Protein 3OX8 (pdb70)

CATH classification: 3.30.500.10 (+1 more: 2.60.40.10)

Radius of gyration: 34.82 Å; Cα contacts (8 Å, |Δi|>4): 1731; chains: 6; bounding box: 60×102×90 Å

Structure (mmCIF, N/CA/C/O backbone):
data_3OX8
#
_entry.id   3OX8
#
_cell.length_a   60.279
_cell.length_b   68.269
_cell.length_c   68.318
_cell.angle_alpha   70.20
_cell.angle_beta   84.40
_cell.angle_gamma   84.45
#
_symmetry.space_group_name_H-M   'P 1'
#
loop_
_entity.id
_entity.type
_entity.pdbx_description
1 polymer 'MHC class I antigen'
2 polymer Beta-2-microglobulin
3 polymer '10mer peptide from Pre-core-protein'
4 water water
#
loop_
_atom_site.group_PDB
_atom_site.id
_atom_site.type_symbol
_atom_site.label_atom_id
_atom_site.label_alt_id
_atom_site.label_comp_id
_atom_site.label_asym_id
_atom_site.label_entity_id
_atom_site.label_seq_id
_atom_site.pdbx_PDB_ins_code
_atom_site.Cartn_x
_atom_site.Cartn_y
_atom_site.Cartn_z
_atom_site.occupancy
_atom_site.B_iso_or_equiv
_atom_site.auth_seq_id
_atom_site.auth_comp_id
_atom_site.auth_asym_id
_atom_site.auth_atom_id
_atom_site.pdbx_PDB_model_num
ATOM 1 N N . GLY A 1 1 ? 0.808 -20.251 6.061 1.00 25.37 1 GLY A N 1
ATOM 2 C CA . GLY A 1 1 ? -0.305 -19.372 5.576 1.00 25.61 1 GLY A CA 1
ATOM 3 C C . GLY A 1 1 ? -0.215 -19.142 4.066 1.00 25.38 1 GLY A C 1
ATOM 4 O O . GLY A 1 1 ? 0.714 -19.630 3.414 1.00 25.73 1 GLY A O 1
ATOM 5 N N . SER A 1 2 ? -1.164 -18.365 3.539 1.00 23.83 2 SER A N 1
ATOM 6 C CA . SER A 1 2 ? -1.222 -17.932 2.141 1.00 21.88 2 SER A CA 1
ATOM 7 C C . SER A 1 2 ? -0.169 -16.851 1.769 1.00 19.97 2 SER A C 1
ATOM 8 O O . SER A 1 2 ? 0.181 -16.006 2.591 1.00 18.18 2 SER A O 1
ATOM 11 N N . HIS A 1 3 ? 0.257 -16.804 0.506 1.00 17.20 3 HIS A N 1
ATOM 12 C CA . HIS A 1 3 ? 1.224 -15.788 0.089 1.00 16.18 3 HIS A CA 1
ATOM 13 C C . HIS A 1 3 ? 0.941 -15.118 -1.252 1.00 14.10 3 HIS A C 1
ATOM 14 O O . HIS A 1 3 ? 0.262 -15.680 -2.092 1.00 15.31 3 HIS A O 1
ATOM 21 N N . SER A 1 4 ? 1.534 -13.951 -1.474 1.00 12.78 4 SER A N 1
ATOM 22 C CA . SER A 1 4 ? 1.475 -13.311 -2.782 1.00 12.30 4 SER A CA 1
ATOM 23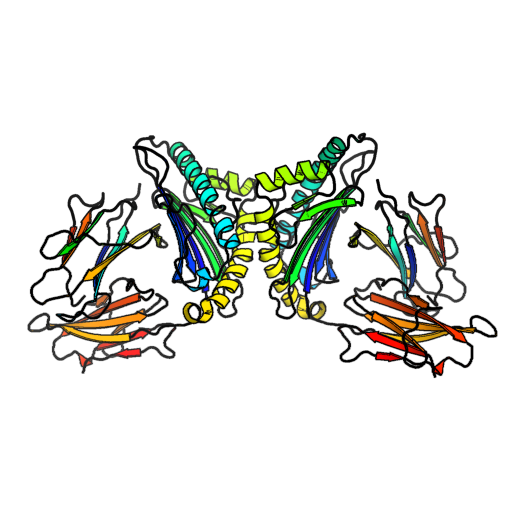 C C . SER A 1 4 ? 2.757 -12.560 -3.163 1.00 10.62 4 SER A C 1
ATOM 24 O O . SER A 1 4 ? 3.541 -12.132 -2.305 1.00 7.78 4 SER A O 1
ATOM 27 N N . MET A 1 5 ? 2.975 -12.435 -4.468 1.00 9.52 5 MET A N 1
ATOM 28 C CA . MET A 1 5 ? 3.925 -11.473 -4.985 1.00 7.47 5 MET A CA 1
ATOM 29 C C . MET A 1 5 ? 3.213 -10.513 -5.912 1.00 8.78 5 MET A C 1
ATOM 30 O O . MET A 1 5 ? 2.437 -10.944 -6.774 1.00 6.10 5 MET A O 1
ATOM 35 N N . ARG A 1 6 ? 3.450 -9.216 -5.721 1.00 7.15 6 ARG A N 1
ATOM 36 C CA . ARG A 1 6 ? 2.787 -8.216 -6.554 1.00 9.14 6 ARG A CA 1
ATOM 37 C C . ARG A 1 6 ? 3.758 -7.108 -6.920 1.00 8.81 6 ARG A C 1
ATOM 38 O O . ARG A 1 6 ? 4.654 -6.759 -6.139 1.00 7.91 6 ARG A O 1
ATOM 46 N N . TYR A 1 7 ? 3.498 -6.494 -8.062 1.00 8.70 7 TYR A N 1
ATOM 47 C CA . TYR A 1 7 ? 4.156 -5.260 -8.475 1.00 6.52 7 TYR A CA 1
ATOM 48 C C . TYR A 1 7 ? 3.123 -4.184 -8.761 1.00 9.08 7 TYR A C 1
ATOM 49 O O . TYR A 1 7 ? 2.074 -4.453 -9.422 1.00 6.16 7 TYR A O 1
ATOM 58 N N . PHE A 1 8 ? 3.471 -2.969 -8.331 1.00 5.78 8 PHE A N 1
ATOM 59 C CA . PHE A 1 8 ? 2.675 -1.779 -8.541 1.00 8.45 8 PHE A CA 1
ATOM 60 C C . PHE A 1 8 ? 3.522 -0.806 -9.365 1.00 9.06 8 PHE A C 1
ATOM 61 O O . PHE A 1 8 ? 4.674 -0.514 -9.010 1.00 8.16 8 PHE A O 1
ATOM 69 N N . PHE A 1 9 ? 2.993 -0.397 -10.517 1.00 9.01 9 PHE A N 1
ATOM 70 C CA . PHE A 1 9 ? 3.667 0.582 -11.366 1.00 8.09 9 PHE A CA 1
ATOM 71 C C . PHE A 1 9 ? 2.768 1.793 -11.354 1.00 9.12 9 PHE A C 1
ATOM 72 O O . PHE A 1 9 ? 1.578 1.664 -11.660 1.00 10.67 9 PHE A O 1
ATOM 80 N N . THR A 1 10 ? 3.370 2.973 -11.209 1.00 8.89 10 THR A N 1
ATOM 81 C CA . THR A 1 10 ? 2.723 4.250 -11.450 1.00 8.66 10 THR A CA 1
ATOM 82 C C . THR A 1 10 ? 3.540 5.089 -12.441 1.00 9.82 10 THR A C 1
ATOM 83 O O . THR A 1 10 ? 4.745 5.263 -12.256 1.00 8.93 10 THR A O 1
ATOM 87 N N . SER A 1 11 ? 2.877 5.648 -13.452 1.00 8.16 11 SER A N 1
ATOM 88 C CA . SER A 1 11 ? 3.527 6.498 -14.446 1.00 8.93 11 SER A CA 1
ATOM 89 C C . SER A 1 11 ? 2.707 7.804 -14.577 1.00 8.91 11 SER A C 1
ATOM 90 O O . SER A 1 11 ? 1.472 7.752 -14.707 1.00 8.82 11 SER A O 1
ATOM 93 N N . VAL A 1 12 ? 3.354 8.961 -14.391 1.00 9.42 12 VAL A N 1
ATOM 94 C CA . VAL A 1 12 ? 2.644 10.272 -14.347 1.00 10.29 12 VAL A CA 1
ATOM 95 C C . VAL A 1 12 ? 3.293 11.224 -15.336 1.00 11.30 12 VAL A C 1
ATOM 96 O O . VAL A 1 12 ? 4.483 11.547 -15.195 1.00 11.29 12 VAL A O 1
ATOM 100 N N . SER A 1 13 ? 2.545 11.639 -16.358 1.00 8.93 13 SER A N 1
ATOM 101 C CA . SER A 1 13 ? 3.128 12.523 -17.374 1.00 9.47 13 SER A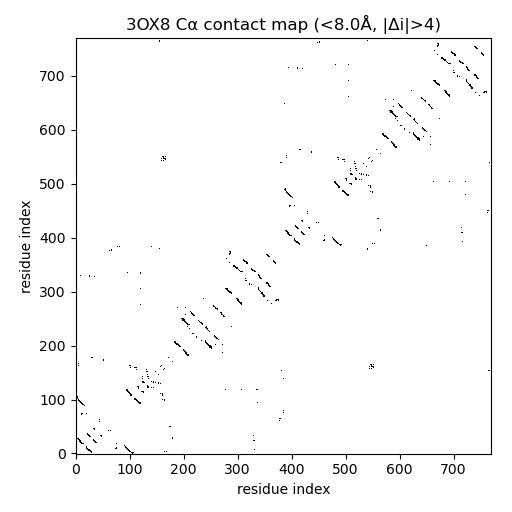 CA 1
ATOM 102 C C . SER A 1 13 ? 3.403 13.901 -16.805 1.00 10.66 13 SER A C 1
ATOM 103 O O . SER A 1 13 ? 2.709 14.354 -15.874 1.00 9.00 13 SER A O 1
ATOM 106 N N . ARG A 1 14 ? 4.450 14.545 -17.319 1.00 10.82 14 ARG A N 1
ATOM 107 C CA . ARG A 1 14 ? 4.829 15.865 -16.842 1.00 14.58 14 ARG A CA 1
ATOM 108 C C . ARG A 1 14 ? 4.834 16.849 -18.007 1.00 15.32 14 ARG A C 1
ATOM 109 O O . ARG A 1 14 ? 5.827 17.018 -18.683 1.00 15.72 14 ARG A O 1
ATOM 117 N N . PRO A 1 15 ? 3.689 17.438 -18.289 1.00 17.69 15 PRO A N 1
ATOM 118 C CA . PRO A 1 15 ? 3.571 18.246 -19.506 1.00 17.72 15 PRO A CA 1
ATOM 119 C C . PRO A 1 15 ? 4.495 19.486 -19.475 1.00 15.40 15 PRO A C 1
ATOM 120 O O . PRO A 1 15 ? 4.963 19.921 -20.504 1.00 16.64 15 PRO A O 1
ATOM 124 N N . GLY A 1 16 ? 4.824 19.985 -18.302 1.00 15.24 16 GLY A N 1
ATOM 125 C CA . GLY A 1 16 ? 5.682 21.160 -18.216 1.00 18.50 16 GLY A CA 1
ATOM 126 C C . GLY A 1 16 ? 7.031 20.983 -18.911 1.00 19.08 16 GLY A C 1
ATOM 127 O O . GLY A 1 16 ? 7.526 21.891 -19.582 1.00 20.19 16 GLY A O 1
ATOM 128 N N . ARG A 1 17 ? 7.638 19.819 -18.720 1.00 16.60 17 ARG A N 1
ATOM 129 C CA . ARG A 1 17 ? 9.008 19.551 -19.165 1.00 14.06 17 ARG A CA 1
ATOM 130 C C . ARG A 1 17 ? 9.354 18.107 -18.861 1.00 12.38 17 ARG A C 1
ATOM 131 O O . ARG A 1 17 ? 9.201 17.657 -17.737 1.00 11.11 17 ARG A O 1
ATOM 139 N N . GLY A 1 18 ? 9.956 17.441 -19.832 1.00 11.50 18 GLY A N 1
ATOM 140 C CA . GLY A 1 18 ? 10.643 16.198 -19.577 1.00 11.90 18 GLY A CA 1
ATOM 141 C C . GLY A 1 18 ? 9.681 15.021 -19.709 1.00 13.80 18 GLY A C 1
ATOM 142 O O . GLY A 1 18 ? 8.596 15.131 -20.316 1.00 12.63 18 GLY A O 1
ATOM 143 N N . GLU A 1 19 ? 10.044 13.902 -19.095 1.00 10.54 19 GLU A N 1
ATOM 144 C CA . GLU A 1 19 ? 9.336 12.678 -19.365 1.00 11.52 19 GLU A CA 1
ATOM 145 C C . GLU A 1 19 ? 8.607 12.195 -18.140 1.00 9.65 19 GLU A C 1
ATOM 146 O O . GLU A 1 19 ? 8.732 12.781 -17.069 1.00 8.93 19 GLU A O 1
ATOM 152 N N . PRO A 1 20 ? 7.702 11.231 -18.328 1.00 9.66 20 PRO A N 1
ATOM 153 C CA . PRO A 1 20 ? 6.861 10.824 -17.212 1.00 10.46 20 PRO A CA 1
ATOM 154 C C . PRO A 1 20 ? 7.731 10.376 -16.036 1.00 11.93 20 PRO A C 1
ATOM 155 O O . PRO A 1 20 ? 8.793 9.764 -16.236 1.00 10.30 20 PRO A O 1
ATOM 159 N N . ARG A 1 21 ? 7.276 10.679 -14.829 1.00 13.41 21 ARG A N 1
ATOM 160 C CA . ARG A 1 21 ? 7.764 10.003 -13.631 1.00 16.04 21 ARG A CA 1
ATOM 161 C C . ARG A 1 21 ? 7.243 8.561 -13.616 1.00 15.65 21 ARG A C 1
ATOM 162 O O . ARG A 1 21 ? 6.039 8.329 -13.725 1.00 15.51 21 ARG A O 1
ATOM 170 N N . PHE A 1 22 ? 8.151 7.605 -13.423 1.00 14.98 22 PHE A N 1
ATOM 171 C CA . PHE A 1 22 ? 7.794 6.209 -13.275 1.00 11.53 22 PHE A CA 1
ATOM 172 C C . PHE A 1 22 ? 8.332 5.616 -11.956 1.00 12.71 22 PHE A C 1
ATOM 173 O O . PHE A 1 22 ? 9.529 5.675 -11.701 1.00 12.24 22 PHE A O 1
ATOM 181 N N . ILE A 1 23 ? 7.441 4.997 -11.179 1.00 9.45 23 ILE A N 1
ATOM 182 C CA . ILE A 1 23 ? 7.752 4.366 -9.888 1.00 10.55 23 ILE A CA 1
ATOM 183 C C . ILE A 1 23 ? 7.222 2.951 -9.937 1.00 10.22 23 ILE A C 1
ATOM 184 O O . ILE A 1 23 ? 6.017 2.747 -10.210 1.00 10.36 23 ILE A O 1
ATOM 189 N N . ALA A 1 24 ? 8.114 1.968 -9.802 1.00 9.37 24 ALA A N 1
ATOM 190 C CA . ALA A 1 24 ? 7.710 0.584 -9.481 1.00 6.20 24 ALA A CA 1
ATOM 191 C C . ALA A 1 24 ? 8.059 0.183 -8.051 1.00 9.25 24 ALA A C 1
ATOM 192 O O . ALA A 1 24 ? 9.146 0.475 -7.565 1.00 8.77 24 ALA A O 1
ATOM 194 N N . VAL A 1 25 ? 7.154 -0.538 -7.394 1.00 8.72 25 VAL A N 1
ATOM 195 C CA . VAL A 1 25 ? 7.472 -1.171 -6.128 1.00 7.70 25 VAL A CA 1
ATOM 196 C C . VAL A 1 25 ? 7.065 -2.625 -6.183 1.00 8.58 25 VAL A C 1
ATOM 197 O O . VAL A 1 25 ? 6.079 -2.985 -6.881 1.00 9.25 25 VAL A O 1
ATOM 201 N N . GLY A 1 26 ? 7.886 -3.493 -5.591 1.00 4.24 26 GLY A N 1
ATOM 202 C CA . GLY A 1 26 ? 7.548 -4.916 -5.549 1.00 2.59 26 GLY A CA 1
ATOM 203 C C . GLY A 1 26 ? 7.321 -5.315 -4.104 1.00 8.85 26 GLY A C 1
ATOM 204 O O . GLY A 1 26 ? 8.075 -4.887 -3.217 1.00 9.07 26 GLY A O 1
ATOM 205 N N . TYR A 1 27 ? 6.360 -6.204 -3.876 1.00 6.29 27 TYR A N 1
ATOM 206 C CA . TYR A 1 27 ? 6.020 -6.639 -2.540 1.00 8.95 27 TYR A CA 1
ATOM 207 C C . TYR A 1 27 ? 6.031 -8.136 -2.541 1.00 8.09 27 TYR A C 1
ATOM 208 O O . TYR A 1 27 ? 5.550 -8.745 -3.501 1.00 7.03 27 TYR A O 1
ATOM 217 N N . VAL A 1 28 ? 6.448 -8.732 -1.422 1.00 6.38 28 VAL A N 1
ATOM 218 C CA . VAL A 1 28 ? 5.987 -10.086 -1.092 1.00 6.23 28 VAL A CA 1
ATOM 219 C C . VAL A 1 28 ? 5.091 -9.959 0.134 1.00 9.12 28 VAL A C 1
ATOM 220 O O . VAL A 1 28 ? 5.479 -9.316 1.120 1.00 9.39 28 VAL A O 1
ATOM 224 N N . ASP A 1 29 ? 3.837 -10.413 -0.006 1.00 9.51 29 ASP A N 1
ATOM 225 C CA . ASP A 1 29 ? 2.807 -10.174 1.003 1.00 8.55 29 ASP A CA 1
ATOM 226 C C . ASP A 1 29 ? 2.744 -8.686 1.342 1.00 10.51 29 ASP A C 1
ATOM 227 O O . ASP A 1 29 ? 2.585 -7.846 0.431 1.00 7.97 29 ASP A O 1
ATOM 232 N N . ASP A 1 30 ? 2.885 -8.336 2.621 1.00 6.74 30 ASP A N 1
ATOM 233 C CA . ASP A 1 30 ? 2.985 -6.918 2.990 1.00 9.35 30 ASP A CA 1
ATOM 234 C C . ASP A 1 30 ? 4.425 -6.394 3.131 1.00 10.61 30 ASP A C 1
ATOM 235 O O . ASP A 1 30 ? 4.661 -5.369 3.780 1.00 9.94 30 ASP A O 1
ATOM 240 N N . THR A 1 31 ? 5.380 -7.057 2.468 1.00 10.29 31 THR A N 1
ATOM 241 C CA . THR A 1 31 ? 6.771 -6.620 2.540 1.00 9.24 31 THR A CA 1
ATOM 242 C C . THR A 1 31 ? 7.273 -6.089 1.206 1.00 8.24 31 THR A C 1
ATOM 243 O O . THR A 1 31 ? 7.417 -6.851 0.248 1.00 10.67 31 THR A O 1
ATOM 247 N N . GLN A 1 32 ? 7.518 -4.788 1.140 1.00 5.94 32 GLN A N 1
ATOM 248 C CA . GLN A 1 32 ? 8.148 -4.205 -0.006 1.00 8.79 32 GLN A CA 1
ATOM 249 C C . GLN A 1 32 ? 9.568 -4.734 -0.071 1.00 9.06 32 GLN A C 1
ATOM 250 O O . GLN A 1 32 ? 10.304 -4.626 0.906 1.00 8.93 32 GLN A O 1
ATOM 256 N N . PHE A 1 33 ? 9.969 -5.278 -1.214 1.00 9.02 33 PHE A N 1
ATOM 257 C CA . PHE A 1 33 ? 11.349 -5.769 -1.361 1.00 9.15 33 PHE A CA 1
ATOM 258 C C . PHE A 1 33 ? 12.185 -5.044 -2.404 1.00 10.31 33 PHE A C 1
ATOM 259 O O . PHE A 1 33 ? 13.428 -5.057 -2.329 1.00 9.96 33 PHE A O 1
ATOM 267 N N . VAL A 1 34 ? 11.542 -4.464 -3.411 1.00 8.61 34 VAL A N 1
ATOM 268 C CA . VAL A 1 34 ? 12.302 -3.616 -4.350 1.00 5.94 34 VAL A CA 1
ATOM 269 C C . VAL A 1 34 ? 11.612 -2.305 -4.620 1.00 7.91 34 VAL A C 1
ATOM 270 O O . VAL A 1 34 ? 10.397 -2.162 -4.368 1.00 9.70 34 VAL A O 1
ATOM 274 N N . ARG A 1 35 ? 12.352 -1.379 -5.234 1.00 6.38 35 ARG A N 1
ATOM 275 C CA . ARG A 1 35 ? 11.733 -0.252 -5.882 1.00 8.73 35 ARG A CA 1
ATOM 276 C C . ARG A 1 35 ? 12.560 0.256 -7.044 1.00 9.23 35 ARG A C 1
ATOM 277 O O . ARG A 1 35 ? 13.799 0.103 -7.087 1.00 8.61 35 ARG A O 1
ATOM 285 N N . PHE A 1 36 ? 11.888 1.028 -7.881 1.00 8.04 36 PHE A N 1
ATOM 286 C CA . PHE A 1 36 ? 12.544 1.831 -8.891 1.00 8.19 36 PHE A CA 1
ATOM 287 C C . PHE A 1 36 ? 11.843 3.171 -8.937 1.00 11.63 36 PHE A C 1
ATOM 288 O O . PHE A 1 36 ? 10.596 3.270 -8.843 1.00 11.59 36 PHE A O 1
ATOM 296 N N . ASP A 1 37 ? 12.633 4.217 -9.074 1.00 11.26 37 ASP A N 1
ATOM 297 C CA . ASP A 1 37 ? 12.060 5.519 -9.199 1.00 12.75 37 ASP A CA 1
ATOM 298 C C . ASP A 1 37 ? 12.879 6.276 -10.228 1.00 14.99 37 ASP A C 1
ATOM 299 O O . ASP A 1 37 ? 14.073 6.484 -10.034 1.00 15.79 37 ASP A O 1
ATOM 304 N N . SER A 1 38 ? 12.221 6.703 -11.307 1.00 15.02 38 SER A N 1
ATOM 305 C CA . SER A 1 38 ? 12.909 7.223 -12.487 1.00 17.33 38 SER A CA 1
ATOM 306 C C . SER A 1 38 ? 13.587 8.556 -12.177 1.00 18.74 38 SER A C 1
ATOM 307 O O . SER A 1 38 ? 14.478 8.995 -12.893 1.00 21.99 38 SER A O 1
ATOM 310 N N . ASP A 1 39 ? 13.224 9.146 -11.051 1.00 20.47 39 ASP A N 1
ATOM 311 C CA . ASP A 1 39 ? 13.820 10.391 -10.623 1.00 22.35 39 ASP A CA 1
ATOM 312 C C . ASP A 1 39 ? 15.028 10.151 -9.697 1.00 24.24 39 ASP A C 1
ATOM 313 O O . ASP A 1 39 ? 15.645 11.107 -9.241 1.00 25.26 39 ASP A O 1
ATOM 318 N N . ALA A 1 40 ? 15.263 8.909 -9.282 1.00 21.52 40 ALA A N 1
ATOM 319 C CA . ALA A 1 40 ? 16.334 8.669 -8.326 1.00 21.35 40 ALA A CA 1
ATOM 320 C C . ALA A 1 40 ? 17.632 8.537 -9.108 1.00 20.61 40 ALA A C 1
ATOM 321 O O . ALA A 1 40 ? 17.626 8.467 -10.361 1.00 18.94 40 ALA A O 1
ATOM 323 N N . ALA A 1 41 ? 18.742 8.589 -8.375 1.00 19.80 41 ALA A N 1
ATOM 324 C CA . ALA A 1 41 ? 20.067 8.818 -8.967 1.00 19.66 41 ALA A CA 1
ATOM 325 C C . ALA A 1 41 ? 20.607 7.524 -9.548 1.00 18.36 41 ALA A C 1
ATOM 326 O O . ALA A 1 41 ? 21.330 7.527 -10.540 1.00 17.16 41 ALA A O 1
ATOM 328 N N . SER A 1 42 ? 20.255 6.411 -8.914 1.00 17.50 42 SER A N 1
ATOM 329 C CA . SER A 1 42 ? 20.852 5.132 -9.260 1.00 16.91 42 SER A CA 1
ATOM 330 C C . SER A 1 42 ? 20.445 4.708 -10.669 1.00 15.93 42 SER A C 1
ATOM 331 O O . SER A 1 42 ? 21.210 4.058 -11.382 1.00 15.78 42 SER A O 1
ATOM 334 N N . GLN A 1 43 ? 19.218 5.040 -11.052 1.00 14.57 43 GLN A N 1
ATOM 335 C CA . GLN A 1 43 ? 18.642 4.477 -12.271 1.00 11.36 43 GLN A CA 1
ATOM 336 C C . GLN A 1 43 ? 18.726 2.968 -12.243 1.00 10.36 43 GLN A C 1
ATOM 337 O O . GLN A 1 43 ? 18.944 2.326 -13.275 1.00 10.39 43 GLN A O 1
ATOM 343 N N . ARG A 1 44 ? 18.591 2.398 -11.046 1.00 9.74 44 ARG A N 1
ATOM 344 C CA . ARG A 1 44 ? 18.580 0.945 -10.882 1.00 9.57 44 ARG A CA 1
ATOM 345 C C . ARG A 1 44 ? 17.391 0.446 -10.054 1.00 9.18 44 ARG A C 1
ATOM 346 O O . ARG A 1 44 ? 16.935 1.115 -9.140 1.00 8.46 44 ARG A O 1
ATOM 354 N N . MET A 1 45 ? 16.949 -0.779 -10.303 1.00 10.11 45 MET A N 1
ATOM 355 C CA . MET A 1 45 ? 16.139 -1.458 -9.299 1.00 9.44 45 MET A CA 1
ATOM 356 C C . MET A 1 45 ? 16.952 -1.560 -8.002 1.00 12.16 45 MET A C 1
ATOM 357 O O . MET A 1 45 ? 18.103 -2.035 -8.019 1.00 11.46 45 MET A O 1
ATOM 362 N N . GLU A 1 46 ? 16.412 -1.049 -6.898 1.00 13.19 46 GLU A N 1
ATOM 363 C CA . GLU A 1 46 ? 17.129 -1.089 -5.612 1.00 13.50 46 GLU A CA 1
ATOM 364 C C . GLU A 1 46 ? 16.438 -2.001 -4.586 1.00 14.82 46 GLU A C 1
ATOM 365 O O . GLU A 1 46 ? 15.215 -2.175 -4.637 1.00 15.96 46 GLU A O 1
ATOM 371 N N . PRO A 1 47 ? 17.213 -2.559 -3.625 1.00 13.54 47 PRO A N 1
ATOM 372 C CA . PRO A 1 47 ? 16.643 -3.437 -2.594 1.00 12.12 47 PRO A CA 1
ATOM 373 C C . PRO A 1 47 ? 15.950 -2.651 -1.475 1.00 11.84 47 PRO A C 1
ATOM 374 O O . PRO A 1 47 ? 16.374 -1.541 -1.140 1.00 11.68 47 PRO A O 1
ATOM 378 N N . ARG A 1 48 ? 14.923 -3.241 -0.870 1.00 11.79 48 ARG A N 1
ATOM 379 C CA . ARG A 1 48 ? 14.208 -2.599 0.239 1.00 13.55 48 ARG A CA 1
ATOM 380 C C . ARG A 1 48 ? 13.992 -3.593 1.385 1.00 13.07 48 ARG A C 1
ATOM 381 O O . ARG A 1 48 ? 13.302 -3.290 2.348 1.00 15.10 48 ARG A O 1
ATOM 389 N N . ALA A 1 49 ? 14.519 -4.796 1.234 1.00 13.94 49 ALA A N 1
ATOM 390 C CA . ALA A 1 49 ? 14.431 -5.817 2.269 1.00 14.76 49 ALA A CA 1
ATOM 391 C C . ALA A 1 49 ? 15.751 -6.575 2.255 1.00 17.26 49 ALA A C 1
ATOM 392 O O . ALA A 1 49 ? 16.288 -6.838 1.176 1.00 15.70 49 ALA A O 1
ATOM 394 N N . PRO A 1 50 ? 16.270 -6.969 3.440 1.00 18.38 50 PRO A N 1
ATOM 395 C CA . PRO A 1 50 ? 17.605 -7.583 3.490 1.00 18.32 50 PRO A CA 1
ATOM 396 C C . PRO A 1 50 ? 17.753 -8.885 2.720 1.00 17.46 50 PRO A C 1
ATOM 397 O O . PRO A 1 50 ? 18.821 -9.180 2.193 1.00 19.12 50 PRO A O 1
ATOM 401 N N . TRP A 1 51 ? 16.705 -9.684 2.650 1.00 17.36 51 TRP A N 1
ATOM 402 C CA . TRP A 1 51 ? 16.847 -10.981 2.006 1.00 17.53 51 TRP A CA 1
ATOM 403 C C . TRP A 1 51 ? 17.054 -10.941 0.477 1.00 17.47 51 TRP A C 1
ATOM 404 O O . TRP A 1 51 ? 17.520 -11.927 -0.116 1.00 20.59 51 TRP A O 1
ATOM 415 N N . ILE A 1 52 ? 16.621 -9.864 -0.169 1.00 12.85 52 ILE A N 1
ATOM 416 C CA . ILE A 1 52 ? 16.787 -9.728 -1.617 1.00 15.17 52 ILE A CA 1
ATOM 417 C C . ILE A 1 52 ? 18.203 -9.224 -1.924 1.00 18.86 52 ILE A C 1
ATOM 418 O O . ILE A 1 52 ? 18.714 -9.431 -3.010 1.00 16.88 52 ILE A O 1
ATOM 423 N N . GLU A 1 53 ? 18.869 -8.629 -0.936 1.00 22.57 53 GLU A N 1
ATOM 424 C CA . GLU A 1 53 ? 20.273 -8.256 -1.133 1.00 26.17 53 GLU A CA 1
ATOM 425 C C . GLU A 1 53 ? 21.193 -9.465 -1.328 1.00 26.86 53 GLU A C 1
ATOM 426 O O . GLU A 1 53 ? 22.344 -9.321 -1.724 1.00 27.90 53 GLU A O 1
ATOM 432 N N . GLN A 1 54 ? 20.651 -10.656 -1.128 1.00 27.42 54 GLN A N 1
ATOM 433 C CA . GLN A 1 54 ? 21.415 -11.866 -1.341 1.00 29.57 54 GLN A CA 1
ATOM 434 C C . GLN A 1 54 ? 21.501 -12.223 -2.840 1.00 27.91 54 GLN A C 1
ATOM 435 O O . GLN A 1 54 ? 22.423 -12.917 -3.264 1.00 26.46 54 GLN A O 1
ATOM 441 N N . GLU A 1 55 ? 20.545 -11.754 -3.643 1.00 24.16 55 GLU A N 1
ATOM 442 C CA . GLU A 1 55 ? 20.698 -11.816 -5.096 1.00 22.89 55 GLU A CA 1
ATOM 443 C C . GLU A 1 55 ? 21.950 -11.079 -5.546 1.00 20.90 55 GLU A C 1
ATOM 444 O O . GLU A 1 55 ? 22.230 -9.982 -5.066 1.00 20.17 55 GLU A O 1
ATOM 450 N N . GLY A 1 56 ? 22.672 -11.668 -6.498 1.00 23.06 56 GLY A N 1
ATOM 451 C CA . GLY A 1 56 ? 23.956 -11.120 -6.966 1.00 25.15 56 GLY A CA 1
ATOM 452 C C . GLY A 1 56 ? 23.780 -10.140 -8.115 1.00 26.75 56 GLY A C 1
ATOM 453 O O . GLY A 1 56 ? 22.652 -9.838 -8.495 1.00 27.45 56 GLY A O 1
ATOM 454 N N . PRO A 1 57 ? 24.896 -9.611 -8.657 1.00 27.76 57 PRO A N 1
ATOM 455 C CA . PRO A 1 57 ? 24.865 -8.513 -9.632 1.00 25.94 57 PRO A CA 1
ATOM 456 C C . PRO A 1 57 ? 24.013 -8.826 -10.860 1.00 24.06 57 PRO A C 1
ATOM 457 O O . PRO A 1 57 ? 23.387 -7.939 -11.417 1.00 22.86 57 PRO A O 1
ATOM 461 N N . GLU A 1 58 ? 24.022 -10.077 -11.298 1.00 23.40 58 GLU A N 1
ATOM 462 C CA . GLU A 1 58 ? 23.206 -10.481 -12.425 1.00 24.26 58 GLU A CA 1
ATOM 463 C C . GLU A 1 58 ? 21.703 -10.181 -12.219 1.00 22.03 58 GLU A C 1
ATOM 464 O O . GLU A 1 58 ? 21.028 -9.719 -13.130 1.00 22.50 58 GLU A O 1
ATOM 470 N N . TYR A 1 59 ? 21.200 -10.428 -11.018 1.00 18.03 59 TYR A N 1
ATOM 471 C CA . TYR A 1 59 ? 19.791 -10.184 -10.715 1.00 16.98 59 TYR A CA 1
ATOM 472 C C . TYR A 1 59 ? 19.483 -8.681 -10.826 1.00 15.34 59 TYR A C 1
ATOM 473 O O . TYR A 1 59 ? 18.562 -8.256 -11.528 1.00 15.23 59 TYR A O 1
ATOM 482 N N . TRP A 1 60 ? 20.335 -7.871 -10.227 1.00 14.47 60 TRP A N 1
ATOM 483 C CA . TRP A 1 60 ? 20.095 -6.448 -10.208 1.00 15.23 60 TRP A CA 1
ATOM 484 C C . TRP A 1 60 ? 20.180 -5.837 -11.589 1.00 13.54 60 TRP A C 1
ATOM 485 O O . TRP A 1 60 ? 19.376 -4.973 -11.949 1.00 15.30 60 TRP A O 1
ATOM 496 N N . ASP A 1 61 ? 21.112 -6.335 -12.386 1.00 13.93 61 ASP A N 1
ATOM 497 C CA . ASP A 1 61 ? 21.226 -5.925 -13.789 1.00 14.38 61 ASP A CA 1
ATOM 498 C C . ASP A 1 61 ? 19.958 -6.260 -14.576 1.00 11.38 61 ASP A C 1
ATOM 499 O O . ASP A 1 61 ? 19.456 -5.442 -15.310 1.00 13.45 61 ASP A O 1
ATOM 504 N N . GLY A 1 62 ? 19.449 -7.469 -14.413 1.00 11.68 62 GLY A N 1
ATOM 505 C CA . GLY A 1 62 ? 18.306 -7.920 -15.203 1.00 11.75 62 GLY A CA 1
ATOM 506 C C . GLY A 1 62 ? 17.030 -7.216 -14.778 1.00 11.25 62 GLY A C 1
ATOM 507 O O . GLY A 1 62 ? 16.183 -6.922 -15.614 1.00 14.43 62 GLY A O 1
ATOM 508 N N . GLU A 1 63 ? 16.853 -7.001 -13.475 1.00 9.58 63 GLU A N 1
ATOM 509 C CA . GLU A 1 63 ? 15.627 -6.357 -12.963 1.00 10.55 63 GLU A CA 1
ATOM 510 C C . GLU A 1 63 ? 15.635 -4.875 -13.391 1.00 10.50 63 GLU A C 1
ATOM 511 O O . GLU A 1 63 ? 14.604 -4.286 -13.706 1.00 7.60 63 GLU A O 1
ATOM 517 N N . THR A 1 64 ? 16.822 -4.279 -13.386 1.00 10.49 64 THR A N 1
ATOM 518 C CA . THR A 1 64 ? 17.004 -2.913 -13.901 1.00 10.81 64 THR A CA 1
ATOM 519 C C . THR A 1 64 ? 16.658 -2.808 -15.393 1.00 12.06 64 THR A C 1
ATOM 520 O O . THR A 1 64 ? 15.849 -1.950 -15.790 1.00 12.87 64 THR A O 1
ATOM 524 N N . ARG A 1 65 ? 17.165 -3.735 -16.198 1.00 12.22 65 ARG A N 1
ATOM 525 C CA A ARG A 1 65 ? 16.840 -3.716 -17.624 0.50 13.35 65 ARG A CA 1
ATOM 526 C CA B ARG A 1 65 ? 16.850 -3.770 -17.632 0.50 13.32 65 ARG A CA 1
ATOM 527 C C . ARG A 1 65 ? 15.335 -3.809 -17.858 1.00 13.11 65 ARG A C 1
ATOM 528 O O . ARG A 1 65 ? 14.790 -3.069 -18.671 1.00 12.49 65 ARG A O 1
ATOM 543 N N . LYS A 1 66 ? 14.657 -4.714 -17.150 1.00 13.66 66 LYS A N 1
ATOM 544 C CA . LYS A 1 66 ? 13.240 -4.946 -17.393 1.00 9.93 66 LYS A CA 1
ATOM 545 C C . LYS A 1 66 ? 12.464 -3.748 -16.894 1.00 8.98 66 LYS A C 1
ATOM 546 O O . LYS A 1 66 ? 11.514 -3.296 -17.541 1.00 8.20 66 LYS A O 1
ATOM 552 N N . VAL A 1 67 ? 12.847 -3.203 -15.749 1.00 7.95 67 VAL A N 1
ATOM 553 C CA . VAL A 1 67 ? 12.003 -2.140 -15.191 1.00 7.57 67 VAL A CA 1
ATOM 554 C C . VAL A 1 67 ? 12.138 -0.871 -16.038 1.00 9.42 67 VAL A C 1
ATOM 555 O O . VAL A 1 67 ? 11.182 -0.103 -16.188 1.00 9.01 67 VAL A O 1
ATOM 559 N N . LYS A 1 68 ? 13.290 -0.686 -16.667 1.00 9.11 68 LYS A N 1
ATOM 560 C CA . LYS A 1 68 ? 13.437 0.511 -17.509 1.00 11.96 68 LYS A CA 1
ATOM 561 C C . LYS A 1 68 ? 12.672 0.323 -18.812 1.00 11.03 68 LYS A C 1
ATOM 562 O O . LYS A 1 68 ? 11.992 1.235 -19.256 1.00 12.16 68 LYS A O 1
ATOM 568 N N . ALA A 1 69 ? 12.632 -0.903 -19.320 1.00 11.78 69 ALA A N 1
ATOM 569 C CA . ALA A 1 69 ? 11.829 -1.157 -20.514 1.00 13.28 69 ALA A CA 1
ATOM 570 C C . ALA A 1 69 ? 10.346 -0.988 -20.206 1.00 12.73 69 ALA A C 1
ATOM 571 O O . ALA A 1 69 ? 9.624 -0.404 -21.012 1.00 14.03 69 ALA A O 1
ATOM 573 N N . HIS A 1 70 ? 9.898 -1.460 -19.034 1.00 12.22 70 HIS A N 1
ATOM 574 C CA . HIS A 1 70 ? 8.510 -1.190 -18.573 1.00 10.13 70 HIS A CA 1
ATOM 575 C C . HIS A 1 70 ? 8.142 0.277 -18.470 1.00 9.60 70 HIS A C 1
ATOM 576 O O . HIS A 1 70 ? 6.993 0.658 -18.764 1.00 6.91 70 HIS A O 1
ATOM 583 N N . SER A 1 71 ? 9.051 1.089 -17.936 1.00 8.11 71 SER A N 1
ATOM 584 C CA . SER A 1 71 ? 8.771 2.503 -17.859 1.00 7.42 71 SER A CA 1
ATOM 585 C C . SER A 1 71 ? 8.512 3.050 -19.265 1.00 7.54 71 SER A C 1
ATOM 586 O O . SER A 1 71 ? 7.623 3.870 -19.459 1.00 6.39 71 SER A O 1
ATOM 589 N N . GLN A 1 72 ? 9.239 2.553 -20.262 1.00 6.32 72 GLN A N 1
ATOM 590 C CA . GLN A 1 72 ? 9.056 3.096 -21.611 1.00 6.50 72 GLN A CA 1
ATOM 591 C C . GLN A 1 72 ? 7.672 2.750 -22.174 1.00 7.44 72 GLN A C 1
ATOM 592 O O . GLN A 1 72 ? 7.008 3.598 -22.766 1.00 9.07 72 GLN A O 1
ATOM 598 N N . THR A 1 73 ? 7.226 1.514 -21.967 1.00 7.34 73 THR A N 1
ATOM 599 C CA . THR A 1 73 ? 5.896 1.094 -22.440 1.00 6.70 73 THR A CA 1
ATOM 600 C C . THR A 1 73 ? 4.795 1.963 -21.822 1.00 10.22 73 THR A C 1
ATOM 601 O O . THR A 1 73 ? 3.818 2.331 -22.490 1.00 12.47 73 THR A O 1
ATOM 605 N N . HIS A 1 74 ? 4.903 2.242 -20.521 1.00 9.72 74 HIS A N 1
ATOM 606 C CA . HIS A 1 74 ? 3.973 3.204 -19.888 1.00 10.27 74 HIS A CA 1
ATOM 607 C C . HIS A 1 74 ? 4.064 4.621 -20.451 1.00 9.45 74 HIS A C 1
ATOM 608 O O . HIS A 1 74 ? 3.053 5.352 -20.509 1.00 7.07 74 HIS A O 1
ATOM 615 N N . ARG A 1 75 ? 5.269 5.025 -20.833 1.00 5.55 75 ARG A N 1
ATOM 616 C CA . ARG A 1 75 ? 5.419 6.343 -21.455 1.00 8.73 75 ARG A CA 1
ATOM 617 C C . ARG A 1 75 ? 4.608 6.385 -22.772 1.00 8.57 75 ARG A C 1
ATOM 618 O O . ARG A 1 75 ? 3.747 7.236 -22.927 1.00 11.87 75 ARG A O 1
ATOM 626 N N . VAL A 1 76 ? 4.776 5.367 -23.619 1.00 10.29 76 VAL A N 1
ATOM 627 C CA . VAL A 1 76 ? 3.982 5.228 -24.840 1.00 10.13 76 VAL A CA 1
ATOM 628 C C . VAL A 1 76 ? 2.502 5.217 -24.519 1.00 11.46 76 VAL A C 1
ATOM 629 O O . VAL A 1 76 ? 1.702 5.734 -25.280 1.00 11.00 76 VAL A O 1
ATOM 633 N N . ASP A 1 77 ? 2.125 4.484 -23.470 1.00 12.91 77 ASP A N 1
ATOM 634 C CA . ASP A 1 77 ? 0.708 4.327 -23.159 1.00 11.38 77 ASP A CA 1
ATOM 635 C C . ASP A 1 77 ? 0.091 5.690 -22.899 1.00 9.04 77 ASP A C 1
ATOM 636 O O . ASP A 1 77 ? -0.947 6.009 -23.464 1.00 8.22 77 ASP A O 1
ATOM 641 N N . LEU A 1 78 ? 0.748 6.503 -22.075 1.00 8.19 78 LEU A N 1
ATOM 642 C CA . LEU A 1 78 ? 0.254 7.848 -21.740 1.00 8.40 78 LEU A CA 1
ATOM 643 C C . LEU A 1 78 ? -0.031 8.695 -22.980 1.00 10.38 78 LEU A C 1
ATOM 644 O O . LEU A 1 78 ? -1.023 9.429 -23.027 1.00 9.11 78 LEU A O 1
ATOM 649 N N . GLY A 1 79 ? 0.792 8.527 -24.015 1.00 10.96 79 GLY A N 1
ATOM 650 C CA . GLY A 1 79 ? 0.596 9.297 -25.251 1.00 12.97 79 GLY A CA 1
ATOM 651 C C . GLY A 1 79 ? -0.624 8.772 -25.992 1.00 12.93 79 GLY A C 1
ATOM 652 O O . GLY A 1 79 ? -1.522 9.528 -26.345 1.00 12.51 79 GLY A O 1
ATOM 653 N N . THR A 1 80 ? -0.717 7.452 -26.103 1.00 12.20 80 THR A N 1
ATOM 654 C CA . THR A 1 80 ? -1.841 6.845 -26.803 1.00 12.98 80 THR A CA 1
ATOM 655 C C . THR A 1 80 ? -3.168 7.185 -26.130 1.00 13.60 80 THR A C 1
ATOM 656 O O . THR A 1 80 ? -4.155 7.500 -26.802 1.00 13.13 80 THR A O 1
ATOM 660 N N . LEU A 1 81 ? -3.194 7.050 -24.804 1.00 11.82 81 LEU A N 1
ATOM 661 C CA . LEU A 1 81 ? -4.390 7.311 -24.005 1.00 12.33 81 LEU A CA 1
ATOM 662 C C . LEU A 1 81 ? -4.879 8.748 -24.136 1.00 11.73 81 LEU A C 1
ATOM 663 O O . LEU A 1 81 ? -6.078 8.980 -24.231 1.00 10.89 81 LEU A O 1
ATOM 668 N N . ARG A 1 82 ? -3.959 9.705 -24.059 1.00 11.40 82 ARG A N 1
ATOM 669 C CA . ARG A 1 82 ? -4.272 11.113 -24.358 1.00 14.49 82 ARG A CA 1
ATOM 670 C C . ARG A 1 82 ? -5.050 11.276 -25.674 1.00 14.92 82 ARG A C 1
ATOM 671 O O . ARG A 1 82 ? -6.077 11.942 -25.704 1.00 14.06 82 ARG A O 1
ATOM 679 N N . GLY A 1 83 ? -4.592 10.605 -26.725 1.00 15.13 83 GLY A N 1
ATOM 680 C CA . GLY A 1 83 ? -5.329 10.529 -27.990 1.00 16.83 83 GLY A CA 1
ATOM 681 C C . GLY A 1 83 ? -6.654 9.784 -27.958 1.00 17.82 83 GLY A C 1
ATOM 682 O O . GLY A 1 83 ? -7.648 10.266 -28.505 1.00 17.21 83 GLY A O 1
ATOM 683 N N . TYR A 1 84 ? -6.694 8.590 -27.370 1.00 16.66 84 TYR A N 1
ATOM 684 C CA . TYR A 1 84 ? -7.987 7.897 -27.251 1.00 16.52 84 TYR A CA 1
ATOM 685 C C . TYR A 1 84 ? -9.021 8.842 -26.611 1.00 17.36 84 TYR A C 1
ATOM 686 O O . TYR A 1 84 ? -10.216 8.750 -26.884 1.00 17.43 84 TYR A O 1
ATOM 695 N N . TYR A 1 85 ? -8.593 9.662 -25.663 1.00 16.33 85 TYR A N 1
ATOM 696 C CA . TYR A 1 85 ? -9.567 10.420 -24.874 1.00 17.21 85 TYR A CA 1
ATOM 697 C C . TYR A 1 85 ? -9.650 11.852 -25.348 1.00 17.50 85 TYR A C 1
ATOM 698 O O . TYR A 1 85 ? -10.263 12.694 -24.698 1.00 18.85 85 TYR A O 1
ATOM 707 N N . ASN A 1 86 ? -8.957 12.143 -26.439 1.00 19.65 86 ASN A N 1
ATOM 708 C CA . ASN A 1 86 ? -8.923 13.479 -27.003 1.00 21.74 86 ASN A CA 1
ATOM 709 C C . ASN A 1 86 ? -8.485 14.565 -26.019 1.00 21.54 86 ASN A C 1
ATOM 710 O O . ASN A 1 86 ? -9.066 15.652 -25.993 1.00 21.70 86 ASN A O 1
ATOM 715 N N . GLN A 1 87 ? -7.464 14.287 -25.214 1.00 19.64 87 GLN A N 1
ATOM 716 C CA . GLN A 1 87 ? -7.030 15.279 -24.222 1.00 19.65 87 GLN A CA 1
ATOM 717 C C . GLN A 1 87 ? -5.904 16.189 -24.733 1.00 19.32 87 GLN A C 1
ATOM 718 O O . GLN A 1 87 ? -5.210 15.851 -25.688 1.00 19.58 87 GLN A O 1
ATOM 724 N N . SER A 1 88 ? -5.768 17.388 -24.185 1.00 22.11 88 SER A N 1
ATOM 725 C CA . SER A 1 88 ? -4.660 18.239 -24.658 1.00 23.79 88 SER A CA 1
ATOM 726 C C . SER A 1 88 ? -3.347 17.772 -24.047 1.00 25.32 88 SER A C 1
ATOM 727 O O . SER A 1 88 ? -3.338 16.963 -23.111 1.00 21.63 88 SER A O 1
ATOM 730 N N . GLU A 1 89 ? -2.246 18.293 -24.572 1.00 25.44 89 GLU A N 1
ATOM 731 C CA . GLU A 1 89 ? -0.928 17.936 -24.077 1.00 26.52 89 GLU A CA 1
ATOM 732 C C . GLU A 1 89 ? -0.575 18.739 -22.848 1.00 23.93 89 GLU A C 1
ATOM 733 O O . GLU A 1 89 ? 0.517 18.624 -22.330 1.00 23.97 89 GLU A O 1
ATOM 739 N N . ALA A 1 90 ? -1.496 19.582 -22.405 1.00 22.51 90 ALA A N 1
ATOM 740 C CA . ALA A 1 90 ? -1.217 20.500 -21.331 1.00 21.98 90 ALA A CA 1
ATOM 741 C C . ALA A 1 90 ? -1.423 19.846 -19.967 1.00 22.40 90 ALA A C 1
ATOM 742 O O . ALA A 1 90 ? -0.877 20.321 -18.970 1.00 22.31 90 ALA A O 1
ATOM 744 N N . GLY A 1 91 ? -2.285 18.830 -19.889 1.00 20.53 91 GLY A N 1
ATOM 745 C CA . GLY A 1 91 ? -2.623 18.256 -18.566 1.00 16.96 91 GLY A CA 1
ATOM 746 C C . GLY A 1 91 ? -1.681 17.110 -18.172 1.00 15.83 91 GLY A C 1
ATOM 747 O O . GLY A 1 91 ? -1.226 16.355 -19.026 1.00 12.03 91 GLY A O 1
ATOM 748 N N . SER A 1 92 ? -1.480 16.921 -16.870 1.00 13.85 92 SER A N 1
ATOM 749 C CA . SER A 1 92 ? -0.795 15.736 -16.363 1.00 14.68 92 SER A CA 1
ATOM 750 C C . SER A 1 92 ? -1.772 14.553 -16.263 1.00 11.91 92 SER A C 1
ATOM 751 O O . SER A 1 92 ? -2.886 14.704 -15.773 1.00 14.32 92 SER A O 1
ATOM 754 N N . HIS A 1 93 ? -1.342 13.363 -16.661 1.00 11.90 93 HIS A N 1
ATOM 755 C CA . HIS A 1 93 ? -2.212 12.167 -16.517 1.00 10.71 93 HIS A CA 1
ATOM 756 C C . HIS A 1 93 ? -1.454 10.995 -15.911 1.00 10.39 93 HIS A C 1
ATOM 757 O O . HIS A 1 93 ? -0.227 11.042 -15.860 1.00 11.11 93 HIS A O 1
ATOM 764 N N . THR A 1 94 ? -2.178 9.980 -15.427 1.00 9.71 94 THR A N 1
ATOM 765 C CA . THR A 1 94 ? -1.598 8.912 -14.613 1.00 10.51 94 THR A CA 1
ATOM 766 C C . THR A 1 94 ? -2.008 7.555 -15.146 1.00 9.90 94 THR A C 1
ATOM 767 O O . THR A 1 94 ? -3.196 7.300 -15.273 1.00 11.33 94 THR A O 1
ATOM 771 N N . VAL A 1 95 ? -1.037 6.665 -15.393 1.00 8.88 95 VAL A N 1
ATOM 772 C CA . VAL A 1 95 ? -1.331 5.249 -15.604 1.00 7.73 95 VAL A CA 1
ATOM 773 C C . VAL A 1 95 ? -0.938 4.482 -14.321 1.00 7.87 95 VAL A C 1
ATOM 774 O O . VAL A 1 95 ? 0.072 4.793 -13.695 1.00 6.31 95 VAL A O 1
ATOM 778 N N . GLN A 1 96 ? -1.750 3.522 -13.914 1.00 5.62 96 GLN A N 1
ATOM 779 C CA . GLN A 1 96 ? -1.340 2.556 -12.893 1.00 4.96 96 GLN A CA 1
ATOM 780 C C . GLN A 1 96 ? -1.557 1.122 -13.372 1.00 6.48 96 GLN A C 1
ATOM 781 O O . GLN A 1 96 ? -2.569 0.811 -14.059 1.00 5.75 96 GLN A O 1
ATOM 787 N N . ARG A 1 97 ? -0.624 0.246 -12.986 1.00 4.32 97 ARG A N 1
ATOM 788 C CA . ARG A 1 97 ? -0.719 -1.172 -13.257 1.00 3.13 97 ARG A CA 1
ATOM 789 C C . ARG A 1 97 ? -0.344 -1.940 -11.999 1.00 5.34 97 ARG A C 1
ATOM 790 O O . ARG A 1 97 ? 0.618 -1.589 -11.297 1.00 4.76 97 ARG A O 1
ATOM 798 N N . MET A 1 98 ? -1.078 -3.010 -11.724 1.00 4.50 98 MET A N 1
ATOM 799 C CA . MET A 1 98 ? -0.749 -3.876 -10.600 1.00 4.16 98 MET A CA 1
ATOM 800 C C . MET A 1 98 ? -1.049 -5.260 -11.107 1.00 6.66 98 MET A C 1
ATOM 801 O O . MET A 1 98 ? -2.009 -5.443 -11.899 1.00 6.19 98 MET A O 1
ATOM 806 N N . TYR A 1 99 ? -0.134 -6.183 -10.828 1.00 3.67 99 TYR A N 1
ATOM 807 C CA . TYR A 1 99 ? -0.287 -7.562 -11.270 1.00 4.98 99 TYR A CA 1
ATOM 808 C C . TYR A 1 99 ? 0.450 -8.415 -10.276 1.00 6.03 99 TYR A C 1
ATOM 809 O O . TYR A 1 99 ? 1.366 -7.949 -9.598 1.00 4.99 99 TYR A O 1
ATOM 818 N N . GLY A 1 100 ? 0.101 -9.685 -10.218 1.00 5.35 100 GLY A N 1
ATOM 819 C CA . GLY A 1 100 ? 0.795 -10.533 -9.257 1.00 6.80 100 GLY A CA 1
ATOM 820 C C . GLY A 1 100 ? 0.126 -11.885 -9.153 1.00 7.22 100 GLY A C 1
ATOM 821 O O . GLY A 1 100 ? -0.812 -12.199 -9.920 1.00 6.42 100 GLY A O 1
ATOM 822 N N . CYS A 1 101 ? 0.629 -12.694 -8.236 1.00 5.17 101 CYS A N 1
ATOM 823 C CA . CYS A 1 101 ? 0.159 -14.064 -8.119 1.00 6.83 101 CYS A CA 1
ATOM 824 C C . CYS A 1 101 ? -0.027 -14.409 -6.642 1.00 7.49 101 CYS A C 1
ATOM 825 O O . CYS A 1 101 ? 0.710 -13.927 -5.779 1.00 6.84 101 CYS A O 1
ATOM 828 N N . ASP A 1 102 ? -1.002 -15.280 -6.383 1.00 11.70 102 ASP A N 1
ATOM 829 C CA . ASP A 1 102 ? -1.217 -15.858 -5.061 1.00 13.07 102 ASP A CA 1
ATOM 830 C C . ASP A 1 102 ? -0.923 -17.345 -5.061 1.00 14.05 102 ASP A C 1
ATOM 831 O O . ASP A 1 102 ? -1.278 -18.079 -5.987 1.00 14.98 102 ASP A O 1
ATOM 836 N N . VAL A 1 103 ? -0.529 -17.800 -3.883 1.00 14.26 103 VAL A N 1
ATOM 837 C CA . VAL A 1 103 ? -0.204 -19.187 -3.645 1.00 14.62 103 VAL A CA 1
ATOM 838 C C . VAL A 1 103 ? -0.799 -19.510 -2.266 1.00 15.80 103 VAL A C 1
ATOM 839 O O . VAL A 1 103 ? -0.949 -18.614 -1.442 1.00 12.31 103 VAL A O 1
ATOM 843 N N . GLY A 1 104 ? -1.312 -20.728 -2.093 1.00 18.63 104 GLY A N 1
ATOM 844 C CA . GLY A 1 104 ? -1.945 -21.139 -0.830 1.00 16.44 104 GLY A CA 1
ATOM 845 C C . GLY A 1 104 ? -0.893 -21.505 0.193 1.00 18.81 104 GLY A C 1
ATOM 846 O O . GLY A 1 104 ? 0.294 -21.339 -0.064 1.00 17.52 104 GLY A O 1
ATOM 847 N N . SER A 1 105 ? -1.318 -22.062 1.331 1.00 21.01 105 SER A N 1
ATOM 848 C CA . SER A 1 105 ? -0.397 -22.348 2.434 1.00 24.30 105 SER A CA 1
ATOM 849 C C . SER A 1 105 ? 0.517 -23.511 2.112 1.00 23.84 105 SER A C 1
ATOM 850 O O . SER A 1 105 ? 1.615 -23.615 2.660 1.00 24.59 105 SER A O 1
ATOM 853 N N . ASP A 1 106 ? 0.074 -24.357 1.189 1.00 22.96 106 ASP A N 1
ATOM 854 C CA . ASP A 1 106 ? 0.922 -25.361 0.560 1.00 22.71 106 ASP A CA 1
ATOM 855 C C . ASP A 1 106 ? 1.780 -24.842 -0.620 1.00 21.13 106 ASP A C 1
ATOM 856 O O . ASP A 1 106 ? 2.355 -25.635 -1.352 1.00 19.74 106 ASP A O 1
ATOM 861 N N . TRP A 1 107 ? 1.786 -23.533 -0.856 1.00 19.78 107 TRP A N 1
ATOM 862 C CA . TRP A 1 107 ? 2.585 -22.932 -1.931 1.00 19.39 107 TRP A CA 1
ATOM 863 C C . TRP A 1 107 ? 2.155 -23.296 -3.349 1.00 18.86 107 TRP A C 1
ATOM 864 O O . TRP A 1 107 ? 2.847 -22.961 -4.319 1.00 20.71 107 TRP A O 1
ATOM 875 N N . ARG A 1 108 ? 1.019 -23.962 -3.492 1.00 18.85 108 ARG A N 1
ATOM 876 C CA . ARG A 1 108 ? 0.474 -24.219 -4.835 1.00 20.93 108 ARG A CA 1
ATOM 877 C C . ARG A 1 108 ? -0.239 -22.984 -5.369 1.00 18.84 108 ARG A C 1
ATOM 878 O O . ARG A 1 108 ? -0.888 -22.255 -4.609 1.00 18.66 108 ARG A O 1
ATOM 886 N N . PHE A 1 109 ? -0.181 -22.787 -6.688 1.00 19.07 109 PHE A N 1
ATOM 887 C CA . PHE A 1 109 ? -0.842 -21.635 -7.325 1.00 14.96 109 PHE A CA 1
ATOM 888 C C . PHE A 1 109 ? -2.320 -21.543 -6.977 1.00 13.99 109 PHE A C 1
ATOM 889 O O . PHE A 1 109 ? -3.041 -22.514 -7.065 1.00 13.08 109 PHE A O 1
ATOM 897 N N . LEU A 1 110 ? -2.768 -20.357 -6.573 1.00 15.31 110 LEU A N 1
ATOM 898 C CA . LEU A 1 110 ? -4.182 -20.125 -6.315 1.00 14.64 110 LEU A CA 1
ATOM 899 C C . LEU A 1 110 ? -4.808 -19.254 -7.405 1.00 16.66 110 LEU A C 1
ATOM 900 O O . LEU A 1 110 ? -5.873 -19.571 -7.937 1.00 16.01 110 LEU A O 1
ATOM 905 N N . ARG A 1 111 ? -4.177 -18.114 -7.683 1.00 15.87 111 ARG A N 1
ATOM 906 C CA . ARG A 1 111 ? -4.701 -17.187 -8.682 1.00 15.85 111 ARG A CA 1
ATOM 907 C C . ARG A 1 111 ? -3.647 -16.154 -9.102 1.00 13.31 111 ARG A C 1
ATOM 908 O O . ARG A 1 111 ? -2.650 -15.919 -8.392 1.00 10.47 111 ARG A O 1
ATOM 916 N N . GLY A 1 112 ? -3.834 -15.601 -10.296 1.00 14.72 112 GLY A N 1
ATOM 917 C CA . GLY A 1 112 ? -3.044 -14.447 -10.755 1.00 12.50 112 GLY A CA 1
ATOM 918 C C . GLY A 1 112 ? -3.951 -13.321 -11.201 1.00 14.24 112 GLY A C 1
ATOM 919 O O . GLY A 1 112 ? -5.147 -13.547 -11.448 1.00 10.26 112 GLY A O 1
ATOM 920 N N . TYR A 1 113 ? -3.400 -12.103 -11.264 1.00 10.48 113 TYR A N 1
ATOM 921 C CA . TYR A 1 113 ? -4.202 -10.963 -11.613 1.00 12.24 113 TYR A CA 1
ATOM 922 C C . TYR A 1 113 ? -3.356 -9.895 -12.306 1.00 12.38 113 TYR A C 1
ATOM 923 O O . TYR A 1 113 ? -2.147 -9.773 -12.048 1.00 12.16 113 TYR A O 1
ATOM 932 N N . HIS A 1 114 ? -3.962 -9.219 -13.276 1.00 11.82 114 HIS A N 1
ATOM 933 C CA . HIS A 1 114 ? -3.366 -8.008 -13.854 1.00 10.44 114 HIS A CA 1
ATOM 934 C C . HIS A 1 114 ? -4.487 -7.009 -14.060 1.00 12.75 114 HIS A C 1
ATOM 935 O O . HIS A 1 114 ? -5.545 -7.377 -14.626 1.00 13.63 114 HIS A O 1
ATOM 942 N N . GLN A 1 115 ? -4.272 -5.781 -13.564 1.00 9.41 115 GLN A N 1
ATOM 943 C CA . GLN A 1 115 ? -5.228 -4.684 -13.605 1.00 10.52 115 GLN A CA 1
ATOM 944 C C . GLN A 1 115 ? -4.521 -3.402 -14.084 1.00 9.65 115 GLN A C 1
ATOM 945 O O . GLN A 1 115 ? -3.431 -3.070 -13.610 1.00 8.55 115 GLN A O 1
ATOM 951 N N . TYR A 1 116 ? -5.234 -2.608 -14.873 1.00 7.69 116 TYR A N 1
ATOM 952 C CA . TYR A 1 116 ? -4.700 -1.359 -15.413 1.00 6.60 116 TYR A CA 1
ATOM 953 C C . TYR A 1 116 ? -5.717 -0.222 -15.269 1.00 8.34 116 TYR A C 1
ATOM 954 O O . TYR A 1 116 ? -6.911 -0.424 -15.521 1.00 8.29 116 TYR A O 1
ATOM 963 N N . ALA A 1 117 ? -5.261 0.945 -14.815 1.00 5.69 117 ALA A N 1
ATOM 964 C CA . ALA A 1 117 ? -6.116 2.121 -14.653 1.00 9.06 117 ALA A CA 1
ATOM 965 C C . ALA A 1 117 ? -5.536 3.332 -15.372 1.00 9.06 117 ALA A C 1
ATOM 966 O O . ALA A 1 117 ? -4.312 3.521 -15.423 1.00 9.27 117 ALA A O 1
ATOM 968 N N . TYR A 1 118 ? -6.417 4.189 -15.868 1.00 9.21 118 TYR A N 1
ATOM 969 C CA . TYR A 1 118 ? -5.995 5.501 -16.369 1.00 7.78 118 TYR A CA 1
ATOM 970 C C . TYR A 1 118 ? -6.699 6.549 -15.563 1.00 8.80 118 TYR A C 1
ATOM 971 O O . TYR A 1 118 ? -7.897 6.449 -15.364 1.00 11.69 118 TYR A O 1
ATOM 980 N N . ASP A 1 119 ? -5.945 7.544 -15.095 1.00 10.53 119 ASP A N 1
ATOM 981 C CA . ASP A 1 119 ? -6.471 8.637 -14.299 1.00 11.09 119 ASP A CA 1
ATOM 982 C C . ASP A 1 119 ? -7.304 8.176 -13.112 1.00 12.09 119 ASP A C 1
ATOM 983 O O . ASP A 1 119 ? -8.291 8.823 -12.747 1.00 11.43 119 ASP A O 1
ATOM 988 N N . GLY A 1 120 ? -6.886 7.067 -12.506 1.00 11.99 120 GLY A N 1
ATOM 989 C CA . GLY A 1 120 ? -7.467 6.650 -11.244 1.00 10.93 120 GLY A CA 1
ATOM 990 C C . GLY A 1 120 ? -8.707 5.788 -11.439 1.00 10.61 120 GLY A C 1
ATOM 991 O O . GLY A 1 120 ? -9.293 5.359 -10.459 1.00 10.06 120 GLY A O 1
ATOM 992 N N . LYS A 1 121 ? -9.084 5.511 -12.694 1.00 10.96 121 LYS A N 1
ATOM 993 C CA . LYS A 1 121 ? -10.230 4.628 -12.974 1.00 11.10 121 LYS A CA 1
ATOM 994 C C . LYS A 1 121 ? -9.850 3.336 -13.692 1.00 10.41 121 LYS A C 1
ATOM 995 O O . LYS A 1 121 ? -9.008 3.339 -14.593 1.00 10.47 121 LYS A O 1
ATOM 1001 N N . ASP A 1 122 ? -10.513 2.239 -13.327 1.00 10.31 122 ASP A N 1
ATOM 1002 C CA . ASP A 1 122 ? -10.408 1.010 -14.088 1.00 9.80 122 ASP A CA 1
ATOM 1003 C C . ASP A 1 122 ? -10.295 1.327 -15.559 1.00 11.72 122 ASP A C 1
ATOM 1004 O O . ASP A 1 122 ? -11.109 2.085 -16.100 1.00 7.86 122 ASP A O 1
ATOM 1009 N N . TYR A 1 123 ? -9.381 0.639 -16.246 1.00 9.45 123 TYR A N 1
ATOM 1010 C CA . TYR A 1 123 ? -9.315 0.770 -17.708 1.00 10.15 123 TYR A CA 1
ATOM 1011 C C . TYR A 1 123 ? -9.476 -0.603 -18.349 1.00 10.41 123 TYR A C 1
ATOM 1012 O O . TYR A 1 123 ? -10.529 -0.921 -18.912 1.00 10.70 123 TYR A O 1
ATOM 1021 N N . ILE A 1 124 ? -8.453 -1.433 -18.210 1.00 9.50 124 ILE A N 1
ATOM 1022 C CA . ILE A 1 124 ? -8.501 -2.804 -18.689 1.00 8.47 124 ILE A CA 1
ATOM 1023 C C . ILE A 1 124 ? -7.926 -3.779 -17.657 1.00 9.46 124 ILE A C 1
ATOM 1024 O O . ILE A 1 124 ? -7.007 -3.461 -16.890 1.00 11.22 124 ILE A O 1
ATOM 1029 N N . ALA A 1 125 ? -8.510 -4.956 -17.581 1.00 8.30 125 ALA A N 1
ATOM 1030 C CA . ALA A 1 125 ? -8.003 -5.929 -16.651 1.00 11.13 125 ALA A CA 1
ATOM 1031 C C . ALA A 1 125 ? -8.112 -7.313 -17.238 1.00 11.41 125 ALA A C 1
ATOM 1032 O O . ALA A 1 125 ? -9.011 -7.587 -18.029 1.00 11.15 125 ALA A O 1
ATOM 1034 N N . LEU A 1 126 ? -7.249 -8.206 -16.772 1.00 10.07 126 LEU A N 1
ATOM 1035 C CA . LEU A 1 126 ? -7.336 -9.607 -17.127 1.00 12.46 126 LEU A CA 1
ATOM 1036 C C . LEU A 1 126 ? -8.451 -10.215 -16.295 1.00 14.54 126 LEU A C 1
ATOM 1037 O O . LEU A 1 126 ? -8.580 -9.892 -15.102 1.00 13.43 126 LEU A O 1
ATOM 1042 N N . LYS A 1 127 ? -9.155 -11.190 -16.873 1.00 15.17 127 LYS A N 1
ATOM 1043 C CA . LYS A 1 127 ? -10.160 -11.942 -16.134 1.00 18.75 127 LYS A CA 1
ATOM 1044 C C . LYS A 1 127 ? -9.467 -12.908 -15.173 1.00 20.65 127 LYS A C 1
ATOM 1045 O O . LYS A 1 127 ? -8.299 -13.255 -15.380 1.00 19.51 127 LYS A O 1
ATOM 1051 N N . GLU A 1 128 ? -10.215 -13.421 -14.195 1.00 21.29 128 GLU A N 1
ATOM 1052 C CA . GLU A 1 128 ? -9.692 -14.467 -13.306 1.00 24.14 128 GLU A CA 1
ATOM 1053 C C . GLU A 1 128 ? -9.002 -15.605 -14.052 1.00 24.37 128 GLU A C 1
ATOM 1054 O O . GLU A 1 128 ? -7.962 -16.106 -13.608 1.00 24.15 128 GLU A O 1
ATOM 1060 N N . ASP A 1 129 ? -9.591 -16.038 -15.164 1.00 22.45 129 ASP A N 1
ATOM 1061 C CA . ASP A 1 129 ? -9.111 -17.233 -15.829 1.00 22.57 129 ASP A CA 1
ATOM 1062 C C . ASP A 1 129 ? -7.886 -16.934 -16.658 1.00 21.67 129 ASP A C 1
ATOM 1063 O O . ASP A 1 129 ? -7.369 -17.817 -17.341 1.00 20.11 129 ASP A O 1
ATOM 1068 N N . LEU A 1 130 ? -7.453 -15.672 -16.629 1.00 20.28 130 LEU A N 1
ATOM 1069 C CA . LEU A 1 130 ? -6.202 -15.262 -17.254 1.00 19.39 130 LEU A CA 1
ATOM 1070 C C . LEU A 1 130 ? -6.206 -15.496 -18.763 1.00 20.05 130 LEU A C 1
ATOM 1071 O O . LEU A 1 130 ? -5.159 -15.627 -19.387 1.00 20.24 130 LEU A O 1
ATOM 1076 N N . ARG A 1 131 ? -7.390 -15.518 -19.359 1.00 21.52 131 ARG A N 1
ATOM 1077 C CA . ARG A 1 131 ? -7.517 -15.975 -20.746 1.00 23.64 131 ARG A CA 1
ATOM 1078 C C . ARG A 1 131 ? -8.070 -14.881 -21.657 1.00 22.91 131 ARG A C 1
ATOM 1079 O O . ARG A 1 131 ? -7.755 -14.849 -22.843 1.00 23.25 131 ARG A O 1
ATOM 1087 N N . SER A 1 132 ? -8.834 -13.959 -21.077 1.00 22.71 132 SER A N 1
ATOM 1088 C CA . SER A 1 132 ? -9.366 -12.801 -21.806 1.00 24.55 132 SER A CA 1
ATOM 1089 C C . SER A 1 132 ? -9.389 -11.518 -20.951 1.00 22.41 132 SER A C 1
ATOM 1090 O O . SER A 1 132 ? -9.061 -11.537 -19.754 1.00 20.99 132 SER A O 1
ATOM 1093 N N . TRP A 1 133 ? -9.910 -10.444 -21.545 1.00 19.40 133 TRP A N 1
ATOM 1094 C CA . TRP A 1 133 ? -9.840 -9.121 -20.940 1.00 17.63 133 TRP A CA 1
ATOM 1095 C C . TRP A 1 133 ? -11.196 -8.510 -20.625 1.00 18.13 133 TRP A C 1
ATOM 1096 O O . TRP A 1 133 ? -12.188 -8.795 -21.291 1.00 18.92 133 TRP A O 1
ATOM 1107 N N . THR A 1 134 ? -11.198 -7.595 -19.664 1.00 16.58 134 THR A N 1
ATOM 1108 C CA . THR A 1 134 ? -12.354 -6.770 -19.352 1.00 15.29 134 THR A CA 1
ATOM 1109 C C . THR A 1 134 ? -12.022 -5.284 -19.522 1.00 12.68 134 THR A C 1
ATOM 1110 O O . THR A 1 134 ? -11.090 -4.780 -18.898 1.00 12.42 134 THR A O 1
ATOM 1114 N N . ALA A 1 135 ? -12.795 -4.592 -20.353 1.00 9.84 135 ALA A N 1
ATOM 1115 C CA . ALA A 1 135 ? -12.536 -3.194 -20.675 1.00 9.90 135 ALA A CA 1
ATOM 1116 C C . ALA A 1 135 ? -13.623 -2.414 -19.993 1.00 9.93 135 ALA A C 1
ATOM 1117 O O . ALA A 1 135 ? -14.792 -2.809 -20.058 1.00 13.69 135 ALA A O 1
ATOM 1119 N N . ALA A 1 136 ? -13.286 -1.269 -19.421 1.00 8.80 136 ALA A N 1
ATOM 1120 C CA . ALA A 1 136 ? -14.298 -0.485 -18.718 1.00 10.81 136 ALA A CA 1
ATOM 1121 C C . ALA A 1 136 ? -15.132 0.428 -19.634 1.00 10.96 136 ALA A C 1
ATOM 1122 O O . ALA A 1 136 ? -16.226 0.839 -19.275 1.00 11.12 136 ALA A O 1
ATOM 1124 N N . ASP A 1 137 ? -14.523 0.892 -20.720 1.00 11.51 137 ASP A N 1
ATOM 1125 C CA . ASP A 1 137 ? -15.126 1.897 -21.584 1.00 10.37 137 ASP A CA 1
ATOM 1126 C C . ASP A 1 137 ? -14.653 1.651 -23.022 1.00 11.36 137 ASP A C 1
ATOM 1127 O O . ASP A 1 137 ? -13.965 0.668 -23.266 1.00 13.11 137 ASP A O 1
ATOM 1132 N N . MET A 1 138 ? -14.992 2.531 -23.962 1.00 12.28 138 MET A N 1
ATOM 1133 C CA . MET A 1 138 ? -14.809 2.229 -25.374 1.00 12.18 138 MET A CA 1
ATOM 1134 C C . MET A 1 138 ? -13.358 2.411 -25.828 1.00 13.55 138 MET A C 1
ATOM 1135 O O . MET A 1 138 ? -12.923 1.787 -26.802 1.00 14.45 138 MET A O 1
ATOM 1140 N N . ALA A 1 139 ? -12.626 3.291 -25.153 1.00 12.99 139 ALA A N 1
ATOM 1141 C CA . ALA A 1 139 ? -11.170 3.339 -25.328 1.00 12.87 139 ALA A CA 1
ATOM 1142 C C . ALA A 1 139 ? -10.509 2.033 -24.890 1.00 11.01 139 ALA A C 1
ATOM 1143 O O . ALA A 1 139 ? -9.710 1.448 -25.616 1.00 11.57 139 ALA A O 1
ATOM 1145 N N . ALA A 1 140 ? -10.827 1.571 -23.694 1.00 12.37 140 ALA A N 1
ATOM 1146 C CA . ALA A 1 140 ? -10.287 0.290 -23.261 1.00 11.22 140 ALA A CA 1
ATOM 1147 C C . ALA A 1 140 ? -10.743 -0.833 -24.176 1.00 13.23 140 ALA A C 1
ATOM 1148 O O . ALA A 1 140 ? -9.990 -1.787 -24.435 1.00 13.19 140 ALA A O 1
ATOM 1150 N N . GLN A 1 141 ? -11.956 -0.711 -24.724 1.00 13.49 141 GLN A N 1
ATOM 1151 C CA . GLN A 1 141 ? -12.398 -1.637 -25.777 1.00 13.81 141 GLN A CA 1
ATOM 1152 C C . GLN A 1 141 ? -11.497 -1.727 -27.006 1.00 14.55 141 GLN A C 1
ATOM 1153 O O . GLN A 1 141 ? -11.343 -2.800 -27.623 1.00 11.47 141 GLN A O 1
ATOM 1159 N N . THR A 1 142 ? -11.065 -0.574 -27.485 1.00 12.88 142 THR A N 1
ATOM 1160 C CA . THR A 1 142 ? -10.091 -0.579 -28.558 1.00 14.03 142 THR A CA 1
ATOM 1161 C C . THR A 1 142 ? -8.849 -1.374 -28.163 1.00 14.68 142 THR A C 1
ATOM 1162 O O . THR A 1 142 ? -8.358 -2.186 -28.946 1.00 16.53 142 THR A O 1
ATOM 1166 N N . THR A 1 143 ? -8.329 -1.130 -26.956 1.00 14.36 143 THR A N 1
ATOM 1167 C CA . THR A 1 143 ? -7.168 -1.865 -26.472 1.00 12.94 143 THR A CA 1
ATOM 1168 C C . THR A 1 143 ? -7.471 -3.372 -26.399 1.00 14.37 143 THR A C 1
ATOM 1169 O O . THR A 1 143 ? -6.624 -4.234 -26.705 1.00 12.29 143 THR A O 1
ATOM 1173 N N . LYS A 1 144 ? -8.675 -3.707 -25.977 1.00 15.31 144 LYS A N 1
ATOM 1174 C CA . LYS A 1 144 ? -8.980 -5.121 -25.704 1.00 16.15 144 LYS A CA 1
ATOM 1175 C C . LYS A 1 144 ? -9.076 -5.928 -27.007 1.00 18.81 144 LYS A C 1
ATOM 1176 O O . LYS A 1 144 ? -8.696 -7.101 -27.057 1.00 21.00 144 LYS A O 1
ATOM 1182 N N . HIS A 1 145 ? -9.565 -5.298 -28.066 1.00 19.99 145 HIS A N 1
ATOM 1183 C CA . HIS A 1 145 ? -9.680 -5.981 -29.340 1.00 22.91 145 HIS A CA 1
ATOM 1184 C C . HIS A 1 145 ? -8.281 -6.272 -29.835 1.00 22.06 145 HIS A C 1
ATOM 1185 O O . HIS A 1 145 ? -8.019 -7.328 -30.400 1.00 20.40 145 HIS A O 1
ATOM 1192 N N . LYS A 1 146 ? -7.404 -5.291 -29.673 1.00 20.51 146 LYS A N 1
ATOM 1193 C CA . LYS A 1 146 ? -6.018 -5.443 -30.063 1.00 22.54 146 LYS A CA 1
ATOM 1194 C C . LYS A 1 146 ? -5.384 -6.632 -29.357 1.00 21.23 146 LYS A C 1
ATOM 1195 O O . LYS A 1 146 ? -4.702 -7.438 -29.977 1.00 22.50 146 LYS A O 1
ATOM 1201 N N . TRP A 1 147 ? -5.493 -6.639 -28.031 1.00 19.24 147 TRP A N 1
ATOM 1202 C CA . TRP A 1 147 ? -4.812 -7.612 -27.200 1.00 17.88 147 TRP A CA 1
ATOM 1203 C C . TRP A 1 147 ? -5.416 -9.011 -27.365 1.00 19.86 147 TRP A C 1
ATOM 1204 O O . TRP A 1 147 ? -4.707 -10.019 -27.292 1.00 21.56 147 TRP A O 1
ATOM 1215 N N . GLU A 1 148 ? -6.707 -9.094 -27.658 1.00 21.79 148 GLU A N 1
ATOM 1216 C CA . GLU A 1 148 ? -7.270 -10.412 -27.914 1.00 22.38 148 GLU A CA 1
ATOM 1217 C C . GLU A 1 148 ? -6.789 -10.940 -29.251 1.00 23.06 148 GLU A C 1
ATOM 1218 O O . GLU A 1 148 ? -6.382 -12.103 -29.347 1.00 21.53 148 GLU A O 1
ATOM 1224 N N . THR A 1 149 ? -6.855 -10.104 -30.292 1.00 23.71 149 THR A N 1
ATOM 1225 C CA . THR A 1 149 ? -6.509 -10.597 -31.631 1.00 25.03 149 THR A CA 1
ATOM 1226 C C . THR A 1 149 ? -5.039 -11.027 -31.677 1.00 25.57 149 THR A C 1
ATOM 1227 O O . THR A 1 149 ? -4.688 -11.984 -32.378 1.00 27.11 149 THR A O 1
ATOM 1231 N N . ALA A 1 150 ? -4.228 -10.443 -30.796 1.00 23.97 150 ALA A N 1
ATOM 1232 C CA . ALA A 1 150 ? -2.827 -10.824 -30.711 1.00 22.97 150 ALA A CA 1
ATOM 1233 C C . ALA A 1 150 ? -2.493 -11.774 -29.537 1.00 22.92 150 ALA A C 1
ATOM 1234 O O . ALA A 1 150 ? -1.308 -12.064 -29.296 1.00 21.08 150 ALA A O 1
ATOM 1236 N N . HIS A 1 151 ? -3.519 -12.272 -28.831 1.00 21.21 151 HIS A N 1
ATOM 1237 C CA . HIS A 1 151 ? -3.338 -13.352 -27.831 1.00 21.15 151 HIS A CA 1
ATOM 1238 C C . HIS A 1 151 ? -2.360 -12.967 -26.733 1.00 21.17 151 HIS A C 1
ATOM 1239 O O . HIS A 1 151 ? -1.614 -13.806 -26.187 1.00 18.84 151 HIS A O 1
ATOM 1246 N N . GLU A 1 152 ? -2.347 -11.670 -26.438 1.00 18.59 152 GLU A N 1
ATOM 1247 C CA . GLU A 1 152 ? -1.526 -11.126 -25.389 1.00 17.17 152 GLU A CA 1
ATOM 1248 C C . GLU A 1 152 ? -1.769 -11.779 -24.031 1.00 17.45 152 GLU A C 1
ATOM 1249 O O . GLU A 1 152 ? -0.907 -11.670 -23.161 1.00 17.09 152 GLU A O 1
ATOM 1255 N N . ALA A 1 153 ? -2.947 -12.361 -23.803 1.00 14.92 153 ALA A N 1
ATOM 1256 C CA . ALA A 1 153 ? -3.234 -12.993 -22.487 1.00 16.85 153 ALA A CA 1
ATOM 1257 C C . ALA A 1 153 ? -2.362 -14.216 -22.157 1.00 18.47 153 ALA A C 1
ATOM 1258 O O . ALA A 1 153 ? -2.137 -14.503 -20.979 1.00 18.53 153 ALA A O 1
ATOM 1260 N N . GLU A 1 154 ? -1.910 -14.933 -23.195 1.00 19.88 154 GLU A N 1
ATOM 1261 C CA . GLU A 1 154 ? -1.152 -16.191 -23.050 1.00 21.16 154 GLU A CA 1
ATOM 1262 C C . GLU A 1 154 ? 0.156 -15.914 -22.341 1.00 19.14 154 GLU A C 1
ATOM 1263 O O . GLU A 1 154 ? 0.546 -16.632 -21.431 1.00 19.20 154 GLU A O 1
ATOM 1269 N N . GLN A 1 155 ? 0.810 -14.831 -22.726 1.00 19.69 155 GLN A N 1
ATOM 1270 C CA . GLN A 1 155 ? 2.061 -14.469 -22.089 1.00 17.89 155 GLN A CA 1
ATOM 1271 C C . GLN A 1 155 ? 1.853 -14.010 -20.652 1.00 15.62 155 GLN A C 1
ATOM 1272 O O . GLN A 1 155 ? 2.703 -14.228 -19.797 1.00 14.49 155 GLN A O 1
ATOM 1278 N N . TRP A 1 156 ? 0.757 -13.305 -20.402 1.00 13.37 156 TRP A N 1
ATOM 1279 C CA . TRP A 1 156 ? 0.494 -12.825 -19.059 1.00 12.07 156 TRP A CA 1
ATOM 1280 C C . TRP A 1 156 ? 0.261 -14.021 -18.150 1.00 11.19 156 TRP A C 1
ATOM 1281 O O . TRP A 1 156 ? 0.866 -14.138 -17.094 1.00 10.76 156 TRP A O 1
ATOM 1292 N N . ARG A 1 157 ? -0.512 -14.978 -18.644 1.00 10.10 157 ARG A N 1
ATOM 1293 C CA . ARG A 1 157 ? -0.753 -16.204 -17.921 1.00 12.63 157 ARG A CA 1
ATOM 1294 C C . ARG A 1 157 ? 0.533 -17.012 -17.695 1.00 11.67 157 ARG A C 1
ATOM 1295 O O . ARG A 1 157 ? 0.807 -17.434 -16.579 1.00 11.99 157 ARG A O 1
ATOM 1303 N N . ALA A 1 158 ? 1.349 -17.158 -18.737 1.00 9.63 158 ALA A N 1
ATOM 1304 C CA . ALA A 1 158 ? 2.625 -17.803 -18.577 1.00 10.51 158 ALA A CA 1
ATOM 1305 C C . ALA A 1 158 ? 3.415 -17.156 -17.403 1.00 10.92 158 ALA A C 1
ATOM 1306 O O . ALA A 1 158 ? 3.943 -17.886 -16.541 1.00 11.16 158 ALA A O 1
ATOM 1308 N N . TYR A 1 159 ? 3.417 -15.822 -17.302 1.00 7.71 159 TYR A N 1
ATOM 1309 C CA . TYR A 1 159 ? 4.178 -15.172 -16.214 1.00 9.74 159 TYR A CA 1
ATOM 1310 C C . TYR A 1 159 ? 3.529 -15.393 -14.812 1.00 11.30 159 TYR A C 1
ATOM 1311 O O . TYR A 1 159 ? 4.201 -15.797 -13.848 1.00 10.53 159 TYR A O 1
ATOM 1320 N N . LEU A 1 160 ? 2.229 -15.151 -14.728 1.00 9.58 160 LEU A N 1
ATOM 1321 C CA . LEU A 1 160 ? 1.525 -15.083 -13.469 1.00 12.88 160 LEU A CA 1
ATOM 1322 C C . LEU A 1 160 ? 1.367 -16.458 -12.856 1.00 12.42 160 LEU A C 1
ATOM 1323 O O . LEU A 1 160 ? 1.404 -16.607 -11.623 1.00 10.15 160 LEU A O 1
ATOM 1328 N N . GLU A 1 161 ? 1.154 -17.456 -13.713 1.00 13.40 161 GLU A N 1
ATOM 1329 C CA . GLU A 1 161 ? 0.991 -18.847 -13.273 1.00 15.80 161 GLU A CA 1
ATOM 1330 C C . GLU A 1 161 ? 2.341 -19.524 -13.119 1.00 16.86 161 GLU A C 1
ATOM 1331 O O . GLU A 1 161 ? 2.461 -20.564 -12.448 1.00 18.54 161 GLU A O 1
ATOM 1337 N N . GLY A 1 162 ? 3.369 -18.914 -13.694 1.00 12.41 162 GLY A N 1
ATOM 1338 C CA . GLY A 1 162 ? 4.611 -19.642 -13.899 1.00 11.93 162 GLY A CA 1
ATOM 1339 C C . GLY A 1 162 ? 5.756 -18.995 -13.184 1.00 9.11 162 GLY A C 1
ATOM 1340 O O . GLY A 1 162 ? 6.098 -19.316 -12.042 1.00 8.90 162 GLY A O 1
ATOM 1341 N N . THR A 1 163 ? 6.379 -18.066 -13.862 1.00 9.95 163 THR A N 1
ATOM 1342 C CA . THR A 1 163 ? 7.523 -17.434 -13.261 1.00 9.95 163 THR A CA 1
ATOM 1343 C C . THR A 1 163 ? 7.228 -16.675 -11.960 1.00 8.58 163 THR A C 1
ATOM 1344 O O . THR A 1 163 ? 8.029 -16.712 -11.043 1.00 8.67 163 THR A O 1
ATOM 1348 N N . CYS A 1 164 ? 6.008 -16.171 -11.805 1.00 7.17 164 CYS A N 1
ATOM 1349 C CA . CYS A 1 164 ? 5.660 -15.376 -10.623 1.00 7.21 164 CYS A CA 1
ATOM 1350 C C . CYS A 1 164 ? 5.647 -16.267 -9.384 1.00 7.51 164 CYS A C 1
ATOM 1351 O O . CYS A 1 164 ? 6.315 -15.958 -8.402 1.00 7.25 164 CYS A O 1
ATOM 1354 N N . VAL A 1 165 ? 5.000 -17.422 -9.505 1.00 6.23 165 VAL A N 1
ATOM 1355 C CA . VAL A 1 165 ? 4.874 -18.400 -8.418 1.00 11.72 165 VAL A CA 1
ATOM 1356 C C . VAL A 1 165 ? 6.227 -19.024 -8.029 1.00 12.15 165 VAL A C 1
ATOM 1357 O O . VAL A 1 165 ? 6.504 -19.222 -6.858 1.00 12.38 165 VAL A O 1
ATOM 1361 N N . GLU A 1 166 ? 7.040 -19.375 -9.023 1.00 12.38 166 GLU A N 1
ATOM 1362 C CA . GLU A 1 166 ? 8.344 -19.996 -8.783 1.00 11.47 166 GLU A CA 1
ATOM 1363 C C . GLU A 1 166 ? 9.296 -19.038 -8.058 1.00 12.76 166 GLU A C 1
ATOM 1364 O O . GLU A 1 166 ? 9.960 -19.431 -7.099 1.00 11.06 166 GLU A O 1
ATOM 1370 N N . TRP A 1 167 ? 9.309 -17.764 -8.467 1.00 11.06 167 TRP A N 1
ATOM 1371 C CA . TRP A 1 167 ? 10.118 -16.764 -7.779 1.00 10.67 167 TRP A CA 1
ATOM 1372 C C . TRP A 1 167 ? 9.567 -16.349 -6.444 1.00 10.28 167 TRP A C 1
ATOM 1373 O O . TRP A 1 167 ? 10.326 -16.125 -5.486 1.00 8.03 167 TRP A O 1
ATOM 1384 N N . LEU A 1 168 ? 8.245 -16.289 -6.353 1.00 10.49 168 LEU A N 1
ATOM 1385 C CA . LEU A 1 168 ? 7.606 -16.101 -5.055 1.00 11.10 168 LEU A CA 1
ATOM 1386 C C . LEU A 1 168 ? 8.115 -17.180 -4.059 1.00 11.86 168 LEU A C 1
ATOM 1387 O O . LEU A 1 168 ? 8.553 -16.880 -2.957 1.00 12.89 168 LEU A O 1
ATOM 1392 N N . ARG A 1 169 ? 8.119 -18.431 -4.499 1.00 14.67 169 ARG A N 1
ATOM 1393 C CA . ARG A 1 169 ? 8.587 -19.525 -3.646 1.00 15.73 169 ARG A CA 1
ATOM 1394 C C . ARG A 1 169 ? 10.055 -19.358 -3.266 1.00 15.83 169 ARG A C 1
ATOM 1395 O O . ARG A 1 169 ? 10.462 -19.632 -2.136 1.00 13.72 169 ARG A O 1
ATOM 1403 N N . ARG A 1 170 ? 10.842 -18.898 -4.224 1.00 16.38 170 ARG A N 1
ATOM 1404 C CA . ARG A 1 170 ? 12.246 -18.651 -3.977 1.00 17.65 170 ARG A CA 1
ATOM 1405 C C . ARG A 1 170 ? 12.478 -17.541 -2.946 1.00 15.86 170 ARG A C 1
ATOM 1406 O O . ARG A 1 170 ? 13.329 -17.662 -2.052 1.00 17.29 170 ARG A O 1
ATOM 1414 N N . TYR A 1 171 ? 11.725 -16.455 -3.053 1.00 14.65 171 TYR A N 1
ATOM 1415 C CA . TYR A 1 171 ? 11.802 -15.400 -2.028 1.00 13.77 171 TYR A CA 1
ATOM 1416 C C . TYR A 1 171 ? 11.300 -15.923 -0.656 1.00 14.10 171 TYR A C 1
ATOM 1417 O O . TYR A 1 171 ? 11.884 -15.616 0.378 1.00 13.01 171 TYR A O 1
ATOM 1426 N N . LEU A 1 172 ? 10.188 -16.656 -0.645 1.00 12.83 172 LEU A N 1
ATOM 1427 C CA . LEU A 1 172 ? 9.682 -17.203 0.629 1.00 14.19 172 LEU A CA 1
ATOM 1428 C C . LEU A 1 172 ? 10.731 -18.031 1.353 1.00 13.85 172 LEU A C 1
ATOM 1429 O O . LEU A 1 172 ? 10.938 -17.866 2.551 1.00 12.86 172 LEU A O 1
ATOM 1434 N N . GLU A 1 173 ? 11.484 -18.822 0.595 1.00 16.72 173 GLU A N 1
ATOM 1435 C CA . GLU A 1 173 ? 12.632 -19.544 1.158 1.00 18.50 173 GLU A CA 1
ATOM 1436 C C . GLU A 1 173 ? 13.784 -18.654 1.599 1.00 16.81 173 GLU A C 1
ATOM 1437 O O . GLU A 1 173 ? 14.238 -18.749 2.735 1.00 19.69 173 GLU A O 1
ATOM 1443 N N . ASN A 1 174 ? 14.243 -17.775 0.726 1.00 14.65 174 ASN A N 1
ATOM 1444 C CA . ASN A 1 174 ? 15.367 -16.910 1.072 1.00 13.85 174 ASN A CA 1
ATOM 1445 C C . ASN A 1 174 ? 15.099 -15.973 2.216 1.00 14.83 174 ASN A C 1
ATOM 1446 O O . ASN A 1 174 ? 16.019 -15.620 2.974 1.00 12.63 174 ASN A O 1
ATOM 1451 N N . GLY A 1 175 ? 13.857 -15.500 2.305 1.00 13.13 175 GLY A N 1
ATOM 1452 C CA . GLY A 1 175 ? 13.508 -14.556 3.346 1.00 13.35 175 GLY A CA 1
ATOM 1453 C C . GLY A 1 175 ? 12.700 -15.187 4.463 1.00 16.52 175 GLY A C 1
ATOM 1454 O O . GLY A 1 175 ? 11.984 -14.479 5.185 1.00 18.21 175 GLY A O 1
ATOM 1455 N N . LYS A 1 176 ? 12.815 -16.508 4.608 1.00 18.32 176 LYS A N 1
ATOM 1456 C CA . LYS A 1 176 ? 12.084 -17.266 5.626 1.00 21.94 176 LYS A CA 1
ATOM 1457 C C . LYS A 1 176 ? 12.004 -16.542 6.975 1.00 22.96 176 LYS A C 1
ATOM 1458 O O . LYS A 1 176 ? 10.908 -16.347 7.509 1.00 23.97 176 LYS A O 1
ATOM 1464 N N . GLU A 1 177 ? 13.152 -16.165 7.536 1.00 21.20 177 GLU A N 1
ATOM 1465 C CA . GLU A 1 177 ? 13.200 -15.637 8.890 1.00 23.33 177 GLU A CA 1
ATOM 1466 C C . GLU A 1 177 ? 12.107 -14.585 9.121 1.00 22.75 177 GLU A C 1
ATOM 1467 O O . GLU A 1 177 ? 11.568 -14.472 10.224 1.00 19.20 177 GLU A O 1
ATOM 1473 N N . THR A 1 178 ? 11.804 -13.797 8.085 1.00 20.59 178 THR A N 1
ATOM 1474 C CA . THR A 1 178 ? 10.776 -12.756 8.207 1.00 17.78 178 THR A CA 1
ATOM 1475 C C . THR A 1 178 ? 9.480 -13.061 7.417 1.00 17.73 178 THR A C 1
ATOM 1476 O O . THR A 1 178 ? 8.382 -12.965 7.968 1.00 16.30 178 THR A O 1
ATOM 1480 N N . LEU A 1 179 ? 9.596 -13.450 6.151 1.00 15.67 179 LEU A N 1
ATOM 1481 C CA . LEU A 1 179 ? 8.389 -13.622 5.332 1.00 17.96 179 LEU A CA 1
ATOM 1482 C C . LEU A 1 179 ? 7.470 -14.722 5.827 1.00 17.41 179 LEU A C 1
ATOM 1483 O O . LEU A 1 179 ? 6.253 -14.575 5.793 1.00 16.98 179 LEU A O 1
ATOM 1488 N N . GLN A 1 180 ? 8.036 -15.821 6.313 1.00 17.69 180 GLN A N 1
ATOM 1489 C CA . GLN A 1 180 ? 7.188 -16.898 6.837 1.00 17.03 180 GLN A CA 1
ATOM 1490 C C . GLN A 1 180 ? 6.951 -16.728 8.336 1.00 19.06 180 GLN A C 1
ATOM 1491 O O . GLN A 1 180 ? 6.481 -17.644 9.010 1.00 20.50 180 GLN A O 1
ATOM 1497 N N . ARG A 1 181 ? 7.305 -15.558 8.864 1.00 19.74 181 ARG A N 1
ATOM 1498 C CA . ARG A 1 181 ? 7.080 -15.280 10.268 1.00 19.82 181 ARG A CA 1
ATOM 1499 C C . ARG A 1 181 ? 5.866 -14.379 10.408 1.00 18.97 181 ARG A C 1
ATOM 1500 O O . ARG A 1 181 ? 5.694 -13.428 9.658 1.00 17.34 181 ARG A O 1
ATOM 1508 N N . THR A 1 182 ? 5.074 -14.671 11.427 1.00 17.09 182 THR A N 1
ATOM 1509 C CA . THR A 1 182 ? 3.888 -13.940 11.794 1.00 17.19 182 THR A CA 1
ATOM 1510 C C . THR A 1 182 ? 4.191 -13.166 13.105 1.00 18.27 182 THR A C 1
ATOM 1511 O O . THR A 1 182 ? 4.877 -13.686 13.988 1.00 16.02 182 THR A 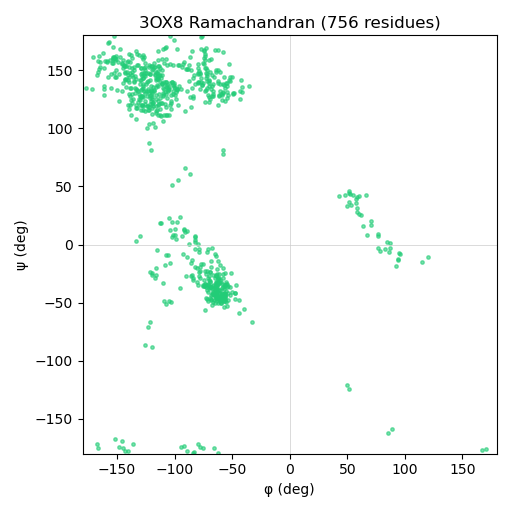O 1
ATOM 1515 N N . ASP A 1 183 ? 3.871 -11.869 13.153 1.00 16.06 183 ASP A N 1
ATOM 1516 C CA . ASP A 1 183 ? 4.012 -11.119 14.395 1.00 14.69 183 ASP A CA 1
ATOM 1517 C C . ASP A 1 183 ? 2.621 -10.766 14.883 1.00 14.57 183 ASP A C 1
ATOM 1518 O O . ASP A 1 183 ? 1.937 -9.939 14.250 1.00 11.08 183 ASP A O 1
ATOM 1523 N N . ALA A 1 184 ? 2.210 -11.393 15.992 1.00 12.85 184 ALA A N 1
ATOM 1524 C CA . ALA A 1 184 ? 0.904 -11.152 16.594 1.00 9.54 184 ALA A CA 1
ATOM 1525 C C . ALA A 1 184 ? 0.850 -9.728 17.110 1.00 10.41 184 ALA A C 1
ATOM 1526 O O . ALA A 1 184 ? 1.837 -9.227 17.672 1.00 11.66 184 ALA A O 1
ATOM 1528 N N . PRO A 1 185 ? -0.325 -9.090 17.001 1.00 9.16 185 PRO A N 1
ATOM 1529 C CA . PRO A 1 185 ? -0.460 -7.761 17.582 1.00 8.95 185 PRO A CA 1
ATOM 1530 C C . PRO A 1 185 ? -0.144 -7.761 19.057 1.00 10.83 185 PRO A C 1
ATOM 1531 O O . PRO A 1 185 ? -0.508 -8.705 19.786 1.00 9.99 185 PRO A O 1
ATOM 1535 N N . LYS A 1 186 ? 0.593 -6.734 19.475 1.00 9.27 186 LYS A N 1
ATOM 1536 C CA . LYS A 1 186 ? 0.726 -6.408 20.858 1.00 11.83 186 LYS A CA 1
ATOM 1537 C C . LYS A 1 186 ? -0.466 -5.523 21.227 1.00 12.44 186 LYS A C 1
ATOM 1538 O O . LYS A 1 186 ? -0.655 -4.439 20.654 1.00 11.51 186 LYS A O 1
ATOM 1544 N N . THR A 1 187 ? -1.292 -5.996 22.155 1.00 9.67 187 THR A N 1
ATOM 1545 C CA . THR A 1 187 ? -2.528 -5.286 22.421 1.00 12.77 187 THR A CA 1
ATOM 1546 C C . THR A 1 187 ? -2.626 -4.737 23.822 1.00 14.19 187 THR A C 1
ATOM 1547 O O . THR A 1 187 ? -2.126 -5.342 24.767 1.00 14.71 187 THR A O 1
ATOM 1551 N N . HIS A 1 188 ? -3.268 -3.581 23.935 1.00 13.36 188 HIS A N 1
ATOM 1552 C CA . HIS A 1 188 ? -3.705 -3.070 25.208 1.00 14.52 188 HIS A CA 1
ATOM 1553 C C . HIS A 1 188 ? -4.854 -2.084 25.013 1.00 15.80 188 HIS A C 1
ATOM 1554 O O . HIS A 1 188 ? -5.223 -1.739 23.884 1.00 15.99 188 HIS A O 1
ATOM 1561 N N . MET A 1 189 ? -5.410 -1.633 26.126 1.00 15.89 189 MET A N 1
ATOM 1562 C CA . MET A 1 189 ? -6.589 -0.793 26.106 1.00 19.44 189 MET A CA 1
ATOM 1563 C C . MET A 1 189 ? -6.251 0.488 26.844 1.00 19.55 189 MET A C 1
ATOM 1564 O O . MET A 1 189 ? -5.651 0.450 27.918 1.00 20.09 189 MET A O 1
ATOM 1569 N N . THR A 1 190 ? -6.608 1.628 26.262 1.00 18.85 190 THR A N 1
ATOM 1570 C CA . THR A 1 190 ? -6.558 2.868 27.016 1.00 19.30 190 THR A CA 1
ATOM 1571 C C . THR A 1 190 ? -7.935 3.445 27.347 1.00 20.53 190 THR A C 1
ATOM 1572 O O . THR A 1 190 ? -8.953 3.028 26.792 1.00 19.04 190 THR A O 1
ATOM 1576 N N . HIS A 1 191 ? -7.948 4.430 28.238 1.00 22.39 191 HIS A N 1
ATOM 1577 C CA . HIS A 1 191 ? -9.189 4.904 28.854 1.00 24.36 191 HIS A CA 1
ATOM 1578 C C . HIS A 1 191 ? -9.134 6.412 28.948 1.00 24.83 191 HIS A C 1
ATOM 1579 O O . HIS A 1 191 ? -8.228 6.950 29.577 1.00 27.39 191 HIS A O 1
ATOM 1586 N N . HIS A 1 192 ? -10.036 7.089 28.251 1.00 23.91 192 HIS A N 1
ATOM 1587 C CA . HIS A 1 192 ? -10.020 8.538 28.185 1.00 27.04 192 HIS A CA 1
ATOM 1588 C C . HIS A 1 192 ? -11.360 9.103 28.654 1.00 29.76 192 HIS A C 1
ATOM 1589 O O . HIS A 1 192 ? -12.343 9.116 27.897 1.00 28.50 192 HIS A O 1
ATOM 1596 N N . ALA A 1 193 ? -11.392 9.565 29.904 1.00 31.83 193 ALA A N 1
ATOM 1597 C CA . ALA A 1 193 ? -12.565 10.263 30.445 1.00 33.65 193 ALA A CA 1
ATOM 1598 C C . ALA A 1 193 ? -12.909 11.490 29.603 1.00 35.50 193 ALA A C 1
ATOM 1599 O O . ALA A 1 193 ? -12.466 12.607 29.883 1.00 36.98 193 ALA A O 1
ATOM 1601 N N . VAL A 1 194 ? -13.540 11.218 28.465 1.00 37.29 194 VAL A N 1
ATOM 1602 C CA . VAL A 1 194 ? -14.224 12.208 27.624 1.00 38.40 194 VAL A CA 1
ATOM 1603 C C . VAL A 1 194 ? -14.864 13.370 28.394 1.00 38.40 194 VAL A C 1
ATOM 1604 O O . VAL A 1 194 ? -14.432 14.523 28.265 1.00 40.90 194 VAL A O 1
ATOM 1608 N N . SER A 1 195 ? -15.894 13.052 29.184 1.00 36.68 195 SER A N 1
ATOM 1609 C CA . SER A 1 195 ? -16.706 14.048 29.905 1.00 32.15 195 SER A CA 1
ATOM 1610 C C . SER A 1 195 ? -17.141 13.450 31.244 1.00 30.04 195 SER A C 1
ATOM 1611 O O . SER A 1 195 ? -16.625 12.407 31.653 1.00 28.43 195 SER A O 1
ATOM 1614 N N . ASP A 1 196 ? -18.063 14.113 31.934 1.00 28.40 196 ASP A N 1
ATOM 1615 C CA . ASP A 1 196 ? -18.576 13.617 33.233 1.00 30.46 196 ASP A CA 1
ATOM 1616 C C . ASP A 1 196 ? -19.226 12.231 33.157 1.00 29.48 196 ASP A C 1
ATOM 1617 O O . ASP A 1 196 ? -19.120 11.425 34.079 1.00 26.99 196 ASP A O 1
ATOM 1622 N N . HIS A 1 197 ? -20.005 12.014 32.105 1.00 30.34 197 HIS A N 1
ATOM 1623 C CA . HIS A 1 197 ? -20.934 10.890 32.072 1.00 31.56 197 HIS A CA 1
ATOM 1624 C C . HIS A 1 197 ? -20.484 9.794 31.096 1.00 31.79 197 HIS A C 1
ATOM 1625 O O . HIS A 1 197 ? -20.892 8.645 31.250 1.00 32.79 197 HIS A O 1
ATOM 1632 N N . GLU A 1 198 ? -19.579 10.125 30.167 1.00 30.83 198 GLU A N 1
ATOM 1633 C CA . GLU A 1 198 ? -19.158 9.169 29.133 1.00 30.58 198 GLU A CA 1
ATOM 1634 C C . GLU A 1 198 ? -17.645 9.035 28.985 1.00 28.82 198 GLU A C 1
ATOM 1635 O O . GLU A 1 198 ? -16.932 10.033 29.046 1.00 29.48 198 GLU A O 1
ATOM 1641 N N . ALA A 1 199 ? -17.169 7.798 28.818 1.00 26.36 199 ALA A N 1
ATOM 1642 C CA . ALA A 1 199 ? -15.737 7.505 28.634 1.00 23.23 199 ALA A CA 1
ATOM 1643 C C . ALA A 1 199 ? -15.457 6.813 27.299 1.00 21.50 199 ALA A C 1
ATOM 1644 O O . ALA A 1 199 ? -16.328 6.169 26.742 1.00 21.67 199 ALA A O 1
ATOM 1646 N N . THR A 1 200 ? -14.272 7.037 26.740 1.00 19.46 200 THR A N 1
ATOM 1647 C CA . THR A 1 200 ? -13.866 6.357 25.523 1.00 17.62 200 THR A CA 1
ATOM 1648 C C . THR A 1 200 ? -12.828 5.319 25.848 1.00 16.10 200 THR A C 1
ATOM 1649 O O . THR A 1 200 ? -11.815 5.633 26.486 1.00 17.12 200 THR A O 1
ATOM 1653 N N . LEU A 1 201 ? -13.097 4.088 25.414 1.00 13.99 201 LEU A N 1
ATOM 1654 C CA . LEU A 1 201 ? -12.162 2.965 25.498 1.00 13.64 201 LEU A CA 1
ATOM 1655 C C . LEU A 1 201 ? -11.488 2.835 24.135 1.00 13.06 201 LEU A C 1
ATOM 1656 O O . LEU A 1 201 ? -12.162 2.842 23.093 1.00 11.69 201 LEU A O 1
ATOM 1661 N N . ARG A 1 202 ? -10.173 2.686 24.137 1.00 10.31 202 ARG A N 1
ATOM 1662 C CA . ARG A 1 202 ? -9.447 2.489 22.898 1.00 10.55 202 ARG A CA 1
ATOM 1663 C C . ARG A 1 202 ? -8.640 1.207 22.969 1.00 10.46 202 ARG A C 1
ATOM 1664 O O . ARG A 1 202 ? -7.803 0.997 23.876 1.00 10.09 202 ARG A O 1
ATOM 1672 N N . CYS A 1 203 ? -8.966 0.306 22.060 1.00 8.65 203 CYS A N 1
ATOM 1673 C CA . CYS A 1 203 ? -8.287 -0.973 21.956 1.00 8.60 203 CYS A CA 1
ATOM 1674 C C . CYS A 1 203 ? -7.200 -0.924 20.874 1.00 8.93 203 CYS A C 1
ATOM 1675 O O . CYS A 1 203 ? -7.478 -0.604 19.726 1.00 5.32 203 CYS A O 1
ATOM 1678 N N . TRP A 1 204 ? -5.957 -1.165 21.289 1.00 7.65 204 TRP A N 1
ATOM 1679 C CA . TRP A 1 204 ? -4.795 -0.936 20.450 1.00 7.80 204 TRP A CA 1
ATOM 1680 C C . TRP A 1 204 ? -4.232 -2.265 20.006 1.00 7.04 204 TRP A C 1
ATOM 1681 O O . TRP A 1 204 ? -4.189 -3.237 20.795 1.00 6.82 204 TRP A O 1
ATOM 1692 N N . ALA A 1 205 ? -3.810 -2.310 18.749 1.00 5.65 205 ALA A N 1
ATOM 1693 C CA . ALA A 1 205 ? -3.069 -3.464 18.207 1.00 7.61 205 ALA A CA 1
ATOM 1694 C C . ALA A 1 205 ? -1.822 -2.901 17.557 1.00 7.19 205 ALA A C 1
ATOM 1695 O O . ALA A 1 205 ? -1.934 -2.102 16.638 1.00 7.64 205 ALA A O 1
ATOM 1697 N N . LEU A 1 206 ? -0.648 -3.314 18.028 1.00 8.51 206 LEU A N 1
ATOM 1698 C CA . LEU A 1 206 ? 0.602 -2.705 17.595 1.00 8.43 206 LEU A CA 1
ATOM 1699 C C . LEU A 1 206 ? 1.607 -3.734 17.120 1.00 9.96 206 LEU A C 1
ATOM 1700 O O . LEU A 1 206 ? 1.642 -4.894 17.602 1.00 5.14 206 LEU A O 1
ATOM 1705 N N . SER A 1 207 ? 2.410 -3.294 16.149 1.00 10.75 207 SER A N 1
ATOM 1706 C CA . SER A 1 207 ? 3.596 -3.994 15.721 1.00 9.63 207 SER A CA 1
ATOM 1707 C C . SER A 1 207 ? 3.284 -5.371 15.202 1.00 10.17 207 SER A C 1
ATOM 1708 O O . SER A 1 207 ? 4.030 -6.310 15.452 1.00 10.29 207 SER A O 1
ATOM 1711 N N . PHE A 1 208 ? 2.208 -5.484 14.426 1.00 10.05 208 PHE A N 1
ATOM 1712 C CA . PHE A 1 208 ? 1.757 -6.781 13.939 1.00 7.21 208 PHE A CA 1
ATOM 1713 C C . PHE A 1 208 ? 2.051 -6.912 12.458 1.00 8.41 208 PHE A C 1
ATOM 1714 O O . PHE A 1 208 ? 2.335 -5.916 11.764 1.00 7.36 208 PHE A O 1
ATOM 1722 N N . TYR A 1 209 ? 2.087 -8.155 12.004 1.00 7.11 209 TYR A N 1
ATOM 1723 C CA . TYR A 1 209 ? 2.417 -8.461 10.630 1.00 7.58 209 TYR A CA 1
ATOM 1724 C C . TYR A 1 209 ? 1.916 -9.847 10.358 1.00 6.27 209 TYR A C 1
ATOM 1725 O O . TYR A 1 209 ? 2.261 -10.773 11.074 1.00 5.69 209 TYR A O 1
ATOM 1734 N N . PRO A 1 210 ? 1.157 -10.019 9.276 1.00 6.87 210 PRO A N 1
ATOM 1735 C CA . PRO A 1 210 ? 0.867 -9.046 8.226 1.00 6.47 210 PRO A CA 1
ATOM 1736 C C . PRO A 1 210 ? -0.274 -8.111 8.634 1.00 8.14 210 PRO A C 1
ATOM 1737 O O . PRO A 1 210 ? -0.702 -8.129 9.804 1.00 7.56 210 PRO A O 1
ATOM 1741 N N . ALA A 1 211 ? -0.632 -7.206 7.725 1.00 5.87 211 ALA A N 1
ATOM 1742 C CA . ALA A 1 211 ? -1.519 -6.103 8.011 1.00 7.43 211 ALA A CA 1
ATOM 1743 C C . ALA A 1 211 ? -2.961 -6.531 8.277 1.00 6.88 211 ALA A C 1
ATOM 1744 O O . ALA A 1 211 ? -3.665 -5.831 8.987 1.00 10.82 211 ALA A O 1
ATOM 1746 N N . GLU A 1 212 ? -3.423 -7.600 7.625 1.00 8.09 212 GLU A N 1
ATOM 1747 C CA . GLU A 1 212 ? -4.787 -8.132 7.788 1.00 11.22 212 GLU A CA 1
ATOM 1748 C C . GLU A 1 212 ? -5.034 -8.248 9.282 1.00 10.89 212 GLU A C 1
ATOM 1749 O O . GLU A 1 212 ? -4.216 -8.832 9.998 1.00 10.41 212 GLU A O 1
ATOM 1755 N N . ILE A 1 213 ? -6.162 -7.728 9.762 1.00 10.06 213 ILE A N 1
ATOM 1756 C CA . ILE A 1 213 ? -6.518 -7.864 11.191 1.00 10.95 213 ILE A CA 1
ATOM 1757 C C . ILE A 1 213 ? -7.993 -7.518 11.348 1.00 11.99 213 ILE A C 1
ATOM 1758 O O . ILE A 1 213 ? -8.532 -6.741 10.561 1.00 6.75 213 ILE A O 1
ATOM 1763 N N . THR A 1 214 ? -8.643 -8.089 12.362 1.00 13.37 214 THR A N 1
ATOM 1764 C CA . THR A 1 214 ? -9.958 -7.604 12.761 1.00 13.34 214 THR A CA 1
ATOM 1765 C C . THR A 1 214 ? -10.038 -7.235 14.228 1.00 13.73 214 THR A C 1
ATOM 1766 O O . THR A 1 214 ? -9.702 -8.036 15.107 1.00 14.60 214 THR A O 1
ATOM 1770 N N . LEU A 1 215 ? -10.571 -6.039 14.469 1.00 13.38 215 LEU A N 1
ATOM 1771 C CA . LEU A 1 215 ? -10.811 -5.511 15.791 1.00 14.25 215 LEU A CA 1
ATOM 1772 C C . LEU A 1 215 ? -12.312 -5.293 15.928 1.00 14.79 215 LEU A C 1
ATOM 1773 O O . LEU A 1 215 ? -12.920 -4.623 15.109 1.00 13.51 215 LEU A O 1
ATOM 1778 N N . THR A 1 216 ? -12.879 -5.744 17.032 1.00 13.81 216 THR A N 1
ATOM 1779 C CA . THR A 1 216 ? -14.313 -5.793 17.142 1.00 15.39 216 THR A CA 1
ATOM 1780 C C . THR A 1 216 ? -14.631 -5.474 18.596 1.00 12.60 216 THR A C 1
ATOM 1781 O O . THR A 1 216 ? -13.918 -5.911 19.471 1.00 16.22 216 THR A O 1
ATOM 1785 N N . TRP A 1 217 ? -15.663 -4.684 18.848 1.00 12.10 217 TRP A N 1
ATOM 1786 C CA . TRP A 1 217 ? -16.179 -4.519 20.214 1.00 12.71 217 TRP A CA 1
ATOM 1787 C C . TRP A 1 217 ? -17.441 -5.337 20.438 1.00 14.04 217 TRP A C 1
ATOM 1788 O O . TRP A 1 217 ? -18.354 -5.329 19.598 1.00 14.50 217 TRP A O 1
ATOM 1799 N N . GLN A 1 218 ? -17.541 -5.941 21.612 1.00 13.02 218 GLN A N 1
ATOM 1800 C CA . GLN A 1 218 ? -18.825 -6.414 22.091 1.00 16.11 218 GLN A CA 1
ATOM 1801 C C . GLN A 1 218 ? -19.272 -5.702 23.352 1.00 16.97 218 GLN A C 1
ATOM 1802 O O . GLN A 1 218 ? -18.435 -5.319 24.190 1.00 17.80 218 GLN A O 1
ATOM 1808 N N . ARG A 1 219 ? -20.585 -5.553 23.500 1.00 16.87 219 ARG A N 1
ATOM 1809 C CA . ARG A 1 219 ? -21.197 -5.121 24.760 1.00 17.79 219 ARG A CA 1
ATOM 1810 C C . ARG A 1 219 ? -22.025 -6.289 25.283 1.00 19.04 219 ARG A C 1
ATOM 1811 O O . ARG A 1 219 ? -22.920 -6.775 24.601 1.00 18.16 219 ARG A O 1
ATOM 1819 N N . ASP A 1 220 ? -21.698 -6.775 26.469 1.00 20.42 220 ASP A N 1
ATOM 1820 C CA . ASP A 1 220 ? -22.399 -7.933 26.990 1.00 23.04 220 ASP A CA 1
ATOM 1821 C C . ASP A 1 220 ? -22.432 -9.092 25.993 1.00 23.21 220 ASP A C 1
ATOM 1822 O O . ASP A 1 220 ? -23.457 -9.748 25.838 1.00 23.64 220 ASP A O 1
ATOM 1827 N N . GLY A 1 221 ? -21.293 -9.369 25.354 1.00 24.00 221 GLY A N 1
ATOM 1828 C CA . GLY A 1 221 ? -21.159 -10.517 24.464 1.00 23.30 221 GLY A CA 1
ATOM 1829 C C . GLY A 1 221 ? -21.920 -10.406 23.153 1.00 25.56 221 GLY A C 1
ATOM 1830 O O . GLY A 1 221 ? -22.155 -11.402 22.485 1.00 26.93 221 GLY A O 1
ATOM 1831 N N . GLU A 1 222 ? -22.334 -9.204 22.782 1.00 26.51 222 GLU A N 1
ATOM 1832 C CA . GLU A 1 222 ? -22.933 -8.980 21.463 1.00 27.59 222 GLU A CA 1
ATOM 1833 C C . GLU A 1 222 ? -22.155 -7.897 20.716 1.00 25.43 222 GLU A C 1
ATOM 1834 O O . GLU A 1 222 ? -21.766 -6.894 21.316 1.00 23.35 222 GLU A O 1
ATOM 1840 N N . ASP A 1 223 ? -21.972 -8.083 19.409 1.00 25.42 223 ASP A N 1
ATOM 1841 C CA . ASP A 1 223 ? -21.271 -7.112 18.578 1.00 26.80 223 ASP A CA 1
ATOM 1842 C C . ASP A 1 223 ? -21.865 -5.724 18.775 1.00 27.70 223 ASP A C 1
ATOM 1843 O O . ASP A 1 223 ? -23.078 -5.571 18.873 1.00 26.66 223 ASP A O 1
ATOM 1848 N N . GLN A 1 224 ? -21.015 -4.705 18.739 1.00 26.22 224 GLN A N 1
ATOM 1849 C CA . GLN A 1 224 ? -21.479 -3.344 18.880 1.00 25.61 224 GLN A CA 1
ATOM 1850 C C . GLN A 1 224 ? -20.786 -2.419 17.886 1.00 25.96 224 GLN A C 1
ATOM 1851 O O . GLN A 1 224 ? -19.557 -2.330 17.878 1.00 26.43 224 GLN A O 1
ATOM 1857 N N . THR A 1 225 ? -21.562 -1.749 17.034 1.00 26.64 225 THR A N 1
ATOM 1858 C CA . THR A 1 225 ? -20.987 -0.798 16.068 1.00 28.42 225 THR A CA 1
ATOM 1859 C C . THR A 1 225 ? -21.341 0.630 16.417 1.00 25.95 225 THR A C 1
ATOM 1860 O O . THR A 1 225 ? -20.625 1.562 16.047 1.00 28.42 225 THR A O 1
ATOM 1864 N N . GLN A 1 226 ? -22.523 0.808 16.987 1.00 23.56 226 GLN A N 1
ATOM 1865 C CA . GLN A 1 226 ? -22.948 2.119 17.431 1.00 22.26 226 GLN A CA 1
ATOM 1866 C C . GLN A 1 226 ? -21.867 2.711 18.300 1.00 17.98 226 GLN A C 1
ATOM 1867 O O . GLN A 1 226 ? -21.394 2.051 19.216 1.00 17.82 226 GLN A O 1
ATOM 1873 N N . ASP A 1 227 ? -21.634 4.004 18.149 1.00 15.58 227 ASP A N 1
ATOM 1874 C CA . ASP A 1 227 ? -20.686 4.721 19.015 1.00 15.31 227 ASP A CA 1
ATOM 1875 C C . ASP A 1 227 ? -19.274 4.143 18.969 1.00 14.84 227 ASP A C 1
ATOM 1876 O O . ASP A 1 227 ? -18.512 4.296 19.912 1.00 15.26 227 ASP A O 1
ATOM 1881 N N . THR A 1 228 ? -18.933 3.534 17.840 1.00 15.17 228 THR A N 1
ATOM 1882 C CA . THR A 1 228 ? -17.645 2.898 17.617 1.00 18.31 228 THR A CA 1
ATOM 1883 C C . THR A 1 228 ? -16.833 3.686 16.575 1.00 19.77 228 THR A C 1
ATOM 1884 O O . THR A 1 228 ? -17.396 4.292 15.648 1.00 20.45 228 THR A O 1
ATOM 1888 N N . GLU A 1 229 ? -15.518 3.726 16.724 1.00 18.44 229 GLU A N 1
ATOM 1889 C CA . GLU A 1 229 ? -14.694 4.271 15.641 1.00 19.43 229 GLU A CA 1
ATOM 1890 C C . GLU A 1 229 ? -13.462 3.408 15.412 1.00 19.49 229 GLU A C 1
ATOM 1891 O O . GLU A 1 229 ? -12.798 2.996 16.354 1.00 20.87 229 GLU A O 1
ATOM 1897 N N . LEU A 1 230 ? -13.237 3.041 14.160 1.00 18.84 230 LEU A N 1
ATOM 1898 C CA . LEU A 1 230 ? -12.145 2.149 13.780 1.00 17.97 230 LEU A CA 1
ATOM 1899 C C . LEU A 1 230 ? -11.248 2.872 12.764 1.00 16.54 230 LEU A C 1
ATOM 1900 O O . LEU A 1 230 ? -11.700 3.194 11.680 1.00 15.78 230 LEU A O 1
ATOM 1905 N N . VAL A 1 231 ? -9.989 3.133 13.110 1.00 15.13 231 VAL A N 1
ATOM 1906 C CA . VAL A 1 231 ? -9.082 3.778 12.165 1.00 12.43 231 VAL A CA 1
ATOM 1907 C C . VAL A 1 231 ? -8.522 2.792 11.163 1.00 11.08 231 VAL A C 1
ATOM 1908 O O . VAL A 1 231 ? -8.366 1.598 11.407 1.00 8.41 231 VAL A O 1
ATOM 1912 N N . GLU A 1 232 ? -8.147 3.346 10.034 1.00 9.36 232 GLU A N 1
ATOM 1913 C CA . GLU A 1 232 ? -7.538 2.580 8.996 1.00 11.09 232 GLU A CA 1
ATOM 1914 C C . GLU A 1 232 ? -6.153 2.062 9.380 1.00 8.77 232 GLU A C 1
ATOM 1915 O O . GLU A 1 232 ? -5.433 2.679 10.159 1.00 5.95 232 GLU A O 1
ATOM 1921 N N . THR A 1 233 ? -5.917 0.801 9.057 1.00 9.68 233 THR A N 1
ATOM 1922 C CA . THR A 1 233 ? -4.647 0.165 9.380 1.00 10.02 233 THR A CA 1
ATOM 1923 C C . THR A 1 233 ? -3.505 0.992 8.803 1.00 9.06 233 THR A C 1
ATOM 1924 O O . THR A 1 233 ? -3.619 1.540 7.706 1.00 8.57 233 THR A O 1
ATOM 1928 N N . ARG A 1 234 ? -2.435 1.135 9.570 1.00 6.35 234 ARG A N 1
ATOM 1929 C CA . ARG A 1 234 ? -1.414 2.089 9.210 1.00 5.83 234 ARG A CA 1
ATOM 1930 C C . ARG A 1 234 ? -0.023 1.500 9.462 1.00 5.28 234 ARG A C 1
ATOM 1931 O O . ARG A 1 234 ? 0.153 0.724 10.392 1.00 5.87 234 ARG A O 1
ATOM 1939 N N . PRO A 1 235 ? 0.963 1.888 8.642 1.00 5.03 235 PRO A N 1
ATOM 1940 C CA . PRO A 1 235 ? 2.344 1.383 8.772 1.00 7.96 235 PRO A CA 1
ATOM 1941 C C . PRO A 1 235 ? 3.027 1.980 10.004 1.00 8.68 235 PRO A C 1
ATOM 1942 O O . PRO A 1 235 ? 2.905 3.196 10.249 1.00 9.34 235 PRO A O 1
ATOM 1946 N N . ALA A 1 236 ? 3.709 1.146 10.795 1.00 8.59 236 ALA A N 1
ATOM 1947 C CA . ALA A 1 236 ? 4.497 1.690 11.889 1.00 6.57 236 ALA A CA 1
ATOM 1948 C C . ALA A 1 236 ? 5.778 2.382 11.399 1.00 9.32 236 ALA A C 1
ATOM 1949 O O . ALA A 1 236 ? 6.250 3.345 12.009 1.00 9.06 236 ALA A O 1
ATOM 1951 N N . GLY A 1 237 ? 6.362 1.853 10.325 1.00 11.99 237 GLY A N 1
ATOM 1952 C CA . GLY A 1 237 ? 7.521 2.478 9.680 1.00 10.21 237 GLY A CA 1
ATOM 1953 C C . GLY A 1 237 ? 8.675 1.503 9.729 1.00 11.39 237 GLY A C 1
ATOM 1954 O O . GLY A 1 237 ? 9.719 1.744 9.134 1.00 8.65 237 GLY A O 1
ATOM 1955 N N . ASP A 1 238 ? 8.506 0.424 10.507 1.00 11.47 238 ASP A N 1
ATOM 1956 C CA . ASP A 1 238 ? 9.547 -0.600 10.642 1.00 9.13 238 ASP A CA 1
ATOM 1957 C C . ASP A 1 238 ? 9.107 -1.912 10.017 1.00 9.05 238 ASP A C 1
ATOM 1958 O O . ASP A 1 238 ? 9.684 -2.969 10.306 1.00 9.73 238 ASP A O 1
ATOM 1963 N N . GLY A 1 239 ? 8.098 -1.849 9.149 1.00 8.62 239 GLY A N 1
ATOM 1964 C CA . GLY A 1 239 ? 7.639 -3.039 8.452 1.00 7.19 239 GLY A CA 1
ATOM 1965 C C . GLY A 1 239 ? 6.450 -3.737 9.105 1.00 9.20 239 GLY A C 1
ATOM 1966 O O . GLY A 1 239 ? 5.854 -4.635 8.498 1.00 11.27 239 GLY A O 1
ATOM 1967 N N . THR A 1 240 ? 6.067 -3.292 10.306 1.00 6.41 240 THR A N 1
ATOM 1968 C CA . THR A 1 240 ? 4.834 -3.797 10.956 1.00 8.88 240 THR A CA 1
ATOM 1969 C C . THR A 1 240 ? 3.714 -2.774 10.848 1.00 6.54 240 THR A C 1
ATOM 1970 O O . THR A 1 240 ? 3.925 -1.650 10.412 1.00 9.03 240 THR A O 1
ATOM 1974 N N . PHE A 1 241 ? 2.566 -3.120 11.390 1.00 8.55 241 PHE A N 1
ATOM 1975 C CA . PHE A 1 241 ? 1.360 -2.305 11.237 1.00 8.17 241 PHE A CA 1
ATOM 1976 C C . PHE A 1 241 ? 0.712 -2.002 12.569 1.00 9.36 241 PHE A C 1
ATOM 1977 O O . PHE A 1 241 ? 1.035 -2.637 13.583 1.00 7.57 241 PHE A O 1
ATOM 1985 N N . GLN A 1 242 ? -0.146 -0.977 12.569 1.00 7.79 242 GLN A N 1
ATOM 1986 C CA . GLN A 1 242 ? -0.870 -0.544 13.749 1.00 5.36 242 GLN A CA 1
ATOM 1987 C C . GLN A 1 242 ? -2.344 -0.340 13.399 1.00 7.01 242 GLN A C 1
ATOM 1988 O O . GLN A 1 242 ? -2.672 0.067 12.258 1.00 5.33 242 GLN A O 1
ATOM 1994 N N . LYS A 1 243 ? -3.214 -0.460 14.412 1.00 5.04 243 LYS A N 1
ATOM 1995 C CA . LYS A 1 243 ? -4.637 -0.151 14.244 1.00 5.50 243 LYS A CA 1
ATOM 1996 C C . LYS A 1 243 ? -5.260 -0.037 15.611 1.00 7.14 243 LYS A C 1
ATOM 1997 O O . LYS A 1 243 ? -4.781 -0.643 16.562 1.00 9.99 243 LYS A O 1
ATOM 2003 N N . TRP A 1 244 ? -6.297 0.760 15.739 1.00 5.72 244 TRP A N 1
ATOM 2004 C CA . TRP A 1 244 ? -7.083 0.725 16.976 1.00 7.56 244 TRP A CA 1
ATOM 2005 C C . TRP A 1 244 ? -8.560 0.824 16.667 1.00 7.62 244 TRP A C 1
ATOM 2006 O O . TRP A 1 244 ? -8.936 1.213 15.561 1.00 6.94 244 TRP A O 1
ATOM 2017 N N . ALA A 1 245 ? -9.379 0.465 17.657 1.00 6.57 245 ALA A N 1
ATOM 2018 C CA . ALA A 1 245 ? -10.813 0.642 17.585 1.00 6.57 245 ALA A CA 1
ATOM 2019 C C . ALA A 1 245 ? -11.276 1.217 18.930 1.00 10.63 245 ALA A C 1
ATOM 2020 O O . ALA A 1 245 ? -10.732 0.871 19.997 1.00 11.04 245 ALA A O 1
ATOM 2022 N N . ALA A 1 246 ? -12.225 2.143 18.888 1.00 10.94 246 ALA A N 1
ATOM 2023 C CA . ALA A 1 246 ? -12.676 2.782 20.113 1.00 10.62 246 ALA A CA 1
ATOM 2024 C C . ALA A 1 246 ? -14.162 2.653 20.265 1.00 10.43 246 ALA A C 1
ATOM 2025 O O . ALA A 1 246 ? -14.905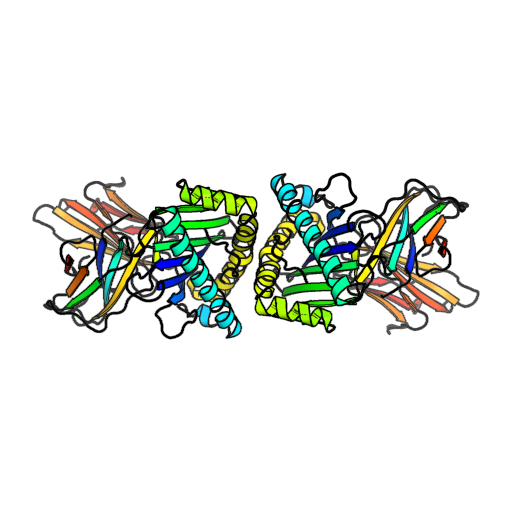 2.653 19.274 1.00 9.88 246 ALA A O 1
ATOM 2027 N N . VAL A 1 247 ? -14.596 2.739 21.513 1.00 9.93 247 VAL A N 1
ATOM 2028 C CA . VAL A 1 247 ? -16.021 2.855 21.806 1.00 11.06 247 VAL A CA 1
ATOM 2029 C C . VAL A 1 247 ? -16.271 3.889 22.901 1.00 9.54 247 VAL A C 1
ATOM 2030 O O . VAL A 1 247 ? -15.459 4.081 23.811 1.00 9.45 247 VAL A O 1
ATOM 2034 N N . VAL A 1 248 ? -17.386 4.586 22.785 1.00 10.60 248 VAL A N 1
ATOM 2035 C CA . VAL A 1 248 ? -17.812 5.509 23.808 1.00 10.50 248 VAL A CA 1
ATOM 2036 C C . VAL A 1 248 ? -18.887 4.790 24.612 1.00 11.69 248 VAL A C 1
ATOM 2037 O O . VAL A 1 248 ? -19.804 4.196 24.046 1.00 12.56 248 VAL A O 1
ATOM 2041 N N . VAL A 1 249 ? -18.834 4.965 25.922 1.00 13.34 249 VAL A N 1
ATOM 2042 C CA . VAL A 1 249 ? -19.364 4.023 26.889 1.00 15.46 249 VAL A CA 1
ATOM 2043 C C . VAL A 1 249 ? -19.833 4.856 28.107 1.00 16.32 249 VAL A C 1
ATOM 2044 O O . VAL A 1 249 ? -19.262 5.912 28.384 1.00 17.64 249 VAL A O 1
ATOM 2048 N N . PRO A 1 250 ? -20.910 4.432 28.807 1.00 16.09 250 PRO A N 1
ATOM 2049 C CA . PRO A 1 250 ? -21.193 5.211 30.031 1.00 15.37 250 PRO A CA 1
ATOM 2050 C C . PRO A 1 250 ? -20.161 4.977 31.120 1.00 15.55 250 PRO A C 1
ATOM 2051 O O . PRO A 1 250 ? -19.763 3.834 31.350 1.00 16.63 250 PRO A O 1
ATOM 2055 N N . SER A 1 251 ? -19.721 6.048 31.782 1.00 17.51 251 SER A N 1
ATOM 2056 C CA . SER A 1 251 ? -18.694 5.944 32.829 1.00 20.38 251 SER A CA 1
ATOM 2057 C C . SER A 1 251 ? -19.178 5.013 33.902 1.00 18.83 251 SER A C 1
ATOM 2058 O O . SER A 1 251 ? -20.303 5.159 34.366 1.00 21.35 251 SER A O 1
ATOM 2061 N N . GLY A 1 252 ? -18.338 4.064 34.300 1.00 17.39 252 GLY A N 1
ATOM 2062 C CA . GLY A 1 252 ? -18.719 3.054 35.288 1.00 14.98 252 GLY A CA 1
ATOM 2063 C C . GLY A 1 252 ? -19.237 1.774 34.676 1.00 15.39 252 GLY A C 1
ATOM 2064 O O . GLY A 1 252 ? -19.340 0.762 35.353 1.00 15.61 252 GLY A O 1
ATOM 2065 N N . GLN A 1 253 ? -19.545 1.801 33.379 1.00 15.68 253 GLN A N 1
ATOM 2066 C CA . GLN A 1 253 ? -20.033 0.603 32.689 1.00 14.11 253 GLN A CA 1
ATOM 2067 C C . GLN A 1 253 ? -18.939 -0.030 31.805 1.00 14.21 253 GLN A C 1
ATOM 2068 O O . GLN A 1 253 ? -19.235 -0.887 30.991 1.00 14.73 253 GLN A O 1
ATOM 2074 N N . GLU A 1 254 ? -17.690 0.409 31.969 1.00 14.71 254 GLU A N 1
ATOM 2075 C CA . GLU A 1 254 ? -16.539 -0.137 31.202 1.00 16.52 254 GLU A CA 1
ATOM 2076 C C . GLU A 1 254 ? -16.470 -1.659 31.149 1.00 17.22 254 GLU A C 1
ATOM 2077 O O . GLU A 1 254 ? -16.226 -2.233 30.099 1.00 16.84 254 GLU A O 1
ATOM 2083 N N . GLN A 1 255 ? -16.741 -2.312 32.271 1.00 17.90 255 GLN A N 1
ATOM 2084 C CA . GLN A 1 255 ? -16.566 -3.748 32.372 1.00 20.15 255 GLN A CA 1
ATOM 2085 C C . GLN A 1 255 ? -17.435 -4.541 31.399 1.00 21.01 255 GLN A C 1
ATOM 2086 O O . GLN A 1 255 ? -17.150 -5.713 31.127 1.00 21.71 255 GLN A O 1
ATOM 2092 N N . ARG A 1 256 ? -18.568 -3.989 30.963 1.00 21.14 256 ARG A N 1
ATOM 2093 C CA . ARG A 1 256 ? -19.386 -4.794 30.065 1.00 19.88 256 ARG A CA 1
ATOM 2094 C C . ARG A 1 256 ? -18.912 -4.834 28.631 1.00 18.49 256 ARG A C 1
ATOM 2095 O O . ARG A 1 256 ? -19.382 -5.672 27.857 1.00 18.45 256 ARG A O 1
ATOM 2103 N N . TYR A 1 257 ? -17.895 -4.027 28.314 1.00 15.32 257 TYR A N 1
ATOM 2104 C CA . TYR A 1 257 ? -17.360 -3.959 26.937 1.00 12.30 257 TYR A CA 1
ATOM 2105 C C . TYR A 1 257 ? -16.110 -4.799 26.739 1.00 10.23 257 TYR A C 1
ATOM 2106 O O . TYR A 1 257 ? -15.201 -4.758 27.563 1.00 11.94 257 TYR A O 1
ATOM 2115 N N . THR A 1 258 ? -16.082 -5.613 25.689 1.00 9.94 258 THR A N 1
ATOM 2116 C CA . THR A 1 258 ? -14.858 -6.357 25.385 1.00 10.32 258 THR A CA 1
ATOM 2117 C C . THR A 1 258 ? -14.335 -6.050 23.996 1.00 10.15 258 THR A C 1
ATOM 2118 O O . THR A 1 258 ? -15.112 -5.842 23.050 1.00 9.89 258 THR A O 1
ATOM 2122 N N . CYS A 1 259 ? -13.012 -6.068 23.863 1.00 10.26 259 CYS A N 1
ATOM 2123 C CA . CYS A 1 259 ? -12.392 -5.892 22.559 1.00 10.60 259 CYS A CA 1
ATOM 2124 C C . CYS A 1 259 ? -11.860 -7.227 22.079 1.00 9.25 259 CYS A C 1
ATOM 2125 O O . CYS A 1 259 ? -11.245 -7.957 22.838 1.00 8.89 259 CYS A O 1
ATOM 2128 N N . HIS A 1 260 ? -12.159 -7.574 20.838 1.00 8.68 260 HIS A N 1
ATOM 2129 C CA . HIS A 1 260 ? -11.796 -8.896 20.326 1.00 10.98 260 HIS A CA 1
ATOM 2130 C C . HIS A 1 260 ? -10.901 -8.720 19.134 1.00 9.98 260 HIS A C 1
ATOM 2131 O O . HIS A 1 260 ? -11.213 -7.957 18.225 1.00 13.57 260 HIS A O 1
ATOM 2138 N N . VAL A 1 261 ? -9.773 -9.402 19.159 1.00 11.78 261 VAL A N 1
ATOM 2139 C CA . VAL A 1 261 ? -8.714 -9.201 18.170 1.00 11.15 261 VAL A CA 1
ATOM 2140 C C . VAL A 1 261 ? -8.419 -10.524 17.465 1.00 13.04 261 VAL A C 1
ATOM 2141 O O . VAL A 1 261 ? -8.060 -11.526 18.108 1.00 12.45 261 VAL A O 1
ATOM 2145 N N . GLN A 1 262 ? -8.642 -10.534 16.152 1.00 13.55 262 GLN A N 1
ATOM 2146 C CA . GLN A 1 262 ? -8.300 -11.664 15.317 1.00 13.91 262 GLN A CA 1
ATOM 2147 C C . GLN A 1 262 ? -7.144 -11.296 14.412 1.00 14.11 262 GLN A C 1
ATOM 2148 O O . GLN A 1 262 ? -7.138 -10.216 13.782 1.00 14.99 262 GLN A O 1
ATOM 2154 N N . HIS A 1 263 ? -6.215 -12.238 14.275 1.00 14.75 263 HIS A N 1
ATOM 2155 C CA . HIS A 1 263 ? -5.010 -12.047 13.500 1.00 14.63 263 HIS A CA 1
ATOM 2156 C C . HIS A 1 263 ? -4.323 -13.390 13.289 1.00 15.64 263 HIS A C 1
ATOM 2157 O O . HIS A 1 263 ? -4.340 -14.264 14.173 1.00 15.21 263 HIS A O 1
ATOM 2164 N N . GLU A 1 264 ? -3.693 -13.545 12.128 1.00 15.82 264 GLU A N 1
ATOM 2165 C CA . GLU A 1 264 ? -3.045 -14.797 11.738 1.00 18.23 264 GLU A CA 1
ATOM 2166 C C . GLU A 1 264 ? -1.961 -15.237 12.743 1.00 18.02 264 GLU A C 1
ATOM 2167 O O . GLU A 1 264 ? -1.632 -16.420 12.828 1.00 16.71 264 GLU A O 1
ATOM 2173 N N . GLY A 1 265 ? -1.384 -14.289 13.475 1.00 15.61 265 GLY A N 1
ATOM 2174 C CA . GLY A 1 265 ? -0.316 -14.604 14.417 1.00 16.21 265 GLY A CA 1
ATOM 2175 C C . GLY A 1 265 ? -0.868 -15.101 15.744 1.00 18.88 265 GLY A C 1
ATOM 2176 O O . GLY A 1 265 ? -0.104 -15.408 16.656 1.00 19.11 265 GLY A O 1
ATOM 2177 N N . LEU A 1 266 ? -2.198 -15.093 15.874 1.00 19.25 266 LEU A N 1
ATOM 2178 C CA . LEU A 1 266 ? -2.879 -15.469 17.114 1.00 22.00 266 LEU A CA 1
ATOM 2179 C C . LEU A 1 266 ? -3.477 -16.873 16.977 1.00 24.37 266 LEU A C 1
ATOM 2180 O O . LEU A 1 266 ? -4.305 -17.128 16.096 1.00 23.66 266 LEU A O 1
ATOM 2185 N N . PRO A 1 267 ? -3.045 -17.796 17.843 1.00 26.17 267 PRO A N 1
ATOM 2186 C CA . PRO A 1 267 ? -3.657 -19.122 17.836 1.00 27.79 267 PRO A CA 1
ATOM 2187 C C . PRO A 1 267 ? -5.171 -19.071 18.111 1.00 27.80 267 PRO A C 1
ATOM 2188 O O . PRO A 1 267 ? -5.940 -19.609 17.322 1.00 28.82 267 PRO A O 1
ATOM 2192 N N . LYS A 1 268 ? -5.585 -18.375 19.172 1.00 27.61 268 LYS A N 1
ATOM 2193 C CA . LYS A 1 268 ? -7.007 -17.990 19.392 1.00 27.91 268 LYS A CA 1
ATOM 2194 C C . LYS A 1 268 ? -7.145 -16.473 19.320 1.00 24.26 268 LYS A C 1
ATOM 2195 O O . LYS A 1 268 ? -6.290 -15.787 19.852 1.00 23.17 268 LYS A O 1
ATOM 2201 N N . PRO A 1 269 ? -8.335 -15.965 18.948 1.00 21.83 269 PRO A N 1
ATOM 2202 C CA . PRO A 1 269 ? -8.592 -14.545 19.178 1.00 21.66 269 PRO A CA 1
ATOM 2203 C C . PRO A 1 269 ? -8.273 -14.101 20.618 1.00 19.64 269 PRO A C 1
ATOM 2204 O O . PRO A 1 269 ? -8.422 -14.875 21.549 1.00 18.79 269 PRO A O 1
ATOM 2208 N N . LEU A 1 270 ? -7.772 -12.884 20.767 1.00 16.69 270 LEU A N 1
ATOM 2209 C CA . LEU A 1 270 ? -7.617 -12.260 22.072 1.00 18.32 270 LEU A CA 1
ATOM 2210 C C . LEU A 1 270 ? -8.898 -11.507 22.471 1.00 18.17 270 LEU A C 1
ATOM 2211 O O . LEU A 1 270 ? -9.614 -10.946 21.611 1.00 18.25 270 LEU A O 1
ATOM 2216 N N . THR A 1 271 ? -9.125 -11.433 23.780 1.00 17.55 271 THR A N 1
ATOM 2217 C CA . THR A 1 271 ? -10.219 -10.666 24.351 1.00 17.07 271 THR A CA 1
ATOM 2218 C C . THR A 1 271 ? -9.642 -9.724 25.375 1.00 16.83 271 THR A C 1
ATOM 2219 O O . THR A 1 271 ? -8.885 -10.127 26.233 1.00 19.66 271 THR A O 1
ATOM 2223 N N . LEU A 1 272 ? -9.898 -8.438 25.211 1.00 17.19 272 LEU A N 1
ATOM 2224 C CA . LEU A 1 272 ? -9.455 -7.477 26.201 1.00 17.60 272 LEU A CA 1
ATOM 2225 C C . LEU A 1 272 ? -10.660 -6.858 26.874 1.00 17.73 272 LEU A C 1
ATOM 2226 O O . LEU A 1 272 ? -11.672 -6.584 26.220 1.00 17.62 272 LEU A O 1
ATOM 2231 N N . ARG A 1 273 ? -10.518 -6.555 28.155 1.00 20.15 273 ARG A N 1
ATOM 2232 C CA . ARG A 1 273 ? -11.624 -6.009 28.948 1.00 26.05 273 ARG A CA 1
ATOM 2233 C C . ARG A 1 273 ? -11.018 -5.038 29.932 1.00 27.63 273 ARG A C 1
ATOM 2234 O O . ARG A 1 273 ? -9.969 -5.332 30.500 1.00 29.26 273 ARG A O 1
ATOM 2242 N N . TRP A 1 274 ? -11.591 -3.840 30.031 1.00 28.99 274 TRP A N 1
ATOM 2243 C CA . TRP A 1 274 ? -11.143 -2.872 31.027 1.00 33.41 274 TRP A CA 1
ATOM 2244 C C . TRP A 1 274 ? -11.608 -3.265 32.441 1.00 37.16 274 TRP A C 1
ATOM 2245 O O . TRP A 1 274 ? -12.808 -3.447 32.678 1.00 38.27 274 TRP A O 1
ATOM 2256 N N . GLU A 1 275 ? -10.662 -3.428 33.366 1.00 41.21 275 GLU A N 1
ATOM 2257 C CA . GLU A 1 275 ? -11.020 -3.610 34.781 1.00 46.72 275 GLU A CA 1
ATOM 2258 C C . GLU A 1 275 ? -10.354 -2.636 35.765 1.00 47.66 275 GLU A C 1
ATOM 2259 O O . GLU A 1 275 ? -10.562 -2.750 36.976 1.00 49.15 275 GLU A O 1
ATOM 2266 N N . MET B 2 1 ? -11.000 13.545 -15.157 1.00 49.87 0 MET B N 1
ATOM 2267 C CA . MET B 2 1 ? -10.250 12.650 -14.234 1.00 49.84 0 MET B CA 1
ATOM 2268 C C . MET B 2 1 ? -10.824 12.650 -12.814 1.00 48.90 0 MET B C 1
ATOM 2269 O O . MET B 2 1 ? -11.466 13.616 -12.371 1.00 48.14 0 MET B O 1
ATOM 2274 N N . ILE B 2 2 ? -10.558 11.557 -12.107 1.00 46.89 1 ILE B N 1
ATOM 2275 C CA . ILE B 2 2 ? -10.901 11.411 -10.690 1.00 44.86 1 ILE B CA 1
ATOM 2276 C C . ILE B 2 2 ? -10.029 12.304 -9.784 1.00 41.86 1 ILE B C 1
ATOM 2277 O O . ILE B 2 2 ? -8.851 12.537 -10.082 1.00 41.58 1 ILE B O 1
ATOM 2282 N N . GLN B 2 3 ? -10.645 12.891 -8.756 1.00 39.19 2 GLN B N 1
ATOM 2283 C CA . GLN B 2 3 ? -9.910 13.615 -7.712 1.00 36.60 2 GLN B CA 1
ATOM 2284 C C . GLN B 2 3 ? -10.402 13.230 -6.325 1.00 35.53 2 GLN B C 1
ATOM 2285 O O . GLN B 2 3 ? -11.533 13.512 -5.963 1.00 36.92 2 GLN B O 1
ATOM 2291 N N . ARG B 2 4 ? -9.516 12.640 -5.529 1.00 32.50 3 ARG B N 1
ATOM 2292 C CA . ARG B 2 4 ? -9.875 12.113 -4.223 1.00 27.94 3 ARG B CA 1
ATOM 2293 C C . ARG B 2 4 ? -8.970 12.728 -3.161 1.00 26.04 3 ARG B C 1
ATOM 2294 O O . ARG B 2 4 ? -7.746 12.848 -3.335 1.00 22.50 3 ARG B O 1
ATOM 2302 N N . THR B 2 5 ? -9.592 13.203 -2.092 1.00 22.07 4 THR B N 1
ATOM 2303 C CA . THR B 2 5 ? -8.878 13.991 -1.125 1.00 20.54 4 THR B CA 1
ATOM 2304 C C . THR B 2 5 ? -8.137 13.113 -0.096 1.00 16.43 4 THR B C 1
ATOM 2305 O O . THR B 2 5 ? -8.611 12.055 0.276 1.00 15.59 4 THR B O 1
ATOM 2309 N N . PRO B 2 6 ? -6.944 13.531 0.336 1.00 16.23 5 PRO B N 1
ATOM 2310 C CA . PRO B 2 6 ? -6.147 12.654 1.208 1.00 14.27 5 PRO B CA 1
ATOM 2311 C C . PRO B 2 6 ? -6.769 12.475 2.586 1.00 15.25 5 PRO B C 1
ATOM 2312 O O . PRO B 2 6 ? -7.256 13.449 3.150 1.00 14.01 5 PRO B O 1
ATOM 2316 N N . LYS B 2 7 ? -6.831 11.238 3.088 1.00 15.09 6 LYS B N 1
ATOM 2317 C CA . LYS B 2 7 ? -6.998 10.992 4.530 1.00 14.82 6 LYS B CA 1
ATOM 2318 C C . LYS B 2 7 ? -5.637 11.158 5.209 1.00 14.30 6 LYS B C 1
ATOM 2319 O O . LYS B 2 7 ? -4.594 10.813 4.601 1.00 13.70 6 LYS B O 1
ATOM 2325 N N . ILE B 2 8 ? -5.653 11.546 6.489 1.00 11.76 7 ILE B N 1
ATOM 2326 C CA . ILE B 2 8 ? -4.418 11.866 7.227 1.00 12.18 7 ILE B CA 1
ATOM 2327 C C . ILE B 2 8 ? -4.420 11.255 8.629 1.00 13.23 7 ILE B C 1
ATOM 2328 O O . ILE B 2 8 ? -5.380 11.435 9.350 1.00 16.17 7 ILE B O 1
ATOM 2333 N N . GLN B 2 9 ? -3.397 10.465 8.988 1.00 13.99 8 GLN B N 1
ATOM 2334 C CA . GLN B 2 9 ? -3.150 10.135 10.411 1.00 11.46 8 GLN B CA 1
ATOM 2335 C C . GLN B 2 9 ? -1.764 10.611 10.817 1.00 11.59 8 GLN B C 1
ATOM 2336 O O . GLN B 2 9 ? -0.809 10.457 10.053 1.00 11.67 8 GLN B O 1
ATOM 2342 N N . VAL B 2 10 ? -1.662 11.217 12.000 1.00 11.46 9 VAL B N 1
ATOM 2343 C CA . VAL B 2 10 ? -0.375 11.626 12.561 1.00 11.79 9 VAL B CA 1
ATOM 2344 C C . VAL B 2 10 ? -0.223 10.883 13.869 1.00 12.53 9 VAL B C 1
ATOM 2345 O O . VAL B 2 10 ? -1.134 10.933 14.700 1.00 10.96 9 VAL B O 1
ATOM 2349 N N . TYR B 2 11 ? 0.902 10.178 14.046 1.00 8.95 10 TYR B N 1
ATOM 2350 C CA . TYR B 2 11 ? 1.079 9.275 15.186 1.00 9.18 10 TYR B CA 1
ATOM 2351 C C . TYR B 2 11 ? 2.563 8.992 15.321 1.00 10.67 10 TYR B C 1
ATOM 2352 O O . TYR B 2 11 ? 3.337 9.233 14.366 1.00 9.28 10 TYR B O 1
ATOM 2361 N N . SER B 2 12 ? 2.963 8.454 16.471 1.00 9.52 11 SER B N 1
ATOM 2362 C CA . SER B 2 12 ? 4.368 8.036 16.656 1.00 10.37 11 SER B CA 1
ATOM 2363 C C . SER B 2 12 ? 4.544 6.565 16.375 1.00 10.96 11 SER B C 1
ATOM 2364 O O . SER B 2 12 ? 3.589 5.800 16.483 1.00 13.41 11 SER B O 1
ATOM 2367 N N . ARG B 2 13 ? 5.751 6.149 15.990 1.00 9.76 12 ARG B N 1
ATOM 2368 C CA . ARG B 2 13 ? 5.966 4.729 15.744 1.00 9.44 12 ARG B CA 1
ATOM 2369 C C . ARG B 2 13 ? 5.759 3.942 17.041 1.00 11.23 12 ARG B C 1
ATOM 2370 O O . ARG B 2 13 ? 5.180 2.852 17.038 1.00 8.83 12 ARG B O 1
ATOM 2378 N N . HIS B 2 14 ? 6.328 4.458 18.130 1.00 12.07 13 HIS B N 1
ATOM 2379 C CA . HIS B 2 14 ? 6.266 3.802 19.427 1.00 10.06 13 HIS B CA 1
ATOM 2380 C C . HIS B 2 14 ? 5.457 4.675 20.373 1.00 13.38 13 HIS B C 1
ATOM 2381 O O . HIS B 2 14 ? 5.290 5.886 20.133 1.00 10.57 13 HIS B O 1
ATOM 2388 N N . PRO B 2 15 ? 4.918 4.066 21.445 1.00 15.48 14 PRO B N 1
ATOM 2389 C CA . PRO B 2 15 ? 4.244 4.795 22.513 1.00 17.05 14 PRO B CA 1
ATOM 2390 C C . PRO B 2 15 ? 5.034 6.054 22.890 1.00 17.79 14 PRO B C 1
ATOM 2391 O O . PRO B 2 15 ? 6.243 5.989 23.070 1.00 16.98 14 PRO B O 1
ATOM 2395 N N . ALA B 2 16 ? 4.364 7.192 22.992 1.00 16.94 15 ALA B N 1
ATOM 2396 C CA . ALA B 2 16 ? 5.079 8.442 23.193 1.00 18.60 15 ALA B CA 1
ATOM 2397 C C . ALA B 2 16 ? 5.360 8.723 24.664 1.00 18.81 15 ALA B C 1
ATOM 2398 O O . ALA B 2 16 ? 4.462 8.685 25.504 1.00 18.52 15 ALA B O 1
ATOM 2400 N N . GLU B 2 17 ? 6.628 8.974 24.961 1.00 17.96 16 GLU B N 1
ATOM 2401 C CA . GLU B 2 17 ? 7.071 9.191 26.325 1.00 16.55 16 GLU B CA 1
ATOM 2402 C C . GLU B 2 17 ? 8.067 10.340 26.300 1.00 16.45 16 GLU B C 1
ATOM 2403 O O . GLU B 2 17 ? 9.094 10.274 25.615 1.00 15.27 16 GLU B O 1
ATOM 2409 N N . ASN B 2 18 ? 7.739 11.399 27.025 1.00 15.45 17 ASN B N 1
ATOM 2410 C CA . ASN B 2 18 ? 8.518 12.623 27.022 1.00 16.08 17 ASN B CA 1
ATOM 2411 C C . ASN B 2 18 ? 9.989 12.388 27.362 1.00 17.06 17 ASN B C 1
ATOM 2412 O O . ASN B 2 18 ? 10.315 11.660 28.313 1.00 17.70 17 ASN B O 1
ATOM 2417 N N . GLY B 2 19 ? 10.877 12.853 26.491 1.00 17.65 18 GLY B N 1
ATOM 2418 C CA . GLY B 2 19 ? 12.312 12.636 26.702 1.00 14.93 18 GLY B CA 1
ATOM 2419 C C . GLY B 2 19 ? 12.868 11.423 25.995 1.00 14.78 18 GLY B C 1
ATOM 2420 O O . GLY B 2 19 ? 14.071 11.236 25.915 1.00 13.63 18 GLY B O 1
ATOM 2421 N N . LYS B 2 20 ? 12.006 10.618 25.405 1.00 12.59 19 LYS B N 1
ATOM 2422 C CA . LYS B 2 20 ? 12.502 9.425 24.749 1.00 11.98 19 LYS B CA 1
ATOM 2423 C C . LYS B 2 20 ? 12.377 9.541 23.245 1.00 11.70 19 LYS B C 1
ATOM 2424 O O . LYS B 2 20 ? 11.262 9.718 22.706 1.00 12.89 19 LYS B O 1
ATOM 2430 N N . SER B 2 21 ? 13.468 9.311 22.528 1.00 9.28 20 SER B N 1
ATOM 2431 C CA . SER B 2 21 ? 13.339 9.482 21.090 1.00 12.30 20 SER B CA 1
ATOM 2432 C C . SER B 2 21 ? 12.560 8.360 20.388 1.00 11.05 20 SER B C 1
ATOM 2433 O O . SER B 2 21 ? 12.399 7.248 20.922 1.00 10.94 20 SER B O 1
ATOM 2436 N N . ASN B 2 22 ? 12.046 8.685 19.210 1.00 9.08 21 ASN B N 1
ATOM 2437 C CA . ASN B 2 22 ? 10.860 8.043 18.644 1.00 8.29 21 ASN B CA 1
ATOM 2438 C C . ASN B 2 22 ? 10.815 8.447 17.166 1.00 8.70 21 ASN B C 1
ATOM 2439 O O . ASN B 2 22 ? 11.741 9.093 16.670 1.00 7.52 21 ASN B O 1
ATOM 2444 N N . PHE B 2 23 ? 9.752 8.063 16.452 1.00 12.12 22 PHE B N 1
ATOM 2445 C CA . PHE B 2 23 ? 9.575 8.484 15.053 1.00 11.06 22 PHE B CA 1
ATOM 2446 C C . PHE B 2 23 ? 8.203 9.080 14.925 1.00 10.55 22 PHE B C 1
ATOM 2447 O O . PHE B 2 23 ? 7.256 8.548 15.484 1.00 12.78 22 PHE B O 1
ATOM 2455 N N . LEU B 2 24 ? 8.102 10.203 14.221 1.00 9.61 23 LEU B N 1
ATOM 2456 C CA . LEU B 2 24 ? 6.825 10.879 14.040 1.00 11.86 23 LEU B CA 1
ATOM 2457 C C . LEU B 2 24 ? 6.334 10.581 12.636 1.00 11.42 23 LEU B C 1
ATOM 2458 O O . LEU B 2 24 ? 7.055 10.823 11.658 1.00 11.32 23 LEU B O 1
ATOM 2463 N N . ASN B 2 25 ? 5.143 9.992 12.544 1.00 9.48 24 ASN B N 1
ATOM 2464 C CA . ASN B 2 25 ? 4.620 9.503 11.280 1.00 7.97 24 ASN B CA 1
ATOM 2465 C C . ASN B 2 25 ? 3.502 10.396 10.772 1.00 9.31 24 ASN B C 1
ATOM 2466 O O . ASN B 2 25 ? 2.619 10.766 11.542 1.00 6.05 24 ASN B O 1
ATOM 2471 N N . CYS B 2 26 ? 3.504 10.688 9.464 1.00 7.69 25 CYS B N 1
ATOM 2472 C CA . CYS B 2 26 ? 2.288 11.155 8.808 1.00 10.10 25 CYS B CA 1
ATOM 2473 C C . CYS B 2 26 ? 1.917 10.250 7.628 1.00 9.40 25 CYS B C 1
ATOM 2474 O O . CYS B 2 26 ? 2.670 10.131 6.639 1.00 9.46 25 CYS B O 1
ATOM 2477 N N . TYR B 2 27 ? 0.773 9.601 7.755 1.00 6.50 26 TYR B N 1
ATOM 2478 C CA . TYR B 2 27 ? 0.328 8.609 6.801 1.00 6.94 26 TYR B CA 1
ATOM 2479 C C . TYR B 2 27 ? -0.801 9.212 5.969 1.00 8.49 26 TYR B C 1
ATOM 2480 O O . TYR B 2 27 ? -1.873 9.567 6.511 1.00 7.43 26 TYR B O 1
ATOM 2489 N N . VAL B 2 28 ? -0.527 9.441 4.683 1.00 8.71 27 VAL B N 1
ATOM 2490 C CA . VAL B 2 28 ? -1.543 10.013 3.794 1.00 8.64 27 VAL B CA 1
ATOM 2491 C C . VAL B 2 28 ? -1.977 8.944 2.805 1.00 8.57 27 VAL B C 1
ATOM 2492 O O . VAL B 2 28 ? -1.124 8.208 2.305 1.00 8.14 27 VAL B O 1
ATOM 2496 N N . SER B 2 29 ? -3.289 8.799 2.589 1.00 5.23 28 SER B N 1
ATOM 2497 C CA . SER B 2 29 ? -3.841 7.678 1.835 1.00 6.38 28 SER B CA 1
ATOM 2498 C C . SER B 2 29 ? -5.148 8.123 1.220 1.00 8.61 28 SER B C 1
ATOM 2499 O O . SER B 2 29 ? -5.602 9.212 1.502 1.00 10.43 28 SER B O 1
ATOM 2502 N N . GLY B 2 30 ? -5.705 7.309 0.326 1.00 10.05 29 GLY B N 1
ATOM 2503 C CA . GLY B 2 30 ? -7.017 7.594 -0.252 1.00 11.80 29 GLY B CA 1
ATOM 2504 C C . GLY B 2 30 ? -7.003 8.678 -1.320 1.00 12.71 29 GLY B C 1
ATOM 2505 O O . GLY B 2 30 ? -8.057 9.101 -1.769 1.00 14.56 29 GLY B O 1
ATOM 2506 N N . PHE B 2 31 ? -5.823 9.139 -1.729 1.00 11.59 30 PHE B N 1
ATOM 2507 C CA . PHE B 2 31 ? -5.754 10.309 -2.622 1.00 11.68 30 PHE B CA 1
ATOM 2508 C C . PHE B 2 31 ? -5.439 10.036 -4.091 1.00 11.47 30 PHE B C 1
ATOM 2509 O O . PHE B 2 31 ? -4.908 8.991 -4.445 1.00 10.37 30 PHE B O 1
ATOM 2517 N N . HIS B 2 32 ? -5.873 10.961 -4.940 1.00 10.99 31 HIS B N 1
ATOM 2518 C CA . HIS B 2 32 ? -5.635 10.898 -6.356 1.00 12.11 31 HIS B CA 1
ATOM 2519 C C . HIS B 2 32 ? -5.871 12.306 -6.858 1.00 13.17 31 HIS B C 1
ATOM 2520 O O . HIS B 2 32 ? -6.809 12.990 -6.404 1.00 15.11 31 HIS B O 1
ATOM 2527 N N . PRO B 2 33 ? -4.993 12.789 -7.742 1.00 13.12 32 PRO B N 1
ATOM 2528 C CA . PRO B 2 33 ? -3.804 12.125 -8.249 1.00 13.42 32 PRO B CA 1
ATOM 2529 C C . PRO B 2 33 ? -2.661 12.182 -7.242 1.00 13.94 32 PRO B C 1
ATOM 2530 O O . PRO B 2 33 ? -2.848 12.637 -6.105 1.00 14.57 32 PRO B O 1
ATOM 2534 N N . SER B 2 34 ? -1.493 11.704 -7.664 1.00 14.46 33 SER B N 1
ATOM 2535 C CA . SER B 2 34 ? -0.434 11.356 -6.742 1.00 16.41 33 SER B CA 1
ATOM 2536 C C . SER B 2 34 ? 0.383 12.558 -6.248 1.00 18.65 33 SER B C 1
ATOM 2537 O O . SER B 2 34 ? 1.086 12.455 -5.229 1.00 18.07 33 SER B O 1
ATOM 2540 N N . ASP B 2 35 ? 0.341 13.676 -6.966 1.00 19.45 34 ASP B N 1
ATOM 2541 C CA . ASP B 2 35 ? 1.180 14.800 -6.558 1.00 21.37 34 ASP B CA 1
ATOM 2542 C C . ASP B 2 35 ? 0.642 15.399 -5.251 1.00 19.79 34 ASP B C 1
ATOM 2543 O O . ASP B 2 35 ? -0.533 15.767 -5.149 1.00 20.84 34 ASP B O 1
ATOM 2548 N N . ILE B 2 36 ? 1.493 15.444 -4.236 1.00 15.82 35 ILE B N 1
ATOM 2549 C CA . ILE B 2 36 ? 1.035 15.843 -2.925 1.00 15.04 35 ILE B CA 1
ATOM 2550 C C . ILE B 2 36 ? 2.190 16.482 -2.185 1.00 15.30 35 ILE B C 1
ATOM 2551 O O . ILE B 2 36 ? 3.359 16.165 -2.453 1.00 13.67 35 ILE B O 1
ATOM 2556 N N . GLU B 2 37 ? 1.859 17.414 -1.292 1.00 15.95 36 GLU B N 1
ATOM 2557 C CA . GLU B 2 37 ? 2.864 18.072 -0.462 1.00 18.65 36 GLU B CA 1
ATOM 2558 C C . GLU B 2 37 ? 2.580 17.696 0.983 1.00 16.90 36 GLU B C 1
ATOM 2559 O O . GLU B 2 37 ? 1.466 17.879 1.456 1.00 17.40 36 GLU B O 1
ATOM 2565 N N . VAL B 2 38 ? 3.582 17.154 1.669 1.00 15.79 37 VAL B N 1
ATOM 2566 C CA . VAL B 2 38 ? 3.425 16.781 3.074 1.00 16.45 37 VAL B CA 1
ATOM 2567 C C . VAL B 2 38 ? 4.610 17.301 3.862 1.00 17.57 37 VAL B C 1
ATOM 2568 O O . VAL B 2 38 ? 5.758 16.943 3.558 1.00 15.57 37 VAL B O 1
ATOM 2572 N N . ASP B 2 39 ? 4.342 18.201 4.812 1.00 16.79 38 ASP B N 1
ATOM 2573 C CA . ASP B 2 39 ? 5.363 18.557 5.804 1.00 18.60 38 ASP B CA 1
ATOM 2574 C C . ASP B 2 39 ? 4.956 18.120 7.195 1.00 18.29 38 ASP B C 1
ATOM 2575 O O . ASP B 2 39 ? 3.771 18.116 7.545 1.00 15.88 38 ASP B O 1
ATOM 2580 N N . LEU B 2 40 ? 5.968 17.801 7.985 1.00 17.82 39 LEU B N 1
ATOM 2581 C CA . LEU B 2 40 ? 5.831 17.626 9.410 1.00 20.01 39 LEU B CA 1
ATOM 2582 C C . LEU B 2 40 ? 6.260 18.935 10.084 1.00 20.05 39 LEU B C 1
ATOM 2583 O O . LEU B 2 40 ? 7.340 19.436 9.795 1.00 20.24 39 LEU B O 1
ATOM 2588 N N . LEU B 2 41 ? 5.459 19.419 11.035 1.00 19.45 40 LEU B N 1
ATOM 2589 C CA . LEU B 2 41 ? 5.755 20.651 11.774 1.00 19.53 40 LEU B CA 1
ATOM 2590 C C . LEU B 2 41 ? 6.074 20.431 13.270 1.00 20.75 40 LEU B C 1
ATOM 2591 O O . LEU B 2 41 ? 5.483 19.581 13.948 1.00 21.09 40 LEU B O 1
ATOM 2596 N N . LYS B 2 42 ? 7.056 21.176 13.755 1.00 20.08 41 LYS B N 1
ATOM 2597 C CA . LYS B 2 42 ? 7.283 21.313 15.179 1.00 21.29 41 LYS B CA 1
ATOM 2598 C C . LYS B 2 42 ? 7.035 22.755 15.578 1.00 21.19 41 LYS B C 1
ATOM 2599 O O . LYS B 2 42 ? 7.704 23.660 15.094 1.00 20.07 41 LYS B O 1
ATOM 2605 N N . ASN B 2 43 ? 6.023 22.974 16.409 1.00 23.16 42 ASN B N 1
ATOM 2606 C CA . ASN B 2 43 ? 5.674 24.331 16.825 1.00 25.28 42 ASN B CA 1
ATOM 2607 C C . ASN B 2 43 ? 5.507 25.255 15.622 1.00 27.65 42 ASN B C 1
ATOM 2608 O O . ASN B 2 43 ? 6.089 26.348 15.578 1.00 28.73 42 ASN B O 1
ATOM 2613 N N . GLY B 2 44 ? 4.790 24.772 14.615 1.00 28.76 43 GLY B N 1
ATOM 2614 C CA . GLY B 2 44 ? 4.416 25.587 13.468 1.00 29.37 43 GLY B CA 1
ATOM 2615 C C . GLY B 2 44 ? 5.444 25.654 12.355 1.00 30.69 43 GLY B C 1
ATOM 2616 O O . GLY B 2 44 ? 5.173 26.233 11.306 1.00 31.67 43 GLY B O 1
ATOM 2617 N N . GLU B 2 45 ? 6.623 25.081 12.575 1.00 30.31 44 GLU B N 1
ATOM 2618 C CA . GLU B 2 45 ? 7.727 25.230 11.635 1.00 32.74 44 GLU B CA 1
ATOM 2619 C C . GLU B 2 45 ? 8.180 23.921 10.980 1.00 32.50 44 GLU B C 1
ATOM 2620 O O . GLU B 2 45 ? 8.199 22.865 11.626 1.00 31.35 44 GLU B O 1
ATOM 2626 N N . ARG B 2 46 ? 8.520 24.012 9.693 1.00 30.66 45 ARG B N 1
ATOM 2627 C CA . ARG B 2 46 ? 8.880 22.854 8.876 1.00 31.42 45 ARG B CA 1
ATOM 2628 C C . ARG B 2 46 ? 10.019 22.122 9.533 1.00 28.70 45 ARG B C 1
ATOM 2629 O O . ARG B 2 46 ? 11.079 22.698 9.738 1.00 28.31 45 ARG B O 1
ATOM 2637 N N . ILE B 2 47 ? 9.832 20.840 9.810 1.00 25.75 46 ILE B N 1
ATOM 2638 C CA . ILE B 2 47 ? 10.975 19.990 10.085 1.00 25.14 46 ILE B CA 1
ATOM 2639 C C . ILE B 2 47 ? 11.641 19.664 8.753 1.00 25.80 46 ILE B C 1
ATOM 2640 O O . ILE B 2 47 ? 10.948 19.388 7.779 1.00 24.63 46 ILE B O 1
ATOM 2645 N N . GLU B 2 48 ? 12.970 19.648 8.711 1.00 28.87 47 GLU B N 1
ATOM 2646 C CA . GLU B 2 48 ? 13.658 19.592 7.420 1.00 33.30 47 GLU B CA 1
ATOM 2647 C C . GLU B 2 48 ? 14.264 18.257 6.997 1.00 34.75 47 GLU B C 1
ATOM 2648 O O . GLU B 2 48 ? 14.581 18.069 5.818 1.00 37.10 47 GLU B O 1
ATOM 2654 N N . LYS B 2 49 ? 14.428 17.325 7.924 1.00 33.29 48 LYS B N 1
ATOM 2655 C CA . LYS B 2 49 ? 15.016 16.063 7.533 1.00 35.80 48 LYS B CA 1
ATOM 2656 C C . LYS B 2 49 ? 13.962 14.943 7.378 1.00 34.41 48 LYS B C 1
ATOM 2657 O O . LYS B 2 49 ? 14.098 13.870 7.977 1.00 36.53 48 LYS B O 1
ATOM 2663 N N . VAL B 2 50 ? 12.904 15.204 6.608 1.00 29.61 49 VAL B N 1
ATOM 2664 C CA . VAL B 2 50 ? 11.744 14.319 6.577 1.00 25.32 49 VAL B CA 1
ATOM 2665 C C . VAL B 2 50 ? 11.780 13.387 5.359 1.00 25.02 49 VAL B C 1
ATOM 2666 O O . VAL B 2 50 ? 11.887 13.839 4.222 1.00 24.08 49 VAL B O 1
ATOM 2670 N N . GLU B 2 51 ? 11.625 12.090 5.594 1.00 22.61 50 GLU B N 1
ATOM 2671 C CA . GLU B 2 51 ? 11.636 11.132 4.506 1.00 22.46 50 GLU B CA 1
ATOM 2672 C C . GLU B 2 51 ? 10.259 10.548 4.236 1.00 20.52 50 GLU B C 1
ATOM 2673 O O . GLU B 2 51 ? 9.335 10.696 5.032 1.00 21.14 50 GLU B O 1
ATOM 2679 N N . HIS B 2 52 ? 10.132 9.843 3.128 1.00 20.02 51 HIS B N 1
ATOM 2680 C CA . HIS B 2 52 ? 8.872 9.194 2.808 1.00 18.09 51 HIS B CA 1
ATOM 2681 C C . HIS B 2 52 ? 9.065 7.849 2.148 1.00 16.06 51 HIS B C 1
ATOM 2682 O O . HIS B 2 52 ? 10.129 7.572 1.596 1.00 13.76 51 HIS B O 1
ATOM 2689 N N . SER B 2 53 ? 8.068 6.978 2.322 1.00 13.99 52 SER B N 1
ATOM 2690 C CA . SER B 2 53 ? 7.953 5.740 1.573 1.00 10.48 52 SER B CA 1
ATOM 2691 C C . SER B 2 53 ? 7.893 5.983 0.062 1.00 11.26 52 SER B C 1
ATOM 2692 O O . SER B 2 53 ? 7.734 7.123 -0.388 1.00 12.51 52 SER B O 1
ATOM 2695 N N . ASP B 2 54 ? 8.085 4.916 -0.706 1.00 9.92 53 ASP B N 1
ATOM 2696 C CA . ASP B 2 54 ? 7.844 4.922 -2.143 1.00 11.97 53 ASP B CA 1
ATOM 2697 C C . ASP B 2 54 ? 6.350 4.843 -2.453 1.00 12.88 53 ASP B C 1
ATOM 2698 O O . ASP B 2 54 ? 5.623 4.046 -1.870 1.00 12.50 53 ASP B O 1
ATOM 2703 N N . LEU B 2 55 ? 5.948 5.547 -3.501 1.00 12.90 54 LEU B N 1
ATOM 2704 C CA . LEU B 2 55 ? 4.555 5.657 -3.870 1.00 10.06 54 LEU B CA 1
ATOM 2705 C C . LEU B 2 55 ? 3.981 4.308 -4.196 1.00 9.58 54 LEU B C 1
ATOM 2706 O O . LEU B 2 55 ? 4.577 3.516 -4.938 1.00 8.79 54 LEU B O 1
ATOM 2711 N N . SER B 2 56 ? 2.860 4.005 -3.555 1.00 8.76 55 SER B N 1
ATOM 2712 C CA . SER B 2 56 ? 2.112 2.829 -3.882 1.00 9.05 55 SER B CA 1
ATOM 2713 C C . SER B 2 56 ? 0.646 3.147 -3.837 1.00 8.27 55 SER B C 1
ATOM 2714 O O . SER B 2 56 ? 0.278 4.295 -3.576 1.00 6.02 55 SER B O 1
ATOM 2717 N N . PHE B 2 57 ? -0.195 2.133 -4.066 1.00 6.04 56 PHE B N 1
ATOM 2718 C CA . PHE B 2 57 ? -1.623 2.380 -4.106 1.00 7.63 56 PHE B CA 1
ATOM 2719 C C . PHE B 2 57 ? -2.432 1.150 -3.730 1.00 9.18 56 PHE B C 1
ATOM 2720 O O . PHE B 2 57 ? -1.906 0.052 -3.713 1.00 9.66 56 PHE B O 1
ATOM 2728 N N . SER B 2 58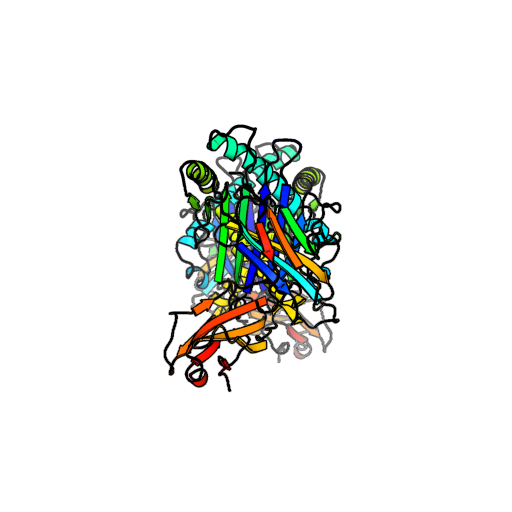 ? -3.681 1.360 -3.352 1.00 11.00 57 SER B N 1
ATOM 2729 C CA . SER B 2 58 ? -4.562 0.275 -2.952 1.00 15.80 57 SER B CA 1
ATOM 2730 C C . SER B 2 58 ? -5.347 -0.227 -4.126 1.00 17.18 57 SER B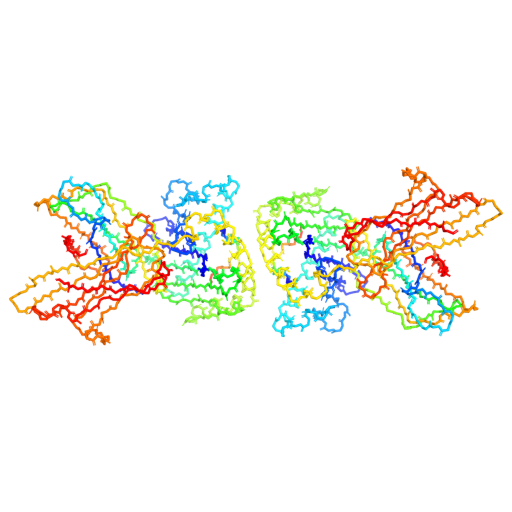 C 1
ATOM 2731 O O . SER B 2 58 ? -5.290 0.336 -5.220 1.00 15.44 57 SER B O 1
ATOM 2734 N N . LYS B 2 59 ? -6.270 -1.124 -3.811 1.00 20.62 58 LYS B N 1
ATOM 2735 C CA . LYS B 2 59 ? -7.117 -1.772 -4.808 1.00 22.37 58 LYS B CA 1
ATOM 2736 C C . LYS B 2 59 ? -7.964 -0.783 -5.597 1.00 20.76 58 LYS B C 1
ATOM 2737 O O . LYS B 2 59 ? -8.189 -0.990 -6.783 1.00 22.21 58 LYS B O 1
ATOM 2743 N N . ASP B 2 60 ? -8.379 0.312 -4.966 1.00 19.23 59 ASP B N 1
ATOM 2744 C CA . ASP B 2 60 ? -9.248 1.297 -5.627 1.00 19.31 59 ASP B CA 1
ATOM 2745 C C . ASP B 2 60 ? -8.428 2.373 -6.373 1.00 16.52 59 ASP B C 1
ATOM 2746 O O . ASP B 2 60 ? -8.953 3.407 -6.768 1.00 16.49 59 ASP B O 1
ATOM 2751 N N . TRP B 2 61 ? -7.128 2.114 -6.517 1.00 12.50 60 TRP B N 1
ATOM 2752 C CA . TRP B 2 61 ? -6.202 2.967 -7.238 1.00 10.32 60 TRP B CA 1
ATOM 2753 C C . TRP B 2 61 ? -5.792 4.186 -6.480 1.00 8.73 60 TRP B C 1
ATOM 2754 O O . TRP B 2 61 ? -4.938 4.899 -6.924 1.00 11.11 60 TRP B O 1
ATOM 2765 N N . SER B 2 62 ? -6.324 4.407 -5.294 1.00 12.30 61 SER B N 1
ATOM 2766 C CA . SER B 2 62 ? -5.918 5.613 -4.566 1.00 12.27 61 SER B CA 1
ATOM 2767 C C . SER B 2 62 ? -4.530 5.386 -3.929 1.00 11.16 61 SER B C 1
ATOM 2768 O O . SER B 2 62 ? -4.141 4.244 -3.690 1.00 11.15 61 SER B O 1
ATOM 2771 N N . PHE B 2 63 ? -3.737 6.452 -3.824 1.00 10.09 62 PHE B N 1
ATOM 2772 C CA . PHE B 2 63 ? -2.320 6.355 -3.426 1.00 7.68 62 PHE B CA 1
ATOM 2773 C C . PHE B 2 63 ? -2.166 6.379 -1.908 1.00 7.94 62 PHE B C 1
ATOM 2774 O O . PHE B 2 63 ? -3.044 6.862 -1.194 1.00 7.66 62 PHE B O 1
ATOM 2782 N N . TYR B 2 64 ? -1.021 5.917 -1.414 1.00 6.41 63 TYR B N 1
ATOM 2783 C CA . TYR B 2 64 ? -0.670 6.164 -0.022 1.00 7.73 63 TYR B CA 1
ATOM 2784 C C . TYR B 2 64 ? 0.823 6.421 0.148 1.00 8.03 63 TYR B C 1
ATOM 2785 O O . TYR B 2 64 ? 1.645 5.873 -0.583 1.00 6.50 63 TYR B O 1
ATOM 2794 N N . LEU B 2 65 ? 1.161 7.257 1.132 1.00 8.49 64 LEU B N 1
ATOM 2795 C CA . LEU B 2 65 ? 2.540 7.555 1.437 1.00 8.72 64 LEU B CA 1
ATOM 2796 C C . LEU B 2 65 ? 2.658 7.621 2.933 1.00 6.86 64 LEU B C 1
ATOM 2797 O O . LEU B 2 65 ? 1.794 8.221 3.581 1.00 7.73 64 LEU B O 1
ATOM 2802 N N . LEU B 2 66 ? 3.812 7.192 3.443 1.00 6.01 65 LEU B N 1
ATOM 2803 C CA . LEU B 2 66 ? 4.237 7.497 4.826 1.00 5.21 65 LEU B CA 1
ATOM 2804 C C . LEU B 2 66 ? 5.394 8.499 4.820 1.00 5.99 65 LEU B C 1
ATOM 2805 O O . LEU B 2 66 ? 6.472 8.217 4.267 1.00 4.64 65 LEU B O 1
ATOM 2810 N N . TYR B 2 67 ? 5.185 9.649 5.462 1.00 7.32 66 TYR B N 1
ATOM 2811 C CA . TYR B 2 67 ? 6.288 10.542 5.805 1.00 9.06 66 TYR B CA 1
ATOM 2812 C C . TYR B 2 67 ? 6.656 10.372 7.261 1.00 10.21 66 TYR B C 1
ATOM 2813 O O . TYR B 2 67 ? 5.787 10.228 8.115 1.00 11.47 66 TYR B O 1
ATOM 2822 N N . TYR B 2 68 ? 7.945 10.342 7.547 1.00 10.31 67 TYR B N 1
ATOM 2823 C CA . TYR B 2 68 ? 8.357 10.134 8.914 1.00 10.38 67 TYR B CA 1
ATOM 2824 C C . TYR B 2 68 ? 9.605 10.924 9.193 1.00 12.26 67 TYR B C 1
ATOM 2825 O O . TYR B 2 68 ? 10.391 11.194 8.293 1.00 13.36 67 TYR B O 1
ATOM 2834 N N . THR B 2 69 ? 9.844 11.183 10.473 1.00 13.81 68 THR B N 1
ATOM 2835 C CA . THR B 2 69 ? 11.105 11.704 10.893 1.00 13.68 68 THR B CA 1
ATOM 2836 C C . THR B 2 69 ? 11.364 11.276 12.335 1.00 16.77 68 THR B C 1
ATOM 2837 O O . THR B 2 69 ? 10.426 10.954 13.078 1.00 16.65 68 THR B O 1
ATOM 2841 N N . GLU B 2 70 ? 12.629 11.337 12.740 1.00 16.87 69 GLU B N 1
ATOM 2842 C CA . GLU B 2 70 ? 13.001 11.107 14.125 1.00 18.51 69 GLU B CA 1
ATOM 2843 C C . GLU B 2 70 ? 12.645 12.318 14.944 1.00 17.15 69 GLU B C 1
ATOM 2844 O O . GLU B 2 70 ? 12.833 13.433 14.507 1.00 20.84 69 GLU B O 1
ATOM 2850 N N . PHE B 2 71 ? 12.079 12.095 16.119 1.00 17.02 70 PHE B N 1
ATOM 2851 C CA . PHE B 2 71 ? 11.772 13.161 17.051 1.00 14.82 70 PHE B CA 1
ATOM 2852 C C . PHE B 2 71 ? 11.793 12.706 18.507 1.00 14.84 70 PHE B C 1
ATOM 2853 O O . PHE B 2 71 ? 11.767 11.518 18.814 1.00 14.27 70 PHE B O 1
ATOM 2861 N N . THR B 2 72 ? 11.921 13.677 19.390 1.00 16.13 71 THR B N 1
ATOM 2862 C CA . THR B 2 72 ? 11.780 13.446 20.791 1.00 16.77 71 THR B CA 1
ATOM 2863 C C . THR B 2 72 ? 10.598 14.227 21.324 1.00 17.22 71 THR B C 1
ATOM 2864 O O . THR B 2 72 ? 10.667 15.447 21.474 1.00 18.27 71 THR B O 1
ATOM 2868 N N . PRO B 2 73 ? 9.476 13.532 21.524 1.00 15.66 72 PRO B N 1
ATOM 2869 C CA . PRO B 2 73 ? 8.353 14.162 22.173 1.00 18.62 72 PRO B CA 1
ATOM 2870 C C . PRO B 2 73 ? 8.745 14.790 23.510 1.00 22.17 72 PRO B C 1
ATOM 2871 O O . PRO B 2 73 ? 9.621 14.291 24.244 1.00 21.58 72 PRO B O 1
ATOM 2875 N N . THR B 2 74 ? 7.951 15.774 23.884 1.00 24.72 73 THR B N 1
ATOM 2876 C CA . THR B 2 74 ? 8.295 16.708 24.912 1.00 26.25 73 THR B CA 1
ATOM 2877 C C . THR B 2 74 ? 6.939 17.154 25.421 1.00 28.24 73 THR B C 1
ATOM 2878 O O . THR B 2 74 ? 5.918 17.002 24.729 1.00 27.97 73 THR B O 1
ATOM 2882 N N . GLU B 2 75 ? 6.891 17.619 26.657 1.00 29.56 74 GLU B N 1
ATOM 2883 C CA . GLU B 2 75 ? 5.611 18.005 27.246 1.00 30.14 74 GLU B CA 1
ATOM 2884 C C . GLU B 2 75 ? 4.907 19.137 26.483 1.00 29.94 74 GLU B C 1
ATOM 2885 O O . GLU B 2 75 ? 3.699 19.069 26.247 1.00 30.22 74 GLU B O 1
ATOM 2891 N N . LYS B 2 76 ? 5.662 20.151 26.072 1.00 29.63 75 LYS B N 1
ATOM 2892 C CA . LYS B 2 76 ? 5.042 21.327 25.478 1.00 32.42 75 LYS B CA 1
ATOM 2893 C C . LYS B 2 76 ? 5.346 21.623 24.003 1.00 30.72 75 LYS B C 1
ATOM 2894 O O . LYS B 2 76 ? 4.727 22.513 23.425 1.00 33.38 75 LYS B O 1
ATOM 2900 N N . ASP B 2 77 ? 6.231 20.862 23.364 1.00 28.16 76 ASP B N 1
ATOM 2901 C CA . ASP B 2 77 ? 6.362 20.995 21.913 1.00 25.78 76 ASP B CA 1
ATOM 2902 C C . ASP B 2 77 ? 5.149 20.451 21.190 1.00 24.01 76 ASP B C 1
ATOM 2903 O O . ASP B 2 77 ? 4.633 19.391 21.551 1.00 21.42 76 ASP B O 1
ATOM 2908 N N . GLU B 2 78 ? 4.715 21.173 20.159 1.00 22.06 77 GLU B N 1
ATOM 2909 C CA . GLU B 2 78 ? 3.533 20.781 19.398 1.00 23.35 77 GLU B CA 1
ATOM 2910 C C . GLU B 2 78 ? 3.979 20.258 18.062 1.00 20.22 77 GLU B C 1
ATOM 2911 O O . GLU B 2 78 ? 4.739 20.930 17.375 1.00 21.76 77 GLU B O 1
ATOM 2917 N N . TYR B 2 79 ? 3.493 19.082 17.675 1.00 18.45 78 TYR B N 1
ATOM 2918 C CA . TYR B 2 79 ? 3.801 18.547 16.352 1.00 16.66 78 TYR B CA 1
ATOM 2919 C C . TYR B 2 79 ? 2.531 18.403 15.523 1.00 16.53 78 TYR B C 1
ATOM 2920 O O . TYR B 2 79 ? 1.430 18.352 16.077 1.00 16.46 78 TYR B O 1
ATOM 2929 N N . ALA B 2 80 ? 2.687 18.483 14.197 1.00 16.56 79 ALA B N 1
ATOM 2930 C CA . ALA B 2 80 ? 1.551 18.485 13.269 1.00 16.99 79 ALA B CA 1
ATOM 2931 C C . ALA B 2 80 ? 1.983 17.998 11.889 1.00 16.95 79 ALA B C 1
ATOM 2932 O O . ALA B 2 80 ? 3.153 18.012 11.576 1.00 16.64 79 ALA B O 1
ATOM 2934 N N . CYS B 2 81 ? 1.029 17.529 11.085 1.00 18.99 80 CYS B N 1
ATOM 2935 C CA . CYS B 2 81 ? 1.277 17.260 9.675 1.00 18.00 80 CYS B CA 1
ATOM 2936 C C . CYS B 2 81 ? 0.579 18.312 8.843 1.00 18.07 80 CYS B C 1
ATOM 2937 O O . CYS B 2 81 ? -0.623 18.534 9.023 1.00 18.05 80 CYS B O 1
ATOM 2940 N N . ARG B 2 82 ? 1.274 18.812 7.824 1.00 18.17 81 ARG B N 1
ATOM 2941 C CA . ARG B 2 82 ? 0.682 19.772 6.895 1.00 17.96 81 ARG B CA 1
ATOM 2942 C C . ARG B 2 82 ? 0.675 19.262 5.458 1.00 18.48 81 ARG B C 1
ATOM 2943 O O . ARG B 2 82 ? 1.716 19.012 4.853 1.00 19.09 81 ARG B O 1
ATOM 2951 N N . VAL B 2 83 ? -0.522 19.184 4.903 1.00 17.08 82 VAL B N 1
ATOM 2952 C CA . VAL B 2 83 ? -0.730 18.501 3.656 1.00 18.64 82 VAL B CA 1
ATOM 2953 C C . VAL B 2 83 ? -1.346 19.455 2.657 1.00 18.23 82 VAL B C 1
ATOM 2954 O O . VAL B 2 83 ? -2.339 20.110 2.955 1.00 18.97 82 VAL B O 1
ATOM 2958 N N . ASN B 2 84 ? -0.801 19.494 1.455 1.00 18.99 83 ASN B N 1
ATOM 2959 C CA . ASN B 2 84 ? -1.527 20.128 0.369 1.00 22.09 83 ASN B CA 1
ATOM 2960 C C . ASN B 2 84 ? -1.704 19.218 -0.835 1.00 22.15 83 ASN B C 1
ATOM 2961 O O . ASN B 2 84 ? -0.814 18.416 -1.173 1.00 23.97 83 ASN B O 1
ATOM 2966 N N . HIS B 2 85 ? -2.765 19.480 -1.582 1.00 21.13 84 HIS B N 1
ATOM 2967 C CA . HIS B 2 85 ? -3.175 18.604 -2.656 1.00 21.15 84 HIS B CA 1
ATOM 2968 C C . HIS B 2 85 ? -4.195 19.386 -3.481 1.00 22.52 84 HIS B C 1
ATOM 2969 O O . HIS B 2 85 ? -4.833 20.304 -2.950 1.00 24.21 84 HIS B O 1
ATOM 2976 N N . VAL B 2 86 ? -4.396 19.018 -4.748 1.00 24.93 85 VAL B N 1
ATOM 2977 C CA . VAL B 2 86 ? -5.320 19.799 -5.586 1.00 26.42 85 VAL B CA 1
ATOM 2978 C C . VAL B 2 86 ? -6.689 19.855 -4.963 1.00 27.07 85 VAL B C 1
ATOM 2979 O O . VAL B 2 86 ? -7.392 20.854 -5.126 1.00 28.19 85 VAL B O 1
ATOM 2983 N N . THR B 2 87 ? -7.086 18.766 -4.300 1.00 24.91 86 THR B N 1
ATOM 2984 C CA . THR B 2 87 ? -8.421 18.643 -3.724 1.00 24.04 86 THR B CA 1
ATOM 2985 C C . THR B 2 87 ? -8.598 19.613 -2.572 1.00 25.83 86 THR B C 1
ATOM 2986 O O . THR B 2 87 ? -9.633 19.625 -1.932 1.00 24.90 86 THR B O 1
ATOM 2990 N N . LEU B 2 88 ? -7.545 20.346 -2.234 1.00 27.96 87 LEU B N 1
ATOM 2991 C CA . LEU B 2 88 ? -7.590 21.183 -1.052 1.00 30.52 87 LEU B CA 1
ATOM 2992 C C . LEU B 2 88 ? -7.410 22.654 -1.418 1.00 31.87 87 LEU B C 1
ATOM 2993 O O . LEU B 2 88 ? -6.403 23.030 -2.043 1.00 30.77 87 LEU B O 1
ATOM 2998 N N . SER B 2 89 ? -8.415 23.456 -1.053 1.00 33.49 88 SER B N 1
ATOM 2999 C CA . SER B 2 89 ? -8.395 24.909 -1.260 1.00 35.98 88 SER B CA 1
ATOM 3000 C C . SER B 2 89 ? -7.194 25.484 -0.540 1.00 36.27 88 SER B C 1
ATOM 3001 O O . SER B 2 89 ? -6.567 26.426 -1.013 1.00 37.91 88 SER B O 1
ATOM 3004 N N . GLN B 2 90 ? -6.860 24.883 0.595 1.00 35.29 89 GLN B N 1
ATOM 3005 C CA . GLN B 2 90 ? -5.860 25.435 1.504 1.00 35.36 89 GLN B CA 1
ATOM 3006 C C . GLN B 2 90 ? -5.139 24.246 2.097 1.00 32.20 89 GLN B C 1
ATOM 3007 O O . GLN B 2 90 ? -5.764 23.211 2.308 1.00 31.57 89 GLN B O 1
ATOM 3013 N N . PRO B 2 91 ? -3.869 24.428 2.487 1.00 30.54 90 PRO B N 1
ATOM 3014 C CA . PRO B 2 91 ? -3.152 23.409 3.253 1.00 30.16 90 PRO B CA 1
ATOM 3015 C C . PRO B 2 91 ? -3.945 22.905 4.448 1.00 29.72 90 PRO B C 1
ATOM 3016 O O . PRO B 2 91 ? -4.564 23.698 5.158 1.00 30.59 90 PRO B O 1
ATOM 3020 N N . LYS B 2 92 ? -4.051 21.588 4.575 1.00 26.70 91 LYS B N 1
ATOM 3021 C CA . LYS B 2 92 ? -4.635 20.997 5.767 1.00 26.25 91 LYS B CA 1
ATOM 3022 C C . LYS B 2 92 ? -3.534 20.749 6.818 1.00 26.23 91 LYS B C 1
ATOM 3023 O O . LYS B 2 92 ? -2.408 20.349 6.478 1.00 25.89 91 LYS B O 1
ATOM 3029 N N . ILE B 2 93 ? -3.797 21.164 8.055 1.00 25.46 92 ILE B N 1
ATOM 3030 C CA . ILE B 2 93 ? -2.868 20.922 9.148 1.00 24.97 92 ILE B CA 1
ATOM 3031 C C . ILE B 2 93 ? -3.560 20.089 10.196 1.00 23.69 92 ILE B C 1
ATOM 3032 O O . ILE B 2 93 ? -4.623 20.461 10.670 1.00 22.11 92 ILE B O 1
ATOM 3037 N N . VAL B 2 94 ? -3.040 18.892 10.443 1.00 22.82 93 VAL B N 1
ATOM 3038 C CA . VAL B 2 94 ? -3.561 18.075 11.534 1.00 20.29 93 VAL B CA 1
ATOM 3039 C C . VAL B 2 94 ? -2.562 17.804 12.650 1.00 19.59 93 VAL B C 1
ATOM 3040 O O . VAL B 2 94 ? -1.413 17.429 12.403 1.00 20.56 93 VAL B O 1
ATOM 3044 N N . LYS B 2 95 ? -2.933 18.257 13.837 1.00 18.42 94 LYS B N 1
ATOM 3045 C CA . LYS B 2 95 ? -2.049 18.256 14.989 1.00 19.00 94 LYS B CA 1
ATOM 3046 C C . LYS B 2 95 ? -1.886 16.831 15.456 1.00 18.54 94 LYS B C 1
ATOM 3047 O O . LYS B 2 95 ? -2.827 16.057 15.428 1.00 15.64 94 LYS B O 1
ATOM 3053 N N . TRP B 2 96 ? -0.674 16.487 15.859 1.00 17.20 95 TRP B N 1
ATOM 3054 C CA . TRP B 2 96 ? -0.444 15.204 16.480 1.00 17.10 95 TRP B CA 1
ATOM 3055 C C . TRP B 2 96 ? -1.135 15.142 17.834 1.00 17.50 95 TRP B C 1
ATOM 3056 O O . TRP B 2 96 ? -0.912 15.986 18.682 1.00 16.40 95 TRP B O 1
ATOM 3067 N N . ASP B 2 97 ? -1.927 14.096 18.030 1.00 17.65 96 ASP B N 1
ATOM 3068 C CA . ASP B 2 97 ? -2.515 13.780 19.306 1.00 19.32 96 ASP B CA 1
ATOM 3069 C C . ASP B 2 97 ? -1.922 12.455 19.782 1.00 20.74 96 ASP B C 1
ATOM 3070 O O . ASP B 2 97 ? -2.161 11.408 19.171 1.00 19.05 96 ASP B O 1
ATOM 3075 N N . ARG B 2 98 ? -1.119 12.492 20.847 1.00 21.82 97 ARG B N 1
ATOM 3076 C CA . ARG B 2 98 ? -0.427 11.281 21.311 1.00 22.26 97 ARG B CA 1
ATOM 3077 C C . ARG B 2 98 ? -1.374 10.152 21.708 1.00 21.67 97 ARG B C 1
ATOM 3078 O O . ARG B 2 98 ? -0.986 9.000 21.810 1.00 23.07 97 ARG B O 1
ATOM 3086 N N . ASP B 2 99 ? -2.626 10.482 21.939 1.00 23.53 98 ASP B N 1
ATOM 3087 C CA . ASP B 2 99 ? -3.602 9.473 22.302 1.00 24.28 98 ASP B CA 1
ATOM 3088 C C . ASP B 2 99 ? -4.108 8.668 21.104 1.00 23.37 98 ASP B C 1
ATOM 3089 O O . ASP B 2 99 ? -4.900 7.745 21.284 1.00 25.22 98 ASP B O 1
ATOM 3094 N N . MET B 2 100 ? -3.671 9.013 19.889 1.00 21.24 99 MET B N 1
ATOM 3095 C CA . MET B 2 100 ? -4.357 8.519 18.697 1.00 20.34 99 MET B CA 1
ATOM 3096 C C . MET B 2 100 ? -3.553 7.812 17.608 1.00 18.58 99 MET B C 1
ATOM 3097 O O . MET B 2 100 ? -2.391 7.488 17.785 1.00 17.32 99 MET B O 1
ATOM 3103 N N . PHE C 3 1 ? 10.763 -11.107 -9.073 1.00 8.83 1 PHE C N 1
ATOM 3104 C CA . PHE C 3 1 ? 11.337 -11.181 -10.454 1.00 8.59 1 PHE C CA 1
ATOM 3105 C C . PHE C 3 1 ? 10.322 -10.617 -11.466 1.00 9.85 1 PHE C C 1
ATOM 3106 O O . PHE C 3 1 ? 9.217 -11.158 -11.613 1.00 7.84 1 PHE C O 1
ATOM 3114 N N . LEU C 3 2 ? 10.666 -9.483 -12.092 1.00 8.12 2 LEU C N 1
ATOM 3115 C CA . LEU C 3 2 ? 9.779 -8.825 -13.064 1.00 7.06 2 LEU C CA 1
ATOM 3116 C C . LEU C 3 2 ? 9.543 -9.700 -14.279 1.00 6.34 2 LEU C C 1
ATOM 3117 O O . LEU C 3 2 ? 10.445 -10.401 -14.709 1.00 6.46 2 LEU C O 1
ATOM 3122 N N . PRO C 3 3 ? 8.368 -9.572 -14.910 1.00 5.40 3 PRO C N 1
ATOM 3123 C CA . PRO C 3 3 ? 8.154 -10.129 -16.240 1.00 7.51 3 PRO C CA 1
ATOM 3124 C C . PRO C 3 3 ? 9.076 -9.491 -17.250 1.00 8.26 3 PRO C C 1
ATOM 3125 O O . PRO C 3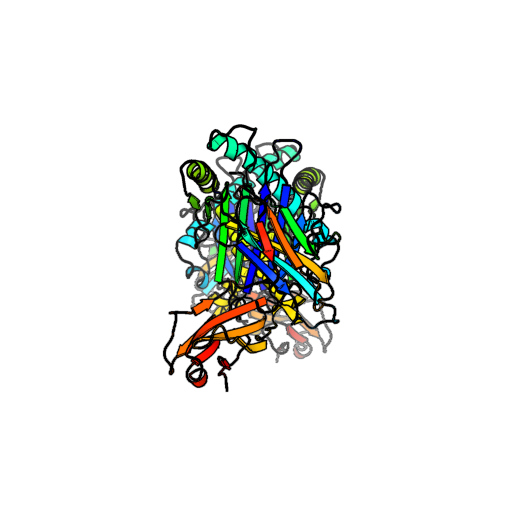 3 ? 9.510 -8.362 -17.056 1.00 11.49 3 PRO C O 1
ATOM 3129 N N . SER C 3 4 ? 9.445 -10.227 -18.289 1.00 11.88 4 SER C N 1
ATOM 3130 C CA . SER C 3 4 ? 10.197 -9.629 -19.386 1.00 16.21 4 SER C CA 1
ATOM 3131 C C . SER C 3 4 ? 9.422 -8.520 -20.111 1.00 16.34 4 SER C C 1
ATOM 3132 O O . SER C 3 4 ? 8.299 -8.144 -19.713 1.00 14.86 4 SER C O 1
ATOM 3135 N N . ASP C 3 5 ? 10.059 -7.943 -21.125 1.00 15.46 5 ASP C N 1
ATOM 3136 C CA . ASP C 3 5 ? 9.512 -6.773 -21.783 1.00 17.08 5 ASP C CA 1
ATOM 3137 C C . ASP C 3 5 ? 8.557 -7.225 -22.876 1.00 17.78 5 ASP C C 1
ATOM 3138 O O . ASP C 3 5 ? 8.797 -6.974 -24.058 1.00 17.60 5 ASP C O 1
ATOM 3143 N N . PHE C 3 6 ? 7.509 -7.939 -22.493 1.00 17.50 6 PHE C N 1
ATOM 3144 C CA . PHE C 3 6 ? 6.577 -8.489 -23.478 1.00 16.65 6 PHE C CA 1
ATOM 3145 C C . PHE C 3 6 ? 5.234 -7.755 -23.553 1.00 17.05 6 PHE C C 1
ATOM 3146 O O . PHE C 3 6 ? 4.399 -8.100 -24.388 1.00 18.53 6 PHE C O 1
ATOM 3154 N N . PHE C 3 7 ? 4.961 -6.843 -22.620 1.00 18.36 7 PHE C N 1
ATOM 3155 C CA . PHE C 3 7 ? 3.642 -6.164 -22.592 1.00 17.86 7 PHE C CA 1
ATOM 3156 C C . PHE C 3 7 ? 3.474 -5.424 -23.912 1.00 15.13 7 PHE C C 1
ATOM 3157 O O . PHE C 3 7 ? 4.299 -4.578 -24.234 1.00 14.26 7 PHE C O 1
ATOM 3165 N N . PRO C 3 8 ? 2.319 -5.573 -24.557 1.00 14.02 8 PRO C N 1
ATOM 3166 C CA . PRO C 3 8 ? 1.962 -4.605 -25.606 1.00 14.29 8 PRO C CA 1
ATOM 3167 C C . PRO C 3 8 ? 1.534 -3.258 -25.010 1.00 11.48 8 PRO C C 1
ATOM 3168 O O . PRO C 3 8 ? 1.068 -3.202 -23.890 1.00 10.67 8 PRO C O 1
ATOM 3172 N N . SER C 3 9 ? 1.661 -2.187 -25.775 1.00 10.07 9 SER C N 1
ATOM 3173 C CA . SER C 3 9 ? 1.042 -0.920 -25.397 1.00 11.84 9 SER C CA 1
ATOM 3174 C C . SER C 3 9 ? -0.462 -0.937 -25.612 1.00 10.23 9 SER C C 1
ATOM 3175 O O . SER C 3 9 ? -0.985 -1.800 -26.352 1.00 10.84 9 SER C O 1
ATOM 3178 N N . VAL C 3 10 ? -1.170 -0.026 -24.944 1.00 9.46 10 VAL C N 1
ATOM 3179 C CA . VAL C 3 10 ? -2.638 0.036 -25.056 1.00 9.49 10 VAL C CA 1
ATOM 3180 C C . VAL C 3 10 ? -3.105 0.524 -26.438 1.00 10.04 10 VAL C C 1
ATOM 3181 O O . VAL C 3 10 ? -4.299 0.553 -26.749 1.00 9.79 10 VAL C O 1
ATOM 3186 N N . GLY D 1 1 ? 13.213 -39.349 -7.785 1.00 27.09 1 GLY D N 1
ATOM 3187 C CA . GLY D 1 1 ? 14.387 -38.998 -8.643 1.00 27.46 1 GLY D CA 1
ATOM 3188 C C . GLY D 1 1 ? 14.241 -37.609 -9.259 1.00 26.02 1 GLY D C 1
ATOM 3189 O O . GLY D 1 1 ? 13.348 -36.849 -8.882 1.00 26.36 1 GLY D O 1
ATOM 3190 N N . SER D 1 2 ? 15.099 -37.313 -10.237 1.00 24.53 2 SER D N 1
ATOM 3191 C CA . SER D 1 2 ? 14.959 -36.168 -11.130 1.00 22.62 2 SER D CA 1
ATOM 3192 C C . SER D 1 2 ? 13.810 -36.283 -12.129 1.00 19.79 2 SER D C 1
ATOM 3193 O O . SER D 1 2 ? 13.460 -37.389 -12.557 1.00 19.76 2 SER D O 1
ATOM 3196 N N . HIS D 1 3 ? 13.367 -35.138 -12.643 1.00 15.25 3 HIS D N 1
ATOM 3197 C CA . HIS D 1 3 ? 12.350 -35.120 -13.692 1.00 14.33 3 HIS D CA 1
ATOM 3198 C C . HIS D 1 3 ? 12.621 -34.050 -14.733 1.00 12.34 3 HIS D C 1
ATOM 3199 O O . HIS D 1 3 ? 13.259 -33.050 -14.444 1.00 13.95 3 HIS D O 1
ATOM 3206 N N . SER D 1 4 ? 12.076 -34.217 -15.924 1.00 10.72 4 SER D N 1
ATOM 3207 C CA . SER D 1 4 ? 12.149 -33.145 -16.909 1.00 12.70 4 SER D CA 1
ATOM 3208 C C . SER D 1 4 ? 10.837 -33.040 -17.673 1.00 11.28 4 SER D C 1
ATOM 3209 O O . SER D 1 4 ? 10.050 -33.984 -17.692 1.00 7.62 4 SER D O 1
ATOM 3212 N N . MET D 1 5 ? 10.595 -31.866 -18.250 1.00 8.42 5 MET D N 1
ATOM 3213 C CA . MET D 1 5 ? 9.664 -31.726 -19.368 1.00 6.89 5 MET D CA 1
ATOM 3214 C C . MET D 1 5 ? 10.416 -31.189 -20.578 1.00 7.00 5 MET D C 1
ATOM 3215 O O . MET D 1 5 ? 11.161 -30.203 -20.460 1.00 6.14 5 MET D O 1
ATOM 3220 N N . ARG D 1 6 ? 10.245 -31.850 -21.720 1.00 4.52 6 ARG D N 1
ATOM 3221 C CA . ARG D 1 6 ? 10.918 -31.421 -22.942 1.00 4.95 6 ARG D CA 1
ATOM 3222 C C . ARG D 1 6 ? 9.938 -31.411 -24.118 1.00 5.10 6 ARG D C 1
ATOM 3223 O O . ARG D 1 6 ? 9.085 -32.295 -24.238 1.00 6.35 6 ARG D O 1
ATOM 3231 N N . TYR D 1 7 ? 10.115 -30.459 -25.021 1.00 6.51 7 TYR D N 1
ATOM 3232 C CA . TYR D 1 7 ? 9.466 -30.531 -26.344 1.00 7.75 7 TYR D CA 1
ATOM 3233 C C . TYR D 1 7 ? 10.484 -30.632 -27.475 1.00 9.30 7 TYR D C 1
ATOM 3234 O O . TYR D 1 7 ? 11.547 -29.968 -27.432 1.00 8.60 7 TYR D O 1
ATOM 3243 N N . PHE D 1 8 ? 10.115 -31.413 -28.496 1.00 6.53 8 PHE D N 1
ATOM 3244 C CA . PHE D 1 8 ? 10.928 -31.661 -29.672 1.00 8.81 8 PHE D CA 1
ATOM 3245 C C . PHE D 1 8 ? 10.127 -31.243 -30.912 1.00 9.10 8 PHE D C 1
ATOM 3246 O O . PHE D 1 8 ? 9.008 -31.719 -31.124 1.00 9.09 8 PHE D O 1
ATOM 3254 N N . PHE D 1 9 ? 10.654 -30.287 -31.665 1.00 9.26 9 PHE D N 1
ATOM 3255 C CA . PHE D 1 9 ? 9.948 -29.739 -32.823 1.00 9.53 9 PHE D CA 1
ATOM 3256 C C . PHE D 1 9 ? 10.812 -30.147 -33.994 1.00 11.08 9 PHE D C 1
ATOM 3257 O O . PHE D 1 9 ? 12.024 -29.996 -33.920 1.00 10.36 9 PHE D O 1
ATOM 3265 N N . THR D 1 10 ? 10.191 -30.608 -35.087 1.00 11.43 10 THR D N 1
ATOM 3266 C CA . THR D 1 10 ? 10.878 -30.860 -36.347 1.00 9.96 10 THR D CA 1
ATOM 3267 C C . THR D 1 10 ? 10.063 -30.222 -37.459 1.00 11.71 10 THR D C 1
ATOM 3268 O O . THR D 1 10 ? 8.851 -30.430 -37.541 1.00 10.82 10 THR D O 1
ATOM 3272 N N . SER D 1 11 ? 10.729 -29.476 -38.330 1.00 11.88 11 SER D N 1
ATOM 3273 C CA . SER D 1 11 ? 10.092 -28.834 -39.452 1.00 13.04 11 SER D CA 1
ATOM 3274 C C . SER D 1 11 ? 10.913 -29.138 -40.698 1.00 13.31 11 SER D C 1
ATOM 3275 O O . SER D 1 11 ? 12.157 -28.962 -40.692 1.00 14.68 11 SER D O 1
ATOM 3278 N N . VAL D 1 12 ? 10.258 -29.691 -41.723 1.00 12.37 12 VAL D N 1
ATOM 3279 C CA . VAL D 1 12 ? 10.948 -30.132 -42.942 1.00 12.15 12 VAL D CA 1
ATOM 3280 C C . VAL D 1 12 ? 10.332 -29.498 -44.185 1.00 13.24 12 VAL D C 1
ATOM 3281 O O . VAL D 1 12 ? 9.152 -29.769 -44.511 1.00 14.89 12 VAL D O 1
ATOM 3285 N N . SER D 1 13 ? 11.128 -28.749 -44.947 1.00 11.27 13 SER D N 1
ATOM 3286 C CA . SER D 1 13 ? 10.547 -28.103 -46.131 1.00 11.49 13 SER D CA 1
ATOM 3287 C C . SER D 1 13 ? 10.228 -29.086 -47.252 1.00 12.75 13 SER D C 1
ATOM 3288 O O . SER D 1 13 ? 10.897 -30.118 -47.400 1.00 9.78 13 SER D O 1
ATOM 3291 N N . ARG D 1 14 ? 9.155 -28.790 -47.993 1.00 12.52 14 ARG D N 1
ATOM 3292 C CA . ARG D 1 14 ? 8.737 -29.608 -49.105 1.00 15.70 14 ARG D CA 1
ATOM 3293 C C . ARG D 1 14 ? 8.728 -28.821 -50.423 1.00 17.03 14 ARG D C 1
ATOM 3294 O O . ARG D 1 14 ? 7.714 -28.305 -50.856 1.00 16.39 14 ARG D O 1
ATOM 3302 N N . PRO D 1 15 ? 9.894 -28.688 -51.030 1.00 19.51 15 PRO D N 1
ATOM 3303 C CA . PRO D 1 15 ? 10.072 -27.906 -52.253 1.00 19.88 15 PRO D CA 1
ATOM 3304 C C . PRO D 1 15 ? 9.141 -28.336 -53.408 1.00 17.94 15 PRO D C 1
ATOM 3305 O O . PRO D 1 15 ? 8.704 -27.501 -54.164 1.00 17.79 15 PRO D O 1
ATOM 3309 N N . GLY D 1 16 ? 8.794 -29.608 -53.508 1.00 16.04 16 GLY D N 1
ATOM 3310 C CA . GLY D 1 16 ? 7.890 -30.029 -54.568 1.00 18.02 16 GLY D CA 1
ATOM 3311 C C . GLY D 1 16 ? 6.513 -29.357 -54.557 1.00 18.55 16 GLY D C 1
ATOM 3312 O O . GLY D 1 16 ? 5.984 -28.994 -55.600 1.00 21.31 16 GLY D O 1
ATOM 3313 N N . ARG D 1 17 ? 5.897 -29.246 -53.389 1.00 16.48 17 ARG D N 1
ATOM 3314 C CA . ARG D 1 17 ? 4.525 -28.749 -53.288 1.00 14.06 17 ARG D CA 1
ATOM 3315 C C . ARG D 1 17 ? 4.162 -28.549 -51.834 1.00 13.19 17 ARG D C 1
ATOM 3316 O O . ARG D 1 17 ? 4.368 -29.445 -51.023 1.00 12.91 17 ARG D O 1
ATOM 3324 N N . GLY D 1 18 ? 3.557 -27.399 -51.530 1.00 12.98 18 GLY D N 1
ATOM 3325 C CA . GLY D 1 18 ? 2.925 -27.170 -50.236 1.00 11.46 18 GLY D CA 1
ATOM 3326 C C . GLY D 1 18 ? 3.912 -26.675 -49.169 1.00 14.18 18 GLY D C 1
ATOM 3327 O O . GLY D 1 18 ? 5.004 -26.169 -49.485 1.00 10.48 18 GLY D O 1
ATOM 3328 N N . GLU D 1 19 ? 3.495 -26.800 -47.908 1.00 9.68 19 GLU D N 1
ATOM 3329 C CA . GLU D 1 19 ? 4.149 -26.158 -46.790 1.00 12.63 19 GLU D CA 1
ATOM 3330 C C . GLU D 1 19 ? 5.056 -27.160 -46.135 1.00 10.50 19 GLU D C 1
ATOM 3331 O O . GLU D 1 19 ? 4.871 -28.358 -46.294 1.00 10.67 19 GLU D O 1
ATOM 3337 N N . PRO D 1 20 ? 5.909 -26.673 -45.239 1.00 10.22 20 PRO D N 1
ATOM 3338 C CA . PRO D 1 20 ? 6.752 -27.606 -44.532 1.00 10.83 20 PRO D CA 1
ATOM 3339 C C . PRO D 1 20 ? 5.917 -28.556 -43.666 1.00 11.38 20 PRO D C 1
ATOM 3340 O O . PRO D 1 20 ? 4.907 -28.153 -43.077 1.00 11.34 20 PRO D O 1
ATOM 3344 N N . ARG D 1 21 ? 6.404 -29.770 -43.505 1.00 13.26 21 ARG D N 1
ATOM 3345 C CA . ARG D 1 21 ? 5.893 -30.681 -42.483 1.00 15.65 21 ARG D CA 1
ATOM 3346 C C . ARG D 1 21 ? 6.362 -30.228 -41.090 1.00 16.01 21 ARG D C 1
ATOM 3347 O O . ARG D 1 21 ? 7.548 -29.981 -40.879 1.00 17.03 21 ARG D O 1
ATOM 3355 N N . PHE D 1 22 ? 5.447 -30.172 -40.125 1.00 14.58 22 PHE D N 1
ATOM 3356 C CA . PHE D 1 22 ? 5.829 -29.830 -38.776 1.00 13.35 22 PHE D CA 1
ATOM 3357 C C . PHE D 1 22 ? 5.317 -30.883 -37.790 1.00 12.92 22 PHE D C 1
ATOM 3358 O O . PHE D 1 22 ? 4.140 -31.187 -37.781 1.00 12.87 22 PHE D O 1
ATOM 3366 N N . ILE D 1 23 ? 6.210 -31.420 -36.966 1.00 10.15 23 ILE D N 1
ATOM 3367 C CA . ILE D 1 23 ? 5.877 -32.446 -36.002 1.00 8.73 23 ILE D CA 1
ATOM 3368 C C . ILE D 1 23 ? 6.410 -32.038 -34.653 1.00 10.74 23 ILE D C 1
ATOM 3369 O O . ILE D 1 23 ? 7.601 -31.705 -34.534 1.00 13.70 23 ILE D O 1
ATOM 3374 N N . ALA D 1 24 ? 5.512 -31.889 -33.676 1.00 9.31 24 ALA D N 1
ATOM 3375 C CA . ALA D 1 24 ? 5.923 -31.632 -32.296 1.00 7.36 24 ALA D CA 1
ATOM 3376 C C . ALA D 1 24 ? 5.521 -32.769 -31.373 1.00 8.18 24 ALA D C 1
ATOM 3377 O O . ALA D 1 24 ? 4.381 -33.237 -31.432 1.00 6.61 24 ALA D O 1
ATOM 3379 N N . VAL D 1 25 ? 6.444 -33.177 -30.496 1.00 7.06 25 VAL D N 1
ATOM 3380 C CA . VAL D 1 25 ? 6.157 -34.156 -29.441 1.00 7.39 25 VAL D CA 1
ATOM 3381 C C . VAL D 1 25 ? 6.588 -33.620 -28.076 1.00 10.88 25 VAL D C 1
ATOM 3382 O O . VAL D 1 25 ? 7.605 -32.901 -27.967 1.00 9.46 25 VAL D O 1
ATOM 3386 N N . GLY D 1 26 ? 5.755 -33.848 -27.052 1.00 8.44 26 GLY D N 1
ATOM 3387 C CA . GLY D 1 26 ? 6.094 -33.416 -25.702 1.00 4.83 26 GLY D CA 1
ATOM 3388 C C . GLY D 1 26 ? 6.285 -34.644 -24.821 1.00 7.67 26 GLY D C 1
ATOM 3389 O O . GLY D 1 26 ? 5.558 -35.633 -24.964 1.00 6.38 26 GLY D O 1
ATOM 3390 N N . TYR D 1 27 ? 7.254 -34.576 -23.914 1.00 4.98 27 TYR D N 1
ATOM 3391 C CA . TYR D 1 27 ? 7.566 -35.683 -23.027 1.00 7.31 27 TYR D CA 1
ATOM 3392 C C . TYR D 1 27 ? 7.601 -35.182 -21.609 1.00 6.20 27 TYR D C 1
ATOM 3393 O O . TYR D 1 27 ? 8.103 -34.099 -21.351 1.00 8.24 27 TYR D O 1
ATOM 3402 N N . VAL D 1 28 ? 7.206 -36.030 -20.673 1.00 7.03 28 VAL D N 1
ATOM 3403 C CA . VAL D 1 28 ? 7.675 -35.896 -19.298 1.00 6.50 28 VAL D CA 1
ATOM 3404 C C . VAL D 1 28 ? 8.588 -37.085 -19.028 1.00 8.37 28 VAL D C 1
ATOM 3405 O O . VAL D 1 28 ? 8.198 -38.239 -19.258 1.00 9.15 28 VAL D O 1
ATOM 3409 N N . ASP D 1 29 ? 9.840 -36.792 -18.669 1.00 8.96 29 ASP D N 1
ATOM 3410 C CA . ASP D 1 29 ? 10.881 -37.809 -18.624 1.00 7.95 29 ASP D CA 1
ATOM 3411 C C . ASP D 1 29 ? 10.917 -38.626 -19.911 1.00 10.30 29 ASP D C 1
ATOM 3412 O O . ASP D 1 29 ? 11.048 -38.064 -21.013 1.00 8.26 29 ASP D O 1
ATOM 3417 N N . ASP D 1 30 ? 10.736 -39.940 -19.803 1.00 6.43 30 ASP D N 1
ATOM 3418 C CA . ASP D 1 30 ? 10.653 -40.763 -21.003 1.00 8.62 30 ASP D CA 1
ATOM 3419 C C . ASP D 1 30 ? 9.216 -41.079 -21.439 1.00 9.38 30 ASP D C 1
ATOM 3420 O O . ASP D 1 30 ? 8.981 -42.010 -22.218 1.00 6.54 30 ASP D O 1
ATOM 3425 N N . THR D 1 31 ? 8.255 -40.286 -20.972 1.00 8.00 31 THR D N 1
ATOM 3426 C CA . THR D 1 31 ? 6.860 -40.536 -21.359 1.00 9.01 31 THR D CA 1
ATOM 3427 C C . THR D 1 31 ? 6.361 -39.453 -22.297 1.00 10.22 31 THR D C 1
ATOM 3428 O O . THR D 1 31 ? 6.282 -38.262 -21.915 1.00 11.31 31 THR D O 1
ATOM 3432 N N . GLN D 1 32 ? 6.140 -39.834 -23.546 1.00 8.20 32 GLN D N 1
ATOM 3433 C CA . GLN D 1 32 ? 5.532 -38.936 -24.496 1.00 10.88 32 GLN D CA 1
ATOM 3434 C C . GLN D 1 32 ? 4.090 -38.657 -24.079 1.00 9.89 32 GLN D C 1
ATOM 3435 O O . GLN D 1 32 ? 3.348 -39.587 -23.814 1.00 9.61 32 GLN D O 1
ATOM 3441 N N . PHE D 1 33 ? 3.697 -37.388 -24.004 1.00 10.39 33 PHE D N 1
ATOM 3442 C CA . PHE D 1 33 ? 2.326 -37.062 -23.572 1.00 9.43 33 PHE D CA 1
ATOM 3443 C C . PHE D 1 33 ? 1.429 -36.304 -24.555 1.00 10.80 33 PHE D C 1
ATOM 3444 O O . PHE D 1 33 ? 0.193 -36.313 -24.389 1.00 11.03 33 PHE D O 1
ATOM 3452 N N . VAL D 1 34 ? 2.029 -35.563 -25.491 1.00 7.99 34 VAL D N 1
ATOM 3453 C CA . VAL D 1 34 ? 1.245 -34.917 -26.564 1.00 7.52 34 VAL D CA 1
ATOM 3454 C C . VAL D 1 34 ? 1.970 -35.066 -27.890 1.00 8.83 34 VAL D C 1
ATOM 3455 O O . VAL D 1 34 ? 3.182 -35.387 -27.919 1.00 10.89 34 VAL D O 1
ATOM 3459 N N . ARG D 1 35 ? 1.240 -34.853 -28.984 1.00 6.49 35 ARG D N 1
ATOM 3460 C CA . ARG D 1 35 ? 1.841 -34.737 -30.301 1.00 9.36 35 ARG D CA 1
ATOM 3461 C C . ARG D 1 35 ? 1.060 -33.728 -31.134 1.00 11.40 35 ARG D C 1
ATOM 3462 O O . ARG D 1 35 ? -0.173 -33.564 -30.981 1.00 11.89 35 ARG D O 1
ATOM 3470 N N . PHE D 1 36 ? 1.742 -33.177 -32.124 1.00 9.30 36 PHE D N 1
ATOM 3471 C CA . PHE D 1 36 ? 1.080 -32.442 -33.183 1.00 7.63 36 PHE D CA 1
ATOM 3472 C C . PHE D 1 36 ? 1.789 -32.857 -34.440 1.00 10.81 36 PHE D C 1
ATOM 3473 O O . PHE D 1 36 ? 3.044 -32.936 -34.487 1.00 10.20 36 PHE D O 1
ATOM 3481 N N . ASP D 1 37 ? 1.009 -33.145 -35.460 1.00 10.01 37 ASP D N 1
ATOM 3482 C CA . ASP D 1 37 ? 1.587 -33.473 -36.729 1.00 11.83 37 ASP D CA 1
ATOM 3483 C C . ASP D 1 37 ? 0.777 -32.765 -37.812 1.00 14.83 37 ASP D C 1
ATOM 3484 O O . ASP D 1 37 ? -0.390 -33.066 -38.003 1.00 15.03 37 ASP D O 1
ATOM 3489 N N . SER D 1 38 ? 1.399 -31.781 -38.466 1.00 16.30 38 SER D N 1
ATOM 3490 C CA . SER D 1 38 ? 0.716 -30.874 -39.379 1.00 17.88 38 SER D CA 1
ATOM 3491 C C . SER D 1 38 ? 0.028 -31.642 -40.502 1.00 19.50 38 SER D C 1
ATOM 3492 O O . SER D 1 38 ? -0.833 -31.101 -41.210 1.00 19.69 38 SER D O 1
ATOM 3495 N N . ASP D 1 39 ? 0.474 -32.869 -40.722 1.00 20.05 39 ASP D N 1
ATOM 3496 C CA . ASP D 1 39 ? -0.102 -33.682 -41.774 1.00 23.10 39 ASP D CA 1
ATOM 3497 C C . ASP D 1 39 ? -1.362 -34.434 -41.316 1.00 25.63 39 ASP D C 1
ATOM 3498 O O . ASP D 1 39 ? -2.069 -35.019 -42.146 1.00 26.88 39 ASP D O 1
ATOM 3503 N N . ALA D 1 40 ? -1.601 -34.483 -40.001 1.00 23.69 40 ALA D N 1
ATOM 3504 C CA . ALA D 1 40 ? -2.725 -35.225 -39.462 1.00 22.86 40 ALA D CA 1
ATOM 3505 C C . ALA D 1 40 ? -4.030 -34.470 -39.713 1.00 22.41 40 ALA D C 1
ATOM 3506 O O . ALA D 1 40 ? -4.022 -33.277 -40.097 1.00 23.08 40 ALA D O 1
ATOM 3508 N N . ALA D 1 41 ? -5.142 -35.180 -39.524 1.00 20.51 41 ALA D N 1
ATOM 3509 C CA . ALA D 1 41 ? -6.481 -34.686 -39.872 1.00 19.32 41 ALA D CA 1
ATOM 3510 C C . ALA D 1 41 ? -7.036 -33.738 -38.811 1.00 18.50 41 ALA D C 1
ATOM 3511 O O . ALA D 1 41 ? -7.761 -32.795 -39.114 1.00 17.96 41 ALA D O 1
ATOM 3513 N N . SER D 1 42 ? -6.719 -34.014 -37.555 1.00 17.99 42 SER D N 1
ATOM 3514 C CA . SER D 1 42 ? -7.299 -33.260 -36.464 1.00 18.56 42 SER D CA 1
ATOM 3515 C C . SER D 1 42 ? -6.864 -31.794 -36.521 1.00 17.45 42 SER D C 1
ATOM 3516 O O . SER D 1 42 ? -7.577 -30.918 -36.027 1.00 16.21 42 SER D O 1
ATOM 3519 N N . GLN D 1 43 ? -5.641 -31.549 -36.997 1.00 15.44 43 GLN D N 1
ATOM 3520 C CA . GLN D 1 43 ? -5.009 -30.226 -36.834 1.00 14.46 43 GLN D CA 1
ATOM 3521 C C . GLN D 1 43 ? -5.075 -29.734 -35.399 1.00 12.77 43 GLN D C 1
ATOM 3522 O O . GLN D 1 43 ? -5.186 -28.538 -35.146 1.00 13.22 43 GLN D O 1
ATOM 3528 N N . ARG D 1 44 ? -5.000 -30.664 -34.452 1.00 12.76 44 ARG D N 1
ATOM 3529 C CA . ARG D 1 44 ? -5.019 -30.319 -33.029 1.00 11.94 44 ARG D CA 1
ATOM 3530 C C . ARG D 1 44 ? -3.818 -30.920 -32.287 1.00 9.89 44 ARG D C 1
ATOM 3531 O O . ARG D 1 44 ? -3.269 -31.902 -32.725 1.00 8.90 44 ARG D O 1
ATOM 3539 N N . MET D 1 45 ? -3.366 -30.294 -31.205 1.00 10.41 45 MET D N 1
ATOM 3540 C CA . MET D 1 45 ? -2.557 -31.031 -30.228 1.00 10.32 45 MET D CA 1
ATOM 3541 C C . MET D 1 45 ? -3.370 -32.217 -29.706 1.00 12.05 45 MET D C 1
ATOM 3542 O O . MET D 1 45 ? -4.550 -32.060 -29.359 1.00 13.33 45 MET D O 1
ATOM 3547 N N . GLU D 1 46 ? -2.787 -33.413 -29.745 1.00 13.24 46 GLU D N 1
ATOM 3548 C CA . GLU D 1 46 ? -3.480 -34.639 -29.320 1.00 12.56 46 GLU D CA 1
ATOM 3549 C C . GLU D 1 46 ? -2.819 -35.268 -28.081 1.00 14.89 46 GLU D C 1
ATOM 3550 O O . GLU D 1 46 ? -1.594 -35.256 -27.960 1.00 17.01 46 GLU D O 1
ATOM 3556 N N . PRO D 1 47 ? -3.617 -35.910 -27.207 1.00 13.88 47 PRO D N 1
ATOM 3557 C CA . PRO D 1 47 ? -3.043 -36.625 -26.061 1.00 12.49 47 PRO D CA 1
ATOM 3558 C C . PRO D 1 47 ? -2.324 -37.921 -26.448 1.00 13.00 47 PRO D C 1
ATOM 3559 O O . PRO D 1 47 ? -2.772 -38.644 -27.341 1.00 10.26 47 PRO D O 1
ATOM 3563 N N . ARG D 1 48 ? -1.248 -38.250 -25.742 1.00 11.17 48 ARG D N 1
ATOM 3564 C CA . ARG D 1 48 ? -0.605 -39.541 -25.981 1.00 12.75 48 ARG D CA 1
ATOM 3565 C C . ARG D 1 48 ? -0.359 -40.323 -24.690 1.00 13.42 48 ARG D C 1
ATOM 3566 O O . ARG D 1 48 ? 0.330 -41.340 -24.703 1.00 14.31 48 ARG D O 1
ATOM 3574 N N . ALA D 1 49 ? -0.884 -39.808 -23.578 1.00 14.33 49 ALA D N 1
ATOM 3575 C CA . ALA D 1 49 ? -0.835 -40.506 -22.290 1.00 14.37 49 ALA D CA 1
ATOM 3576 C C . ALA D 1 49 ? -2.140 -40.233 -21.550 1.00 15.62 49 ALA D C 1
ATOM 3577 O O . ALA D 1 49 ? -2.696 -39.150 -21.667 1.00 14.73 49 ALA D O 1
ATOM 3579 N N . PRO D 1 50 ? -2.619 -41.196 -20.744 1.00 16.66 50 PRO D N 1
ATOM 3580 C CA . PRO D 1 50 ? -3.967 -41.046 -20.202 1.00 16.12 50 PRO D CA 1
ATOM 3581 C C . PRO D 1 50 ? -4.130 -39.859 -19.287 1.00 14.61 50 PRO D C 1
ATOM 3582 O O . PRO D 1 50 ? -5.209 -39.291 -19.206 1.00 15.19 50 PRO D O 1
ATOM 3586 N N . TRP D 1 51 ? -3.077 -39.506 -18.564 1.00 15.20 51 TRP D N 1
ATOM 3587 C CA . TRP D 1 51 ? -3.196 -38.499 -17.520 1.00 14.37 51 TRP D CA 1
ATOM 3588 C C . TRP D 1 51 ? -3.363 -37.075 -18.038 1.00 14.48 51 TRP D C 1
ATOM 3589 O O . TRP D 1 51 ? -3.813 -36.196 -17.293 1.00 18.30 51 TRP D O 1
ATOM 3600 N N . ILE D 1 52 ? -2.878 -36.802 -19.247 1.00 11.98 52 ILE D N 1
ATOM 3601 C CA . ILE D 1 52 ? -3.100 -35.498 -19.870 1.00 13.07 52 ILE D CA 1
ATOM 3602 C C . ILE D 1 52 ? -4.510 -35.397 -20.454 1.00 15.83 52 ILE D C 1
ATOM 3603 O O . ILE D 1 52 ? -5.045 -34.307 -20.594 1.00 14.73 52 ILE D O 1
ATOM 3608 N N . GLU D 1 53 ? -5.165 -36.530 -20.693 1.00 18.75 53 GLU D N 1
ATOM 3609 C CA . GLU D 1 53 ? -6.575 -36.471 -21.098 1.00 22.29 53 GLU D CA 1
ATOM 3610 C C . GLU D 1 53 ? -7.495 -35.891 -20.023 1.00 23.98 53 GLU D C 1
ATOM 3611 O O . GLU D 1 53 ? -8.647 -35.563 -20.300 1.00 24.21 53 GLU D O 1
ATOM 3617 N N . GLN D 1 54 ? -6.962 -35.718 -18.817 1.00 24.74 54 GLN D N 1
ATOM 3618 C CA . GLN D 1 54 ? -7.708 -35.088 -17.744 1.00 28.24 54 GLN D CA 1
ATOM 3619 C C . GLN D 1 54 ? -7.832 -33.575 -17.954 1.00 28.08 54 GLN D C 1
ATOM 3620 O O . GLN D 1 54 ? -8.707 -32.932 -17.371 1.00 27.24 54 GLN D O 1
ATOM 3626 N N . GLU D 1 55 ? -6.929 -32.993 -18.738 1.00 25.71 55 GLU D N 1
ATOM 3627 C CA . GLU D 1 55 ? -7.074 -31.588 -19.103 1.00 24.76 55 GLU D CA 1
ATOM 3628 C C . GLU D 1 55 ? -8.348 -31.368 -19.909 1.00 23.70 55 GLU D C 1
ATOM 3629 O O . GLU D 1 55 ? -8.677 -32.171 -20.773 1.00 22.10 55 GLU D O 1
ATOM 3635 N N . GLY D 1 56 ? -9.052 -30.274 -19.628 1.00 25.04 56 GLY D N 1
ATOM 3636 C CA . GLY D 1 56 ? -10.311 -29.966 -20.322 1.00 26.66 56 GLY D CA 1
ATOM 3637 C C . GLY D 1 56 ? -10.140 -29.257 -21.663 1.00 27.58 56 GLY D C 1
ATOM 3638 O O . GLY D 1 56 ? -9.014 -29.021 -22.110 1.00 28.59 56 GLY D O 1
ATOM 3639 N N . PRO D 1 57 ? -11.264 -28.933 -22.331 1.00 27.34 57 PRO D N 1
ATOM 3640 C CA . PRO D 1 57 ? -11.242 -28.406 -23.691 1.00 25.99 57 PRO D CA 1
ATOM 3641 C C . PRO D 1 57 ? -10.391 -27.141 -23.832 1.00 24.53 57 PRO D C 1
ATOM 3642 O O . PRO D 1 57 ? -9.731 -26.957 -24.842 1.00 23.25 57 PRO D O 1
ATOM 3646 N N . GLU D 1 58 ? -10.378 -26.303 -22.806 1.00 23.09 58 GLU D N 1
ATOM 3647 C CA . GLU D 1 58 ? -9.595 -25.084 -22.848 1.00 25.00 58 GLU D CA 1
ATOM 3648 C C . GLU D 1 58 ? -8.080 -25.358 -22.970 1.00 22.48 58 GLU D C 1
ATOM 3649 O O . GLU D 1 58 ? -7.373 -24.623 -23.650 1.00 19.45 58 GLU D O 1
ATOM 3655 N N . TYR D 1 59 ? -7.613 -26.458 -22.383 1.00 18.65 59 TYR D N 1
ATOM 3656 C CA . TYR D 1 59 ? -6.213 -26.811 -22.469 1.00 17.47 59 TYR D CA 1
ATOM 3657 C C . TYR D 1 59 ? -5.863 -27.172 -23.921 1.00 16.06 59 TYR D C 1
ATOM 3658 O O . TYR D 1 59 ? -4.929 -26.625 -24.499 1.00 15.75 59 TYR D O 1
ATOM 3667 N N . TRP D 1 60 ? -6.672 -28.033 -24.519 1.00 15.21 60 TRP D N 1
ATOM 3668 C CA . TRP D 1 60 ? -6.446 -28.479 -25.879 1.00 14.36 60 TRP D CA 1
ATOM 3669 C C . TRP D 1 60 ? -6.549 -27.358 -26.890 1.00 15.21 60 TRP D C 1
ATOM 3670 O O . TRP D 1 60 ? -5.733 -27.262 -27.805 1.00 15.74 60 TRP D O 1
ATOM 3681 N N . ASP D 1 61 ? -7.553 -26.502 -26.732 1.00 15.47 61 ASP D N 1
ATOM 3682 C CA . ASP D 1 61 ? -7.626 -25.272 -27.523 1.00 15.66 61 ASP D CA 1
ATOM 3683 C C . ASP D 1 61 ? -6.349 -24.426 -27.398 1.00 12.93 61 ASP D C 1
ATOM 3684 O O . ASP D 1 61 ? -5.808 -23.991 -28.390 1.00 13.55 61 ASP D O 1
ATOM 3689 N N . GLY D 1 62 ? -5.924 -24.128 -26.175 1.00 11.79 62 GLY D N 1
ATOM 3690 C CA . GLY D 1 62 ? -4.722 -23.320 -25.965 1.00 10.89 62 GLY D CA 1
ATOM 3691 C C . GLY D 1 62 ? -3.478 -23.944 -26.600 1.00 11.11 62 GLY D C 1
ATOM 3692 O O . GLY D 1 62 ? -2.710 -23.265 -27.250 1.00 13.36 62 GLY D O 1
ATOM 3693 N N . GLU D 1 63 ? -3.280 -25.239 -26.422 1.00 10.88 63 GLU D N 1
ATOM 3694 C CA . GLU D 1 63 ? -2.036 -25.883 -26.868 1.00 11.67 63 GLU D CA 1
ATOM 3695 C C . GLU D 1 63 ? -2.026 -25.968 -28.385 1.00 10.18 63 GLU D C 1
ATOM 3696 O O . GLU D 1 63 ? -0.973 -25.926 -29.029 1.00 7.94 63 GLU D O 1
ATOM 3702 N N . THR D 1 64 ? -3.214 -26.183 -28.943 1.00 10.71 64 THR D N 1
ATOM 3703 C CA . THR D 1 64 ? -3.399 -26.150 -30.380 1.00 10.11 64 THR D CA 1
ATOM 3704 C C . THR D 1 64 ? -3.031 -24.802 -30.949 1.00 10.25 64 THR D C 1
ATOM 3705 O O . THR D 1 64 ? -2.174 -24.719 -31.836 1.00 11.53 64 THR D O 1
ATOM 3709 N N . ARG D 1 65 ? -3.565 -23.732 -30.379 1.00 10.80 65 ARG D N 1
ATOM 3710 C CA A ARG D 1 65 ? -3.208 -22.397 -30.841 0.50 11.55 65 ARG D CA 1
ATOM 3711 C CA B ARG D 1 65 ? -3.197 -22.414 -30.875 0.50 10.89 65 ARG D CA 1
ATOM 3712 C C . ARG D 1 65 ? -1.692 -22.189 -30.813 1.00 11.85 65 ARG D C 1
ATOM 3713 O O . ARG D 1 65 ? -1.081 -21.781 -31.804 1.00 11.37 65 ARG D O 1
ATOM 3728 N N . LYS D 1 66 ? -1.071 -22.496 -29.672 1.00 12.30 66 LYS D N 1
ATOM 3729 C CA . LYS D 1 66 ? 0.359 -22.231 -29.528 1.00 9.02 66 LYS D CA 1
ATOM 3730 C C . LYS D 1 66 ? 1.145 -23.056 -30.519 1.00 8.12 66 LYS D C 1
ATOM 3731 O O . LYS D 1 66 ? 2.021 -22.521 -31.212 1.00 9.60 66 LYS D O 1
ATOM 3737 N N . VAL D 1 67 ? 0.764 -24.319 -30.712 1.00 6.55 67 VAL D N 1
ATOM 3738 C CA . VAL D 1 67 ? 1.622 -25.197 -31.505 1.00 5.17 67 VAL D CA 1
ATOM 3739 C C . VAL D 1 67 ? 1.516 -24.845 -32.992 1.00 9.01 67 VAL D C 1
ATOM 3740 O O . VAL D 1 67 ? 2.488 -24.957 -33.732 1.00 7.97 67 VAL D O 1
ATOM 3744 N N . LYS D 1 68 ? 0.326 -24.448 -33.443 1.00 8.58 68 LYS D N 1
ATOM 3745 C CA . LYS D 1 68 ? 0.193 -24.030 -34.832 1.00 10.95 68 LYS D CA 1
ATOM 3746 C C . LYS D 1 68 ? 1.017 -22.750 -35.099 1.00 10.34 68 LYS D C 1
ATOM 3747 O O . LYS D 1 68 ? 1.731 -22.677 -36.092 1.00 11.52 68 LYS D O 1
ATOM 3753 N N . ALA D 1 69 ? 0.944 -21.785 -34.194 1.00 6.99 69 ALA D N 1
ATOM 3754 C CA . ALA D 1 69 ? 1.775 -20.590 -34.293 1.00 10.59 69 ALA D CA 1
ATOM 3755 C C . ALA D 1 69 ? 3.255 -20.931 -34.295 1.00 11.12 69 ALA D C 1
ATOM 3756 O O . ALA D 1 69 ? 3.997 -20.412 -35.123 1.00 12.13 69 ALA D O 1
ATOM 3758 N N . HIS D 1 70 ? 3.680 -21.856 -33.430 1.00 11.79 70 HIS D N 1
ATOM 3759 C CA . HIS D 1 70 ? 5.078 -22.322 -33.483 1.00 10.91 70 HIS D CA 1
ATOM 3760 C C . HIS D 1 70 ? 5.462 -22.886 -34.834 1.00 9.80 70 HIS D C 1
ATOM 3761 O O . HIS D 1 70 ? 6.600 -22.690 -35.301 1.00 9.19 70 HIS D O 1
ATOM 3768 N N . SER D 1 71 ? 4.536 -23.601 -35.475 1.00 9.98 71 SER D N 1
ATOM 3769 C CA . SER D 1 71 ? 4.855 -24.166 -36.771 1.00 7.87 71 SER D CA 1
ATOM 3770 C C . SER D 1 71 ? 5.126 -23.058 -37.791 1.00 7.49 71 SER D C 1
ATOM 3771 O O . SER D 1 71 ? 5.942 -23.224 -38.699 1.00 6.76 71 SER D O 1
ATOM 3774 N N . GLN D 1 72 ? 4.426 -21.942 -37.660 1.00 6.61 72 GLN D N 1
ATOM 3775 C CA . GLN D 1 72 ? 4.595 -20.854 -38.631 1.00 9.71 72 GLN D CA 1
ATOM 3776 C C . GLN D 1 72 ? 5.976 -20.189 -38.478 1.00 8.80 72 GLN D C 1
ATOM 3777 O O . GLN D 1 72 ? 6.631 -19.863 -39.468 1.00 9.50 72 GLN D O 1
ATOM 3783 N N . THR D 1 73 ? 6.436 -20.062 -37.240 1.00 7.74 73 THR D N 1
ATOM 3784 C CA . THR D 1 73 ? 7.741 -19.443 -36.967 1.00 7.57 73 THR D CA 1
ATOM 3785 C C . THR D 1 73 ? 8.796 -20.361 -37.600 1.00 8.81 73 THR D C 1
ATOM 3786 O O . THR D 1 73 ? 9.773 -19.898 -38.181 1.00 6.95 73 THR D O 1
ATOM 3790 N N . HIS D 1 74 ? 8.597 -21.679 -37.507 1.00 6.42 74 HIS D N 1
ATOM 3791 C CA . HIS D 1 74 ? 9.578 -22.586 -38.131 1.00 7.43 74 HIS D CA 1
ATOM 3792 C C . HIS D 1 74 ? 9.538 -22.546 -39.666 1.00 6.72 74 HIS D C 1
ATOM 3793 O O . HIS D 1 74 ? 10.562 -22.698 -40.325 1.00 5.63 74 HIS D O 1
ATOM 3800 N N . ARG D 1 75 ? 8.348 -22.358 -40.227 1.00 4.58 75 ARG D N 1
ATOM 3801 C CA . ARG D 1 75 ? 8.234 -22.168 -41.649 1.00 6.26 75 ARG D CA 1
ATOM 3802 C C . ARG D 1 75 ? 9.042 -20.949 -42.099 1.00 5.43 75 ARG D C 1
ATOM 3803 O O . ARG D 1 75 ? 9.818 -21.036 -43.047 1.00 9.15 75 ARG D O 1
ATOM 3811 N N . VAL D 1 76 ? 8.910 -19.852 -41.365 1.00 6.96 76 VAL D N 1
ATOM 3812 C CA . VAL D 1 76 ? 9.612 -18.629 -41.671 1.00 7.50 76 VAL D CA 1
ATOM 3813 C C . VAL D 1 76 ? 11.093 -18.902 -41.535 1.00 11.06 76 VAL D C 1
ATOM 3814 O O . VAL D 1 76 ? 11.856 -18.577 -42.433 1.00 9.77 76 VAL D O 1
ATOM 3818 N N . ASP D 1 77 ? 11.479 -19.603 -40.464 1.00 10.62 77 ASP D N 1
ATOM 3819 C CA . ASP D 1 77 ? 12.895 -19.866 -40.240 1.00 10.53 77 ASP D CA 1
ATOM 3820 C C . ASP D 1 77 ? 13.519 -20.563 -41.432 1.00 9.06 77 ASP D C 1
ATOM 3821 O O . ASP D 1 77 ? 14.594 -20.173 -41.835 1.00 8.62 77 ASP D O 1
ATOM 3826 N N . LEU D 1 78 ? 12.840 -21.573 -42.005 1.00 9.07 78 LEU D N 1
ATOM 3827 C CA . LEU D 1 78 ? 13.410 -22.349 -43.113 1.00 9.42 78 LEU D CA 1
ATOM 3828 C C . LEU D 1 78 ? 13.675 -21.440 -44.328 1.00 10.94 78 LEU D C 1
ATOM 3829 O O . LEU D 1 78 ? 14.676 -21.598 -45.043 1.00 8.39 78 LEU D O 1
ATOM 3834 N N . GLY D 1 79 ? 12.756 -20.510 -44.562 1.00 12.33 79 GLY D N 1
ATOM 3835 C CA . GLY D 1 79 ? 12.922 -19.540 -45.639 1.00 14.47 79 GLY D CA 1
ATOM 3836 C C . GLY D 1 79 ? 14.168 -18.704 -45.426 1.00 14.31 79 GLY D C 1
ATOM 3837 O O . GLY D 1 79 ? 15.029 -18.632 -46.285 1.00 15.23 79 GLY D O 1
ATOM 3838 N N . THR D 1 80 ? 14.319 -18.194 -44.216 1.00 13.99 80 THR D N 1
ATOM 3839 C CA . THR D 1 80 ? 15.452 -17.339 -43.857 1.00 13.99 80 THR D CA 1
ATOM 3840 C C . THR D 1 80 ? 16.798 -18.054 -43.934 1.00 14.33 80 THR D C 1
ATOM 3841 O O . THR D 1 80 ? 17.802 -17.463 -44.348 1.00 15.32 80 THR D O 1
ATOM 3845 N N . LEU D 1 81 ? 16.825 -19.294 -43.449 1.00 11.58 81 LEU D N 1
ATOM 3846 C CA . LEU D 1 81 ? 18.063 -20.078 -43.373 1.00 11.81 81 LEU D CA 1
ATOM 3847 C C . LEU D 1 81 ? 18.556 -20.430 -44.756 1.00 10.78 81 LEU D C 1
ATOM 3848 O O . LEU D 1 81 ? 19.750 -20.484 -44.989 1.00 9.89 81 LEU D O 1
ATOM 3853 N N . ARG D 1 82 ? 17.612 -20.728 -45.646 1.00 12.34 82 ARG D N 1
ATOM 3854 C CA . ARG D 1 82 ? 17.904 -20.974 -47.043 1.00 15.71 82 ARG D CA 1
ATOM 3855 C C . ARG D 1 82 ? 18.650 -19.810 -47.695 1.00 14.45 82 ARG D C 1
ATOM 3856 O O . ARG D 1 82 ? 19.568 -20.027 -48.468 1.00 13.01 82 ARG D O 1
ATOM 3864 N N . GLY D 1 83 ? 18.169 -18.597 -47.452 1.00 15.14 83 GLY D N 1
ATOM 3865 C CA . GLY D 1 83 ? 18.893 -17.373 -47.820 1.00 15.48 83 GLY D CA 1
ATOM 3866 C C . GLY D 1 83 ? 20.234 -17.225 -47.110 1.00 17.69 83 GLY D C 1
ATOM 3867 O O . GLY D 1 83 ? 21.226 -16.898 -47.750 1.00 16.46 83 GLY D O 1
ATOM 3868 N N . TYR D 1 84 ? 20.298 -17.451 -45.793 1.00 15.99 84 TYR D N 1
ATOM 3869 C CA . TYR D 1 84 ? 21.590 -17.250 -45.111 1.00 14.36 84 TYR D CA 1
ATOM 3870 C C . TYR D 1 84 ? 22.607 -18.153 -45.782 1.00 14.91 84 TYR D C 1
ATOM 3871 O O . TYR D 1 84 ? 23.784 -17.819 -45.837 1.00 16.28 84 TYR D O 1
ATOM 3880 N N . TYR D 1 85 ? 22.192 -19.348 -46.198 1.00 17.08 85 TYR D N 1
ATOM 3881 C CA . TYR D 1 85 ? 23.165 -20.341 -46.644 1.00 16.82 85 TYR D CA 1
ATOM 3882 C C . TYR D 1 85 ? 23.262 -20.364 -48.149 1.00 18.95 85 TYR D C 1
ATOM 3883 O O . TYR D 1 85 ? 23.897 -21.240 -48.713 1.00 21.76 85 TYR D O 1
ATOM 3892 N N . ASN D 1 86 ? 22.565 -19.456 -48.811 1.00 20.57 86 ASN D N 1
ATOM 3893 C CA . ASN D 1 86 ? 22.627 -19.405 -50.257 1.00 23.32 86 ASN D CA 1
ATOM 3894 C C . ASN D 1 86 ? 22.199 -20.708 -50.924 1.00 21.65 86 ASN D C 1
ATOM 3895 O O . ASN D 1 86 ? 22.804 -21.133 -51.919 1.00 20.33 86 ASN D O 1
ATOM 3900 N N . GLN D 1 87 ? 21.153 -21.328 -50.394 1.00 18.99 87 GLN D N 1
ATOM 3901 C CA . GLN D 1 87 ? 20.658 -22.577 -50.971 1.00 19.46 87 GLN D CA 1
ATOM 3902 C C . GLN D 1 87 ? 19.518 -22.351 -51.987 1.00 19.71 87 GLN D C 1
ATOM 3903 O O . GLN D 1 87 ? 18.816 -21.345 -51.929 1.00 19.50 87 GLN D O 1
ATOM 3909 N N . SER D 1 88 ? 19.364 -23.251 -52.956 1.00 21.87 88 SER D N 1
ATOM 3910 C CA . SER D 1 88 ? 18.243 -23.104 -53.897 1.00 22.49 88 SER D CA 1
ATOM 3911 C C . SER D 1 88 ? 16.919 -23.472 -53.262 1.00 22.94 88 SER D C 1
ATOM 3912 O O . SER D 1 88 ? 16.878 -24.070 -52.196 1.00 18.83 88 SER D O 1
ATOM 3915 N N . GLU D 1 89 ? 15.840 -23.119 -53.948 1.00 24.43 89 GLU D N 1
ATOM 3916 C CA . GLU D 1 89 ? 14.495 -23.514 -53.563 1.00 25.34 89 GLU D CA 1
ATOM 3917 C C . GLU D 1 89 ? 14.213 -24.994 -53.802 1.00 22.78 89 GLU D C 1
ATOM 3918 O O . GLU D 1 89 ? 13.166 -25.485 -53.428 1.00 24.17 89 GLU D O 1
ATOM 3924 N N . ALA D 1 90 ? 15.135 -25.700 -54.440 1.00 20.68 90 ALA D N 1
ATOM 3925 C CA . ALA D 1 90 ? 14.866 -27.059 -54.908 1.00 20.39 90 ALA D CA 1
ATOM 3926 C C . ALA D 1 90 ? 15.057 -28.154 -53.845 1.00 18.67 90 ALA D C 1
ATOM 3927 O O . ALA D 1 90 ? 14.480 -29.240 -53.971 1.00 18.40 90 ALA D O 1
ATOM 3929 N N . GLY D 1 91 ? 15.945 -27.930 -52.873 1.00 17.06 91 GLY D N 1
ATOM 3930 C CA . GLY D 1 91 ? 16.240 -28.977 -51.870 1.00 12.40 91 GLY D CA 1
ATOM 3931 C C . GLY D 1 91 ? 15.308 -28.910 -50.658 1.00 12.30 91 GLY D C 1
ATOM 3932 O O . GLY D 1 91 ? 14.817 -27.835 -50.297 1.00 10.11 91 GLY D O 1
ATOM 3933 N N . SER D 1 92 ? 15.069 -30.056 -50.024 1.00 11.12 92 SER D N 1
ATOM 3934 C CA . SER D 1 92 ? 14.407 -30.111 -48.727 1.00 11.63 92 SER D CA 1
ATOM 3935 C C . SER D 1 92 ? 15.413 -29.763 -47.601 1.00 10.84 92 SER D C 1
ATOM 3936 O O . SER D 1 92 ? 16.534 -30.231 -47.625 1.00 12.97 92 SER D O 1
ATOM 3939 N N . HIS D 1 93 ? 14.990 -28.992 -46.600 1.00 10.93 93 HIS D N 1
ATOM 3940 C CA . HIS D 1 93 ? 15.823 -28.724 -45.416 1.00 11.20 93 HIS D CA 1
ATOM 3941 C C . HIS D 1 93 ? 15.046 -28.946 -44.128 1.00 10.03 93 HIS D C 1
ATOM 3942 O O . HIS D 1 93 ? 13.808 -28.985 -44.168 1.00 8.84 93 HIS D O 1
ATOM 3949 N N . THR D 1 94 ? 15.771 -29.085 -43.015 1.00 8.65 94 THR D N 1
ATOM 3950 C CA . THR D 1 94 ? 15.212 -29.439 -41.705 1.00 8.83 94 THR D CA 1
ATOM 3951 C C . THR D 1 94 ? 15.666 -28.467 -40.634 1.00 10.41 94 THR D C 1
ATOM 3952 O O . THR D 1 94 ? 16.880 -28.251 -40.451 1.00 12.50 94 THR D O 1
ATOM 3956 N N . VAL D 1 95 ? 14.699 -27.926 -39.895 1.00 10.06 95 VAL D N 1
ATOM 3957 C CA . VAL D 1 95 ? 14.941 -27.312 -38.604 1.00 9.83 95 VAL D CA 1
ATOM 3958 C C . VAL D 1 95 ? 14.553 -28.294 -37.496 1.00 8.84 95 VAL D C 1
ATOM 3959 O O . VAL D 1 95 ? 13.507 -28.935 -37.572 1.00 8.90 95 VAL D O 1
ATOM 3963 N N . GLN D 1 96 ? 15.391 -28.419 -36.474 1.00 8.63 96 GLN D N 1
ATOM 3964 C CA . GLN D 1 96 ? 14.961 -29.011 -35.200 1.00 8.70 96 GLN D CA 1
ATOM 3965 C C . GLN D 1 96 ? 15.135 -28.079 -33.990 1.00 9.00 96 GLN D C 1
ATOM 3966 O O . GLN D 1 96 ? 16.074 -27.290 -33.934 1.00 8.96 96 GLN D O 1
ATOM 3972 N N . ARG D 1 97 ? 14.228 -28.190 -33.016 1.00 8.26 97 ARG D N 1
ATOM 3973 C CA . ARG D 1 97 ? 14.298 -27.407 -31.781 1.00 7.23 97 ARG D CA 1
ATOM 3974 C C . ARG D 1 97 ? 13.918 -28.337 -30.629 1.00 8.03 97 ARG D C 1
ATOM 3975 O O . ARG D 1 97 ? 12.946 -29.101 -30.739 1.00 7.34 97 ARG D O 1
ATOM 3983 N N . MET D 1 98 ? 14.775 -28.382 -29.609 1.00 5.19 98 MET D N 1
ATOM 3984 C CA . MET D 1 98 ? 14.468 -29.060 -28.369 1.00 5.25 98 MET D CA 1
ATOM 3985 C C . MET D 1 98 ? 14.640 -28.050 -27.250 1.00 5.81 98 MET D C 1
ATOM 3986 O O . MET D 1 98 ? 15.587 -27.252 -27.262 1.00 7.79 98 MET D O 1
ATOM 3991 N N . TYR D 1 99 ? 13.717 -28.054 -26.298 1.00 3.30 99 TYR D N 1
ATOM 3992 C CA . TYR D 1 99 ? 13.845 -27.194 -25.137 1.00 5.52 99 TYR D CA 1
ATOM 3993 C C . TYR D 1 99 ? 13.087 -27.835 -23.997 1.00 5.68 99 TYR D C 1
ATOM 3994 O O . TYR D 1 99 ? 12.248 -28.697 -24.216 1.00 5.11 99 TYR D O 1
ATOM 4003 N N . GLY D 1 100 ? 13.411 -27.446 -22.773 1.00 6.14 100 GLY D N 1
ATOM 4004 C CA . GLY D 1 100 ? 12.802 -28.094 -21.627 1.00 6.57 100 GLY D CA 1
ATOM 4005 C C . GLY D 1 100 ? 13.505 -27.750 -20.331 1.00 7.16 100 GLY D C 1
ATOM 4006 O O . GLY D 1 100 ? 14.370 -26.871 -20.291 1.00 8.13 100 GLY D O 1
ATOM 4007 N N . CYS D 1 101 ? 13.038 -28.354 -19.252 1.00 7.05 101 CYS D N 1
ATOM 4008 C CA . CYS D 1 101 ? 13.481 -27.963 -17.918 1.00 9.35 101 CYS D CA 1
ATOM 4009 C C . CYS D 1 101 ? 13.638 -29.241 -17.103 1.00 8.03 101 CYS D C 1
ATOM 4010 O O . CYS D 1 101 ? 12.878 -30.187 -17.286 1.00 6.28 101 CYS D O 1
ATOM 4013 N N . ASP D 1 102 ? 14.675 -29.266 -16.269 1.00 12.01 102 ASP D N 1
ATOM 4014 C CA . ASP D 1 102 ? 14.841 -30.276 -15.226 1.00 13.43 102 ASP D CA 1
ATOM 4015 C C . ASP D 1 102 ? 14.575 -29.730 -13.836 1.00 14.18 102 ASP D C 1
ATOM 4016 O O . ASP D 1 102 ? 14.991 -28.608 -13.482 1.00 15.66 102 ASP D O 1
ATOM 4021 N N . VAL D 1 103 ? 14.203 -30.669 -12.984 1.00 14.41 103 VAL D N 1
ATOM 4022 C CA . VAL D 1 103 ? 13.879 -30.406 -11.599 1.00 16.76 103 VAL D CA 1
ATOM 4023 C C . VAL D 1 103 ? 14.409 -31.590 -10.756 1.00 17.68 103 VAL D C 1
ATOM 4024 O O . VAL D 1 103 ? 14.481 -32.714 -11.245 1.00 16.76 103 VAL D O 1
ATOM 4028 N N . GLY D 1 104 ? 14.932 -31.311 -9.558 1.00 20.15 104 GLY D N 1
ATOM 4029 C CA . GLY D 1 104 ? 15.564 -32.357 -8.742 1.00 18.54 104 GLY D CA 1
ATOM 4030 C C . GLY D 1 104 ? 14.516 -33.254 -8.102 1.00 20.55 104 GLY D C 1
ATOM 4031 O O . GLY D 1 104 ? 13.311 -33.063 -8.304 1.00 19.58 104 GLY D O 1
ATOM 4032 N N . SER D 1 105 ? 14.964 -34.178 -7.259 1.00 20.56 105 SER D N 1
ATOM 4033 C CA . SER D 1 105 ? 14.052 -35.075 -6.574 1.00 22.90 105 SER D CA 1
ATOM 4034 C C . SER D 1 105 ? 13.169 -34.380 -5.540 1.00 22.99 105 SER D C 1
ATOM 4035 O O . SER D 1 105 ? 12.084 -34.877 -5.222 1.00 23.21 105 SER D O 1
ATOM 4038 N N . ASP D 1 106 ? 13.580 -33.190 -5.094 1.00 21.54 106 ASP D N 1
ATOM 4039 C CA . ASP D 1 106 ? 12.696 -32.281 -4.346 1.00 22.22 106 ASP D CA 1
ATOM 4040 C C . ASP D 1 106 ? 11.765 -31.412 -5.225 1.00 22.06 106 ASP D C 1
ATOM 4041 O O . ASP D 1 106 ? 11.143 -30.470 -4.724 1.00 20.88 106 ASP D O 1
ATOM 4046 N N . TRP D 1 107 ? 11.756 -31.660 -6.537 1.00 19.68 107 TRP D N 1
ATOM 4047 C CA . TRP D 1 107 ? 11.011 -30.834 -7.498 1.00 18.72 107 TRP D CA 1
ATOM 4048 C C . TRP D 1 107 ? 11.458 -29.374 -7.641 1.00 17.85 107 TRP D C 1
ATOM 4049 O O . TRP D 1 107 ? 10.749 -28.553 -8.243 1.00 18.94 107 TRP D O 1
ATOM 4060 N N . ARG D 1 108 ? 12.648 -29.046 -7.156 1.00 18.14 108 ARG D N 1
ATOM 4061 C CA . ARG D 1 108 ? 13.181 -27.689 -7.355 1.00 17.18 108 ARG D CA 1
ATOM 4062 C C . ARG D 1 108 ? 13.895 -27.563 -8.695 1.00 17.47 108 ARG D C 1
ATOM 4063 O O . ARG D 1 108 ? 14.491 -28.535 -9.194 1.00 15.91 108 ARG D O 1
ATOM 4071 N N . PHE D 1 109 ? 13.883 -26.355 -9.264 1.00 16.47 109 PHE D N 1
ATOM 4072 C CA . PHE D 1 109 ? 14.518 -26.139 -10.564 1.00 14.91 109 PHE D CA 1
ATOM 4073 C C . PHE D 1 109 ? 15.991 -26.528 -10.501 1.00 15.28 109 PHE D C 1
ATOM 4074 O O . PHE D 1 109 ? 16.722 -26.064 -9.630 1.00 14.49 109 PHE D O 1
ATOM 4082 N N . LEU D 1 110 ? 16.436 -27.340 -11.459 1.00 15.80 110 LEU D N 1
ATOM 4083 C CA . LEU D 1 110 ? 17.864 -27.593 -11.627 1.00 16.24 110 LEU D CA 1
ATOM 4084 C C . LEU D 1 110 ? 18.430 -26.817 -12.813 1.00 15.80 110 LEU D C 1
ATOM 4085 O O . LEU D 1 110 ? 19.468 -26.178 -12.704 1.00 14.27 110 LEU D O 1
ATOM 4090 N N . ARG D 1 111 ? 17.763 -26.908 -13.967 1.00 14.00 111 ARG D N 1
ATOM 4091 C CA . ARG D 1 111 ? 18.234 -26.209 -15.154 1.00 13.00 111 ARG D CA 1
ATOM 4092 C C . ARG D 1 111 ? 17.246 -26.231 -16.322 1.00 10.75 111 ARG D C 1
ATOM 4093 O O . ARG D 1 111 ? 16.282 -27.009 -16.332 1.00 7.25 111 ARG D O 1
ATOM 4101 N N . GLY D 1 112 ? 17.452 -25.304 -17.254 1.00 10.07 112 GLY D N 1
ATOM 4102 C CA . GLY D 1 112 ? 16.656 -25.234 -18.487 1.00 9.14 112 GLY D CA 1
ATOM 4103 C C . GLY D 1 112 ? 17.609 -25.196 -19.670 1.00 11.42 112 GLY D C 1
ATOM 4104 O O . GLY D 1 112 ? 18.823 -25.044 -19.474 1.00 5.72 112 GLY D O 1
ATOM 4105 N N . TYR D 1 113 ? 17.091 -25.556 -20.849 1.00 9.33 113 TYR D N 1
ATOM 4106 C CA . TYR D 1 113 ? 17.906 -25.678 -22.036 1.00 9.87 113 TYR D CA 1
ATOM 4107 C C . TYR D 1 113 ? 17.051 -25.414 -23.294 1.00 10.71 113 TYR D C 1
ATOM 4108 O O . TYR D 1 113 ? 15.824 -25.548 -23.262 1.00 10.45 113 TYR D O 1
ATOM 4117 N N . HIS D 1 114 ? 17.670 -24.840 -24.322 1.00 10.79 114 HIS D N 1
ATOM 4118 C CA . HIS D 1 114 ? 16.992 -24.638 -25.591 1.00 12.01 114 HIS D CA 1
ATOM 4119 C C . HIS D 1 114 ? 18.053 -24.736 -26.653 1.00 13.96 114 HIS D C 1
ATOM 4120 O O . HIS D 1 114 ? 19.086 -24.044 -26.567 1.00 15.11 114 HIS D O 1
ATOM 4127 N N . GLN D 1 115 ? 17.852 -25.648 -27.597 1.00 12.36 115 GLN D N 1
ATOM 4128 C CA . GLN D 1 115 ? 18.723 -25.714 -28.742 1.00 14.63 115 GLN D CA 1
ATOM 4129 C C . GLN D 1 115 ? 18.035 -25.880 -30.062 1.00 12.05 115 GLN D C 1
ATOM 4130 O O . GLN D 1 115 ? 16.960 -26.468 -30.158 1.00 10.68 115 GLN D O 1
ATOM 4136 N N . TYR D 1 116 ? 18.723 -25.381 -31.079 1.00 11.19 116 TYR D N 1
ATOM 4137 C CA . TYR D 1 116 ? 18.179 -25.232 -32.408 1.00 9.42 116 TYR D CA 1
ATOM 4138 C C . TYR D 1 116 ? 19.236 -25.761 -33.381 1.00 10.01 116 TYR D C 1
ATOM 4139 O O . TYR D 1 116 ? 20.411 -25.495 -33.176 1.00 9.30 116 TYR D O 1
ATOM 4148 N N . ALA D 1 117 ? 18.830 -26.641 -34.307 1.00 8.87 117 ALA D N 1
ATOM 4149 C CA . ALA D 1 117 ? 19.705 -27.188 -35.334 1.00 9.23 117 ALA D CA 1
ATOM 4150 C C . ALA D 1 117 ? 19.139 -26.884 -36.720 1.00 11.11 117 ALA D C 1
ATOM 4151 O O . ALA D 1 117 ? 17.906 -26.797 -36.902 1.00 11.74 117 ALA D O 1
ATOM 4153 N N . TYR D 1 118 ? 20.027 -26.832 -37.712 1.00 10.79 118 TYR D N 1
ATOM 4154 C CA . TYR D 1 118 ? 19.626 -26.743 -39.124 1.00 9.52 118 TYR D CA 1
ATOM 4155 C C . TYR D 1 118 ? 20.333 -27.814 -39.914 1.00 8.19 118 TYR D C 1
ATOM 4156 O O . TYR D 1 118 ? 21.533 -28.012 -39.763 1.00 10.97 118 TYR D O 1
ATOM 4165 N N . ASP D 1 119 ? 19.592 -28.511 -40.755 1.00 8.33 119 ASP D N 1
ATOM 4166 C CA . ASP D 1 119 ? 20.109 -29.676 -41.448 1.00 9.46 119 ASP D CA 1
ATOM 4167 C C . ASP D 1 119 ? 20.949 -30.611 -40.587 1.00 10.36 119 ASP D C 1
ATOM 4168 O O . ASP D 1 119 ? 21.947 -31.191 -41.045 1.00 10.96 119 ASP D O 1
ATOM 4173 N N . GLY D 1 120 ? 20.484 -30.841 -39.366 1.00 8.55 120 GLY D N 1
ATOM 4174 C CA . GLY D 1 120 ? 21.078 -31.885 -38.572 1.00 6.62 120 GLY D CA 1
ATOM 4175 C C . GLY D 1 120 ? 22.317 -31.403 -37.826 1.00 7.05 120 GLY D C 1
ATOM 4176 O O . GLY D 1 120 ? 22.903 -32.186 -37.126 1.00 6.59 120 GLY D O 1
ATOM 4177 N N . LYS D 1 121 ? 22.682 -30.119 -37.943 1.00 6.10 121 LYS D N 1
ATOM 4178 C CA . LYS D 1 121 ? 23.839 -29.566 -37.206 1.00 10.00 121 LYS D CA 1
ATOM 4179 C C . LYS D 1 121 ? 23.459 -28.454 -36.214 1.00 9.55 121 LYS D C 1
ATOM 4180 O O . LYS D 1 121 ? 22.570 -27.647 -36.486 1.00 10.06 121 LYS D O 1
ATOM 4186 N N . ASP D 1 122 ? 24.173 -28.372 -35.095 1.00 9.32 122 ASP D N 1
ATOM 4187 C CA . ASP D 1 122 ? 24.040 -27.228 -34.209 1.00 9.74 122 ASP D CA 1
ATOM 4188 C C . ASP D 1 122 ? 23.959 -25.936 -34.992 1.00 11.13 122 ASP D C 1
ATOM 4189 O O . ASP D 1 122 ? 24.770 -25.681 -35.908 1.00 6.96 122 ASP D O 1
ATOM 4194 N N . TYR D 1 123 ? 23.022 -25.077 -34.592 1.00 9.79 123 TYR D N 1
ATOM 4195 C CA . TYR D 1 123 ? 22.959 -23.739 -35.170 1.00 7.73 123 TYR D CA 1
ATOM 4196 C C . TYR D 1 123 ? 23.097 -22.733 -34.036 1.00 11.03 123 TYR D C 1
ATOM 4197 O O . TYR D 1 123 ? 24.137 -22.088 -33.885 1.00 10.92 123 TYR D O 1
ATOM 4206 N N . ILE D 1 124 ? 22.100 -22.702 -33.155 1.00 11.71 124 ILE D N 1
ATOM 4207 C CA . ILE D 1 124 ? 22.101 -21.775 -32.042 1.00 10.14 124 ILE D CA 1
ATOM 4208 C C . ILE D 1 124 ? 21.505 -22.419 -30.782 1.00 10.57 124 ILE D C 1
ATOM 4209 O O . ILE D 1 124 ? 20.665 -23.316 -30.855 1.00 10.33 124 ILE D O 1
ATOM 4214 N N . ALA D 1 125 ? 22.102 -22.098 -29.645 1.00 10.49 125 ALA D N 1
ATOM 4215 C CA . ALA D 1 125 ? 21.622 -22.607 -28.388 1.00 12.11 125 ALA D CA 1
ATOM 4216 C C . ALA D 1 125 ? 21.722 -21.561 -27.299 1.00 12.48 125 ALA D C 1
ATOM 4217 O O . ALA D 1 125 ? 22.638 -20.734 -27.295 1.00 12.36 125 ALA D O 1
ATOM 4219 N N . LEU D 1 126 ? 20.859 -21.705 -26.306 1.00 12.17 126 LEU D N 1
ATOM 4220 C CA . LEU D 1 126 ? 20.933 -20.921 -25.088 1.00 14.54 126 LEU D CA 1
ATOM 4221 C C . LEU D 1 126 ? 22.127 -21.457 -24.297 1.00 15.43 126 LEU D C 1
ATOM 4222 O O . LEU D 1 126 ? 22.375 -22.663 -24.299 1.00 16.38 126 LEU D O 1
ATOM 4227 N N . LYS D 1 127 ? 22.857 -20.584 -23.613 1.00 15.40 127 LYS D N 1
ATOM 4228 C CA . LYS D 1 127 ? 23.869 -21.062 -22.662 1.00 19.99 127 LYS D CA 1
ATOM 4229 C C . LYS D 1 127 ? 23.200 -21.637 -21.402 1.00 21.50 127 LYS D C 1
ATOM 4230 O O . LYS D 1 127 ? 22.021 -21.373 -21.139 1.00 19.02 127 LYS D O 1
ATOM 4236 N N . GLU D 1 128 ? 23.981 -22.308 -20.560 1.00 23.80 128 GLU D N 1
ATOM 4237 C CA . GLU D 1 128 ? 23.414 -22.892 -19.347 1.00 26.38 128 GLU D CA 1
ATOM 4238 C C . GLU D 1 128 ? 22.745 -21.853 -18.446 1.00 24.84 128 GLU D C 1
ATOM 4239 O O . GLU D 1 128 ? 21.748 -22.146 -17.787 1.00 25.57 128 GLU D O 1
ATOM 4245 N N . ASP D 1 129 ? 23.210 -20.611 -18.496 1.00 22.56 129 ASP D N 1
ATOM 4246 C CA . ASP D 1 129 ? 22.691 -19.610 -17.577 1.00 21.60 129 ASP D CA 1
ATOM 4247 C C . ASP D 1 129 ? 21.456 -18.936 -18.124 1.00 20.99 129 ASP D C 1
ATOM 4248 O O . ASP D 1 129 ? 20.928 -18.013 -17.511 1.00 18.03 129 ASP D O 1
ATOM 4253 N N . LEU D 1 130 ? 21.041 -19.356 -19.320 1.00 20.13 130 LEU D N 1
ATOM 4254 C CA . LEU D 1 130 ? 19.810 -18.852 -19.930 1.00 19.03 130 LEU D CA 1
ATOM 4255 C C . LEU D 1 130 ? 19.845 -17.343 -20.142 1.00 18.35 130 LEU D C 1
ATOM 4256 O O . LEU D 1 130 ? 18.821 -16.693 -20.208 1.00 17.09 130 LEU D O 1
ATOM 4261 N N . ARG D 1 131 ? 21.034 -16.789 -20.281 1.00 21.09 131 ARG D N 1
ATOM 4262 C CA . ARG D 1 131 ? 21.153 -15.334 -20.365 1.00 23.17 131 ARG D CA 1
ATOM 4263 C C . ARG D 1 131 ? 21.713 -14.866 -21.704 1.00 21.87 131 ARG D C 1
ATOM 4264 O O . ARG D 1 131 ? 21.337 -13.805 -22.183 1.00 22.38 131 ARG D O 1
ATOM 4272 N N . SER D 1 132 ? 22.538 -15.698 -22.332 1.00 22.91 132 SER D N 1
ATOM 4273 C CA . SER D 1 132 ? 22.976 -15.465 -23.719 1.00 23.72 132 SER D CA 1
ATOM 4274 C C . SER D 1 132 ? 22.963 -16.722 -24.610 1.00 22.61 132 SER D C 1
ATOM 4275 O O . SER D 1 132 ? 22.571 -17.825 -24.177 1.00 20.14 132 SER D O 1
ATOM 4278 N N . TRP D 1 133 ? 23.519 -16.555 -25.813 1.00 19.27 133 TRP D N 1
ATOM 4279 C CA . TRP D 1 133 ? 23.437 -17.557 -26.854 1.00 18.51 133 TRP D CA 1
ATOM 4280 C C . TRP D 1 133 ? 24.799 -18.017 -27.337 1.00 18.80 133 TRP D C 1
ATOM 4281 O O . TRP D 1 133 ? 25.756 -17.248 -27.337 1.00 19.62 133 TRP D O 1
ATOM 4292 N N . THR D 1 134 ? 24.846 -19.254 -27.826 1.00 17.48 134 THR D N 1
ATOM 4293 C CA . THR D 1 134 ? 26.002 -19.818 -28.514 1.00 15.42 134 THR D CA 1
ATOM 4294 C C . THR D 1 134 ? 25.649 -20.082 -29.979 1.00 13.58 134 THR D C 1
ATOM 4295 O O . THR D 1 134 ? 24.706 -20.818 -30.264 1.00 15.10 134 THR D O 1
ATOM 4299 N N . ALA D 1 135 ? 26.391 -19.461 -30.893 1.00 10.93 135 ALA D N 1
ATOM 4300 C CA . ALA D 1 135 ? 26.164 -19.603 -32.332 1.00 11.38 135 ALA D CA 1
ATOM 4301 C C . ALA D 1 135 ? 27.257 -20.492 -32.853 1.00 11.82 135 ALA D C 1
ATOM 4302 O O . ALA D 1 135 ? 28.419 -20.285 -32.522 1.00 12.82 135 ALA D O 1
ATOM 4304 N N . ALA D 1 136 ? 26.920 -21.471 -33.679 1.00 9.28 136 ALA D N 1
ATOM 4305 C CA . ALA D 1 136 ? 27.948 -22.370 -34.164 1.00 9.93 136 ALA D CA 1
ATOM 4306 C C . ALA D 1 136 ? 28.708 -21.900 -35.412 1.00 9.87 136 ALA D C 1
ATOM 4307 O O . ALA D 1 136 ? 29.787 -22.388 -35.706 1.00 8.23 136 ALA D O 1
ATOM 4309 N N . ASP D 1 137 ? 28.072 -21.076 -36.234 1.00 11.32 137 ASP D N 1
ATOM 4310 C CA . ASP D 1 137 ? 28.707 -20.587 -37.451 1.00 9.45 137 ASP D CA 1
ATOM 4311 C C . ASP D 1 137 ? 28.259 -19.157 -37.694 1.00 10.70 137 ASP D C 1
ATOM 4312 O O . ASP D 1 137 ? 27.562 -18.582 -36.859 1.00 11.07 137 ASP D O 1
ATOM 4317 N N . MET D 1 138 ? 28.651 -18.571 -38.818 1.00 11.98 138 MET D N 1
ATOM 4318 C CA . MET D 1 138 ? 28.465 -17.144 -39.007 1.00 11.38 138 MET D CA 1
ATOM 4319 C C . MET D 1 138 ? 27.022 -16.790 -39.369 1.00 13.36 138 MET D C 1
ATOM 4320 O O . MET D 1 138 ? 26.583 -15.671 -39.136 1.00 14.56 138 MET D O 1
ATOM 4325 N N . ALA D 1 139 ? 26.273 -17.749 -39.904 1.00 11.56 139 ALA D N 1
ATOM 4326 C CA . ALA D 1 139 ? 24.827 -17.545 -40.075 1.00 12.19 139 ALA D CA 1
ATOM 4327 C C . ALA D 1 139 ? 24.121 -17.498 -38.701 1.00 10.57 139 ALA D C 1
ATOM 4328 O O . ALA D 1 139 ? 23.372 -16.562 -38.404 1.00 9.33 139 ALA D O 1
ATOM 4330 N N . ALA D 1 140 ? 24.435 -18.456 -37.837 1.00 10.00 140 ALA D N 1
ATOM 4331 C CA . ALA D 1 140 ? 23.904 -18.436 -36.466 1.00 10.32 140 ALA D CA 1
ATOM 4332 C C . ALA D 1 140 ? 24.370 -17.195 -35.699 1.00 13.07 140 ALA D C 1
ATOM 4333 O O . ALA D 1 140 ? 23.623 -16.633 -34.874 1.00 10.90 140 ALA D O 1
ATOM 4335 N N . GLN D 1 141 ? 25.556 -16.685 -36.057 1.00 16.35 141 GLN D N 1
ATOM 4336 C CA . GLN D 1 141 ? 26.037 -15.389 -35.531 1.00 16.52 141 GLN D CA 1
ATOM 4337 C C . GLN D 1 141 ? 25.101 -14.208 -35.826 1.00 18.05 141 GLN D C 1
ATOM 4338 O O . GLN D 1 141 ? 24.880 -13.328 -34.981 1.00 17.30 141 GLN D O 1
ATOM 4344 N N . THR D 1 142 ? 24.646 -14.127 -37.066 1.00 16.93 142 THR D N 1
ATOM 4345 C CA . THR D 1 142 ? 23.660 -13.131 -37.435 1.00 17.61 142 THR D CA 1
ATOM 4346 C C . THR D 1 142 ? 22.418 -13.253 -36.548 1.00 17.34 142 THR D C 1
ATOM 4347 O O . THR D 1 142 ? 21.902 -12.265 -36.066 1.00 16.92 142 THR D O 1
ATOM 4351 N N . THR D 1 143 ? 21.911 -14.475 -36.395 1.00 16.48 143 THR D N 1
ATOM 4352 C CA . THR D 1 143 ? 20.788 -14.735 -35.531 1.00 14.37 143 THR D CA 1
ATOM 4353 C C . THR D 1 143 ? 21.079 -14.307 -34.102 1.00 15.23 143 THR D C 1
ATOM 4354 O O . THR D 1 143 ? 20.242 -13.694 -33.432 1.00 16.34 143 THR D O 1
ATOM 4358 N N . LYS D 1 144 ? 22.274 -14.610 -33.628 1.00 16.70 144 LYS D N 1
ATOM 4359 C CA . LYS D 1 144 ? 22.607 -14.385 -32.211 1.00 16.19 144 LYS D CA 1
ATOM 4360 C C . LYS D 1 144 ? 22.632 -12.884 -31.910 1.00 18.54 144 LYS D C 1
ATOM 4361 O O . LYS D 1 144 ? 22.218 -12.434 -30.835 1.00 20.26 144 LYS D O 1
ATOM 4367 N N . HIS D 1 145 ? 23.081 -12.102 -32.875 1.00 18.84 145 HIS D N 1
ATOM 4368 C CA . HIS D 1 145 ? 23.185 -10.680 -32.665 1.00 20.86 145 HIS D CA 1
ATOM 4369 C C . HIS D 1 145 ? 21.788 -10.102 -32.551 1.00 20.98 145 HIS D C 1
ATOM 4370 O O . HIS D 1 145 ? 21.532 -9.209 -31.739 1.00 18.53 145 HIS D O 1
ATOM 4377 N N . LYS D 1 146 ? 20.910 -10.558 -33.442 1.00 21.40 146 LYS D N 1
ATOM 4378 C CA . LYS D 1 146 ? 19.534 -10.099 -33.470 1.00 22.70 146 LYS D CA 1
ATOM 4379 C C . LYS D 1 146 ? 18.832 -10.451 -32.147 1.00 21.96 146 LYS D C 1
ATOM 4380 O O . LYS D 1 146 ? 18.168 -9.605 -31.554 1.00 23.31 146 LYS D O 1
ATOM 4386 N N . TRP D 1 147 ? 19.071 -11.658 -31.634 1.00 19.22 147 TRP D N 1
ATOM 4387 C CA . TRP D 1 147 ? 18.427 -12.108 -30.400 1.00 18.32 147 TRP D CA 1
ATOM 4388 C C . TRP D 1 147 ? 19.018 -11.475 -29.132 1.00 19.81 147 TRP D C 1
ATOM 4389 O O . TRP D 1 147 ? 18.299 -11.207 -28.162 1.00 18.41 147 TRP D O 1
ATOM 4400 N N . GLU D 1 148 ? 20.325 -11.244 -29.114 1.00 21.52 148 GLU D N 1
ATOM 4401 C CA . GLU D 1 148 ? 20.895 -10.526 -27.970 1.00 23.08 148 GLU D CA 1
ATOM 4402 C C . GLU D 1 148 ? 20.358 -9.105 -27.917 1.00 22.11 148 GLU D C 1
ATOM 4403 O O . GLU D 1 148 ? 19.971 -8.626 -26.848 1.00 21.82 148 GLU D O 1
ATOM 4409 N N . THR D 1 149 ? 20.426 -8.394 -29.043 1.00 23.26 149 THR D N 1
ATOM 4410 C CA . THR D 1 149 ? 20.102 -6.960 -29.020 1.00 25.25 149 THR D CA 1
ATOM 4411 C C . THR D 1 149 ? 18.629 -6.769 -28.635 1.00 25.20 149 THR D C 1
ATOM 4412 O O . THR D 1 149 ? 18.264 -5.762 -28.011 1.00 26.83 149 THR D O 1
ATOM 4416 N N . ALA D 1 150 ? 17.810 -7.779 -28.913 1.00 22.30 150 ALA D N 1
ATOM 4417 C CA . ALA D 1 150 ? 16.405 -7.721 -28.538 1.00 22.48 150 ALA D CA 1
ATOM 4418 C C . ALA D 1 150 ? 16.087 -8.505 -27.242 1.00 22.85 150 ALA D C 1
ATOM 4419 O O . ALA D 1 150 ? 14.911 -8.723 -26.925 1.00 20.35 150 ALA D O 1
ATOM 4421 N N . HIS D 1 151 ? 17.122 -8.987 -26.547 1.00 22.18 151 HIS D N 1
ATOM 4422 C CA . HIS D 1 151 ? 16.962 -9.553 -25.192 1.00 23.26 151 HIS D CA 1
ATOM 4423 C C . HIS D 1 151 ? 15.966 -10.706 -25.168 1.00 22.61 151 HIS D C 1
ATOM 4424 O O . HIS D 1 151 ? 15.195 -10.890 -24.212 1.00 21.81 151 HIS D O 1
ATOM 4431 N N . GLU D 1 152 ? 16.043 -11.516 -26.216 1.00 20.11 152 GLU D N 1
ATOM 4432 C CA . GLU D 1 152 ? 15.131 -12.607 -26.417 1.00 17.82 152 GLU D CA 1
ATOM 4433 C C . GLU D 1 152 ? 15.361 -13.711 -25.391 1.00 17.90 152 GLU D C 1
ATOM 4434 O O . GLU D 1 152 ? 14.469 -14.524 -25.167 1.00 17.04 152 GLU D O 1
ATOM 4440 N N . ALA D 1 153 ? 16.567 -13.780 -24.818 1.00 16.75 153 ALA D N 1
ATOM 4441 C CA . ALA D 1 153 ? 16.859 -14.760 -23.753 1.00 17.01 153 ALA D CA 1
ATOM 4442 C C . ALA D 1 153 ? 16.031 -14.627 -22.447 1.00 18.56 153 ALA D C 1
ATOM 4443 O O . ALA D 1 153 ? 15.833 -15.630 -21.749 1.00 18.38 153 ALA D O 1
ATOM 4445 N N . GLU D 1 154 ? 15.611 -13.400 -22.106 1.00 18.78 154 GLU D N 1
ATOM 4446 C CA . GLU D 1 154 ? 14.774 -13.120 -20.913 1.00 19.80 154 GLU D CA 1
ATOM 4447 C C . GLU D 1 154 ? 13.492 -13.927 -20.977 1.00 18.34 154 GLU D C 1
ATOM 4448 O O . GLU D 1 154 ? 13.124 -14.618 -20.041 1.00 19.12 154 GLU D O 1
ATOM 4454 N N . GLN D 1 155 ? 12.834 -13.882 -22.118 1.00 20.06 155 GLN D N 1
ATOM 4455 C CA . GLN D 1 155 ? 11.589 -14.599 -22.260 1.00 18.92 155 GLN D CA 1
ATOM 4456 C C . GLN D 1 155 ? 11.769 -16.112 -22.255 1.00 18.04 155 GLN D C 1
ATOM 4457 O O . GLN D 1 155 ? 10.920 -16.826 -21.726 1.00 16.74 155 GLN D O 1
ATOM 4463 N N . TRP D 1 156 ? 12.861 -16.609 -22.847 1.00 14.82 156 TRP D N 1
ATOM 4464 C CA . TRP D 1 156 ? 13.115 -18.040 -22.825 1.00 13.02 156 TRP D CA 1
ATOM 4465 C C . TRP D 1 156 ? 13.328 -18.472 -21.400 1.00 12.33 156 TRP D C 1
ATOM 4466 O O . TRP D 1 156 ? 12.805 -19.494 -20.968 1.00 9.60 156 TRP D O 1
ATOM 4477 N N . ARG D 1 157 ? 14.085 -17.660 -20.664 1.00 11.51 157 ARG D N 1
ATOM 4478 C CA . ARG D 1 157 ? 14.353 -17.920 -19.273 1.00 12.69 157 ARG D CA 1
ATOM 4479 C C . ARG D 1 157 ? 13.096 -17.887 -18.410 1.00 11.67 157 ARG D C 1
ATOM 4480 O O . ARG D 1 157 ? 12.880 -18.787 -17.588 1.00 11.40 157 ARG D O 1
ATOM 4488 N N . ALA D 1 158 ? 12.265 -16.862 -18.600 1.00 8.46 158 ALA D N 1
ATOM 4489 C CA . ALA D 1 158 ? 11.002 -16.811 -17.887 1.00 10.87 158 ALA D CA 1
ATOM 4490 C C . ALA D 1 158 ? 10.161 -18.100 -18.118 1.00 11.37 158 ALA D C 1
ATOM 4491 O O . ALA D 1 158 ? 9.552 -18.621 -17.162 1.00 12.65 158 ALA D O 1
ATOM 4493 N N . TYR D 1 159 ? 10.206 -18.662 -19.327 1.00 8.96 159 TYR D N 1
ATOM 4494 C CA . TYR D 1 159 ? 9.475 -19.925 -19.597 1.00 10.75 159 TYR D CA 1
ATOM 4495 C C . TYR D 1 159 ? 10.151 -21.151 -18.950 1.00 11.45 159 TYR D C 1
ATOM 4496 O O . TYR D 1 159 ? 9.527 -21.874 -18.190 1.00 9.84 159 TYR D O 1
ATOM 4505 N N . LEU D 1 160 ? 11.415 -21.371 -19.264 1.00 10.21 160 LEU D N 1
ATOM 4506 C CA . LEU D 1 160 ? 12.122 -22.573 -18.851 1.00 11.55 160 LEU D CA 1
ATOM 4507 C C . LEU D 1 160 ? 12.261 -22.677 -17.328 1.00 12.94 160 LEU D C 1
ATOM 4508 O O . LEU D 1 160 ? 12.305 -23.795 -16.781 1.00 13.15 160 LEU D O 1
ATOM 4513 N N . GLU D 1 161 ? 12.448 -21.535 -16.660 1.00 13.15 161 GLU D N 1
ATOM 4514 C CA . GLU D 1 161 ? 12.653 -21.511 -15.204 1.00 15.27 161 GLU D CA 1
ATOM 4515 C C . GLU D 1 161 ? 11.343 -21.410 -14.466 1.00 16.09 161 GLU D C 1
ATOM 4516 O O . GLU D 1 161 ? 11.305 -21.578 -13.240 1.00 18.42 161 GLU D O 1
ATOM 4522 N N . GLY D 1 162 ? 10.264 -21.140 -15.199 1.00 12.36 162 GLY D N 1
ATOM 4523 C CA . GLY D 1 162 ? 9.022 -20.716 -14.563 1.00 9.82 162 GLY D CA 1
ATOM 4524 C C . GLY D 1 162 ? 7.866 -21.585 -14.982 1.00 9.12 162 GLY D C 1
ATOM 4525 O O . GLY D 1 162 ? 7.485 -22.547 -14.287 1.00 4.26 162 GLY D O 1
ATOM 4526 N N . THR D 1 163 ? 7.255 -21.227 -16.103 1.00 10.29 163 THR D N 1
ATOM 4527 C CA . THR D 1 163 ? 6.072 -21.961 -16.500 1.00 11.08 163 THR D CA 1
ATOM 4528 C C . THR D 1 163 ? 6.404 -23.421 -16.777 1.00 10.44 163 THR D C 1
ATOM 4529 O O . THR D 1 163 ? 5.658 -24.297 -16.396 1.00 12.76 163 THR D O 1
ATOM 4533 N N . CYS D 1 164 ? 7.599 -23.690 -17.295 1.00 11.08 164 CYS D N 1
ATOM 4534 C CA . CYS D 1 164 ? 8.000 -25.072 -17.561 1.00 9.14 164 CYS D CA 1
ATOM 4535 C C . CYS D 1 164 ? 7.981 -25.950 -16.309 1.00 9.21 164 CYS D C 1
ATOM 4536 O O . CYS D 1 164 ? 7.431 -27.060 -16.328 1.00 6.41 164 CYS D O 1
ATOM 4539 N N . VAL D 1 165 ? 8.580 -25.461 -15.224 1.00 8.00 165 VAL D N 1
ATOM 4540 C CA . VAL D 1 165 ? 8.628 -26.260 -14.023 1.00 12.98 165 VAL D CA 1
ATOM 4541 C C . VAL D 1 165 ? 7.319 -26.297 -13.216 1.00 13.10 165 VAL D C 1
ATOM 4542 O O . VAL D 1 165 ? 7.022 -27.310 -12.595 1.00 12.72 165 VAL D O 1
ATOM 4546 N N . GLU D 1 166 ? 6.510 -25.237 -13.282 1.00 12.94 166 GLU D N 1
ATOM 4547 C CA . GLU D 1 166 ? 5.195 -25.255 -12.647 1.00 13.95 166 GLU D CA 1
ATOM 4548 C C . GLU D 1 166 ? 4.302 -26.297 -13.283 1.00 14.06 166 GLU D C 1
ATOM 4549 O O . GLU D 1 166 ? 3.685 -27.100 -12.562 1.00 13.49 166 GLU D O 1
ATOM 4555 N N . TRP D 1 167 ? 4.282 -26.344 -14.621 1.00 9.81 167 TRP D N 1
ATOM 4556 C CA . TRP D 1 167 ? 3.469 -27.374 -15.316 1.00 9.58 167 TRP D CA 1
ATOM 4557 C C . TRP D 1 167 ? 4.042 -28.766 -15.258 1.00 8.23 167 TRP D C 1
ATOM 4558 O O . TRP D 1 167 ? 3.303 -29.750 -15.183 1.00 8.50 167 TRP D O 1
ATOM 4569 N N . LEU D 1 168 ? 5.361 -28.858 -15.280 1.00 8.54 168 LEU D N 1
ATOM 4570 C CA . LEU D 1 168 ? 6.019 -30.146 -15.005 1.00 10.60 168 LEU D CA 1
ATOM 4571 C C . LEU D 1 168 ? 5.570 -30.684 -13.629 1.00 9.34 168 LEU D C 1
ATOM 4572 O O . LEU D 1 168 ? 5.162 -31.835 -13.489 1.00 10.71 168 LEU D O 1
ATOM 4577 N N . ARG D 1 169 ? 5.495 -29.810 -12.647 1.00 12.70 169 ARG D N 1
ATOM 4578 C CA . ARG D 1 169 ? 5.013 -30.245 -11.325 1.00 13.73 169 ARG D CA 1
ATOM 4579 C C . ARG D 1 169 ? 3.559 -30.702 -11.385 1.00 14.54 169 ARG D C 1
ATOM 4580 O O . ARG D 1 169 ? 3.189 -31.758 -10.861 1.00 14.82 169 ARG D O 1
ATOM 4588 N N . ARG D 1 170 ? 2.754 -29.949 -12.117 1.00 14.91 170 ARG D N 1
ATOM 4589 C CA . ARG D 1 170 ? 1.355 -30.271 -12.232 1.00 15.43 170 ARG D CA 1
ATOM 4590 C C . ARG D 1 170 ? 1.165 -31.657 -12.849 1.00 14.49 170 ARG D C 1
ATOM 4591 O O . ARG D 1 170 ? 0.388 -32.468 -12.333 1.00 16.01 170 ARG D O 1
ATOM 4599 N N . TYR D 1 171 ? 1.858 -31.919 -13.957 1.00 11.95 171 TYR D N 1
ATOM 4600 C CA . TYR D 1 171 ? 1.793 -33.220 -14.631 1.00 11.11 171 TYR D CA 1
ATOM 4601 C C . TYR D 1 171 ? 2.274 -34.325 -13.695 1.00 11.85 171 TYR D C 1
ATOM 4602 O O . TYR D 1 171 ? 1.686 -35.384 -13.629 1.00 11.15 171 TYR D O 1
ATOM 4611 N N . LEU D 1 172 ? 3.399 -34.100 -13.034 1.00 12.68 172 LEU D N 1
ATOM 4612 C CA . LEU D 1 172 ? 3.911 -35.105 -12.108 1.00 13.93 172 LEU D CA 1
ATOM 4613 C C . LEU D 1 172 ? 2.854 -35.509 -11.089 1.00 14.24 172 LEU D C 1
ATOM 4614 O O . LEU D 1 172 ? 2.738 -36.687 -10.784 1.00 14.89 172 LEU D O 1
ATOM 4619 N N . GLU D 1 173 ? 2.086 -34.552 -10.557 1.00 15.10 173 GLU D N 1
ATOM 4620 C CA . GLU D 1 173 ? 0.978 -34.906 -9.664 1.00 17.33 173 GLU D CA 1
ATOM 4621 C C . GLU D 1 173 ? -0.176 -35.616 -10.373 1.00 17.62 173 GLU D C 1
ATOM 4622 O O . GLU D 1 173 ? -0.618 -36.667 -9.923 1.00 17.75 173 GLU D O 1
ATOM 4628 N N . ASN D 1 174 ? -0.603 -35.103 -11.518 1.00 15.53 174 ASN D N 1
ATOM 4629 C CA . ASN D 1 174 ? -1.768 -35.672 -12.186 1.00 15.86 174 ASN D CA 1
ATOM 4630 C C . ASN D 1 174 ? -1.471 -37.049 -12.739 1.00 16.49 174 ASN D C 1
ATOM 4631 O O . ASN D 1 174 ? -2.379 -37.872 -12.866 1.00 15.88 174 ASN D O 1
ATOM 4636 N N . GLY D 1 175 ? -0.219 -37.275 -13.142 1.00 15.31 175 GLY D N 1
ATOM 4637 C CA . GLY D 1 175 ? 0.171 -38.561 -13.694 1.00 14.75 175 GLY D CA 1
ATOM 4638 C C . GLY D 1 175 ? 0.936 -39.446 -12.716 1.00 16.95 175 GLY D C 1
ATOM 4639 O O . GLY D 1 175 ? 1.645 -40.373 -13.135 1.00 15.90 175 GLY D O 1
ATOM 4640 N N . LYS D 1 176 ? 0.807 -39.146 -11.420 1.00 17.98 176 LYS D N 1
ATOM 4641 C CA . LYS D 1 176 ? 1.573 -39.795 -10.351 1.00 19.70 176 LYS D CA 1
ATOM 4642 C C . LYS D 1 176 ? 1.688 -41.328 -10.485 1.00 19.88 176 LYS D C 1
ATOM 4643 O O . LYS D 1 176 ? 2.787 -41.866 -10.367 1.00 21.00 176 LYS D O 1
ATOM 4649 N N . GLU D 1 177 ? 0.582 -42.026 -10.747 1.00 19.66 177 GLU D N 1
ATOM 4650 C CA . GLU D 1 177 ? 0.592 -43.495 -10.761 1.00 21.80 177 GLU D CA 1
ATOM 4651 C C . GLU D 1 177 ? 1.644 -44.039 -11.732 1.00 21.56 177 GLU D C 1
ATOM 4652 O O . GLU D 1 177 ? 2.185 -45.122 -11.523 1.00 20.58 177 GLU D O 1
ATOM 4658 N N . THR D 1 178 ? 1.871 -43.336 -12.839 1.00 21.32 178 THR D N 1
ATOM 4659 C CA . THR D 1 178 ? 2.883 -43.770 -13.798 1.00 19.03 178 THR D CA 1
ATOM 4660 C C . THR D 1 178 ? 4.169 -42.942 -13.746 1.00 19.43 178 THR D C 1
ATOM 4661 O O . THR D 1 178 ? 5.258 -43.497 -13.614 1.00 20.18 178 THR D O 1
ATOM 4665 N N . LEU D 1 179 ? 4.062 -41.618 -13.759 1.00 19.03 179 LEU D N 1
ATOM 4666 C CA . LEU D 1 179 ? 5.254 -40.800 -13.898 1.00 17.84 179 LEU D CA 1
ATOM 4667 C C . LEU D 1 179 ? 6.236 -40.937 -12.734 1.00 18.97 179 LEU D C 1
ATOM 4668 O O . LEU D 1 179 ? 7.458 -40.953 -12.939 1.00 17.80 179 LEU D O 1
ATOM 4673 N N . GLN D 1 180 ? 5.701 -41.023 -11.518 1.00 18.01 180 GLN D N 1
ATOM 4674 C CA . GLN D 1 180 ? 6.525 -41.132 -10.304 1.00 18.56 180 GLN D CA 1
ATOM 4675 C C . GLN D 1 180 ? 6.743 -42.606 -9.915 1.00 19.37 180 GLN D C 1
ATOM 4676 O O . GLN D 1 180 ? 7.243 -42.911 -8.834 1.00 18.87 180 GLN D O 1
ATOM 4682 N N . ARG D 1 181 ? 6.312 -43.509 -10.791 1.00 20.68 181 ARG D N 1
ATOM 4683 C CA . ARG D 1 181 ? 6.565 -44.938 -10.637 1.00 19.84 181 ARG D CA 1
ATOM 4684 C C . ARG D 1 181 ? 7.791 -45.354 -11.453 1.00 19.24 181 ARG D C 1
ATOM 4685 O O . ARG D 1 181 ? 7.956 -44.958 -12.607 1.00 15.72 181 ARG D O 1
ATOM 4693 N N . THR D 1 182 ? 8.630 -46.177 -10.829 1.00 18.23 182 THR D N 1
ATOM 4694 C CA . THR D 1 182 ? 9.802 -46.756 -11.452 1.00 18.33 182 THR D CA 1
ATOM 4695 C C . THR D 1 182 ? 9.485 -48.224 -11.730 1.00 17.54 182 THR D C 1
ATOM 4696 O O . THR D 1 182 ? 8.872 -48.883 -10.891 1.00 14.99 182 THR D O 1
ATOM 4700 N N . ASP D 1 183 ? 9.782 -48.696 -12.947 1.00 15.16 183 ASP D N 1
ATOM 4701 C CA . ASP D 1 183 ? 9.623 -50.107 -13.298 1.00 13.26 183 ASP D CA 1
ATOM 4702 C C . ASP D 1 183 ? 10.998 -50.733 -13.460 1.00 15.10 183 ASP D C 1
ATOM 4703 O O . ASP D 1 183 ? 11.674 -50.499 -14.484 1.00 8.80 183 ASP D O 1
ATOM 4708 N N . ALA D 1 184 ? 11.383 -51.551 -12.469 1.00 13.37 184 ALA D N 1
ATOM 4709 C CA . ALA D 1 184 ? 12.694 -52.182 -12.444 1.00 12.97 184 ALA D CA 1
ATOM 4710 C C . ALA D 1 184 ? 12.744 -53.189 -13.580 1.00 13.18 184 ALA D C 1
ATOM 4711 O O . ALA D 1 184 ? 11.714 -53.763 -13.944 1.00 14.38 184 ALA D O 1
ATOM 4713 N N . PRO D 1 185 ? 13.931 -53.357 -14.188 1.00 12.10 185 PRO D N 1
ATOM 4714 C CA . PRO D 1 185 ? 14.075 -54.271 -15.301 1.00 10.68 185 PRO D CA 1
ATOM 4715 C C . PRO D 1 185 ? 13.766 -55.671 -14.868 1.00 11.24 185 PRO D C 1
ATOM 4716 O O . PRO D 1 185 ? 14.119 -56.070 -13.760 1.00 11.87 185 PRO D O 1
ATOM 4720 N N . LYS D 1 186 ? 13.086 -56.409 -15.733 1.00 10.86 186 LYS D N 1
ATOM 4721 C CA . LYS D 1 186 ? 12.959 -57.836 -15.565 1.00 10.60 186 LYS D CA 1
ATOM 4722 C C . LYS D 1 186 ? 14.116 -58.485 -16.311 1.00 11.57 186 LYS D C 1
ATOM 4723 O O . LYS D 1 186 ? 14.339 -58.208 -17.503 1.00 9.12 186 LYS D O 1
ATOM 4729 N N . THR D 1 187 ? 14.985 -59.131 -15.542 1.00 10.00 187 THR D N 1
ATOM 4730 C CA . THR D 1 187 ? 16.242 -59.606 -16.099 1.00 10.14 187 THR D CA 1
ATOM 4731 C C . THR D 1 187 ? 16.295 -61.112 -16.142 1.00 11.51 187 THR D C 1
ATOM 4732 O O . THR D 1 187 ? 15.725 -61.798 -15.279 1.00 9.95 187 THR D O 1
ATOM 4736 N N . HIS D 1 188 ? 16.955 -61.620 -17.176 1.00 11.16 188 HIS D N 1
ATOM 4737 C CA . HIS D 1 188 ? 17.296 -63.020 -17.264 1.00 11.21 188 HIS D CA 1
ATOM 4738 C C . HIS D 1 188 ? 18.474 -63.141 -18.231 1.00 11.91 188 HIS D C 1
ATOM 4739 O O . HIS D 1 188 ? 18.919 -62.138 -18.806 1.00 10.71 188 HIS D O 1
ATOM 4746 N N . MET D 1 189 ? 19.019 -64.345 -18.342 1.00 12.70 189 MET D N 1
ATOM 4747 C CA . MET D 1 189 ? 20.216 -64.596 -19.137 1.00 17.17 189 MET D CA 1
ATOM 4748 C C . MET D 1 189 ? 19.912 -65.734 -20.080 1.00 17.14 189 MET D C 1
ATOM 4749 O O . MET D 1 189 ? 19.270 -66.715 -19.690 1.00 17.37 189 MET D O 1
ATOM 4754 N N . THR D 1 190 ? 20.290 -65.575 -21.343 1.00 17.21 190 THR D N 1
ATOM 4755 C CA . THR D 1 190 ? 20.238 -66.696 -22.265 1.00 18.36 190 THR D CA 1
ATOM 4756 C C . THR D 1 190 ? 21.625 -67.186 -22.684 1.00 19.88 190 THR D C 1
ATOM 4757 O O . THR D 1 190 ? 22.629 -66.490 -22.507 1.00 18.32 190 THR D O 1
ATOM 4761 N N . HIS D 1 191 ? 21.670 -68.428 -23.163 1.00 21.90 191 HIS D N 1
ATOM 4762 C CA . HIS D 1 191 ? 22.927 -69.119 -23.464 1.00 23.43 191 HIS D CA 1
ATOM 4763 C C . HIS D 1 191 ? 22.835 -69.659 -24.883 1.00 24.27 191 HIS D C 1
ATOM 4764 O O . HIS D 1 191 ? 21.864 -70.323 -25.230 1.00 27.21 191 HIS D O 1
ATOM 4771 N N . HIS D 1 192 ? 23.736 -69.226 -25.748 1.00 23.88 192 HIS D N 1
ATOM 4772 C CA . HIS D 1 192 ? 23.698 -69.639 -27.140 1.00 25.94 192 HIS D CA 1
ATOM 4773 C C . HIS D 1 192 ? 25.008 -70.314 -27.545 1.00 29.20 192 HIS D C 1
ATOM 4774 O O . HIS D 1 192 ? 26.038 -69.649 -27.707 1.00 28.52 192 HIS D O 1
ATOM 4781 N N . ALA D 1 193 ? 24.972 -71.642 -27.650 1.00 31.42 193 ALA D N 1
ATOM 4782 C CA . ALA D 1 193 ? 26.120 -72.420 -28.147 1.00 33.94 193 ALA D CA 1
ATOM 4783 C C . ALA D 1 193 ? 26.514 -71.964 -29.541 1.00 34.53 193 ALA D C 1
ATOM 4784 O O . ALA D 1 193 ? 26.076 -72.529 -30.541 1.00 35.91 193 ALA D O 1
ATOM 4786 N N . VAL D 1 194 ? 27.274 -70.880 -29.593 1.00 35.89 194 VAL D N 1
ATOM 4787 C CA . VAL D 1 194 ? 27.882 -70.375 -30.828 1.00 37.22 194 VAL D CA 1
ATOM 4788 C C . VAL D 1 194 ? 28.529 -71.453 -31.714 1.00 37.21 194 VAL D C 1
ATOM 4789 O O . VAL D 1 194 ? 28.165 -71.613 -32.894 1.00 38.53 194 VAL D O 1
ATOM 4793 N N . SER D 1 195 ? 29.503 -72.161 -31.135 1.00 35.01 195 SER D N 1
ATOM 4794 C CA . SER D 1 195 ? 30.336 -73.137 -31.838 1.00 31.58 195 SER D CA 1
ATOM 4795 C C . SER D 1 195 ? 30.782 -74.194 -30.836 1.00 29.30 195 SER D C 1
ATOM 4796 O O . SER D 1 195 ? 30.296 -74.237 -29.711 1.00 27.73 195 SER D O 1
ATOM 4799 N N . ASP D 1 196 ? 31.749 -75.008 -31.230 1.00 28.00 196 ASP D N 1
ATOM 4800 C CA . ASP D 1 196 ? 32.249 -76.090 -30.373 1.00 30.08 196 ASP D CA 1
ATOM 4801 C C . ASP D 1 196 ? 32.895 -75.587 -29.078 1.00 29.16 196 ASP D C 1
ATOM 4802 O O . ASP D 1 196 ? 32.843 -76.247 -28.042 1.00 27.21 196 ASP D O 1
ATOM 4807 N N . HIS D 1 197 ? 33.585 -74.459 -29.169 1.00 29.12 197 HIS D N 1
ATOM 4808 C CA . HIS D 1 197 ? 34.555 -74.086 -28.141 1.00 30.91 197 HIS D CA 1
ATOM 4809 C C . HIS D 1 197 ? 34.137 -72.803 -27.406 1.00 30.61 197 HIS D C 1
ATOM 4810 O O . HIS D 1 197 ? 34.530 -72.581 -26.260 1.00 30.67 197 HIS D O 1
ATOM 4817 N N . GLU D 1 198 ? 33.266 -72.015 -28.036 1.00 30.16 198 GLU D N 1
ATOM 4818 C CA . GLU D 1 198 ? 32.831 -70.746 -27.465 1.00 29.53 198 GLU D CA 1
ATOM 4819 C C . GLU D 1 198 ? 31.315 -70.659 -27.369 1.00 27.92 198 GLU D C 1
ATOM 4820 O O . GLU D 1 198 ? 30.613 -71.287 -28.160 1.00 29.05 198 GLU D O 1
ATOM 4826 N N . ALA D 1 199 ? 30.827 -70.005 -26.314 1.00 25.75 199 ALA D N 1
ATOM 4827 C CA . ALA D 1 199 ? 29.398 -69.753 -26.101 1.00 22.61 199 ALA D CA 1
ATOM 4828 C C . ALA D 1 199 ? 29.130 -68.257 -25.879 1.00 21.92 199 ALA D C 1
ATOM 4829 O O . ALA D 1 199 ? 30.013 -67.515 -25.447 1.00 21.85 199 ALA D O 1
ATOM 4831 N N . THR D 1 200 ? 27.942 -67.809 -26.283 1.00 19.02 200 THR D N 1
ATOM 4832 C CA . THR D 1 200 ? 27.501 -66.449 -26.046 1.00 17.66 200 THR D CA 1
ATOM 4833 C C . THR D 1 200 ? 26.500 -66.448 -24.900 1.00 15.38 200 THR D C 1
ATOM 4834 O O . THR D 1 200 ? 25.541 -67.233 -24.889 1.00 15.11 200 THR D O 1
ATOM 4838 N N . LEU D 1 201 ? 26.760 -65.582 -23.931 1.00 12.30 201 LEU D N 1
ATOM 4839 C CA . LEU D 1 201 ? 25.854 -65.329 -22.804 1.00 12.51 201 LEU D CA 1
ATOM 4840 C C . LEU D 1 201 ? 25.135 -64.011 -23.061 1.00 11.49 201 LEU D C 1
ATOM 4841 O O . LEU D 1 201 ? 25.774 -62.996 -23.357 1.00 11.38 201 LEU D O 1
ATOM 4846 N N . ARG D 1 202 ? 23.810 -64.026 -23.073 1.00 12.72 202 ARG D N 1
ATOM 4847 C CA . ARG D 1 202 ? 23.083 -62.762 -23.265 1.00 11.21 202 ARG D CA 1
ATOM 4848 C C . ARG D 1 202 ? 22.283 -62.384 -22.024 1.00 10.57 202 ARG D C 1
ATOM 4849 O O . ARG D 1 202 ? 21.493 -63.181 -21.491 1.00 9.71 202 ARG D O 1
ATOM 4857 N N . CYS D 1 203 ? 22.565 -61.196 -21.513 1.00 8.61 203 CYS D N 1
ATOM 4858 C CA . CYS D 1 203 ? 21.943 -60.710 -20.290 1.00 9.96 203 CYS D CA 1
ATOM 4859 C C . CYS D 1 203 ? 20.853 -59.695 -20.651 1.00 10.11 203 CYS D C 1
ATOM 4860 O O . CYS D 1 203 ? 21.134 -58.674 -21.294 1.00 8.34 203 CYS D O 1
ATOM 4863 N N . TRP D 1 204 ? 19.607 -60.035 -20.323 1.00 10.33 204 TRP D N 1
ATOM 4864 C CA . TRP D 1 204 ? 18.449 -59.277 -20.807 1.00 9.80 204 TRP D CA 1
ATOM 4865 C C . TRP D 1 204 ? 17.852 -58.400 -19.720 1.00 9.27 204 TRP D C 1
ATOM 4866 O O . TRP D 1 204 ? 17.676 -58.841 -18.571 1.00 8.79 204 TRP D O 1
ATOM 4877 N N . ALA D 1 205 ? 17.532 -57.162 -20.082 1.00 7.69 205 ALA D N 1
ATOM 4878 C CA . ALA D 1 205 ? 16.757 -56.267 -19.205 1.00 7.72 205 ALA D CA 1
ATOM 4879 C C . ALA D 1 205 ? 15.504 -55.854 -19.955 1.00 8.19 205 ALA D C 1
ATOM 4880 O O . ALA D 1 205 ? 15.595 -55.175 -20.985 1.00 9.63 205 ALA D O 1
ATOM 4882 N N . LEU D 1 206 ? 14.342 -56.164 -19.391 1.00 7.88 206 LEU D N 1
ATOM 4883 C CA . LEU D 1 206 ? 13.103 -56.010 -20.115 1.00 6.54 206 LEU D CA 1
ATOM 4884 C C . LEU D 1 206 ? 12.119 -55.195 -19.299 1.00 8.60 206 LEU D C 1
ATOM 4885 O O . LEU D 1 206 ? 12.110 -55.248 -18.047 1.00 4.00 206 LEU D O 1
ATOM 4890 N N . SER D 1 207 ? 11.355 -54.374 -20.026 1.00 9.05 207 SER D N 1
ATOM 4891 C CA . SER D 1 207 ? 10.142 -53.773 -19.530 1.00 10.40 207 SER D CA 1
ATOM 4892 C C . SER D 1 207 ? 10.412 -52.780 -18.407 1.00 11.52 207 SER D C 1
ATOM 4893 O O . SER D 1 207 ? 9.670 -52.717 -17.414 1.00 10.79 207 SER D O 1
ATOM 4896 N N . PHE D 1 208 ? 11.451 -51.969 -18.588 1.00 10.73 208 PHE D N 1
ATOM 4897 C CA . PHE D 1 208 ? 11.897 -51.078 -17.535 1.00 8.93 208 PHE D CA 1
ATOM 4898 C C . PHE D 1 208 ? 11.589 -49.646 -17.885 1.00 8.20 208 PHE D C 1
ATOM 4899 O O . PHE D 1 208 ? 11.385 -49.313 -19.052 1.00 8.59 208 PHE D O 1
ATOM 4907 N N . TYR D 1 209 ? 11.483 -48.819 -16.857 1.00 7.36 209 TYR D N 1
ATOM 4908 C CA . TYR D 1 209 ? 11.227 -47.392 -17.018 1.00 8.05 209 TYR D CA 1
ATOM 4909 C C . TYR D 1 209 ? 11.775 -46.754 -15.780 1.00 6.20 209 TYR D C 1
ATOM 4910 O O . TYR D 1 209 ? 11.439 -47.200 -14.696 1.00 6.54 209 TYR D O 1
ATOM 4919 N N . PRO D 1 210 ? 12.521 -45.637 -15.914 1.00 7.66 210 PRO D N 1
ATOM 4920 C CA . PRO D 1 210 ? 12.841 -44.960 -17.174 1.00 6.65 210 PRO D CA 1
ATOM 4921 C C . PRO D 1 210 ? 13.926 -45.685 -17.977 1.00 6.40 210 PRO D C 1
ATOM 4922 O O . PRO D 1 210 ? 14.311 -46.796 -17.621 1.00 4.79 210 PRO D O 1
ATOM 4926 N N . ALA D 1 211 ? 14.258 -45.118 -19.137 1.00 5.95 211 ALA D N 1
ATOM 4927 C CA . ALA D 1 211 ? 15.150 -45.716 -20.100 1.00 6.70 211 ALA D CA 1
ATOM 4928 C C . ALA D 1 211 ? 16.573 -45.892 -19.567 1.00 8.18 211 ALA D C 1
ATOM 4929 O O . ALA D 1 211 ? 17.260 -46.789 -20.012 1.00 8.84 211 ALA D O 1
ATOM 4931 N N . GLU D 1 212 ? 17.060 -44.935 -18.770 1.00 10.52 212 GLU D N 1
ATOM 4932 C CA . GLU D 1 212 ? 18.442 -44.962 -18.231 1.00 13.06 212 GLU D CA 1
ATOM 4933 C C . GLU D 1 212 ? 18.674 -46.333 -17.664 1.00 11.43 212 GLU D C 1
ATOM 4934 O O . GLU D 1 212 ? 17.950 -46.746 -16.762 1.00 7.88 212 GLU D O 1
ATOM 4940 N N . ILE D 1 213 ? 19.783 -46.964 -18.041 1.00 11.20 213 ILE D N 1
ATOM 4941 C CA . ILE D 1 213 ? 20.185 -48.206 -17.377 1.00 12.01 213 ILE D CA 1
ATOM 4942 C C . ILE D 1 213 ? 21.678 -48.460 -17.617 1.00 11.88 213 ILE D C 1
ATOM 4943 O O . ILE D 1 213 ? 22.238 -47.992 -18.607 1.00 10.05 213 ILE D O 1
ATOM 4948 N N . THR D 1 214 ? 22.303 -49.259 -16.758 1.00 11.25 214 THR D N 1
ATOM 4949 C CA . THR D 1 214 ? 23.644 -49.746 -17.058 1.00 11.98 214 THR D CA 1
ATOM 4950 C C . THR D 1 214 ? 23.764 -51.255 -16.900 1.00 10.90 214 THR D C 1
ATOM 4951 O O . THR D 1 214 ? 23.381 -51.821 -15.868 1.00 11.17 214 THR D O 1
ATOM 4955 N N . LEU D 1 215 ? 24.250 -51.887 -17.962 1.00 10.26 215 LEU D N 1
ATOM 4956 C CA . LEU D 1 215 ? 24.486 -53.328 -18.003 1.00 13.28 215 LEU D CA 1
ATOM 4957 C C . LEU D 1 215 ? 25.977 -53.544 -18.168 1.00 13.26 215 LEU D C 1
ATOM 4958 O O . LEU D 1 215 ? 26.555 -53.085 -19.145 1.00 12.64 215 LEU D O 1
ATOM 4963 N N . THR D 1 216 ? 26.547 -54.375 -17.314 1.00 12.16 216 THR D N 1
ATOM 4964 C CA . THR D 1 216 ? 27.989 -54.534 -17.263 1.00 14.55 216 THR D CA 1
ATOM 4965 C C . THR D 1 216 ? 28.304 -56.025 -17.102 1.00 13.03 216 THR D C 1
ATOM 4966 O O . THR D 1 216 ? 27.611 -56.723 -16.373 1.00 13.85 216 THR D O 1
ATOM 4970 N N . TRP D 1 217 ? 29.265 -56.525 -17.870 1.00 11.96 217 TRP D N 1
ATOM 4971 C CA . TRP D 1 217 ? 29.792 -57.867 -17.658 1.00 13.09 217 TRP D CA 1
ATOM 4972 C C . TRP D 1 217 ? 31.037 -57.813 -16.771 1.00 14.40 217 TRP D C 1
ATOM 4973 O O . TRP D 1 217 ? 31.911 -56.953 -16.947 1.00 15.04 217 TRP D O 1
ATOM 4984 N N . GLN D 1 218 ? 31.086 -58.695 -15.787 1.00 15.34 218 GLN D N 1
ATOM 4985 C CA . GLN D 1 218 ? 32.337 -58.989 -15.124 1.00 17.14 218 GLN D CA 1
ATOM 4986 C C . GLN D 1 218 ? 32.857 -60.389 -15.407 1.00 17.81 218 GLN D C 1
ATOM 4987 O O . GLN D 1 218 ? 32.078 -61.349 -15.583 1.00 14.92 218 GLN D O 1
ATOM 4993 N N . ARG D 1 219 ? 34.183 -60.514 -15.382 1.00 16.77 219 ARG D N 1
ATOM 4994 C CA . ARG D 1 219 ? 34.811 -61.814 -15.319 1.00 17.69 219 ARG D CA 1
ATOM 4995 C C . ARG D 1 219 ? 35.698 -61.943 -14.096 1.00 18.61 219 ARG D C 1
ATOM 4996 O O . ARG D 1 219 ? 36.583 -61.120 -13.865 1.00 18.23 219 ARG D O 1
ATOM 5004 N N . ASP D 1 220 ? 35.462 -62.971 -13.302 1.00 20.63 220 ASP D N 1
ATOM 5005 C CA . ASP D 1 220 ? 36.200 -63.096 -12.054 1.00 22.93 220 ASP D CA 1
ATOM 5006 C C . ASP D 1 220 ? 36.189 -61.780 -11.308 1.00 23.90 220 ASP D C 1
ATOM 5007 O O . ASP D 1 220 ? 37.175 -61.389 -10.678 1.00 24.31 220 ASP D O 1
ATOM 5012 N N . GLY D 1 221 ? 35.014 -61.145 -11.304 1.00 24.52 221 GLY D N 1
ATOM 5013 C CA . GLY D 1 221 ? 34.760 -59.987 -10.472 1.00 24.02 221 GLY D CA 1
ATOM 5014 C C . GLY D 1 221 ? 35.495 -58.745 -10.916 1.00 25.82 221 GLY D C 1
ATOM 5015 O O . GLY D 1 221 ? 35.643 -57.811 -10.141 1.00 27.46 221 GLY D O 1
ATOM 5016 N N . GLU D 1 222 ? 35.925 -58.710 -12.169 1.00 26.74 222 GLU D N 1
ATOM 5017 C CA . GLU D 1 222 ? 36.506 -57.497 -12.752 1.00 28.72 222 GLU D CA 1
ATOM 5018 C C . GLU D 1 222 ? 35.788 -57.139 -14.061 1.00 26.91 222 GLU D C 1
ATOM 5019 O O . GLU D 1 222 ? 35.482 -58.023 -14.846 1.00 22.65 222 GLU D O 1
ATOM 5025 N N . ASP D 1 223 ? 35.644 -55.847 -14.358 1.00 28.05 223 ASP D N 1
ATOM 5026 C CA . ASP D 1 223 ? 34.982 -55.444 -15.604 1.00 29.66 223 ASP D CA 1
ATOM 5027 C C . ASP D 1 223 ? 35.611 -56.128 -16.808 1.00 30.02 223 ASP D C 1
ATOM 5028 O O . ASP D 1 223 ? 36.820 -56.316 -16.870 1.00 28.94 223 ASP D O 1
ATOM 5033 N N . GLN D 1 224 ? 34.775 -56.522 -17.756 1.00 29.37 224 GLN D N 1
ATOM 5034 C CA . GLN D 1 224 ? 35.268 -56.938 -19.035 1.00 28.37 224 GLN D CA 1
ATOM 5035 C C . GLN D 1 224 ? 34.481 -56.289 -20.172 1.00 28.15 224 GLN D C 1
ATOM 5036 O O . GLN D 1 224 ? 33.249 -56.260 -20.147 1.00 28.24 224 GLN D O 1
ATOM 5042 N N . THR D 1 225 ? 35.197 -55.762 -21.161 1.00 27.80 225 THR D N 1
ATOM 5043 C CA . THR D 1 225 ? 34.568 -55.143 -22.325 1.00 28.17 225 THR D CA 1
ATOM 5044 C C . THR D 1 225 ? 35.001 -55.833 -23.591 1.00 27.25 225 THR D C 1
ATOM 5045 O O . THR D 1 225 ? 34.322 -55.737 -24.610 1.00 29.64 225 THR D O 1
ATOM 5049 N N . GLN D 1 226 ? 36.156 -56.485 -23.542 1.00 24.71 226 GLN D N 1
ATOM 5050 C CA . GLN D 1 226 ? 36.576 -57.353 -24.631 1.00 23.30 226 GLN D CA 1
ATOM 5051 C C . GLN D 1 226 ? 35.512 -58.400 -24.945 1.00 20.49 226 GLN D C 1
ATOM 5052 O O . GLN D 1 226 ? 35.017 -59.056 -24.037 1.00 18.88 226 GLN D O 1
ATOM 5058 N N . ASP D 1 227 ? 35.284 -58.667 -26.231 1.00 18.04 227 ASP D N 1
ATOM 5059 C CA . ASP D 1 227 ? 34.338 -59.735 -26.633 1.00 18.68 227 ASP D CA 1
ATOM 5060 C C . ASP D 1 227 ? 32.936 -59.544 -26.083 1.00 17.40 227 ASP D C 1
ATOM 5061 O O . ASP D 1 227 ? 32.239 -60.508 -25.789 1.00 18.66 227 ASP D O 1
ATOM 5066 N N . THR D 1 228 ? 32.530 -58.287 -26.014 1.00 18.03 228 THR D N 1
ATOM 5067 C CA . THR D 1 228 ? 31.300 -57.860 -25.397 1.00 21.44 228 THR D CA 1
ATOM 5068 C C . THR D 1 228 ? 30.476 -57.124 -26.463 1.00 20.79 228 THR D C 1
ATOM 5069 O O . THR D 1 228 ? 31.029 -56.446 -27.334 1.00 21.68 228 THR D O 1
ATOM 5073 N N . GLU D 1 229 ? 29.166 -57.310 -26.458 1.00 21.21 229 GLU D N 1
ATOM 5074 C CA . GLU D 1 229 ? 28.302 -56.466 -27.295 1.00 22.79 229 GLU D CA 1
ATOM 5075 C C . GLU D 1 229 ? 27.114 -55.889 -26.508 1.00 21.86 229 GLU D C 1
ATOM 5076 O O . GLU D 1 229 ? 26.401 -56.605 -25.817 1.00 23.95 229 GLU D O 1
ATOM 5082 N N . LEU D 1 230 ? 26.916 -54.586 -26.611 1.00 21.59 230 LEU D N 1
ATOM 5083 C CA . LEU D 1 230 ? 25.815 -53.899 -25.950 1.00 17.79 230 LEU D CA 1
ATOM 5084 C C . LEU D 1 230 ? 24.931 -53.221 -27.015 1.00 17.43 230 LEU D C 1
ATOM 5085 O O . LEU D 1 230 ? 25.364 -52.265 -27.677 1.00 17.61 230 LEU D O 1
ATOM 5090 N N . VAL D 1 231 ? 23.703 -53.693 -27.193 1.00 12.73 231 VAL D N 1
ATOM 5091 C CA . VAL D 1 231 ? 22.772 -52.972 -28.068 1.00 13.30 231 VAL D CA 1
ATOM 5092 C C . VAL D 1 231 ? 22.213 -51.716 -27.410 1.00 12.97 231 VAL D C 1
ATOM 5093 O O . VAL D 1 231 ? 22.081 -51.602 -26.182 1.00 9.76 231 VAL D O 1
ATOM 5097 N N . GLU D 1 232 ? 21.801 -50.816 -28.276 1.00 11.26 232 GLU D N 1
ATOM 5098 C CA . GLU D 1 232 ? 21.246 -49.548 -27.886 1.00 13.25 232 GLU D CA 1
ATOM 5099 C C . GLU D 1 232 ? 19.863 -49.742 -27.248 1.00 10.83 232 GLU D C 1
ATOM 5100 O O . GLU D 1 232 ? 19.128 -50.674 -27.578 1.00 8.85 232 GLU D O 1
ATOM 5106 N N . THR D 1 233 ? 19.578 -48.959 -26.223 1.00 10.69 233 THR D N 1
ATOM 5107 C CA . THR D 1 233 ? 18.321 -49.128 -25.514 1.00 9.62 233 THR D CA 1
ATOM 5108 C C . THR D 1 233 ? 17.174 -48.900 -26.494 1.00 8.51 233 THR D C 1
ATOM 5109 O O . THR D 1 233 ? 17.246 -48.020 -27.342 1.00 9.22 233 THR D O 1
ATOM 5113 N N . ARG D 1 234 ? 16.140 -49.728 -26.425 1.00 8.28 234 ARG D N 1
ATOM 5114 C CA . ARG D 1 234 ? 15.069 -49.662 -27.420 1.00 5.24 234 ARG D CA 1
ATOM 5115 C C . ARG D 1 234 ? 13.679 -49.652 -26.794 1.00 6.42 234 ARG D C 1
ATOM 5116 O O . ARG D 1 234 ? 13.473 -50.225 -25.719 1.00 7.71 234 ARG D O 1
ATOM 5124 N N . PRO D 1 235 ? 12.688 -49.077 -27.501 1.00 5.80 235 PRO D N 1
ATOM 5125 C CA . PRO D 1 235 ? 11.343 -49.065 -26.909 1.00 6.37 235 PRO D CA 1
ATOM 5126 C C . PRO D 1 235 ? 10.645 -50.401 -27.080 1.00 6.46 235 PRO D C 1
ATOM 5127 O O . PRO D 1 235 ? 10.741 -51.007 -28.149 1.00 8.10 235 PRO D O 1
ATOM 5131 N N . ALA D 1 236 ? 9.926 -50.853 -26.046 1.00 5.22 236 ALA D N 1
ATOM 5132 C CA . ALA D 1 236 ? 9.139 -52.069 -26.166 1.00 5.38 236 ALA D CA 1
ATOM 5133 C C . ALA D 1 236 ? 7.869 -51.832 -27.004 1.00 6.84 236 ALA D C 1
ATOM 5134 O O . ALA D 1 236 ? 7.366 -52.751 -27.620 1.00 10.20 236 ALA D O 1
ATOM 5136 N N . GLY D 1 237 ? 7.333 -50.615 -26.964 1.00 10.07 237 GLY D N 1
ATOM 5137 C CA . GLY D 1 237 ? 6.115 -50.236 -27.712 1.00 8.81 237 GLY D CA 1
ATOM 5138 C C . GLY D 1 237 ? 4.997 -49.909 -26.726 1.00 10.87 237 GLY D C 1
ATOM 5139 O O . GLY D 1 237 ? 3.966 -49.332 -27.102 1.00 9.87 237 GLY D O 1
ATOM 5140 N N . ASP D 1 238 ? 5.185 -50.302 -25.461 1.00 10.58 238 ASP D N 1
ATOM 5141 C CA . ASP D 1 238 ? 4.147 -50.147 -24.433 1.00 8.43 238 ASP D CA 1
ATOM 5142 C C . ASP D 1 238 ? 4.511 -49.120 -23.377 1.00 8.93 238 ASP D C 1
ATOM 5143 O O . ASP D 1 238 ? 3.859 -49.054 -22.306 1.00 8.51 238 ASP D O 1
ATOM 5148 N N . GLY D 1 239 ? 5.474 -48.259 -23.724 1.00 9.53 239 GLY D N 1
ATOM 5149 C CA . GLY D 1 239 ? 5.941 -47.186 -22.840 1.00 7.73 239 GLY D CA 1
ATOM 5150 C C . GLY D 1 239 ? 7.173 -47.591 -22.018 1.00 10.88 239 GLY D C 1
ATOM 5151 O O . GLY D 1 239 ? 7.789 -46.734 -21.396 1.00 7.98 239 GLY D O 1
ATOM 5152 N N . THR D 1 240 ? 7.506 -48.896 -21.991 1.00 8.78 240 THR D N 1
ATOM 5153 C CA . THR D 1 240 ? 8.748 -49.360 -21.345 1.00 9.00 240 THR D CA 1
ATOM 5154 C C . THR D 1 240 ? 9.869 -49.631 -22.343 1.00 8.12 240 THR D C 1
ATOM 5155 O O . THR D 1 240 ? 9.706 -49.491 -23.556 1.00 7.92 240 THR D O 1
ATOM 5159 N N . PHE D 1 241 ? 11.032 -49.970 -21.816 1.00 7.41 241 PHE D N 1
ATOM 5160 C CA . PHE D 1 241 ? 12.245 -50.065 -22.626 1.00 6.56 241 PHE D CA 1
ATOM 5161 C C . PHE D 1 241 ? 12.949 -51.417 -22.446 1.00 8.88 241 PHE D C 1
ATOM 5162 O O . PHE D 1 241 ? 12.672 -52.157 -21.471 1.00 2.67 241 PHE D O 1
ATOM 5170 N N . GLN D 1 242 ? 13.845 -51.732 -23.395 1.00 6.54 242 GLN D N 1
ATOM 5171 C CA . GLN D 1 242 ? 14.544 -53.019 -23.450 1.00 4.14 242 GLN D CA 1
ATOM 5172 C C . GLN D 1 242 ? 16.028 -52.796 -23.740 1.00 5.89 242 GLN D C 1
ATOM 5173 O O . GLN D 1 242 ? 16.410 -51.816 -24.411 1.00 6.38 242 GLN D O 1
ATOM 5179 N N . LYS D 1 243 ? 16.863 -53.711 -23.241 1.00 7.48 243 LYS D N 1
ATOM 5180 C CA . LYS D 1 243 ? 18.272 -53.713 -23.547 1.00 6.12 243 LYS D CA 1
ATOM 5181 C C . LYS D 1 243 ? 18.907 -55.050 -23.248 1.00 8.74 243 LYS D C 1
ATOM 5182 O O . LYS D 1 243 ? 18.438 -55.806 -22.393 1.00 9.96 243 LYS D O 1
ATOM 5188 N N . TRP D 1 244 ? 19.958 -55.374 -23.973 1.00 8.48 244 TRP D N 1
ATOM 5189 C CA . TRP D 1 244 ? 20.754 -56.532 -23.599 1.00 8.97 244 TRP D CA 1
ATOM 5190 C C . TRP D 1 244 ? 22.229 -56.234 -23.756 1.00 8.13 244 TRP D C 1
ATOM 5191 O O . TRP D 1 244 ? 22.601 -55.289 -24.465 1.00 10.35 244 TRP D O 1
ATOM 5202 N N . ALA D 1 245 ? 23.040 -56.995 -23.033 1.00 7.22 245 ALA D N 1
ATOM 5203 C CA . ALA D 1 245 ? 24.482 -57.041 -23.216 1.00 8.41 245 ALA D CA 1
ATOM 5204 C C . ALA D 1 245 ? 24.895 -58.513 -23.330 1.00 10.40 245 ALA D C 1
ATOM 5205 O O . ALA D 1 245 ? 24.332 -59.369 -22.646 1.00 10.34 245 ALA D O 1
ATOM 5207 N N . ALA D 1 246 ? 25.851 -58.810 -24.213 1.00 10.77 246 ALA D N 1
ATOM 5208 C CA . ALA D 1 246 ? 26.329 -60.184 -24.393 1.00 10.23 246 ALA D CA 1
ATOM 5209 C C . ALA D 1 246 ? 27.848 -60.290 -24.327 1.00 10.66 246 ALA D C 1
ATOM 5210 O O . ALA D 1 246 ? 28.580 -59.362 -24.710 1.00 11.86 246 ALA D O 1
ATOM 5212 N N . VAL D 1 247 ? 28.305 -61.457 -23.905 1.00 8.60 247 VAL D N 1
ATOM 5213 C CA . VAL D 1 247 ? 29.722 -61.768 -23.844 1.00 9.15 247 VAL D CA 1
ATOM 5214 C C . VAL D 1 247 ? 29.948 -63.150 -24.451 1.00 10.19 247 VAL D C 1
ATOM 5215 O O . VAL D 1 247 ? 29.136 -64.058 -24.278 1.00 10.09 247 VAL D O 1
ATOM 5219 N N . VAL D 1 248 ? 30.960 -63.240 -25.299 1.00 10.62 248 VAL D N 1
ATOM 5220 C CA . VAL D 1 248 ? 31.482 -64.505 -25.741 1.00 10.72 248 VAL D CA 1
ATOM 5221 C C . VAL D 1 248 ? 32.549 -65.009 -24.768 1.00 12.57 248 VAL D C 1
ATOM 5222 O O . VAL D 1 248 ? 33.487 -64.284 -24.406 1.00 12.00 248 VAL D O 1
ATOM 5226 N N . VAL D 1 249 ? 32.499 -66.313 -24.547 1.00 12.33 249 VAL D N 1
ATOM 5227 C CA . VAL D 1 249 ? 33.011 -66.973 -23.368 1.00 15.20 249 VAL D CA 1
ATOM 5228 C C . VAL D 1 249 ? 33.403 -68.411 -23.792 1.00 15.81 249 VAL D C 1
ATOM 5229 O O . VAL D 1 249 ? 32.785 -68.987 -24.694 1.00 17.37 249 VAL D O 1
ATOM 5233 N N . PRO D 1 250 ? 34.481 -68.969 -23.214 1.00 15.12 250 PRO D N 1
ATOM 5234 C CA . PRO D 1 250 ? 34.812 -70.356 -23.546 1.00 13.66 250 PRO D CA 1
ATOM 5235 C C . PRO D 1 250 ? 33.816 -71.322 -22.903 1.00 14.97 250 PRO D C 1
ATOM 5236 O O . PRO D 1 250 ? 33.484 -71.161 -21.736 1.00 14.53 250 PRO D O 1
ATOM 5240 N N . SER D 1 251 ? 33.310 -72.289 -23.668 1.00 16.61 251 SER D N 1
ATOM 5241 C CA . SER D 1 251 ? 32.305 -73.231 -23.139 1.00 19.59 251 SER D CA 1
ATOM 5242 C C . SER D 1 251 ? 32.821 -73.885 -21.879 1.00 19.64 251 SER D C 1
ATOM 5243 O O . SER D 1 251 ? 33.988 -74.276 -21.819 1.00 21.82 251 SER D O 1
ATOM 5246 N N . GLY D 1 252 ? 31.976 -74.000 -20.865 1.00 18.45 252 GLY D N 1
ATOM 5247 C CA . GLY D 1 252 ? 32.423 -74.589 -19.607 1.00 16.71 252 GLY D CA 1
ATOM 5248 C C . GLY D 1 252 ? 32.932 -73.563 -18.618 1.00 16.78 252 GLY D C 1
ATOM 5249 O O . GLY D 1 252 ? 32.916 -73.797 -17.414 1.00 16.25 252 GLY D O 1
ATOM 5250 N N . GLN D 1 253 ? 33.269 -72.369 -19.108 1.00 16.48 253 GLN D N 1
ATOM 5251 C CA . GLN D 1 253 ? 33.698 -71.291 -18.214 1.00 17.19 253 GLN D CA 1
ATOM 5252 C C . GLN D 1 253 ? 32.594 -70.267 -17.897 1.00 17.28 253 GLN D C 1
ATOM 5253 O O . GLN D 1 253 ? 32.885 -69.192 -17.362 1.00 16.35 253 GLN D O 1
ATOM 5259 N N . GLU D 1 254 ? 31.343 -70.603 -18.225 1.00 15.78 254 GLU D N 1
ATOM 5260 C CA . GLU D 1 254 ? 30.210 -69.673 -18.014 1.00 17.38 254 GLU D CA 1
ATOM 5261 C C . GLU D 1 254 ? 30.109 -69.066 -16.628 1.00 16.85 254 GLU D C 1
ATOM 5262 O O . GLU D 1 254 ? 29.841 -67.878 -16.493 1.00 17.96 254 GLU D O 1
ATOM 5268 N N . GLN D 1 255 ? 30.365 -69.869 -15.604 1.00 17.85 255 GLN D N 1
ATOM 5269 C CA . GLN D 1 255 ? 30.266 -69.423 -14.219 1.00 20.43 255 GLN D CA 1
ATOM 5270 C C . GLN D 1 255 ? 31.226 -68.309 -13.786 1.00 20.12 255 GLN D C 1
ATOM 5271 O O . GLN D 1 255 ? 31.000 -67.692 -12.739 1.00 19.56 255 GLN D O 1
ATOM 5277 N N . ARG D 1 256 ? 32.344 -68.119 -14.503 1.00 19.04 256 ARG D N 1
ATOM 5278 C CA . ARG D 1 256 ? 33.252 -66.993 -14.211 1.00 17.14 256 ARG D CA 1
ATOM 5279 C C . ARG D 1 256 ? 32.571 -65.642 -14.358 1.00 15.97 256 ARG D C 1
ATOM 5280 O O . ARG D 1 256 ? 33.060 -64.648 -13.812 1.00 14.35 256 ARG D O 1
ATOM 5288 N N . TYR D 1 257 ? 31.590 -65.575 -15.269 1.00 13.90 257 TYR D N 1
ATOM 5289 C CA . TYR D 1 257 ? 31.081 -64.295 -15.791 1.00 12.09 257 TYR D CA 1
ATOM 5290 C C . TYR D 1 257 ? 29.815 -63.862 -15.078 1.00 9.95 257 TYR D C 1
ATOM 5291 O O . TYR D 1 257 ? 28.924 -64.680 -14.849 1.00 13.02 257 TYR D O 1
ATOM 5300 N N . THR D 1 258 ? 29.754 -62.597 -14.680 1.00 10.05 258 THR D N 1
ATOM 5301 C CA . THR D 1 258 ? 28.529 -62.062 -14.084 1.00 10.84 258 THR D CA 1
ATOM 5302 C C . THR D 1 258 ? 28.007 -60.858 -14.840 1.00 9.77 258 THR D C 1
ATOM 5303 O O . THR D 1 258 ? 28.782 -60.021 -15.313 1.00 8.85 258 THR D O 1
ATOM 5307 N N . CYS D 1 259 ? 26.684 -60.717 -14.858 1.00 11.42 259 CYS D N 1
ATOM 5308 C CA . CYS D 1 259 ? 26.072 -59.543 -15.467 1.00 11.08 259 CYS D CA 1
ATOM 5309 C C . CYS D 1 259 ? 25.583 -58.642 -14.368 1.00 10.03 259 CYS D C 1
ATOM 5310 O O . CYS D 1 259 ? 24.894 -59.078 -13.445 1.00 9.05 259 CYS D O 1
ATOM 5313 N N . HIS D 1 260 ? 25.882 -57.365 -14.495 1.00 8.26 260 HIS D N 1
ATOM 5314 C CA . HIS D 1 260 ? 25.471 -56.440 -13.474 1.00 11.27 260 HIS D CA 1
ATOM 5315 C C . HIS D 1 260 ? 24.553 -55.417 -14.057 1.00 8.71 260 HIS D C 1
ATOM 5316 O O . HIS D 1 260 ? 24.864 -54.797 -15.067 1.00 11.21 260 HIS D O 1
ATOM 5323 N N . VAL D 1 261 ? 23.485 -55.144 -13.334 1.00 11.05 261 VAL D N 1
ATOM 5324 C CA . VAL D 1 261 ? 22.399 -54.322 -13.847 1.00 11.13 261 VAL D CA 1
ATOM 5325 C C . VAL D 1 261 ? 22.099 -53.229 -12.842 1.00 11.52 261 VAL D C 1
ATOM 5326 O O . VAL D 1 261 ? 21.679 -53.492 -11.716 1.00 12.20 261 VAL D O 1
ATOM 5330 N N . GLN D 1 262 ? 22.329 -51.998 -13.259 1.00 13.03 262 GLN D N 1
ATOM 5331 C CA . GLN D 1 262 ? 21.971 -50.847 -12.445 1.00 13.69 262 GLN D CA 1
ATOM 5332 C C . GLN D 1 262 ? 20.799 -50.139 -13.078 1.00 12.11 262 GLN D C 1
ATOM 5333 O O . GLN D 1 262 ? 20.825 -49.819 -14.286 1.00 12.67 262 GLN D O 1
ATOM 5339 N N . HIS D 1 263 ? 19.816 -49.809 -12.248 1.00 12.56 263 HIS D N 1
ATOM 5340 C CA . HIS D 1 263 ? 18.663 -49.025 -12.681 1.00 14.39 263 HIS D CA 1
ATOM 5341 C C . HIS D 1 263 ? 18.007 -48.342 -11.460 1.00 15.68 263 HIS D C 1
ATOM 5342 O O . HIS D 1 263 ? 17.925 -48.933 -10.383 1.00 16.15 263 HIS D O 1
ATOM 5349 N N . GLU D 1 264 ? 17.510 -47.124 -11.651 1.00 16.68 264 GLU D N 1
ATOM 5350 C CA . GLU D 1 264 ? 16.820 -46.356 -10.603 1.00 19.96 264 GLU D CA 1
ATOM 5351 C C . GLU D 1 264 ? 15.687 -47.103 -9.889 1.00 19.22 264 GLU D C 1
ATOM 5352 O O . GLU D 1 264 ? 15.385 -46.802 -8.746 1.00 20.43 264 GLU D O 1
ATOM 5358 N N . GLY D 1 265 ? 15.086 -48.097 -10.535 1.00 19.17 265 GLY D N 1
ATOM 5359 C CA . GLY D 1 265 ? 14.025 -48.883 -9.906 1.00 20.29 265 GLY D CA 1
ATOM 5360 C C . GLY D 1 265 ? 14.541 -49.993 -9.004 1.00 23.18 265 GLY D C 1
ATOM 5361 O O . GLY D 1 265 ? 13.763 -50.807 -8.507 1.00 23.19 265 GLY D O 1
ATOM 5362 N N . LEU D 1 266 ? 15.865 -50.052 -8.846 1.00 24.08 266 LEU D N 1
ATOM 5363 C CA . LEU D 1 266 ? 16.546 -51.149 -8.160 1.00 25.80 266 LEU D CA 1
ATOM 5364 C C . LEU D 1 266 ? 17.215 -50.583 -6.924 1.00 27.19 266 LEU D C 1
ATOM 5365 O O . LEU D 1 266 ? 18.172 -49.807 -7.027 1.00 28.65 266 LEU D O 1
ATOM 5370 N N . PRO D 1 267 ? 16.730 -50.982 -5.743 1.00 27.80 267 PRO D N 1
ATOM 5371 C CA . PRO D 1 267 ? 17.373 -50.526 -4.502 1.00 27.54 267 PRO D CA 1
ATOM 5372 C C . PRO D 1 267 ? 18.873 -50.869 -4.481 1.00 28.19 267 PRO D C 1
ATOM 5373 O O . PRO D 1 267 ? 19.697 -49.969 -4.321 1.00 29.01 267 PRO D O 1
ATOM 5377 N N . LYS D 1 268 ? 19.222 -52.122 -4.772 1.00 26.93 268 LYS D N 1
ATOM 5378 C CA . LYS D 1 268 ? 20.624 -52.502 -5.060 1.00 27.38 268 LYS D CA 1
ATOM 5379 C C . LYS D 1 268 ? 20.775 -52.974 -6.509 1.00 24.32 268 LYS D C 1
ATOM 5380 O O . LYS D 1 268 ? 19.942 -53.741 -6.963 1.00 23.77 268 LYS D O 1
ATOM 5386 N N . PRO D 1 269 ? 21.926 -52.688 -7.162 1.00 22.73 269 PRO D N 1
ATOM 5387 C CA . PRO D 1 269 ? 22.268 -53.393 -8.412 1.00 21.69 269 PRO D CA 1
ATOM 5388 C C . PRO D 1 269 ? 21.978 -54.888 -8.333 1.00 19.50 269 PRO D C 1
ATOM 5389 O O . PRO D 1 269 ? 22.159 -55.471 -7.286 1.00 19.21 269 PRO D O 1
ATOM 5393 N N . LEU D 1 270 ? 21.492 -55.483 -9.419 1.00 18.04 270 LEU D N 1
ATOM 5394 C CA . LEU D 1 270 ? 21.372 -56.929 -9.517 1.00 16.72 270 LEU D CA 1
ATOM 5395 C C . LEU D 1 270 ? 22.635 -57.533 -10.138 1.00 17.59 270 LEU D C 1
ATOM 5396 O O . LEU D 1 270 ? 23.296 -56.907 -10.989 1.00 17.99 270 LEU D O 1
ATOM 5401 N N . THR D 1 271 ? 22.837 -58.812 -9.835 1.00 15.47 271 THR D N 1
ATOM 5402 C CA . THR D 1 271 ? 23.900 -59.631 -10.393 1.00 16.15 271 THR D CA 1
ATOM 5403 C C . THR D 1 271 ? 23.305 -60.916 -10.940 1.00 16.14 271 THR D C 1
ATOM 5404 O O . THR D 1 271 ? 22.496 -61.567 -10.285 1.00 15.58 271 THR D O 1
ATOM 5408 N N . LEU D 1 272 ? 23.610 -61.239 -12.186 1.00 16.62 272 LEU D N 1
ATOM 5409 C CA . LEU D 1 272 ? 23.153 -62.519 -12.698 1.00 19.24 272 LEU D CA 1
ATOM 5410 C C . LEU D 1 272 ? 24.344 -63.366 -13.097 1.00 19.82 272 LEU D C 1
ATOM 5411 O O . LEU D 1 272 ? 25.370 -62.832 -13.506 1.00 19.90 272 LEU D O 1
ATOM 5416 N N . ARG D 1 273 ? 24.162 -64.684 -13.054 1.00 22.85 273 ARG D N 1
ATOM 5417 C CA . ARG D 1 273 ? 25.238 -65.653 -13.296 1.00 28.15 273 ARG D CA 1
ATOM 5418 C C . ARG D 1 273 ? 24.618 -66.899 -13.893 1.00 29.66 273 ARG D C 1
ATOM 5419 O O . ARG D 1 273 ? 23.594 -67.370 -13.403 1.00 31.64 273 ARG D O 1
ATOM 5427 N N . TRP D 1 274 ? 25.210 -67.409 -14.967 1.00 30.43 274 TRP D N 1
ATOM 5428 C CA . TRP D 1 274 ? 24.748 -68.654 -15.559 1.00 33.88 274 TRP D CA 1
ATOM 5429 C C . TRP D 1 274 ? 25.043 -69.890 -14.680 1.00 37.58 274 TRP D C 1
ATOM 5430 O O . TRP D 1 274 ? 26.178 -70.097 -14.241 1.00 37.71 274 TRP D O 1
ATOM 5441 N N . GLU D 1 275 ? 24.003 -70.681 -14.410 1.00 41.54 275 GLU D N 1
ATOM 5442 C CA . GLU D 1 275 ? 24.138 -71.926 -13.639 1.00 46.50 275 GLU D CA 1
ATOM 5443 C C . GLU D 1 275 ? 23.933 -73.166 -14.516 1.00 47.58 275 GLU D C 1
ATOM 5444 O O . GLU D 1 275 ? 24.832 -73.999 -14.639 1.00 48.46 275 GLU D O 1
ATOM 5451 N N . MET E 2 1 ? 24.659 -30.799 -46.472 1.00 46.44 0 MET E N 1
ATOM 5452 C CA . MET E 2 1 ? 23.878 -31.222 -45.286 1.00 46.32 0 MET E CA 1
ATOM 5453 C C . MET E 2 1 ? 24.401 -32.555 -44.751 1.00 45.64 0 MET E C 1
ATOM 5454 O O . MET E 2 1 ? 25.083 -33.311 -45.458 1.00 44.30 0 MET E O 1
ATOM 5459 N N . ILE E 2 2 ? 24.015 -32.863 -43.519 1.00 44.21 1 ILE E N 1
ATOM 5460 C CA . ILE E 2 2 ? 24.445 -34.089 -42.851 1.00 43.18 1 ILE E CA 1
ATOM 5461 C C . ILE E 2 2 ? 23.613 -35.276 -43.351 1.00 40.56 1 ILE E C 1
ATOM 5462 O O . ILE E 2 2 ? 22.438 -35.108 -43.673 1.00 41.00 1 ILE E O 1
ATOM 5467 N N . GLN E 2 3 ? 24.263 -36.419 -43.579 1.00 38.65 2 GLN E N 1
ATOM 5468 C CA . GLN E 2 3 ? 23.566 -37.642 -43.997 1.00 36.13 2 GLN E CA 1
ATOM 5469 C C . GLN E 2 3 ? 24.021 -38.853 -43.211 1.00 34.62 2 GLN E C 1
ATOM 5470 O O . GLN E 2 3 ? 25.126 -39.360 -43.417 1.00 36.36 2 GLN E O 1
ATOM 5476 N N . ARG E 2 4 ? 23.147 -39.337 -42.331 1.00 30.33 3 ARG E N 1
ATOM 5477 C CA . ARG E 2 4 ? 23.513 -40.370 -41.384 1.00 26.09 3 ARG E CA 1
ATOM 5478 C C . ARG E 2 4 ? 22.600 -41.567 -41.580 1.00 23.56 3 ARG E C 1
ATOM 5479 O O . ARG E 2 4 ? 21.380 -41.437 -41.707 1.00 20.12 3 ARG E O 1
ATOM 5487 N N . THR E 2 5 ? 23.209 -42.734 -41.685 1.00 20.74 4 THR E N 1
ATOM 5488 C CA . THR E 2 5 ? 22.473 -43.910 -42.085 1.00 20.16 4 THR E CA 1
ATOM 5489 C C . THR E 2 5 ? 21.757 -44.531 -40.868 1.00 17.12 4 THR E C 1
ATOM 5490 O O . THR E 2 5 ? 22.221 -44.392 -39.740 1.00 17.15 4 THR E O 1
ATOM 5494 N N . PRO E 2 6 ? 20.572 -45.115 -41.083 1.00 16.36 5 PRO E N 1
ATOM 5495 C CA . PRO E 2 6 ? 19.769 -45.692 -39.992 1.00 16.29 5 PRO E CA 1
ATOM 5496 C C . PRO E 2 6 ? 20.415 -46.909 -39.335 1.00 16.63 5 PRO E C 1
ATOM 5497 O O . PRO E 2 6 ? 20.834 -47.818 -40.032 1.00 16.15 5 PRO E O 1
ATOM 5501 N N . LYS E 2 7 ? 20.463 -46.955 -38.006 1.00 16.86 6 LYS E N 1
ATOM 5502 C CA . LYS E 2 7 ? 20.616 -48.238 -37.317 1.00 15.65 6 LYS E CA 1
ATOM 5503 C C . LYS E 2 7 ? 19.266 -48.944 -37.258 1.00 15.53 6 LYS E C 1
ATOM 5504 O O . LYS E 2 7 ? 18.221 -48.278 -37.109 1.00 14.36 6 LYS E O 1
ATOM 5510 N N . ILE E 2 8 ? 19.298 -50.281 -37.307 1.00 14.19 7 ILE E N 1
ATOM 5511 C CA . ILE E 2 8 ? 18.088 -51.104 -37.370 1.00 13.33 7 ILE E CA 1
ATOM 5512 C C . ILE E 2 8 ? 18.104 -52.257 -36.353 1.00 14.26 7 ILE E C 1
ATOM 5513 O O . ILE E 2 8 ? 19.014 -53.075 -36.350 1.00 14.48 7 ILE E O 1
ATOM 5518 N N . GLN E 2 9 ? 17.097 -52.297 -35.481 1.00 14.33 8 GLN E N 1
ATOM 5519 C CA . GLN E 2 9 ? 16.841 -53.458 -34.613 1.00 12.55 8 GLN E CA 1
ATOM 5520 C C . GLN E 2 9 ? 15.443 -53.998 -34.910 1.00 12.06 8 GLN E C 1
ATOM 5521 O O . GLN E 2 9 ? 14.503 -53.226 -35.080 1.00 14.46 8 GLN E O 1
ATOM 5527 N N . VAL E 2 10 ? 15.337 -55.305 -35.076 1.00 10.46 9 VAL E N 1
ATOM 5528 C CA . VAL E 2 10 ? 14.061 -55.963 -35.306 1.00 11.55 9 VAL E CA 1
ATOM 5529 C C . VAL E 2 10 ? 13.895 -56.964 -34.184 1.00 10.81 9 VAL E C 1
ATOM 5530 O O . VAL E 2 10 ? 14.829 -57.699 -33.896 1.00 11.24 9 VAL E O 1
ATOM 5534 N N . TYR E 2 11 ? 12.759 -56.914 -33.488 1.00 8.96 10 TYR E N 1
ATOM 5535 C CA . TYR E 2 11 ? 12.586 -57.644 -32.231 1.00 8.98 10 TYR E CA 1
ATOM 5536 C C . TYR E 2 11 ? 11.110 -57.658 -31.917 1.00 11.80 10 TYR E C 1
ATOM 5537 O O . TYR E 2 11 ? 10.337 -56.846 -32.494 1.00 9.60 10 TYR E O 1
ATOM 5546 N N . SER E 2 12 ? 10.706 -58.570 -31.022 1.00 8.45 11 SER E N 1
ATOM 5547 C CA . SER E 2 12 ? 9.318 -58.585 -30.530 1.00 8.08 11 SER E CA 1
ATOM 5548 C C . SER E 2 12 ? 9.171 -57.870 -29.195 1.00 7.69 11 SER E C 1
ATOM 5549 O O . SER E 2 12 ? 10.142 -57.723 -28.441 1.00 6.73 11 SER E O 1
ATOM 5552 N N . ARG E 2 13 ? 7.973 -57.372 -28.910 1.00 6.26 12 ARG E N 1
ATOM 5553 C CA . ARG E 2 13 ? 7.751 -56.692 -27.653 1.00 8.40 12 ARG E CA 1
ATOM 5554 C C . ARG E 2 13 ? 7.938 -57.655 -26.486 1.00 11.78 12 ARG E C 1
ATOM 5555 O O . ARG E 2 13 ? 8.441 -57.258 -25.427 1.00 13.05 12 ARG E O 1
ATOM 5563 N N . HIS E 2 14 ? 7.439 -58.879 -26.659 1.00 10.23 13 HIS E N 1
ATOM 5564 C CA . HIS E 2 14 ? 7.439 -59.884 -25.614 1.00 10.50 13 HIS E CA 1
ATOM 5565 C C . HIS E 2 14 ? 8.225 -61.083 -26.107 1.00 12.68 13 HIS E C 1
ATOM 5566 O O . HIS E 2 14 ? 8.350 -61.293 -27.313 1.00 8.55 13 HIS E O 1
ATOM 5573 N N . PRO E 2 15 ? 8.799 -61.860 -25.172 1.00 15.35 14 PRO E N 1
ATOM 5574 C CA . PRO E 2 15 ? 9.441 -63.120 -25.534 1.00 15.83 14 PRO E CA 1
ATOM 5575 C C . PRO E 2 15 ? 8.599 -63.874 -26.572 1.00 15.95 14 PRO E C 1
ATOM 5576 O O . PRO E 2 15 ? 7.379 -63.945 -26.421 1.00 15.50 14 PRO E O 1
ATOM 5580 N N . ALA E 2 16 ? 9.238 -64.337 -27.650 1.00 13.85 15 ALA E N 1
ATOM 5581 C CA . ALA E 2 16 ? 8.544 -64.942 -28.774 1.00 14.59 15 ALA E CA 1
ATOM 5582 C C . ALA E 2 16 ? 8.256 -66.412 -28.528 1.00 15.61 15 ALA E C 1
ATOM 5583 O O . ALA E 2 16 ? 9.154 -67.188 -28.201 1.00 14.56 15 ALA E O 1
ATOM 5585 N N . GLU E 2 17 ? 6.989 -66.779 -28.664 1.00 12.74 16 GLU E N 1
ATOM 5586 C CA . GLU E 2 17 ? 6.583 -68.139 -28.444 1.00 12.41 16 GLU E CA 1
ATOM 5587 C C . GLU E 2 17 ? 5.619 -68.476 -29.543 1.00 12.80 16 GLU E C 1
ATOM 5588 O O . GLU E 2 17 ? 4.598 -67.813 -29.720 1.00 12.07 16 GLU E O 1
ATOM 5594 N N . ASN E 2 18 ? 5.940 -69.540 -30.258 1.00 12.91 17 ASN E N 1
ATOM 5595 C CA . ASN E 2 18 ? 5.186 -69.941 -31.404 1.00 13.98 17 ASN E CA 1
ATOM 5596 C C . ASN E 2 18 ? 3.716 -70.087 -31.081 1.00 14.38 17 ASN E C 1
ATOM 5597 O O . ASN E 2 18 ? 3.359 -70.671 -30.053 1.00 17.21 17 ASN E O 1
ATOM 5602 N N . GLY E 2 19 ? 2.863 -69.451 -31.875 1.00 15.37 18 GLY E N 1
ATOM 5603 C CA . GLY E 2 19 ? 1.413 -69.544 -31.643 1.00 13.86 18 GLY E CA 1
ATOM 5604 C C . GLY E 2 19 ? 0.841 -68.523 -30.667 1.00 14.73 18 GLY E C 1
ATOM 5605 O O . GLY E 2 19 ? -0.381 -68.412 -30.504 1.00 15.12 18 GLY E O 1
ATOM 5606 N N . LYS E 2 20 ? 1.681 -67.698 -30.065 1.00 10.95 19 LYS E N 1
ATOM 5607 C CA . LYS E 2 20 ? 1.109 -66.683 -29.182 1.00 11.24 19 LYS E CA 1
ATOM 5608 C C . LYS E 2 20 ? 1.262 -65.311 -29.809 1.00 11.75 19 LYS E C 1
ATOM 5609 O O . LYS E 2 20 ? 2.383 -64.922 -30.181 1.00 9.34 19 LYS E O 1
ATOM 5615 N N . SER E 2 21 ? 0.176 -64.537 -29.856 1.00 8.24 20 SER E N 1
ATOM 5616 C CA . SER E 2 21 ? 0.313 -63.230 -30.450 1.00 11.20 20 SER E CA 1
ATOM 5617 C C . SER E 2 21 ? 1.177 -62.286 -29.632 1.00 10.07 20 SER E C 1
ATOM 5618 O O . SER E 2 21 ? 1.306 -62.417 -28.400 1.00 9.18 20 SER E O 1
ATOM 5621 N N . ASN E 2 22 ? 1.669 -61.265 -30.321 1.00 6.85 21 ASN E N 1
ATOM 5622 C CA . ASN E 2 22 ? 2.815 -60.515 -29.854 1.00 6.55 21 ASN E CA 1
ATOM 5623 C C . ASN E 2 22 ? 2.843 -59.269 -30.736 1.00 7.44 21 ASN E C 1
ATOM 5624 O O . ASN E 2 22 ? 1.891 -59.018 -31.490 1.00 4.53 21 ASN E O 1
ATOM 5629 N N . PHE E 2 23 ? 3.911 -58.477 -30.633 1.00 9.40 22 PHE E N 1
ATOM 5630 C CA . PHE E 2 23 ? 4.084 -57.297 -31.489 1.00 9.75 22 PHE E CA 1
ATOM 5631 C C . PHE E 2 23 ? 5.457 -57.364 -32.098 1.00 10.04 22 PHE E C 1
ATOM 5632 O O . PHE E 2 23 ? 6.433 -57.723 -31.406 1.00 10.59 22 PHE E O 1
ATOM 5640 N N . LEU E 2 24 ? 5.523 -57.139 -33.409 1.00 9.29 23 LEU E N 1
ATOM 5641 C CA . LEU E 2 24 ? 6.806 -57.150 -34.100 1.00 10.55 23 LEU E CA 1
ATOM 5642 C C . LEU E 2 24 ? 7.278 -55.710 -34.278 1.00 9.82 23 LEU E C 1
ATOM 5643 O O . LEU E 2 24 ? 6.519 -54.872 -34.774 1.00 8.34 23 LEU E O 1
ATOM 5648 N N . ASN E 2 25 ? 8.499 -55.414 -33.805 1.00 9.95 24 ASN E N 1
ATOM 5649 C CA . ASN E 2 25 ? 9.003 -54.038 -33.730 1.00 7.60 24 ASN E CA 1
ATOM 5650 C C . ASN E 2 25 ? 10.133 -53.841 -34.745 1.00 10.93 24 ASN E C 1
ATOM 5651 O O . ASN E 2 25 ? 10.980 -54.724 -34.901 1.00 11.11 24 ASN E O 1
ATOM 5656 N N . CYS E 2 26 ? 10.160 -52.699 -35.439 1.00 9.21 25 CYS E N 1
ATOM 5657 C CA . CYS E 2 26 ? 11.390 -52.283 -36.093 1.00 10.69 25 CYS E CA 1
ATOM 5658 C C . CYS E 2 26 ? 11.776 -50.872 -35.666 1.00 8.78 25 CYS E C 1
ATOM 5659 O O . CYS E 2 26 ? 11.015 -49.928 -35.853 1.00 10.10 25 CYS E O 1
ATOM 5662 N N . TYR E 2 27 ? 12.900 -50.763 -34.980 1.00 5.25 26 TYR E N 1
ATOM 5663 C CA . TYR E 2 27 ? 13.306 -49.516 -34.359 1.00 6.71 26 TYR E CA 1
ATOM 5664 C C . TYR E 2 27 ? 14.432 -48.917 -35.191 1.00 8.56 26 TYR E C 1
ATOM 5665 O O . TYR E 2 27 ? 15.510 -49.530 -35.336 1.00 9.39 26 TYR E O 1
ATOM 5674 N N . VAL E 2 28 ? 14.146 -47.802 -35.859 1.00 7.73 27 VAL E N 1
ATOM 5675 C CA . VAL E 2 28 ? 15.153 -47.224 -36.749 1.00 8.42 27 VAL E CA 1
ATOM 5676 C C . VAL E 2 28 ? 15.638 -45.933 -36.120 1.00 9.19 27 VAL E C 1
ATOM 5677 O O . VAL E 2 28 ? 14.825 -45.179 -35.618 1.00 10.49 27 VAL E O 1
ATOM 5681 N N . SER E 2 29 ? 16.952 -45.753 -35.990 1.00 8.38 28 SER E N 1
ATOM 5682 C CA . SER E 2 29 ? 17.476 -44.630 -35.207 1.00 9.54 28 SER E CA 1
ATOM 5683 C C . SER E 2 29 ? 18.782 -44.147 -35.786 1.00 9.32 28 SER E C 1
ATOM 5684 O O . SER E 2 29 ? 19.341 -44.791 -36.629 1.00 8.73 28 SER E O 1
ATOM 5687 N N . GLY E 2 30 ? 19.251 -42.995 -35.328 1.00 9.71 29 GLY E N 1
ATOM 5688 C CA . GLY E 2 30 ? 20.551 -42.507 -35.724 1.00 11.50 29 GLY E CA 1
ATOM 5689 C C . GLY E 2 30 ? 20.566 -41.911 -37.121 1.00 11.41 29 GLY E C 1
ATOM 5690 O O . GLY E 2 30 ? 21.625 -41.611 -37.632 1.00 11.69 29 GLY E O 1
ATOM 5691 N N . PHE E 2 31 ? 19.396 -41.729 -37.737 1.00 10.97 30 PHE E N 1
ATOM 5692 C CA . PHE E 2 31 ? 19.354 -41.301 -39.146 1.00 10.70 30 PHE E CA 1
ATOM 5693 C C . PHE E 2 31 ? 19.049 -39.807 -39.373 1.00 10.23 30 PHE E C 1
ATOM 5694 O O . PHE E 2 31 ? 18.423 -39.158 -38.538 1.00 10.58 30 PHE E O 1
ATOM 5702 N N . HIS E 2 32 ? 19.497 -39.276 -40.509 1.00 9.54 31 HIS E N 1
ATOM 5703 C CA . HIS E 2 32 ? 19.229 -37.905 -40.906 1.00 11.59 31 HIS E CA 1
ATOM 5704 C C . HIS E 2 32 ? 19.482 -37.843 -42.412 1.00 13.91 31 HIS E C 1
ATOM 5705 O O . HIS E 2 32 ? 20.470 -38.405 -42.908 1.00 13.29 31 HIS E O 1
ATOM 5712 N N . PRO E 2 33 ? 18.565 -37.230 -43.170 1.00 14.58 32 PRO E N 1
ATOM 5713 C CA . PRO E 2 33 ? 17.342 -36.586 -42.765 1.00 14.27 32 PRO E CA 1
ATOM 5714 C C . PRO E 2 33 ? 16.214 -37.562 -42.443 1.00 15.87 32 PRO E C 1
ATOM 5715 O O . PRO E 2 33 ? 16.373 -38.782 -42.549 1.00 16.60 32 PRO E O 1
ATOM 5719 N N . SER E 2 34 ? 15.082 -37.006 -42.039 1.00 15.50 33 SER E N 1
ATOM 5720 C CA . SER E 2 34 ? 14.032 -37.760 -41.401 1.00 17.98 33 SER E CA 1
ATOM 5721 C C . SER E 2 34 ? 13.212 -38.600 -42.401 1.00 18.71 33 SER E C 1
ATOM 5722 O O . SER E 2 34 ? 12.459 -39.488 -41.992 1.00 16.72 33 SER E O 1
ATOM 5725 N N . ASP E 2 35 ? 13.306 -38.302 -43.694 1.00 17.20 34 ASP E N 1
ATOM 5726 C CA . ASP E 2 35 ? 12.526 -39.073 -44.664 1.00 21.27 34 ASP E CA 1
ATOM 5727 C C . ASP E 2 35 ? 13.047 -40.518 -44.783 1.00 18.48 34 ASP E C 1
ATOM 5728 O O . ASP E 2 35 ? 14.237 -40.763 -45.012 1.00 18.05 34 ASP E O 1
ATOM 5733 N N . ILE E 2 36 ? 12.155 -41.477 -44.587 1.00 16.53 35 ILE E N 1
ATOM 5734 C CA . ILE E 2 36 ? 12.576 -42.858 -44.507 1.00 15.59 35 ILE E CA 1
ATOM 5735 C C . ILE E 2 36 ? 11.411 -43.755 -44.886 1.00 17.07 35 ILE E C 1
ATOM 5736 O O . ILE E 2 36 ? 10.244 -43.414 -44.651 1.00 16.34 35 ILE E O 1
ATOM 5741 N N . GLU E 2 37 ? 11.726 -44.883 -45.511 1.00 17.42 36 GLU E N 1
ATOM 5742 C CA . GLU E 2 37 ? 10.699 -45.889 -45.762 1.00 21.41 36 GLU E CA 1
ATOM 5743 C C . GLU E 2 37 ? 11.033 -47.105 -44.951 1.00 18.77 36 GLU E C 1
ATOM 5744 O O . GLU E 2 37 ? 12.178 -47.569 -44.933 1.00 20.50 36 GLU E O 1
ATOM 5750 N N . VAL E 2 38 ? 10.043 -47.567 -44.217 1.00 18.44 37 VAL E N 1
ATOM 5751 C CA . VAL E 2 38 ? 10.218 -48.742 -43.377 1.00 17.81 37 VAL E CA 1
ATOM 5752 C C . VAL E 2 38 ? 9.030 -49.652 -43.592 1.00 17.01 37 VAL E C 1
ATOM 5753 O O . VAL E 2 38 ? 7.887 -49.275 -43.305 1.00 17.20 37 VAL E O 1
ATOM 5757 N N . ASP E 2 39 ? 9.294 -50.865 -44.046 1.00 15.45 38 ASP E N 1
ATOM 5758 C CA . ASP E 2 39 ? 8.241 -51.867 -44.048 1.00 17.16 38 ASP E CA 1
ATOM 5759 C C . ASP E 2 39 ? 8.605 -53.023 -43.174 1.00 17.42 38 ASP E C 1
ATOM 5760 O O . ASP E 2 39 ? 9.776 -53.380 -43.057 1.00 17.49 38 ASP E O 1
ATOM 5765 N N . LEU E 2 40 ? 7.578 -53.679 -42.661 1.00 17.91 39 LEU E N 1
ATOM 5766 C CA . LEU E 2 40 ? 7.752 -54.984 -42.053 1.00 18.96 39 LEU E CA 1
ATOM 5767 C C . LEU E 2 40 ? 7.350 -56.066 -43.050 1.00 18.93 39 LEU E C 1
ATOM 5768 O O . LEU E 2 40 ? 6.292 -55.968 -43.677 1.00 17.99 39 LEU E O 1
ATOM 5773 N N . LEU E 2 41 ? 8.177 -57.105 -43.163 1.00 18.58 40 LEU E N 1
ATOM 5774 C CA . LEU E 2 41 ? 7.921 -58.204 -44.098 1.00 17.85 40 LEU E CA 1
ATOM 5775 C C . LEU E 2 41 ? 7.566 -59.531 -43.392 1.00 19.88 40 LEU E C 1
ATOM 5776 O O . LEU E 2 41 ? 8.152 -59.896 -42.365 1.00 18.19 40 LEU E O 1
ATOM 5781 N N . LYS E 2 42 ? 6.583 -60.230 -43.952 1.00 21.09 41 LYS E N 1
ATOM 5782 C CA . LYS E 2 42 ? 6.325 -61.623 -43.610 1.00 22.75 41 LYS E CA 1
ATOM 5783 C C . LYS E 2 42 ? 6.552 -62.510 -44.828 1.00 24.03 41 LYS E C 1
ATOM 5784 O O . LYS E 2 42 ? 5.806 -62.430 -45.802 1.00 24.59 41 LYS E O 1
ATOM 5790 N N . ASN E 2 43 ? 7.560 -63.375 -44.742 1.00 25.02 42 ASN E N 1
ATOM 5791 C CA . ASN E 2 43 ? 7.962 -64.226 -45.854 1.00 26.16 42 ASN E CA 1
ATOM 5792 C C . ASN E 2 43 ? 8.193 -63.411 -47.122 1.00 28.78 42 ASN E C 1
ATOM 5793 O O . ASN E 2 43 ? 7.678 -63.762 -48.196 1.00 28.86 42 ASN E O 1
ATOM 5798 N N . GLY E 2 44 ? 8.871 -62.275 -46.964 1.00 29.12 43 GLY E N 1
ATOM 5799 C CA . GLY E 2 44 ? 9.206 -61.401 -48.080 1.00 29.05 43 GLY E CA 1
ATOM 5800 C C . GLY E 2 44 ? 8.130 -60.439 -48.548 1.00 28.93 43 GLY E C 1
ATOM 5801 O O . GLY E 2 44 ? 8.373 -59.659 -49.456 1.00 29.85 43 GLY E O 1
ATOM 5802 N N . GLU E 2 45 ? 6.932 -60.508 -47.976 1.00 29.71 44 GLU E N 1
ATOM 5803 C CA . GLU E 2 45 ? 5.842 -59.626 -48.397 1.00 32.04 44 GLU E CA 1
ATOM 5804 C C . GLU E 2 45 ? 5.419 -58.576 -47.360 1.00 31.94 44 GLU E C 1
ATOM 5805 O O . GLU E 2 45 ? 5.383 -58.850 -46.151 1.00 30.27 44 GLU E O 1
ATOM 5811 N N . ARG E 2 46 ? 5.067 -57.392 -47.861 1.00 30.54 45 ARG E N 1
ATOM 5812 C CA . ARG E 2 46 ? 4.746 -56.229 -47.035 1.00 31.40 45 ARG E CA 1
ATOM 5813 C C . ARG E 2 46 ? 3.580 -56.558 -46.138 1.00 30.18 45 ARG E C 1
ATOM 5814 O O . ARG E 2 46 ? 2.522 -56.941 -46.615 1.00 30.90 45 ARG E O 1
ATOM 5822 N N . ILE E 2 47 ? 3.723 -56.288 -44.853 1.00 28.95 46 ILE E N 1
ATOM 5823 C CA . ILE E 2 47 ? 2.570 -56.329 -43.980 1.00 28.99 46 ILE E CA 1
ATOM 5824 C C . ILE E 2 47 ? 1.843 -54.993 -44.028 1.00 29.26 46 ILE E C 1
ATOM 5825 O O . ILE E 2 47 ? 2.466 -53.937 -43.939 1.00 29.43 46 ILE E O 1
ATOM 5830 N N . GLU E 2 48 ? 0.525 -55.031 -44.146 1.00 31.28 47 GLU E N 1
ATOM 5831 C CA . GLU E 2 48 ? -0.213 -53.819 -44.488 1.00 34.92 47 GLU E CA 1
ATOM 5832 C C . GLU E 2 48 ? -0.687 -52.959 -43.314 1.00 35.47 47 GLU E C 1
ATOM 5833 O O . GLU E 2 48 ? -0.829 -51.744 -43.462 1.00 37.45 47 GLU E O 1
ATOM 5839 N N . LYS E 2 49 ? -0.913 -53.545 -42.147 1.00 33.84 48 LYS E N 1
ATOM 5840 C CA . LYS E 2 49 ? -1.415 -52.728 -41.050 1.00 36.26 48 LYS E CA 1
ATOM 5841 C C . LYS E 2 49 ? -0.314 -52.246 -40.080 1.00 34.32 48 LYS E C 1
ATOM 5842 O O . LYS E 2 49 ? -0.363 -52.523 -38.875 1.00 37.13 48 LYS E O 1
ATOM 5848 N N . VAL E 2 50 ? 0.707 -51.579 -40.604 1.00 29.81 49 VAL E N 1
ATOM 5849 C CA . VAL E 2 50 ? 1.878 -51.283 -39.789 1.00 24.70 49 VAL E CA 1
ATOM 5850 C C . VAL E 2 50 ? 1.818 -49.833 -39.338 1.00 25.12 49 VAL E C 1
ATOM 5851 O O . VAL E 2 50 ? 1.660 -48.927 -40.153 1.00 25.72 49 VAL E O 1
ATOM 5855 N N . GLU E 2 51 ? 1.982 -49.624 -38.037 1.00 22.62 50 GLU E N 1
ATOM 5856 C CA . GLU E 2 51 ? 1.920 -48.306 -37.460 1.00 20.33 50 GLU E CA 1
ATOM 5857 C C . GLU E 2 51 ? 3.314 -47.841 -37.041 1.00 18.11 50 GLU E C 1
ATOM 5858 O O . GLU E 2 51 ? 4.261 -48.618 -37.037 1.00 17.17 50 GLU E O 1
ATOM 5864 N N . HIS E 2 52 ? 3.441 -46.573 -36.687 1.00 17.24 51 HIS E N 1
ATOM 5865 C CA . HIS E 2 52 ? 4.718 -46.062 -36.199 1.00 15.05 51 HIS E CA 1
ATOM 5866 C C . HIS E 2 52 ? 4.554 -44.938 -35.196 1.00 13.69 51 HIS E C 1
ATOM 5867 O O . HIS E 2 52 ? 3.507 -44.274 -35.156 1.00 12.08 51 HIS E O 1
ATOM 5874 N N . SER E 2 53 ? 5.587 -44.750 -34.365 1.00 11.63 52 SER E N 1
ATOM 5875 C CA . SER E 2 53 ? 5.649 -43.652 -33.424 1.00 10.14 52 SER E CA 1
ATOM 5876 C C . SER E 2 53 ? 5.723 -42.295 -34.137 1.00 9.80 52 SER E C 1
ATOM 5877 O O . SER E 2 53 ? 5.982 -42.220 -35.343 1.00 10.75 52 SER E O 1
ATOM 5880 N N . ASP E 2 54 ? 5.526 -41.230 -33.372 1.00 9.72 53 ASP E N 1
ATOM 5881 C CA . ASP E 2 54 ? 5.790 -39.856 -33.821 1.00 12.80 53 ASP E CA 1
ATOM 5882 C C . ASP E 2 54 ? 7.287 -39.502 -33.850 1.00 12.06 53 ASP E C 1
ATOM 5883 O O . ASP E 2 54 ? 8.026 -39.743 -32.884 1.00 12.07 53 ASP E O 1
ATOM 5888 N N . LEU E 2 55 ? 7.690 -38.816 -34.910 1.00 11.89 54 LEU E N 1
ATOM 5889 C CA . LEU E 2 55 ? 9.081 -38.509 -35.151 1.00 10.40 54 LEU E CA 1
ATOM 5890 C C . LEU E 2 55 ? 9.636 -37.775 -33.939 1.00 10.04 54 LEU E C 1
ATOM 5891 O O . LEU E 2 55 ? 9.044 -36.794 -33.467 1.00 7.50 54 LEU E O 1
ATOM 5896 N N . SER E 2 56 ? 10.825 -38.181 -33.511 1.00 7.14 55 SER E N 1
ATOM 5897 C CA . SER E 2 56 ? 11.531 -37.471 -32.478 1.00 7.20 55 SER E CA 1
ATOM 5898 C C . SER E 2 56 ? 12.996 -37.735 -32.711 1.00 8.09 55 SER E C 1
ATOM 5899 O O . SER E 2 56 ? 13.360 -38.425 -33.672 1.00 8.08 55 SER E O 1
ATOM 5902 N N . PHE E 2 57 ? 13.842 -37.157 -31.861 1.00 6.93 56 PHE E N 1
ATOM 5903 C CA . PHE E 2 57 ? 15.257 -37.156 -32.133 1.00 7.44 56 PHE E CA 1
ATOM 5904 C C . PHE E 2 57 ? 16.072 -37.121 -30.841 1.00 7.17 56 PHE E C 1
ATOM 5905 O O . PHE E 2 57 ? 15.535 -36.868 -29.779 1.00 8.92 56 PHE E O 1
ATOM 5913 N N . SER E 2 58 ? 17.326 -37.521 -30.926 1.00 9.10 57 SER E N 1
ATOM 5914 C CA . SER E 2 58 ? 18.210 -37.577 -29.782 1.00 12.96 57 SER E CA 1
ATOM 5915 C C . SER E 2 58 ? 19.027 -36.323 -29.676 1.00 14.56 57 SER E C 1
ATOM 5916 O O . SER E 2 58 ? 18.959 -35.426 -30.536 1.00 14.00 57 SER E O 1
ATOM 5919 N N . LYS E 2 59 ? 19.954 -36.348 -28.722 1.00 18.01 58 LYS E N 1
ATOM 5920 C CA . LYS E 2 59 ? 20.731 -35.149 -28.400 1.00 20.70 58 LYS E CA 1
ATOM 5921 C C . LYS E 2 59 ? 21.647 -34.739 -29.553 1.00 19.41 58 LYS E C 1
ATOM 5922 O O . LYS E 2 59 ? 21.911 -33.553 -29.723 1.00 19.69 58 LYS E O 1
ATOM 5928 N N . ASP E 2 60 ? 22.040 -35.694 -30.399 1.00 17.11 59 ASP E N 1
ATOM 5929 C CA . ASP E 2 60 ? 22.885 -35.376 -31.556 1.00 17.23 59 ASP E CA 1
ATOM 5930 C C . ASP E 2 60 ? 22.064 -35.070 -32.817 1.00 15.22 59 ASP E C 1
ATOM 5931 O O . ASP E 2 60 ? 22.607 -35.033 -33.913 1.00 16.42 59 ASP E O 1
ATOM 5936 N N . TRP E 2 61 ? 20.756 -34.863 -32.635 1.00 12.94 60 TRP E N 1
ATOM 5937 C CA . TRP E 2 61 ? 19.826 -34.463 -33.686 1.00 10.13 60 TRP E CA 1
ATOM 5938 C C . TRP E 2 61 ? 19.401 -35.588 -34.576 1.00 10.01 60 TRP E C 1
ATOM 5939 O O . TRP E 2 61 ? 18.541 -35.408 -35.404 1.00 11.79 60 TRP E O 1
ATOM 5950 N N . SER E 2 62 ? 19.961 -36.770 -34.415 1.00 12.59 61 SER E N 1
ATOM 5951 C CA . SER E 2 62 ? 19.505 -37.869 -35.267 1.00 12.99 61 SER E CA 1
ATOM 5952 C C . SER E 2 62 ? 18.109 -38.378 -34.870 1.00 12.37 61 SER E C 1
ATOM 5953 O O . SER E 2 62 ? 17.717 -38.284 -33.698 1.00 13.45 61 SER E O 1
ATOM 5956 N N . PHE E 2 63 ? 17.343 -38.843 -35.863 1.00 10.39 62 PHE E N 1
ATOM 5957 C CA . PHE E 2 63 ? 15.935 -39.173 -35.690 1.00 9.08 62 PHE E CA 1
ATOM 5958 C C . PHE E 2 63 ? 15.783 -40.612 -35.210 1.00 10.58 62 PHE E C 1
ATOM 5959 O O . PHE E 2 63 ? 16.647 -41.462 -35.452 1.00 7.63 62 PHE E O 1
ATOM 5967 N N . TYR E 2 64 ? 14.675 -40.894 -34.532 1.00 8.43 63 TYR E N 1
ATOM 5968 C CA . TYR E 2 64 ? 14.296 -42.291 -34.361 1.00 9.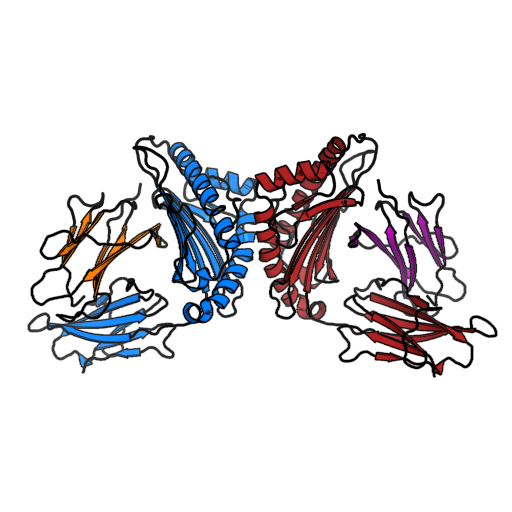12 63 TYR E CA 1
ATOM 5969 C C . TYR E 2 64 ? 12.811 -42.500 -34.570 1.00 8.04 63 TYR E C 1
ATOM 5970 O O . TYR E 2 64 ? 11.991 -41.658 -34.199 1.00 8.37 63 TYR E O 1
ATOM 5979 N N . LEU E 2 65 ? 12.472 -43.707 -34.998 1.00 7.97 64 LEU E N 1
ATOM 5980 C CA . LEU E 2 65 ? 11.090 -44.095 -35.122 1.00 9.14 64 LEU E CA 1
ATOM 5981 C C . LEU E 2 65 ? 10.986 -45.528 -34.684 1.00 7.11 64 LEU E C 1
ATOM 5982 O O . LEU E 2 65 ? 11.879 -46.318 -34.979 1.00 6.90 64 LEU E O 1
ATOM 5987 N N . LEU E 2 66 ? 9.834 -45.872 -34.112 1.00 5.83 65 LEU E N 1
ATOM 5988 C CA . LEU E 2 66 ? 9.402 -47.259 -33.950 1.00 4.59 65 LEU E CA 1
ATOM 5989 C C . LEU E 2 66 ? 8.241 -47.653 -34.898 1.00 5.59 65 LEU E C 1
ATOM 5990 O O . LEU E 2 66 ? 7.157 -47.062 -34.853 1.00 6.65 65 LEU E O 1
ATOM 5995 N N . TYR E 2 67 ? 8.470 -48.626 -35.779 1.00 6.72 66 TYR E N 1
ATOM 5996 C CA . TYR E 2 67 ? 7.360 -49.223 -36.545 1.00 9.16 66 TYR E CA 1
ATOM 5997 C C . TYR E 2 67 ? 6.995 -50.558 -35.919 1.00 9.07 66 TYR E C 1
ATOM 5998 O O . TYR E 2 67 ? 7.883 -51.295 -35.485 1.00 8.68 66 TYR E O 1
ATOM 6007 N N . TYR E 2 68 ? 5.701 -50.830 -35.789 1.00 7.76 67 TYR E N 1
ATOM 6008 C CA . TYR E 2 68 ? 5.265 -52.026 -35.092 1.00 9.49 67 TYR E CA 1
ATOM 6009 C C . TYR E 2 68 ? 4.006 -52.575 -35.727 1.00 11.94 67 TYR E C 1
ATOM 6010 O O . TYR E 2 68 ? 3.268 -51.857 -36.394 1.00 11.97 67 TYR E O 1
ATOM 6019 N N . THR E 2 69 ? 3.782 -53.873 -35.547 1.00 15.03 68 THR E N 1
ATOM 6020 C CA . THR E 2 69 ? 2.507 -54.465 -35.910 1.00 15.05 68 THR E CA 1
ATOM 6021 C C . THR E 2 69 ? 2.268 -55.711 -35.047 1.00 16.22 68 THR E C 1
ATOM 6022 O O . THR E 2 69 ? 3.216 -56.312 -34.512 1.00 15.36 68 THR E O 1
ATOM 6026 N N . GLU E 2 70 ? 1.014 -56.132 -34.982 1.00 16.64 69 GLU E N 1
ATOM 6027 C CA . GLU E 2 70 ? 0.669 -57.369 -34.296 1.00 19.31 69 GLU E CA 1
ATOM 6028 C C . GLU E 2 70 ? 1.009 -58.526 -35.172 1.00 17.86 69 GLU E C 1
ATOM 6029 O O . GLU E 2 70 ? 0.757 -58.484 -36.354 1.00 19.51 69 GLU E O 1
ATOM 6035 N N . PHE E 2 71 ? 1.652 -59.534 -34.597 1.00 18.39 70 PHE E N 1
ATOM 6036 C CA . PHE E 2 71 ? 1.950 -60.757 -35.306 1.00 16.47 70 PHE E CA 1
ATOM 6037 C C . PHE E 2 71 ? 1.928 -61.968 -34.394 1.00 15.88 70 PHE E C 1
ATOM 6038 O O . PHE E 2 71 ? 1.897 -61.842 -33.183 1.00 18.23 70 PHE E O 1
ATOM 6046 N N . THR E 2 72 ? 1.814 -63.140 -34.995 1.00 16.50 71 THR E N 1
ATOM 6047 C CA . THR E 2 72 ? 1.906 -64.368 -34.257 1.00 14.91 71 THR E CA 1
ATOM 6048 C C . THR E 2 72 ? 3.076 -65.159 -34.791 1.00 15.78 71 THR E C 1
ATOM 6049 O O . THR E 2 72 ? 3.071 -65.597 -35.931 1.00 18.35 71 THR E O 1
ATOM 6053 N N . PRO E 2 73 ? 4.168 -65.174 -34.035 1.00 15.91 72 PRO E N 1
ATOM 6054 C CA . PRO E 2 73 ? 5.268 -65.958 -34.518 1.00 16.23 72 PRO E CA 1
ATOM 6055 C C . PRO E 2 73 ? 4.889 -67.434 -34.602 1.00 19.06 72 PRO E C 1
ATOM 6056 O O . PRO E 2 73 ? 4.033 -67.905 -33.840 1.00 18.62 72 PRO E O 1
ATOM 6060 N N . THR E 2 74 ? 5.753 -68.171 -35.288 1.00 21.66 73 THR E N 1
ATOM 6061 C CA . THR E 2 74 ? 5.437 -69.414 -35.959 1.00 22.58 73 THR E CA 1
ATOM 6062 C C . THR E 2 74 ? 6.831 -69.953 -36.258 1.00 25.51 73 THR E C 1
ATOM 6063 O O . THR E 2 74 ? 7.785 -69.157 -36.348 1.00 25.43 73 THR E O 1
ATOM 6067 N N . GLU E 2 75 ? 7.020 -71.271 -36.271 1.00 27.88 74 GLU E N 1
ATOM 6068 C CA . GLU E 2 75 ? 8.378 -71.765 -36.512 1.00 30.92 74 GLU E CA 1
ATOM 6069 C C . GLU E 2 75 ? 8.881 -71.548 -37.925 1.00 29.38 74 GLU E C 1
ATOM 6070 O O . GLU E 2 75 ? 10.069 -71.376 -38.133 1.00 29.59 74 GLU E O 1
ATOM 6076 N N . LYS E 2 76 ? 7.961 -71.479 -38.873 1.00 27.75 75 LYS E N 1
ATOM 6077 C CA . LYS E 2 76 ? 8.314 -71.456 -40.272 1.00 30.70 75 LYS E CA 1
ATOM 6078 C C . LYS E 2 76 ? 8.393 -70.031 -40.831 1.00 28.15 75 LYS E C 1
ATOM 6079 O O . LYS E 2 76 ? 9.234 -69.752 -41.675 1.00 29.83 75 LYS E O 1
ATOM 6085 N N . ASP E 2 77 ? 7.509 -69.138 -40.391 1.00 26.52 76 ASP E N 1
ATOM 6086 C CA . ASP E 2 77 ? 7.406 -67.821 -41.005 1.00 24.37 76 ASP E CA 1
ATOM 6087 C C . ASP E 2 77 ? 8.642 -66.988 -40.768 1.00 24.20 76 ASP E C 1
ATOM 6088 O O . ASP E 2 77 ? 9.189 -66.970 -39.661 1.00 22.70 76 ASP E O 1
ATOM 6093 N N . GLU E 2 78 ? 9.077 -66.296 -41.813 1.00 24.29 77 GLU E N 1
ATOM 6094 C CA . GLU E 2 78 ? 10.209 -65.383 -41.702 1.00 25.43 77 GLU E CA 1
ATOM 6095 C C . GLU E 2 78 ? 9.740 -63.946 -41.609 1.00 21.88 77 GLU E C 1
ATOM 6096 O O . GLU E 2 78 ? 8.903 -63.512 -42.396 1.00 23.42 77 GLU E O 1
ATOM 6102 N N . TYR E 2 79 ? 10.269 -63.201 -40.649 1.00 19.74 78 TYR E N 1
ATOM 6103 C CA . TYR E 2 79 ? 9.912 -61.784 -40.541 1.00 17.98 78 TYR E CA 1
ATOM 6104 C C . TYR E 2 79 ? 11.144 -60.942 -40.718 1.00 16.31 78 TYR E C 1
ATOM 6105 O O . TYR E 2 79 ? 12.259 -61.402 -40.459 1.00 14.88 78 TYR E O 1
ATOM 6114 N N . ALA E 2 80 ? 10.956 -59.728 -41.227 1.00 16.42 79 ALA E N 1
ATOM 6115 C CA . ALA E 2 80 ? 12.088 -58.882 -41.565 1.00 16.91 79 ALA E CA 1
ATOM 6116 C C . ALA E 2 80 ? 11.644 -57.440 -41.604 1.00 18.36 79 ALA E C 1
ATOM 6117 O O . ALA E 2 80 ? 10.458 -57.160 -41.740 1.00 19.42 79 ALA E O 1
ATOM 6119 N N . CYS E 2 81 ? 12.601 -56.532 -41.436 1.00 18.25 80 CYS E N 1
ATOM 6120 C CA . CYS E 2 81 ? 12.359 -55.101 -41.620 1.00 18.57 80 CYS E CA 1
ATOM 6121 C C . CYS E 2 81 ? 13.031 -54.679 -42.920 1.00 17.67 80 CYS E C 1
ATOM 6122 O O . CYS E 2 81 ? 14.198 -55.010 -43.153 1.00 17.79 80 CYS E O 1
ATOM 6125 N N . ARG E 2 82 ? 12.332 -53.893 -43.728 1.00 18.34 81 ARG E N 1
ATOM 6126 C CA . ARG E 2 82 ? 12.953 -53.334 -44.927 1.00 18.57 81 ARG E CA 1
ATOM 6127 C C . ARG E 2 82 ? 12.978 -51.814 -44.894 1.00 18.40 81 ARG E C 1
ATOM 6128 O O . ARG E 2 82 ? 11.951 -51.149 -44.768 1.00 20.15 81 ARG E O 1
ATOM 6136 N N . VAL E 2 83 ? 14.179 -51.271 -44.925 1.00 17.18 82 VAL E N 1
ATOM 6137 C CA . VAL E 2 83 ? 14.367 -49.849 -44.706 1.00 17.23 82 VAL E CA 1
ATOM 6138 C C . VAL E 2 83 ? 14.970 -49.255 -45.957 1.00 18.02 82 VAL E C 1
ATOM 6139 O O . VAL E 2 83 ? 15.921 -49.805 -46.515 1.00 19.21 82 VAL E O 1
ATOM 6143 N N . ASN E 2 84 ? 14.412 -48.149 -46.417 1.00 20.27 83 ASN E N 1
ATOM 6144 C CA . ASN E 2 84 ? 15.129 -47.333 -47.381 1.00 21.68 83 ASN E CA 1
ATOM 6145 C C . ASN E 2 84 ? 15.283 -45.901 -46.918 1.00 21.24 83 ASN E C 1
ATOM 6146 O O . ASN E 2 84 ? 14.348 -45.311 -46.347 1.00 22.21 83 ASN E O 1
ATOM 6151 N N . HIS E 2 85 ? 16.396 -45.307 -47.321 1.00 18.62 84 HIS E N 1
ATOM 6152 C CA . HIS E 2 85 ? 16.768 -43.969 -46.897 1.00 20.03 84 HIS E CA 1
ATOM 6153 C C . HIS E 2 85 ? 17.759 -43.404 -47.922 1.00 20.30 84 HIS E C 1
ATOM 6154 O O . HIS E 2 85 ? 18.464 -44.178 -48.581 1.00 21.47 84 HIS E O 1
ATOM 6161 N N . VAL E 2 86 ? 17.900 -42.080 -48.007 1.00 23.61 85 VAL E N 1
ATOM 6162 C CA . VAL E 2 86 ? 18.828 -41.530 -49.005 1.00 25.31 85 VAL E CA 1
ATOM 6163 C C . VAL E 2 86 ? 20.209 -42.124 -48.868 1.00 25.70 85 VAL E C 1
ATOM 6164 O O . VAL E 2 86 ? 20.913 -42.255 -49.874 1.00 26.27 85 VAL E O 1
ATOM 6168 N N . THR E 2 87 ? 20.618 -42.430 -47.630 1.00 24.07 86 THR E N 1
ATOM 6169 C CA . THR E 2 87 ? 21.983 -42.911 -47.367 1.00 23.85 86 THR E CA 1
ATOM 6170 C C . THR E 2 87 ? 22.198 -44.316 -47.896 1.00 25.82 86 THR E C 1
ATOM 6171 O O . THR E 2 87 ? 23.287 -44.866 -47.777 1.00 26.70 86 THR E O 1
ATOM 6175 N N . LEU E 2 88 ? 21.142 -44.923 -48.424 1.00 27.10 87 LEU E N 1
ATOM 6176 C CA . LEU E 2 88 ? 21.217 -46.316 -48.845 1.00 28.73 87 LEU E CA 1
ATOM 6177 C C . LEU E 2 88 ? 20.931 -46.462 -50.342 1.00 29.95 87 LEU E C 1
ATOM 6178 O O . LEU E 2 88 ? 19.856 -46.058 -50.832 1.00 27.77 87 LEU E O 1
ATOM 6183 N N . SER E 2 89 ? 21.874 -47.087 -51.049 1.00 32.28 88 SER E N 1
ATOM 6184 C CA . SER E 2 89 ? 21.763 -47.194 -52.501 1.00 35.48 88 SER E CA 1
ATOM 6185 C C . SER E 2 89 ? 20.721 -48.236 -52.843 1.00 36.06 88 SER E C 1
ATOM 6186 O O . SER E 2 89 ? 20.158 -48.227 -53.939 1.00 37.31 88 SER E O 1
ATOM 6189 N N . GLN E 2 90 ? 20.390 -49.065 -51.860 1.00 34.45 89 GLN E N 1
ATOM 6190 C CA . GLN E 2 90 ? 19.277 -49.997 -51.992 1.00 34.32 89 GLN E CA 1
ATOM 6191 C C . GLN E 2 90 ? 18.716 -50.346 -50.633 1.00 31.47 89 GLN E C 1
ATOM 6192 O O . GLN E 2 90 ? 19.449 -50.343 -49.642 1.00 31.74 89 GLN E O 1
ATOM 6198 N N . PRO E 2 91 ? 17.449 -50.765 -50.605 1.00 30.70 90 PRO E N 1
ATOM 6199 C CA . PRO E 2 91 ? 16.755 -51.216 -49.394 1.00 30.23 90 PRO E CA 1
ATOM 6200 C C . PRO E 2 91 ? 17.615 -52.125 -48.534 1.00 29.82 90 PRO E C 1
ATOM 6201 O O . PRO E 2 91 ? 18.215 -53.071 -49.048 1.00 30.07 90 PRO E O 1
ATOM 6205 N N . LYS E 2 92 ? 17.771 -51.772 -47.260 1.00 27.42 91 LYS E N 1
ATOM 6206 C CA . LYS E 2 92 ? 18.282 -52.728 -46.288 1.00 27.51 91 LYS E CA 1
ATOM 6207 C C . LYS E 2 92 ? 17.164 -53.625 -45.732 1.00 27.33 91 LYS E C 1
ATOM 6208 O O . LYS E 2 92 ? 16.067 -53.151 -45.401 1.00 26.89 91 LYS E O 1
ATOM 6214 N N . ILE E 2 93 ? 17.396 -54.934 -45.793 1.00 26.80 92 ILE E N 1
ATOM 6215 C CA . ILE E 2 93 ? 16.501 -55.903 -45.187 1.00 25.45 92 ILE E CA 1
ATOM 6216 C C . ILE E 2 93 ? 17.243 -56.537 -44.036 1.00 25.35 92 ILE E C 1
ATOM 6217 O O . ILE E 2 93 ? 18.317 -57.087 -44.219 1.00 24.04 92 ILE E O 1
ATOM 6222 N N . VAL E 2 94 ? 16.739 -56.346 -42.826 1.00 24.54 93 VAL E N 1
ATOM 6223 C CA . VAL E 2 94 ? 17.228 -57.142 -41.730 1.00 22.67 93 VAL E CA 1
ATOM 6224 C C . VAL E 2 94 ? 16.205 -58.103 -41.158 1.00 21.96 93 VAL E C 1
ATOM 6225 O O . VAL E 2 94 ? 15.028 -57.753 -40.943 1.00 20.52 93 VAL E O 1
ATOM 6229 N N . LYS E 2 95 ? 16.622 -59.365 -41.111 1.00 21.12 94 LYS E N 1
ATOM 6230 C CA . LYS E 2 95 ? 15.741 -60.448 -40.718 1.00 21.51 94 LYS E CA 1
ATOM 6231 C C . LYS E 2 95 ? 15.563 -60.402 -39.231 1.00 19.64 94 LYS E C 1
ATOM 6232 O O . LYS E 2 95 ? 16.513 -60.132 -38.499 1.00 18.82 94 LYS E O 1
ATOM 6238 N N . TRP E 2 96 ? 14.335 -60.627 -38.791 1.00 18.01 95 TRP E N 1
ATOM 6239 C CA . TRP E 2 96 ? 14.080 -60.858 -37.371 1.00 18.29 95 TRP E CA 1
ATOM 6240 C C . TRP E 2 96 ? 14.795 -62.113 -36.874 1.00 18.71 95 TRP E C 1
ATOM 6241 O O . TRP E 2 96 ? 14.515 -63.232 -37.323 1.00 17.47 95 TRP E O 1
ATOM 6252 N N . ASP E 2 97 ? 15.667 -61.915 -35.895 1.00 18.36 96 ASP E N 1
ATOM 6253 C CA . ASP E 2 97 ? 16.274 -62.998 -35.151 1.00 19.69 96 ASP E CA 1
ATOM 6254 C C . ASP E 2 97 ? 15.673 -63.047 -33.752 1.00 20.79 96 ASP E C 1
ATOM 6255 O O . ASP E 2 97 ? 15.896 -62.137 -32.927 1.00 21.15 96 ASP E O 1
ATOM 6260 N N . ARG E 2 98 ? 14.909 -64.098 -33.470 1.00 21.35 97 ARG E N 1
ATOM 6261 C CA . ARG E 2 98 ? 14.137 -64.141 -32.226 1.00 22.49 97 ARG E CA 1
ATOM 6262 C C . ARG E 2 98 ? 14.992 -64.124 -30.949 1.00 21.56 97 ARG E C 1
ATOM 6263 O O . ARG E 2 98 ? 14.516 -63.803 -29.869 1.00 22.10 97 ARG E O 1
ATOM 6271 N N . ASP E 2 99 ? 16.283 -64.357 -31.098 1.00 23.29 98 ASP E N 1
ATOM 6272 C CA . ASP E 2 99 ? 17.195 -64.326 -29.956 1.00 25.39 98 ASP E CA 1
ATOM 6273 C C . ASP E 2 99 ? 17.822 -62.942 -29.696 1.00 25.43 98 ASP E C 1
ATOM 6274 O O . ASP E 2 99 ? 18.801 -62.822 -28.945 1.00 26.91 98 ASP E O 1
ATOM 6279 N N . MET E 2 100 ? 17.315 -61.907 -30.359 1.00 22.27 99 MET E N 1
ATOM 6280 C CA . MET E 2 100 ? 18.009 -60.622 -30.343 1.00 20.89 99 MET E CA 1
ATOM 6281 C C . MET E 2 100 ? 17.134 -59.429 -30.055 1.00 18.56 99 MET E C 1
ATOM 6282 O O . MET E 2 100 ? 15.963 -59.605 -29.747 1.00 16.76 99 MET E O 1
ATOM 6288 N N . PHE F 3 1 ? 2.803 -27.968 -21.100 1.00 10.81 1 PHE F N 1
ATOM 6289 C CA . PHE F 3 1 ? 2.219 -26.648 -21.469 1.00 10.52 1 PHE F CA 1
ATOM 6290 C C . PHE F 3 1 ? 3.256 -25.895 -22.303 1.00 10.92 1 PHE F C 1
ATOM 6291 O O . PHE F 3 1 ? 4.353 -25.596 -21.827 1.00 9.08 1 PHE F O 1
ATOM 6299 N N . LEU F 3 2 ? 2.881 -25.567 -23.539 1.00 8.28 2 LEU F N 1
ATOM 6300 C CA . LEU F 3 2 ? 3.792 -24.952 -24.495 1.00 6.99 2 LEU F CA 1
ATOM 6301 C C . LEU F 3 2 ? 4.080 -23.531 -24.110 1.00 6.38 2 LEU F C 1
ATOM 6302 O O . LEU F 3 2 ? 3.247 -22.871 -23.476 1.00 9.26 2 LEU F O 1
ATOM 6307 N N . PRO F 3 3 ? 5.271 -23.057 -24.455 1.00 6.33 3 PRO F N 1
ATOM 6308 C CA . PRO F 3 3 ? 5.538 -21.625 -24.415 1.00 8.41 3 PRO F CA 1
ATOM 6309 C C . PRO F 3 3 ? 4.597 -20.913 -25.348 1.00 9.94 3 PRO F C 1
ATOM 6310 O O . PRO F 3 3 ? 4.111 -21.512 -26.315 1.00 11.91 3 PRO F O 1
ATOM 6314 N N . SER F 3 4 ? 4.240 -19.686 -25.002 1.00 12.81 4 SER F N 1
ATOM 6315 C CA . SER F 3 4 ? 3.414 -18.881 -25.880 1.00 15.43 4 SER F CA 1
ATOM 6316 C C . SER F 3 4 ? 4.185 -18.558 -27.145 1.00 17.10 4 SER F C 1
ATOM 6317 O O . SER F 3 4 ? 5.311 -19.050 -27.365 1.00 15.03 4 SER F O 1
ATOM 6320 N N . ASP F 3 5 ? 3.571 -17.742 -27.992 1.00 18.21 5 ASP F N 1
ATOM 6321 C CA . ASP F 3 5 ? 4.122 -17.499 -29.325 1.00 19.05 5 ASP F CA 1
ATOM 6322 C C . ASP F 3 5 ? 5.041 -16.286 -29.214 1.00 19.50 5 ASP F C 1
ATOM 6323 O O . ASP F 3 5 ? 4.751 -15.225 -29.764 1.00 20.64 5 ASP F O 1
ATOM 6328 N N . PHE F 3 6 ? 6.126 -16.420 -28.470 1.00 19.23 6 PHE F N 1
ATOM 6329 C CA . PHE F 3 6 ? 7.040 -15.299 -28.290 1.00 18.69 6 PHE F CA 1
ATOM 6330 C C . PHE F 3 6 ? 8.367 -15.450 -29.052 1.00 19.95 6 PHE F C 1
ATOM 6331 O O . PHE F 3 6 ? 9.194 -14.541 -29.017 1.00 21.16 6 PHE F O 1
ATOM 6339 N N . PHE F 3 7 ? 8.612 -16.625 -29.627 1.00 19.36 7 PHE F N 1
ATOM 6340 C CA . PHE F 3 7 ? 9.921 -16.948 -30.264 1.00 19.62 7 PHE F CA 1
ATOM 6341 C C . PHE F 3 7 ? 10.150 -15.982 -31.413 1.00 16.28 7 PHE F C 1
ATOM 6342 O O . PHE F 3 7 ? 9.350 -15.959 -32.348 1.00 14.75 7 PHE F O 1
ATOM 6350 N N . PRO F 3 8 ? 11.317 -15.346 -31.444 1.00 14.74 8 PRO F N 1
ATOM 6351 C CA . PRO F 3 8 ? 11.729 -14.601 -32.653 1.00 14.90 8 PRO F CA 1
ATOM 6352 C C . PRO F 3 8 ? 12.139 -15.602 -33.749 1.00 14.22 8 PRO F C 1
ATOM 6353 O O . PRO F 3 8 ? 12.475 -16.736 -33.450 1.00 13.20 8 PRO F O 1
ATOM 6357 N N . SER F 3 9 ? 12.001 -15.229 -35.012 1.00 13.80 9 SER F N 1
ATOM 6358 C CA . SER F 3 9 ? 12.587 -16.026 -36.086 1.00 12.38 9 SER F CA 1
ATOM 6359 C C . SER F 3 9 ? 14.109 -15.862 -36.131 1.00 11.35 9 SER F C 1
ATOM 6360 O O . SER F 3 9 ? 14.655 -14.911 -35.559 1.00 12.52 9 SER F O 1
ATOM 6363 N N . VAL F 3 10 ? 14.799 -16.781 -36.797 1.00 10.54 10 VAL F N 1
ATOM 6364 C CA . VAL F 3 10 ? 16.264 -16.714 -36.887 1.00 9.76 10 VAL F CA 1
ATOM 6365 C C . VAL F 3 10 ? 16.721 -15.541 -37.799 1.00 9.72 10 VAL F C 1
ATOM 6366 O O . VAL F 3 10 ? 17.887 -15.196 -37.875 1.00 9.71 10 VAL F O 1
#

Sequence (770 aa):
GSHSMRYFFTSVSRPGRGEPRFIAVGYVDDTQFVRFDSDAASQRMEPRAPWIEQEGPEYWDGETRRKVKAHSQTHRVDLGTLRGYYNQSEAGSHTVQRMYGCDVGSDWRFLRGYHQYAYDGKDYIALKEDLRSWTAADMAAQTTKHKWETAHEAEQWRAYLEGTCVEWLRRYLENGKETLQRTDAPKTHMTHHAVSDHEATLRCWALSFYPAEITLTWQRDGEDQTQDTELVETRPAGDGTFQKWAAVVVPSGQEQRYTCHVQHEGLPKPLTLRWEMIQRTPKIQVYSRHPAENGKSNFLNCYVSGFHPSDIEVDLLKNGERIEKVEHSDLSFSKDWSFYLLYYTEFTPTEKDEYACRVNHVTLSQPKIVKWDRDMFLPSDFFPSVGSHSMRYFFTSVSRPGRGEPRFIAVGYVDDTQFVRFDSDAASQRMEPRAPWIEQEGPEYWDGETRRKVKAHSQTHRVDLGTLRGYYNQSEAGSHTVQRMYGCDVGSDWRFLRGYHQYAYDGKDYIALKEDLRSWTAADMAAQTTKHKWETAHEAEQWRAYLEGTCVEWLRRYLENGKETLQRTDAPKTHMTHHAVSDHEATLRCWALSFYPAEITLTWQRDGEDQTQDTELVETRPAGDGTFQKWAAVVVPSGQEQRYTCHVQHEGLPKPLTLRWEMIQRTPKIQVYSRHPAENGKSNFLNCYVSGFHPSDIEVDLLKNGERIEKVEHSDLSFSKDWSFYLLYYTEFTPTEKDEYACRVNHVTLSQPKIVKWDRDMFLPSDFFPSV

B-factor: mean 18.14, std 10.33, range [2.0, 61.9]

Secondary structure (DSSP, 8-state):
--EEEEEEEEEE--TTSS--EEEEEEEETTEEEEEEETTSSS-S-EE-SGGGGGS-HHHHHHHHHHHHHHHHHHHHHHHHHHHHTT--TTS--EEEEEEEEEE-TT--EEEEEEEEEETTEEEEEE-TTSSSEEESSHHHHHHHHHHHHTTHHHHHHHIIIIIHHHHHHHHHHHTHHHHT--BPPEEEEEEE--SSSEEEEEEEEEEEBSS--EEEEEETTEE--TTEEEPPPEE-SSS-EEEEEEEEEETT-GGGEEEEEE-TT-SS-EEEE--/---BPPEEEEEESS---TTS-EEEEEEEEEEBSS--EEEEEETTEE-SS-EEPPPEE-TTS-EEEEEEEEE---SS--EEEEEE-TT-SS-EEEE--TT-/----S-PPP-/--EEEEEEEEEE--TTSSPPEEEEEEEETTEEEEEEETTSSS-S-EE-STTGGGS-HHHHHHHHHHHHHHHHHHHHHHHHHHHHTT--TTS--EEEEEEEEEE-TT--EEEEEEEEEETTEEEEEE-TTSSSEEESSHHHHHHHHHHHHTTHHHHHHHIIIIIHHHHHHHHHHHTHHHHT--B--EEEEEEE--SSSEEEEEEEEEEEBSS--EEEEEETTEE--TTEEEPPPEE-SSS-EEEEEEEEEETT-GGGEEEEEE-TT-SS-EEEE--/---BPPEEEEEESS---TTS-EEEEEEEEEEBSS--EEEEEETTEE-SS-EEPPPEE-TTS-EEEEEEEEE---SS--EEEEEE-TT-SS-EEEE--TT-/----S-PPP-

Foldseek 3Di:
DKKKKKKKWKWKADLVDDFTWIKMWIAIQLRTFWIATCPDDPLWIDGDDVLCVVDDPVVRVVRSVVVVVVNVVVRVVVVVVCVLVVHDSRDMKMKMKMKIFMAGPVLAGDWIWIWIDIRPHGAKIADGVLFAMDGDDVSSVVVRVVCNVVRVSVVVCCCRNPVRSVVSVVSCVSVVVPSVDWFFWDWDWDWACPDDWKIKIKIKTDFTPDQDKDKFKDFQPHTDDPQKDWDDWADPPPSGIIIMMMHMDTPPSQQRMWMWMDDPNDPDIDIDGDD/DDFWDWDWDWEWPDQADAPDKTKIKIKIKRGPDDDKDKAKDKQRDGDDPKDKDDWDHDPVRIIMMMIMDMDGDHDPIWMWMWMDDPVDPDIDIGTDDSVD/DDDPPPDDDD/DKKKKKKKWKWKADLVDDATWIKMWIAIQLRTFWIATCPDDVLWIGGDDVLCVVDDPVVRVVVSVVVVVVNVVVRVVVVVVCVLVVHDSRDMKMKMKMWMFMADPVLAGDWIWIFMDIRPHGAKIQPGVLFAMDGDDVSSVVVRVVCNVVRVSVVSCCCRNPVRSVVSVVSCVSVVVPSVDWFFWDWDWDWACPDDWKIKIKIKTDFTPDQDKDKFKDFQPHTDDPQKDWDDWADPPPSGIIIMMMHMDTPPRQQRMWMWMDDPNDPDIDIDGDD/DDFWAWDWDWEWPDQADAQDKTKIKIKIKRGPDPDKDKFKDKQRDGDDPKDKDDWDHDPVRIIMMMIMDMDGDHVPIKMWMWMDDPVDPHIDIGTDDSVD/DDDDPPDDDD

Solvent-accessible surface area: 35768 Å² total; per-residue (Å²): 58,70,19,9,1,61,2,25,0,2,0,11,24,84,63,80,210,66,110,23,77,3,11,0,1,0,32,0,30,52,33,38,0,1,30,4,24,32,79,26,106,53,69,87,4,34,50,103,6,105,21,0,105,154,16,37,111,95,16,29,63,23,1,10,115,7,0,87,27,0,17,80,17,0,106,61,0,10,42,40,0,78,36,68,72,137,48,75,137,81,33,44,16,3,0,0,1,6,0,1,0,14,0,10,82,96,53,131,57,90,118,4,25,0,40,2,0,12,8,2,112,96,4,2,25,15,86,164,61,5,104,30,1,69,23,64,51,143,14,0,45,67,0,31,104,93,2,60,109,60,85,23,6,37,32,0,38,15,6,0,28,0,3,0,0,23,13,0,32,90,0,0,67,70,3,130,156,61,5,76,132,60,28,33,7,136,35,78,21,38,61,45,83,81,48,132,111,57,2,13,0,19,0,23,0,28,33,0,19,22,23,137,20,60,11,37,4,38,97,78,50,126,107,35,118,138,92,45,102,94,22,58,35,4,28,3,35,74,50,17,33,5,21,3,1,5,0,56,1,74,54,59,60,21,124,90,12,6,0,38,0,95,16,114,13,26,139,164,83,65,78,26,125,87,192,113,56,96,59,69,5,115,31,30,10,1,16,34,82,92,27,82,77,62,119,84,5,52,0,0,0,20,0,7,17,0,2,23,12,95,28,116,13,32,0,5,84,77,58,127,135,33,145,150,40,87,89,36,23,23,0,4,50,136,77,10,4,0,57,9,10,22,59,10,116,14,60,0,31,135,146,41,107,10,10,0,73,0,40,10,102,43,25,126,137,70,88,94,41,150,29,60,101,65,84,15,0,1,5,74,27,12,26,33,4,55,73,22,17,1,62,2,19,0,3,0,17,23,90,62,78,215,66,114,25,74,3,13,2,0,0,29,0,30,51,32,39,0,2,46,4,25,32,73,32,109,52,69,89,5,34,52,103,7,100,16,0,106,133,14,35,110,88,19,29,57,18,2,10,104,6,0,94,28,0,17,81,17,0,102,62,0,9,40,39,0,70,47,70,72,140,53,77,127,81,33,50,17,4,0,0,1,5,0,1,0,14,0,10,86,95,56,131,55,91,95,2,28,1,37,1,0,9,5,4,104,95,2,2,24,15,86,143,62,6,94,29,2,70,25,63,49,141,15,0,42,66,0,35,97,92,1,65,108,57,78,26,6,40,34,1,31,13,6,0,28,0,3,1,0,20,13,0,30,93,0,0,69,68,4,132,154,63,5,79,132,52,30,37,8,142,35,78,22,38,63,45,86,79,46,133,111,57,2,13,0,19,0,22,0,28,34,0,19,22,24,137,18,61,13,37,6,38,105,87,50,126,107,23,113,130,92,50,94,95,20,65,34,4,27,2,34,74,51,18,35,4,24,0,2,6,0,57,2,70,55,58,58,20,121,102,12,8,0,35,0,92,14,109,19,23,133,160,85,67,77,29,120,84,191,114,57,96,62,67,4,113,32,29,10,0,15,39,82,95,27,82,68,61,119,87,6,51,0,0,0,19,0,6,14,0,2,26,13,110,29,115,14,23,0,6,85,77,57,121,136,33,152,150,37,86,89,33,23,17,0,4,52,120,82,12,4,0,55,9,10,23,58,10,120,13,61,0,26,147,148,35,107,8,10,0,69,0,46,9,103,43,26,125,131,67,86,96,39,148,26,67,94,67,80,15,1,0,6,77,24,12,23,32,2

Nearest PDB structures (foldseek):
  7r7y-assembly1_B  TM=1.005E+00  e=1.011E-17  Homo sapiens
  4qrs-assembly1_B  TM=1.001E+00  e=1.011E-17  Homo sapiens
  2p5w-assembly1_B  TM=1.003E+00  e=1.915E-17  Homo sapiens
  2xpg-assembly1_B  TM=1.001E+00  e=1.815E-17  Homo sapiens
  5yxu-assembly1_H  TM=9.918E-01  e=2.020E-17  Homo sapiens

InterPro domains:
  IPR001039 MHC class I alpha chain, alpha1 alpha2 domains [PR01638] (83-112)
  IPR001039 MHC class I alpha chain, alpha1 alpha2 domains [PR01638] (115-131)
  IPR001039 MHC class I alpha chain, alpha1 alpha2 domains [PR01638] (136-153)
  IPR001039 MHC class I alpha chain, alpha1 alpha2 domains [PR01638] (181-199)
  IPR003006 Immunoglobulin/major histocompatibility complex, conserved site [PS00290] (281-287)
  IPR003597 Immunoglobulin C1-set [PF07654] (218-290)
  IPR003597 Immunoglobulin C1-set [SM00407] (222-293)
  IPR007110 Immunoglobulin-like domain [PS50835] (209-295)
  IPR010579 MHC class I, alpha chain, C-terminal [PF06623] (337-364)
  IPR011161 MHC class I-like antigen recognition-like [PF00129] (25-203)
  IPR011162 MHC classes I/II-like antigen recognition protein [SSF54452] (26-205)
  IPR013783 Immunoglobulin-like fold [G3DSA:2.60.40.10] (206-308)
  IPR036179 Immunoglobulin-like domain superfamily [SSF48726] (210-300)
  IPR037055 MHC class I-like antigen recognition-like superfamily [G3DSA:3.30.500.10] (24-205)
  IPR050208 Antigen-presenting and immune regulatory MHC class I-related [PTHR16675] (14-336)

Organism: Homo sapiens (NCBI:txid9606)